Protein 1WTE (pdb70)

Sequence (544 aa):
MNKQEVILKVQECAAWWILERQSKLTKLMSETMSINPFMTPFIFDYHSLNDFDELVEAIIAKHLMTGHDTGFGKLIDEKILPRVFGAYKLDKSYRAANEPFIHPCFDEIDHVIQRDDGRIELLSLKAGKWTIQLTMAVQLNKAFHEIINNYPGVADNIVVGVFYGNSHGLTDKYRILRGINTGANHNVIDIRDKVHVYAGKEFWSWLNNGEAETQHWVLEGIERAVKEADIKEKNKDLIEKFKEHVAKKYNEQVLNADGTAQWHKLLEMINEMNKQEVILKVQECAAWWILERQSKLTKLMSETMSINPFMTPFIFDYHSLNDFDELVEAIIAKHLMTGHDTGFGKLIDEKILPRVFGAYKLDKSYRAANEPFIHPCFDEIDHVIQRDDGRIELLSLKAGKWTIQLTMAVQLNKAFHEIINNYPGVADNIVVGVFYGNSHGLTDKYRILRGINTGANHNVIDIRDKVHVYAGKEFWSWLNNGEAETQHWVLEGIERAVKEADIKEKNKDLIEKFKEHVAKKYNEQVLNADGTAQWHKLLEMINEMNKQEVILKVQECAAWWILERQSKLTKLMSETMSINPFMTPFIFDYHSLNDFDELVEAIIAKHLMTGHDTGFGKLIDEKILPRVFGAYKLDKSYRAANEPFIHPCFDEIDHVIQRDDGRIELLSLKAGKWTIQLTMAVQLNKAFHEIINNYPGVADNIVVGVFYGNSHGLTDKYRILRGINTGANHNVIDIRDKVHVYAGKEFWSWLNNGEAETQHWVLEGIERAVKEADIKEKNKDLIEKFKEHVAKKYNEQVLNADGTAQWHKLLEMINEMNKQEVILKVQECAAWWILERQSKLTKLMSETMSINPFMTPFIFDYHSLNDFDELVEAIIAKHLMTGHDTGFGKLIDEKILPRVFGAYKLDKSYRAANEPFIHPCFDEIDHVIQRDDGRIELLSLKAGKWTIQLTMAVQLNKAFHEIINNYPGVADNIVVGVFYGNSHGLTDKYRILRGINTGANHNVIDIRDKVHVYAGKEFWSWLNNGEAETQHWVLEGIERAVKEADIKEKNKDLIEKFKEHVAKKYNEQVLNADGTAQWHKLLEMINE

Structure (mmCIF, N/CA/C/O backbone):
data_1WTE
#
_entry.id   1WTE
#
_cell.length_a   49.103
_cell.length_b   71.879
_cell.length_c   203.240
_cell.angle_alpha   90.00
_cell.angle_beta   90.00
_cell.angle_gamma   90.00
#
_symmetry.space_group_name_H-M   'P 21 21 21'
#
loop_
_entity.id
_entity.type
_entity.pdbx_description
1 polymer "5'-D(*AP*CP*CP*GP*GP*GP*CP*CP*CP*TP*GP*CP*C)-3'"
2 polymer "5'-D(*GP*GP*CP*AP*GP*GP*GP*CP*CP*CP*GP*GP*T)-3'"
3 polymer EcoO109IR
4 non-polymer 'SODIUM ION'
5 water water
#
loop_
_atom_site.group_PDB
_atom_site.id
_atom_site.type_symbol
_atom_site.label_atom_id
_atom_site.label_alt_id
_atom_site.label_comp_id
_atom_site.label_asym_id
_atom_site.label_entity_id
_atom_site.label_seq_id
_atom_site.pdbx_PDB_ins_code
_atom_site.Cartn_x
_atom_site.Cartn_y
_atom_site.Cartn_z
_atom_site.occupancy
_atom_site.B_iso_or_equiv
_atom_site.auth_seq_id
_atom_site.auth_comp_id
_atom_site.auth_asym_id
_atom_site.auth_atom_id
_atom_site.pdbx_PDB_model_num
ATOM 528 N N . MET C 3 1 ? 32.842 -17.770 51.301 1.00 13.96 1 MET A N 1
ATOM 529 C CA . MET C 3 1 ? 32.026 -18.517 50.340 1.00 16.75 1 MET A CA 1
ATOM 530 C C . MET C 3 1 ? 32.893 -19.667 49.785 1.00 17.19 1 MET A C 1
ATOM 531 O O . MET C 3 1 ? 34.061 -19.444 49.441 1.00 18.85 1 MET A O 1
ATOM 536 N N . ASN C 3 2 ? 32.327 -20.867 49.676 1.00 17.17 2 ASN A N 1
ATOM 537 C CA . ASN C 3 2 ? 33.024 -22.001 49.090 1.00 17.20 2 ASN A CA 1
ATOM 538 C C . ASN C 3 2 ? 32.892 -22.113 47.582 1.00 16.05 2 ASN A C 1
ATOM 539 O O . ASN C 3 2 ? 32.195 -21.314 46.954 1.00 15.50 2 ASN A O 1
ATOM 544 N N . LYS C 3 3 ? 33.540 -23.144 47.009 1.00 15.42 3 LYS A N 1
ATOM 545 C CA . LYS C 3 3 ? 33.625 -23.292 45.544 1.00 15.61 3 LYS A CA 1
ATOM 546 C C . LYS C 3 3 ? 32.243 -23.359 44.842 1.00 15.46 3 LYS A C 1
ATOM 547 O O . LYS C 3 3 ? 32.025 -22.675 43.827 1.00 15.03 3 LYS A O 1
ATOM 553 N N . GLN C 3 4 ? 31.300 -24.127 45.395 1.00 14.52 4 GLN A N 1
ATOM 554 C CA . GLN C 3 4 ? 29.983 -24.280 44.743 1.00 13.93 4 GLN A CA 1
ATOM 555 C C . GLN C 3 4 ? 29.194 -22.971 44.840 1.00 14.47 4 GLN A C 1
ATOM 556 O O . GLN C 3 4 ? 28.573 -22.481 43.850 1.00 14.04 4 GLN A O 1
ATOM 562 N N . GLU C 3 5 ? 29.226 -22.377 46.033 1.00 15.37 5 GLU A N 1
ATOM 563 C CA . GLU C 3 5 ? 28.528 -21.072 46.269 1.00 15.85 5 GLU A CA 1
ATOM 564 C C . GLU C 3 5 ? 28.943 -20.018 45.235 1.00 15.77 5 GLU A C 1
ATOM 565 O O . GLU C 3 5 ? 28.117 -19.336 44.646 1.00 15.82 5 GLU A O 1
ATOM 571 N N . VAL C 3 6 ? 30.246 -19.929 45.015 1.00 15.28 6 VAL A N 1
ATOM 572 C CA . VAL C 3 6 ? 30.793 -18.922 44.126 1.00 15.95 6 VAL A CA 1
ATOM 573 C C . VAL C 3 6 ? 30.499 -19.189 42.655 1.00 16.25 6 VAL A C 1
ATOM 574 O O . VAL C 3 6 ? 30.019 -18.282 41.942 1.00 15.83 6 VAL A O 1
ATOM 578 N N . ILE C 3 7 ? 30.791 -20.417 42.199 1.00 16.67 7 ILE A N 1
ATOM 579 C CA . ILE C 3 7 ? 30.582 -20.782 40.793 1.00 16.88 7 ILE A CA 1
ATOM 580 C C . ILE C 3 7 ? 29.118 -20.614 40.396 1.00 16.56 7 ILE A C 1
ATOM 581 O O . ILE C 3 7 ? 28.819 -19.949 39.433 1.00 15.74 7 ILE A O 1
ATOM 586 N N . LEU C 3 8 ? 28.212 -21.228 41.152 1.00 17.36 8 LEU A N 1
ATOM 587 C CA . LEU C 3 8 ? 26.772 -21.194 40.807 1.00 17.18 8 LEU A CA 1
ATOM 588 C C . LEU C 3 8 ? 26.122 -19.816 40.767 1.00 15.74 8 LEU A C 1
ATOM 589 O O . LEU C 3 8 ? 25.366 -19.523 39.874 1.00 15.06 8 LEU A O 1
ATOM 594 N N . LYS C 3 9 ? 26.443 -18.988 41.739 1.00 14.03 9 LYS A N 1
ATOM 595 C CA . LYS C 3 9 ? 25.934 -17.647 41.839 1.00 15.11 9 LYS A CA 1
ATOM 596 C C . LYS C 3 9 ? 26.616 -16.701 40.848 1.00 14.22 9 LYS A C 1
ATOM 597 O O . LYS C 3 9 ? 25.979 -15.835 40.335 1.00 13.51 9 LYS A O 1
ATOM 603 N N . VAL C 3 10 ? 27.906 -16.863 40.557 1.00 13.80 10 VAL A N 1
ATOM 604 C CA . VAL C 3 10 ? 28.509 -16.060 39.466 1.00 13.96 10 VAL A CA 1
ATOM 605 C C . VAL C 3 10 ? 27.832 -16.416 38.146 1.00 14.25 10 VAL A C 1
ATOM 606 O O . VAL C 3 10 ? 27.495 -15.520 37.320 1.00 15.10 10 VAL A O 1
ATOM 610 N N . GLN C 3 11 ? 27.578 -17.699 37.942 1.00 15.79 11 GLN A N 1
ATOM 611 C CA . GLN C 3 11 ? 26.930 -18.140 36.705 1.00 17.13 11 GLN A CA 1
ATOM 612 C C . GLN C 3 11 ? 25.606 -17.436 36.479 1.00 16.47 11 GLN A C 1
ATOM 613 O O . GLN C 3 11 ? 25.294 -16.928 35.384 1.00 15.94 11 GLN A O 1
ATOM 619 N N . GLU C 3 12 ? 24.824 -17.392 37.549 1.00 16.64 12 GLU A N 1
ATOM 620 C CA . GLU C 3 12 ? 23.533 -16.730 37.535 1.00 17.38 12 GLU A CA 1
ATOM 621 C C . GLU C 3 12 ? 23.714 -15.253 37.108 1.00 15.92 12 GLU A C 1
ATOM 622 O O . GLU C 3 12 ? 23.083 -14.775 36.183 1.00 17.44 12 GLU A O 1
ATOM 628 N N . CYS C 3 13 ? 24.633 -14.543 37.743 1.00 14.83 13 CYS A N 1
ATOM 629 C CA . CYS C 3 13 ? 24.877 -13.119 37.435 1.00 14.19 13 CYS A CA 1
ATOM 630 C C . CYS C 3 13 ? 25.312 -12.898 35.989 1.00 14.23 13 CYS A C 1
ATOM 631 O O . CYS C 3 13 ? 24.788 -12.050 35.267 1.00 14.48 13 CYS A O 1
ATOM 634 N N . ALA C 3 14 ? 26.277 -13.694 35.567 1.00 14.03 14 ALA A N 1
ATOM 635 C CA . ALA C 3 14 ? 26.778 -13.658 34.196 1.00 15.63 14 ALA A CA 1
ATOM 636 C C . ALA C 3 14 ? 25.735 -14.019 33.118 1.00 16.46 14 ALA A C 1
ATOM 637 O O . ALA C 3 14 ? 25.733 -13.466 32.014 1.00 15.75 14 ALA A O 1
ATOM 639 N N . ALA C 3 15 ? 24.913 -15.027 33.398 1.00 17.74 15 ALA A N 1
ATOM 640 C CA . ALA C 3 15 ? 23.814 -15.381 32.503 1.00 17.43 15 ALA A CA 1
ATOM 641 C C . ALA C 3 15 ? 22.979 -14.145 32.194 1.00 17.36 15 ALA A C 1
ATOM 642 O O . ALA C 3 15 ? 22.691 -13.897 31.009 1.00 16.65 15 ALA A O 1
ATOM 644 N N . TRP C 3 16 ? 22.564 -13.435 33.268 1.00 16.75 16 TRP A N 1
ATOM 645 C CA . TRP C 3 16 ? 21.809 -12.183 33.179 1.00 16.77 16 TRP A CA 1
ATOM 646 C C . TRP C 3 16 ? 22.566 -11.205 32.299 1.00 16.42 16 TRP A C 1
ATOM 647 O O . TRP C 3 16 ? 21.980 -10.556 31.441 1.00 16.88 16 TRP A O 1
ATOM 658 N N . TRP C 3 17 ? 23.869 -11.084 32.521 1.00 15.96 17 TRP A N 1
ATOM 659 C CA . TRP C 3 17 ? 24.668 -10.030 31.851 1.00 17.05 17 TRP A CA 1
ATOM 660 C C . TRP C 3 17 ? 24.778 -10.297 30.365 1.00 17.37 17 TRP A C 1
ATOM 661 O O . TRP C 3 17 ? 24.737 -9.369 29.561 1.00 17.37 17 TRP A O 1
ATOM 672 N N . ILE C 3 18 ? 24.917 -11.577 29.998 1.00 18.87 18 ILE A N 1
ATOM 673 C CA . ILE C 3 18 ? 24.919 -11.984 28.571 1.00 19.13 18 ILE A CA 1
ATOM 674 C C . ILE C 3 18 ? 23.631 -11.522 27.872 1.00 19.23 18 ILE A C 1
ATOM 675 O O . ILE C 3 18 ? 23.703 -10.980 26.806 1.00 20.19 18 ILE A O 1
ATOM 680 N N . LEU C 3 19 ? 22.470 -11.719 28.471 1.00 19.69 19 LEU A N 1
ATOM 681 C CA . LEU C 3 19 ? 21.209 -11.231 27.887 1.00 19.58 19 LEU A CA 1
ATOM 682 C C . LEU C 3 19 ? 21.200 -9.701 27.687 1.00 19.18 19 LEU A C 1
ATOM 683 O O . LEU C 3 19 ? 20.784 -9.173 26.655 1.00 17.69 19 LEU A O 1
ATOM 688 N N . GLU C 3 20 ? 21.739 -9.012 28.675 1.00 17.66 20 GLU A N 1
ATOM 689 C CA . GLU C 3 20 ? 21.799 -7.589 28.650 1.00 19.06 20 GLU A CA 1
ATOM 690 C C . GLU C 3 20 ? 22.629 -7.098 27.459 1.00 17.90 20 GLU A C 1
ATOM 691 O O . GLU C 3 20 ? 22.161 -6.234 26.724 1.00 17.97 20 GLU A O 1
ATOM 697 N N . ARG C 3 21 ? 23.803 -7.700 27.250 1.00 17.61 21 ARG A N 1
ATOM 698 C CA . ARG C 3 21 ? 24.674 -7.377 26.120 1.00 17.39 21 ARG A CA 1
ATOM 699 C C . ARG C 3 21 ? 24.078 -7.811 24.762 1.00 18.86 21 ARG A C 1
ATOM 700 O O . ARG C 3 21 ? 24.321 -7.131 23.769 1.00 19.60 21 ARG A O 1
ATOM 708 N N . GLN C 3 22 ? 23.239 -8.849 24.743 1.00 19.63 22 GLN A N 1
ATOM 709 C CA . GLN C 3 22 ? 22.523 -9.254 23.524 1.00 20.77 22 GLN A CA 1
ATOM 710 C C . GLN C 3 22 ? 21.483 -8.237 23.144 1.00 21.87 22 GLN A C 1
ATOM 711 O O . GLN C 3 22 ? 21.295 -7.951 21.969 1.00 22.15 22 GLN A O 1
ATOM 717 N N . SER C 3 23 ? 20.798 -7.707 24.153 1.00 22.36 23 SER A N 1
ATOM 718 C CA . SER C 3 23 ? 19.750 -6.746 23.983 1.00 22.77 23 SER A CA 1
ATOM 719 C C . SER C 3 23 ? 20.222 -5.411 23.381 1.00 22.35 23 SER A C 1
ATOM 720 O O . SER C 3 23 ? 19.456 -4.731 22.696 1.00 21.06 23 SER A O 1
ATOM 723 N N . LYS C 3 24 ? 21.482 -5.075 23.604 1.00 22.29 24 LYS A N 1
ATOM 724 C CA . LYS C 3 24 ? 22.151 -3.966 22.925 1.00 22.14 24 LYS A CA 1
ATOM 725 C C . LYS C 3 24 ? 21.958 -4.085 21.401 1.00 21.73 24 LYS A C 1
ATOM 726 O O . LYS C 3 24 ? 21.729 -3.110 20.696 1.00 22.70 24 LYS A O 1
ATOM 732 N N . LEU C 3 25 ? 22.085 -5.314 20.912 1.00 21.58 25 LEU A N 1
ATOM 733 C CA . LEU C 3 25 ? 21.976 -5.629 19.491 1.00 22.76 25 LEU A CA 1
ATOM 734 C C . LEU C 3 25 ? 20.553 -5.789 19.047 1.00 23.54 25 LEU A C 1
ATOM 735 O O . LEU C 3 25 ? 20.149 -5.208 18.059 1.00 24.64 25 LEU A O 1
ATOM 740 N N . THR C 3 26 ? 19.770 -6.561 19.794 1.00 23.87 26 THR A N 1
ATOM 741 C CA . THR C 3 26 ? 18.425 -6.814 19.364 1.00 23.77 26 THR A CA 1
ATOM 742 C C . THR C 3 26 ? 17.590 -5.563 19.405 1.00 24.03 26 THR A C 1
ATOM 743 O O . THR C 3 26 ? 16.738 -5.401 18.549 1.00 24.30 26 THR A O 1
ATOM 747 N N . LYS C 3 27 ? 17.817 -4.681 20.374 1.00 24.26 27 LYS A N 1
ATOM 748 C CA . LYS C 3 27 ? 17.082 -3.442 20.444 1.00 25.14 27 LYS A CA 1
ATOM 749 C C . LYS C 3 27 ? 17.710 -2.311 19.629 1.00 25.25 27 LYS A C 1
ATOM 750 O O . LYS C 3 27 ? 17.187 -1.194 19.623 1.00 24.79 27 LYS A O 1
ATOM 756 N N . LEU C 3 28 ? 18.823 -2.585 18.965 1.00 25.43 28 LEU A N 1
ATOM 757 C CA . LEU C 3 28 ? 19.416 -1.627 18.038 1.00 25.70 28 LEU A CA 1
ATOM 758 C C . LEU C 3 28 ? 19.716 -0.312 18.765 1.00 25.53 28 LEU A C 1
ATOM 759 O O . LEU C 3 28 ? 19.394 0.790 18.293 1.00 25.63 28 LEU A O 1
ATOM 764 N N . MET C 3 29 ? 20.357 -0.428 19.918 1.00 26.14 29 MET A N 1
ATOM 765 C CA . MET C 3 29 ? 20.622 0.742 20.773 1.00 26.38 29 MET A CA 1
ATOM 766 C C . MET C 3 29 ? 21.982 1.369 20.405 1.00 24.64 29 MET A C 1
ATOM 767 O O . MET C 3 29 ? 23.014 0.954 20.912 1.00 25.34 29 MET A O 1
ATOM 772 N N . SER C 3 30 ? 21.954 2.360 19.523 1.00 23.25 30 SER A N 1
ATOM 773 C CA . SER C 3 30 ? 23.174 3.031 19.012 1.00 22.58 30 SER A CA 1
ATOM 774 C C . SER C 3 30 ? 23.307 4.494 19.476 1.00 21.98 30 SER A C 1
ATOM 775 O O . SER C 3 30 ? 24.319 5.174 19.129 1.00 20.59 30 SER A O 1
ATOM 778 N N . GLU C 3 31 ? 22.349 4.954 20.285 1.00 21.03 31 GLU A N 1
ATOM 779 C CA . GLU C 3 31 ? 22.267 6.375 20.690 1.00 22.55 31 GLU A CA 1
ATOM 780 C C . GLU C 3 31 ? 23.490 6.834 21.534 1.00 21.00 31 GLU A C 1
ATOM 781 O O . GLU C 3 31 ? 23.818 8.021 21.562 1.00 20.96 31 GLU A O 1
ATOM 787 N N . THR C 3 32 ? 24.119 5.875 22.220 1.00 18.76 32 THR A N 1
ATOM 788 C CA . THR C 3 32 ? 25.273 6.115 23.085 1.00 18.63 32 THR A CA 1
ATOM 789 C C . THR C 3 32 ? 26.647 6.068 22.419 1.00 18.24 32 THR A C 1
ATOM 790 O O . THR C 3 32 ? 27.671 6.299 23.086 1.00 18.27 32 THR A O 1
ATOM 794 N N . MET C 3 33 ? 26.677 5.834 21.110 1.00 17.83 33 MET A N 1
ATOM 795 C CA . MET C 3 33 ? 27.898 5.724 20.367 1.00 20.09 33 MET A CA 1
ATOM 796 C C . MET C 3 33 ? 28.414 7.036 19.812 1.00 20.54 33 MET A C 1
ATOM 797 O O . MET C 3 33 ? 27.788 7.629 18.926 1.00 23.84 33 MET A O 1
ATOM 802 N N . SER C 3 34 ? 29.578 7.476 20.257 1.00 19.03 34 SER A N 1
ATOM 803 C CA . SER C 3 34 ? 30.166 8.700 19.729 1.00 17.97 34 SER A CA 1
ATOM 804 C C . SER C 3 34 ? 31.088 8.428 18.537 1.00 17.36 34 SER A C 1
ATOM 805 O O . SER C 3 34 ? 31.705 7.339 18.422 1.00 17.41 34 SER A O 1
ATOM 808 N N . ILE C 3 35 ? 31.176 9.415 17.639 1.00 15.60 35 ILE A N 1
ATOM 809 C CA . ILE C 3 35 ? 32.150 9.390 16.545 1.00 15.64 35 ILE A CA 1
ATOM 810 C C . ILE C 3 35 ? 32.920 10.701 16.553 1.00 14.66 35 ILE A C 1
ATOM 811 O O . ILE C 3 35 ? 32.331 11.753 16.486 1.00 13.61 35 ILE A O 1
ATOM 816 N N . ASN C 3 36 ? 34.247 10.607 16.546 1.00 15.08 36 ASN A N 1
ATOM 817 C CA . ASN C 3 36 ? 35.130 11.787 16.447 1.00 16.02 36 ASN A CA 1
ATOM 818 C C . ASN C 3 36 ? 35.364 12.090 14.950 1.00 15.99 36 ASN A C 1
ATOM 819 O O . ASN C 3 36 ? 36.072 11.321 14.246 1.00 15.49 36 ASN A O 1
ATOM 824 N N . PRO C 3 37 ? 34.764 13.186 14.455 1.00 15.24 37 PRO A N 1
ATOM 825 C CA . PRO C 3 37 ? 34.769 13.415 12.993 1.00 15.04 37 PRO A CA 1
ATOM 826 C C . PRO C 3 37 ? 36.122 13.864 12.433 1.00 15.80 37 PRO A C 1
ATOM 827 O O . PRO C 3 37 ? 36.330 13.839 11.205 1.00 16.30 37 PRO A O 1
ATOM 831 N N . PHE C 3 38 ? 37.043 14.236 13.313 1.00 15.59 38 PHE A N 1
ATOM 832 C CA . PHE C 3 38 ? 38.351 14.602 12.876 1.00 16.12 38 PHE A CA 1
ATOM 833 C C . PHE C 3 38 ? 39.224 13.387 12.617 1.00 15.89 38 PHE A C 1
ATOM 834 O O . PHE C 3 38 ? 40.189 13.480 11.852 1.00 16.68 38 PHE A O 1
ATOM 842 N N . MET C 3 39 ? 38.901 12.258 13.248 1.00 15.56 39 MET A N 1
ATOM 843 C CA . MET C 3 39 ? 39.776 11.109 13.198 1.00 15.98 39 MET A CA 1
ATOM 844 C C . MET C 3 39 ? 39.387 10.140 12.104 1.00 16.05 39 MET A C 1
ATOM 845 O O . MET C 3 39 ? 40.166 9.308 11.734 1.00 14.94 39 MET A O 1
ATOM 850 N N . THR C 3 40 ? 38.205 10.257 11.570 1.00 16.65 40 THR A N 1
ATOM 851 C CA . THR C 3 40 ? 37.737 9.312 10.566 1.00 17.87 40 THR A CA 1
ATOM 852 C C . THR C 3 40 ? 38.649 9.054 9.323 1.00 18.74 40 THR A C 1
ATOM 853 O O . THR C 3 40 ? 38.866 7.894 8.987 1.00 20.00 40 THR A O 1
ATOM 857 N N . PRO C 3 41 ? 39.188 10.113 8.648 1.00 19.37 41 PRO A N 1
ATOM 858 C CA . PRO C 3 41 ? 40.111 9.870 7.542 1.00 19.69 41 PRO A CA 1
ATOM 859 C C . PRO C 3 41 ? 41.321 9.089 7.998 1.00 18.91 41 PRO A C 1
ATOM 860 O O . PRO C 3 41 ? 41.827 8.272 7.230 1.00 18.33 41 PRO A O 1
ATOM 864 N N . PHE C 3 42 ? 41.764 9.332 9.249 1.00 17.97 42 PHE A N 1
ATOM 865 C CA . PHE C 3 42 ? 42.963 8.687 9.781 1.00 18.02 42 PHE A CA 1
ATOM 866 C C . PHE C 3 42 ? 42.754 7.199 10.018 1.00 18.79 42 PHE A C 1
ATOM 867 O O . PHE C 3 42 ? 43.599 6.374 9.663 1.00 17.01 42 PHE A O 1
ATOM 875 N N . ILE C 3 43 ? 41.630 6.871 10.643 1.00 18.95 43 ILE A N 1
ATOM 876 C CA . ILE C 3 43 ? 41.286 5.501 10.952 1.00 18.97 43 ILE A CA 1
ATOM 877 C C . ILE C 3 43 ? 41.070 4.693 9.660 1.00 19.31 43 ILE A C 1
ATOM 878 O O . ILE C 3 43 ? 41.445 3.512 9.573 1.00 17.39 43 ILE A O 1
ATOM 883 N N . PHE C 3 44 ? 40.415 5.345 8.698 1.00 18.67 44 PHE A N 1
ATOM 884 C CA . PHE C 3 44 ? 40.086 4.715 7.409 1.00 19.31 44 PHE A CA 1
ATOM 885 C C . PHE C 3 44 ? 41.344 4.149 6.765 1.00 18.60 44 PHE A C 1
ATOM 886 O O . PHE C 3 44 ? 41.392 2.977 6.388 1.00 17.43 44 PHE A O 1
ATOM 894 N N . ASP C 3 45 ? 42.387 4.960 6.672 1.00 18.69 45 ASP A N 1
ATOM 895 C CA . ASP C 3 45 ? 43.629 4.482 6.090 1.00 20.27 45 ASP A CA 1
ATOM 896 C C . ASP C 3 45 ? 44.542 3.660 7.021 1.00 20.18 45 ASP A C 1
ATOM 897 O O . ASP C 3 45 ? 45.209 2.746 6.579 1.00 19.54 45 ASP A O 1
ATOM 902 N N . TYR C 3 46 ? 44.613 3.995 8.296 1.00 20.51 46 TYR A N 1
ATOM 903 C CA . TYR C 3 46 ? 45.519 3.270 9.220 1.00 19.52 46 TYR A CA 1
ATOM 904 C C . TYR C 3 46 ? 45.162 1.788 9.374 1.00 18.74 46 TYR A C 1
ATOM 905 O O . TYR C 3 46 ? 46.051 0.959 9.526 1.00 19.05 46 TYR A O 1
ATOM 914 N N . HIS C 3 47 ? 43.867 1.503 9.330 1.00 18.14 47 HIS A N 1
ATOM 915 C CA . HIS C 3 47 ? 43.337 0.168 9.476 1.00 18.63 47 HIS A CA 1
ATOM 916 C C . HIS C 3 47 ? 42.894 -0.422 8.112 1.00 19.16 47 HIS A C 1
ATOM 917 O O . HIS C 3 47 ? 42.213 -1.429 8.092 1.00 17.91 47 HIS A O 1
ATOM 924 N N . SER C 3 48 ? 43.297 0.218 7.005 1.00 19.54 48 SER A N 1
ATOM 925 C CA . SER C 3 48 ? 43.108 -0.328 5.655 1.00 19.83 48 SER A CA 1
ATOM 926 C C . SER C 3 48 ? 41.677 -0.708 5.322 1.00 21.55 48 SER A C 1
ATOM 927 O O . SER C 3 48 ? 41.399 -1.828 4.838 1.00 20.75 48 SER A O 1
ATOM 930 N N . LEU C 3 49 ? 40.753 0.211 5.590 1.00 21.92 49 LEU A N 1
ATOM 931 C CA . LEU C 3 49 ? 39.335 -0.032 5.394 1.00 23.52 49 LEU A CA 1
ATOM 932 C C . LEU C 3 49 ? 38.989 0.278 3.935 1.00 24.34 49 LEU A C 1
ATOM 933 O O . LEU C 3 49 ? 39.597 1.146 3.299 1.00 23.38 49 LEU A O 1
ATOM 938 N N . ASN C 3 50 ? 38.057 -0.481 3.379 1.00 26.25 50 ASN A N 1
ATOM 939 C CA . ASN C 3 50 ? 37.790 -0.414 1.924 1.00 28.06 50 ASN A CA 1
ATOM 940 C C . ASN C 3 50 ? 36.572 0.354 1.473 1.00 28.30 50 ASN A C 1
ATOM 941 O O . ASN C 3 50 ? 36.479 0.707 0.283 1.00 29.05 50 ASN A O 1
ATOM 946 N N . ASP C 3 51 ? 35.628 0.579 2.374 1.00 28.10 51 ASP A N 1
ATOM 947 C CA . ASP C 3 51 ? 34.370 1.245 2.042 1.00 28.97 51 ASP A CA 1
ATOM 948 C C . ASP C 3 51 ? 33.668 1.695 3.336 1.00 29.11 51 ASP A C 1
ATOM 949 O O . ASP C 3 51 ? 34.144 1.429 4.439 1.00 27.11 51 ASP A O 1
ATOM 954 N N . PHE C 3 52 ? 32.537 2.369 3.193 1.00 29.58 52 PHE A N 1
ATOM 955 C CA . PHE C 3 52 ? 31.950 3.065 4.340 1.00 29.54 52 PHE A CA 1
ATOM 956 C C . PHE C 3 52 ? 31.388 2.045 5.324 1.00 29.36 52 PHE A C 1
ATOM 957 O O . PHE C 3 52 ? 31.534 2.214 6.527 1.00 28.40 52 PHE A O 1
ATOM 965 N N . ASP C 3 53 ? 30.764 0.993 4.791 1.00 29.03 53 ASP A N 1
ATOM 966 C CA . ASP C 3 53 ? 30.349 -0.173 5.582 1.00 30.39 53 ASP A CA 1
ATOM 967 C C . ASP C 3 53 ? 31.495 -0.727 6.479 1.00 29.04 53 ASP A C 1
ATOM 968 O O . ASP C 3 53 ? 31.275 -0.993 7.683 1.00 30.04 53 ASP A O 1
ATOM 973 N N . GLU C 3 54 ? 32.696 -0.880 5.915 1.00 27.84 54 GLU A N 1
ATOM 974 C CA . GLU C 3 54 ? 33.861 -1.306 6.705 1.00 27.03 54 GLU A CA 1
ATOM 975 C C . GLU C 3 54 ? 34.230 -0.286 7.801 1.00 26.63 54 GLU A C 1
ATOM 976 O O . GLU C 3 54 ? 34.680 -0.675 8.893 1.00 26.38 54 GLU A O 1
ATOM 982 N N . LEU C 3 55 ? 34.064 1.005 7.518 1.00 25.07 55 LEU A N 1
ATOM 983 C CA . LEU C 3 55 ? 34.300 2.036 8.544 1.00 25.10 55 LEU A CA 1
ATOM 984 C C . LEU C 3 55 ? 33.319 1.923 9.710 1.00 24.35 55 LEU A C 1
ATOM 985 O O . LEU C 3 55 ? 33.729 1.929 10.856 1.00 22.88 55 LEU A O 1
ATOM 990 N N . VAL C 3 56 ? 32.031 1.829 9.384 1.00 23.72 56 VAL A N 1
ATOM 991 C CA . VAL C 3 56 ? 30.971 1.643 10.382 1.00 24.51 56 VAL A CA 1
ATOM 992 C C . VAL C 3 56 ? 31.188 0.370 11.188 1.00 23.52 56 VAL A C 1
ATOM 993 O O . VAL C 3 56 ? 31.046 0.386 12.384 1.00 22.10 56 VAL A O 1
ATOM 997 N N . GLU C 3 57 ? 31.617 -0.707 10.535 1.00 24.04 57 GLU A N 1
ATOM 998 C CA . GLU C 3 57 ? 31.948 -1.960 11.216 1.00 23.60 57 GLU A CA 1
ATOM 999 C C . GLU C 3 57 ? 33.084 -1.785 12.239 1.00 23.04 57 GLU A C 1
ATOM 1000 O O . GLU C 3 57 ? 32.989 -2.259 13.382 1.00 22.14 57 GLU A O 1
ATOM 1006 N N . ALA C 3 58 ? 34.157 -1.110 11.864 1.00 21.79 58 ALA A N 1
ATOM 1007 C CA . ALA C 3 58 ? 35.267 -0.879 12.802 1.00 22.33 58 ALA A CA 1
ATOM 1008 C C . ALA C 3 58 ? 34.828 -0.021 14.003 1.00 21.68 58 ALA A C 1
ATOM 1009 O O . ALA C 3 58 ? 35.273 -0.222 15.112 1.00 21.19 58 ALA A O 1
ATOM 1011 N N . ILE C 3 59 ? 33.973 0.939 13.738 1.00 21.98 59 ILE A N 1
ATOM 1012 C CA . ILE C 3 59 ? 33.495 1.870 14.773 1.00 21.83 59 ILE A CA 1
ATOM 1013 C C . ILE C 3 59 ? 32.562 1.157 15.747 1.00 19.27 59 ILE A C 1
ATOM 1014 O O . ILE C 3 59 ? 32.655 1.351 16.950 1.00 17.08 59 ILE A O 1
ATOM 1019 N N . ILE C 3 60 ? 31.638 0.383 15.201 1.00 19.23 60 ILE A N 1
ATOM 1020 C CA . ILE C 3 60 ? 30.750 -0.429 15.983 1.00 20.46 60 ILE A CA 1
ATOM 1021 C C . ILE C 3 60 ? 31.492 -1.440 16.863 1.00 19.57 60 ILE A C 1
ATOM 1022 O O . ILE C 3 60 ? 31.174 -1.595 18.055 1.00 17.31 60 ILE A O 1
ATOM 1027 N N . ALA C 3 61 ? 32.487 -2.125 16.288 1.00 20.40 61 ALA A N 1
ATOM 1028 C CA . ALA C 3 61 ? 33.274 -3.094 17.076 1.00 20.77 61 ALA A CA 1
ATOM 1029 C C . ALA C 3 61 ? 33.937 -2.429 18.272 1.00 20.44 61 ALA A C 1
ATOM 1030 O O . ALA C 3 61 ? 33.858 -2.941 19.399 1.00 20.74 61 ALA A O 1
ATOM 1032 N N . LYS C 3 62 ? 34.636 -1.321 18.028 1.00 19.51 62 LYS A N 1
ATOM 1033 C CA . LYS C 3 62 ? 35.184 -0.497 19.109 1.00 17.86 62 LYS A CA 1
ATOM 1034 C C . LYS C 3 62 ? 34.122 -0.084 20.169 1.00 18.37 62 LYS A C 1
ATOM 1035 O O . LYS C 3 62 ? 34.361 -0.260 21.361 1.00 18.30 62 LYS A O 1
ATOM 1041 N N . HIS C 3 63 ? 32.936 0.366 19.751 1.00 17.64 63 HIS A N 1
ATOM 1042 C CA . HIS C 3 63 ? 31.891 0.798 20.667 1.00 17.05 63 HIS A CA 1
ATOM 1043 C C . HIS C 3 63 ? 31.443 -0.398 21.522 1.00 16.73 63 HIS A C 1
ATOM 1044 O O . HIS C 3 63 ? 31.260 -0.264 22.712 1.00 15.88 63 HIS A O 1
ATOM 1051 N N . LEU C 3 64 ? 31.259 -1.544 20.892 1.00 16.92 64 LEU A N 1
ATOM 1052 C CA . LEU C 3 64 ? 30.857 -2.772 21.604 1.00 16.38 64 LEU A CA 1
ATOM 1053 C C . LEU C 3 64 ? 31.893 -3.196 22.662 1.00 16.07 64 LEU A C 1
ATOM 1054 O O . LEU C 3 64 ? 31.553 -3.518 23.802 1.00 13.72 64 LEU A O 1
ATOM 1059 N N . MET C 3 65 ? 33.151 -3.173 22.293 1.00 14.72 65 MET A N 1
ATOM 1060 C CA . MET C 3 65 ? 34.191 -3.478 23.247 1.00 15.75 65 MET A CA 1
ATOM 1061 C C . MET C 3 65 ? 34.215 -2.528 24.485 1.00 15.51 65 MET A C 1
ATOM 1062 O O . MET C 3 65 ? 34.363 -2.996 25.613 1.00 14.69 65 MET A O 1
ATOM 1067 N N . THR C 3 66 ? 34.061 -1.226 24.247 1.00 15.10 66 THR A N 1
ATOM 1068 C CA . THR C 3 66 ? 33.997 -0.213 25.291 1.00 16.48 66 THR A CA 1
ATOM 1069 C C . THR C 3 66 ? 32.832 -0.534 26.231 1.00 16.00 66 THR A C 1
ATOM 1070 O O . THR C 3 66 ? 32.994 -0.494 27.461 1.00 16.59 66 THR A O 1
ATOM 1074 N N . GLY C 3 67 ? 31.651 -0.822 25.632 1.00 14.88 67 GLY A N 1
ATOM 1075 C CA . GLY C 3 67 ? 30.453 -1.245 26.325 1.00 14.08 67 GLY A CA 1
ATOM 1076 C C . GLY C 3 67 ? 30.631 -2.482 27.141 1.00 14.32 67 GLY A C 1
ATOM 1077 O O . GLY C 3 67 ? 30.076 -2.549 28.216 1.00 12.87 67 GLY A O 1
ATOM 1078 N N . HIS C 3 68 ? 31.389 -3.466 26.634 1.00 13.87 68 HIS A N 1
ATOM 1079 C CA . HIS C 3 68 ? 31.651 -4.706 27.365 1.00 13.37 68 HIS A CA 1
ATOM 1080 C C . HIS C 3 68 ? 32.493 -4.426 28.636 1.00 13.93 68 HIS A C 1
ATOM 1081 O O . HIS C 3 68 ? 32.198 -4.971 29.711 1.00 13.27 68 HIS A O 1
ATOM 1088 N N . ASP C 3 69 ? 33.529 -3.584 28.525 1.00 13.02 69 ASP A N 1
ATOM 1089 C CA . ASP C 3 69 ? 34.368 -3.277 29.670 1.00 13.12 69 ASP A CA 1
ATOM 1090 C C . ASP C 3 69 ? 33.538 -2.552 30.743 1.00 13.39 69 ASP A C 1
ATOM 1091 O O . ASP C 3 69 ? 33.599 -2.874 31.908 1.00 13.66 69 ASP A O 1
ATOM 1096 N N . THR C 3 70 ? 32.725 -1.597 30.320 1.00 12.65 70 THR A N 1
ATOM 1097 C CA . THR C 3 70 ? 31.898 -0.825 31.199 1.00 11.70 70 THR A CA 1
ATOM 1098 C C . THR C 3 70 ? 30.866 -1.714 31.925 1.00 12.26 70 THR A C 1
ATOM 1099 O O . THR C 3 70 ? 30.711 -1.636 33.133 1.00 11.29 70 THR A O 1
ATOM 1103 N N . GLY C 3 71 ? 30.137 -2.522 31.170 1.00 12.14 71 GLY A N 1
ATOM 1104 C CA . GLY C 3 71 ? 29.103 -3.380 31.745 1.00 12.75 71 GLY A CA 1
ATOM 1105 C C . GLY C 3 71 ? 29.690 -4.423 32.675 1.00 11.84 71 GLY A C 1
ATOM 1106 O O . GLY C 3 71 ? 29.067 -4.809 33.671 1.00 9.52 71 GLY A O 1
ATOM 1107 N N . PHE C 3 72 ? 30.872 -4.910 32.340 1.00 11.17 72 PHE A N 1
ATOM 1108 C CA . PHE C 3 72 ? 31.511 -5.927 33.137 1.00 11.47 72 PHE A CA 1
ATOM 1109 C C . PHE C 3 72 ? 31.927 -5.347 34.517 1.00 12.12 72 PHE A C 1
ATOM 1110 O O . PHE C 3 72 ? 31.754 -5.996 35.587 1.00 9.97 72 PHE A O 1
ATOM 1118 N N . GLY C 3 73 ? 32.492 -4.137 34.519 1.00 12.62 73 GLY A N 1
ATOM 1119 C CA . GLY C 3 73 ? 32.867 -3.518 35.795 1.00 12.03 73 GLY A CA 1
ATOM 1120 C C . GLY C 3 73 ? 31.615 -3.298 36.638 1.00 11.63 73 GLY A C 1
ATOM 1121 O O . GLY C 3 73 ? 31.616 -3.511 37.841 1.00 10.58 73 GLY A O 1
ATOM 1122 N N . LYS C 3 74 ? 30.517 -2.868 36.003 1.00 13.06 74 LYS A N 1
ATOM 1123 C CA . LYS C 3 74 ? 29.228 -2.731 36.699 1.00 12.44 74 LYS A CA 1
ATOM 1124 C C . LYS C 3 74 ? 28.717 -4.054 37.241 1.00 13.62 74 LYS A C 1
ATOM 1125 O O . LYS C 3 74 ? 28.081 -4.098 38.313 1.00 11.58 74 LYS A O 1
ATOM 1131 N N . LEU C 3 75 ? 28.935 -5.144 36.460 1.00 14.82 75 LEU A N 1
ATOM 1132 C CA . LEU C 3 75 ? 28.443 -6.495 36.837 1.00 14.73 75 LEU A CA 1
ATOM 1133 C C . LEU C 3 75 ? 29.087 -6.962 38.148 1.00 14.89 75 LEU A C 1
ATOM 1134 O O . LEU C 3 75 ? 28.415 -7.470 39.048 1.00 11.70 75 LEU A O 1
ATOM 1139 N N . ILE C 3 76 ? 30.413 -6.820 38.196 1.00 14.12 76 ILE A N 1
ATOM 1140 C CA . ILE C 3 76 ? 31.196 -7.224 39.359 1.00 14.99 76 ILE A CA 1
ATOM 1141 C C . ILE C 3 76 ? 30.749 -6.449 40.597 1.00 14.26 76 ILE A C 1
ATOM 1142 O O . ILE C 3 76 ? 30.507 -7.031 41.667 1.00 14.82 76 ILE A O 1
ATOM 1147 N N . ASP C 3 77 ? 30.562 -5.158 40.411 1.00 13.54 77 ASP A N 1
ATOM 1148 C CA . ASP C 3 77 ? 30.300 -4.207 41.495 1.00 13.98 77 ASP A CA 1
ATOM 1149 C C . ASP C 3 77 ? 28.846 -4.402 42.014 1.00 13.21 77 ASP A C 1
ATOM 1150 O O . ASP C 3 77 ? 28.623 -4.570 43.210 1.00 11.73 77 ASP A O 1
ATOM 1155 N N . GLU C 3 78 ? 27.899 -4.385 41.092 1.00 12.62 78 GLU A N 1
ATOM 1156 C CA . GLU C 3 78 ? 26.507 -4.211 41.449 1.00 12.76 78 GLU A CA 1
ATOM 1157 C C . GLU C 3 78 ? 25.788 -5.563 41.669 1.00 13.31 78 GLU A C 1
ATOM 1158 O O . GLU C 3 78 ? 24.758 -5.597 42.370 1.00 15.15 78 GLU A O 1
ATOM 1164 N N . LYS C 3 79 ? 26.267 -6.647 41.044 1.00 12.84 79 LYS A N 1
ATOM 1165 C CA . LYS C 3 79 ? 25.568 -7.937 41.095 1.00 13.70 79 LYS A CA 1
ATOM 1166 C C . LYS C 3 79 ? 26.398 -8.987 41.835 1.00 13.25 79 LYS A C 1
ATOM 1167 O O . LYS C 3 79 ? 25.930 -9.562 42.807 1.00 12.00 79 LYS A O 1
ATOM 1173 N N . ILE C 3 80 ? 27.622 -9.240 41.352 1.00 13.15 80 ILE A N 1
ATOM 1174 C CA . ILE C 3 80 ? 28.441 -10.362 41.867 1.00 13.91 80 ILE A CA 1
ATOM 1175 C C . ILE C 3 80 ? 28.857 -10.115 43.307 1.00 13.25 80 ILE A C 1
ATOM 1176 O O . ILE C 3 80 ? 28.784 -11.030 44.135 1.00 14.88 80 ILE A O 1
ATOM 1181 N N . LEU C 3 81 ? 29.366 -8.922 43.621 1.00 14.23 81 LEU A N 1
ATOM 1182 C CA . LEU C 3 81 ? 29.847 -8.717 44.956 1.00 14.58 81 LEU A CA 1
ATOM 1183 C C . LEU C 3 81 ? 28.705 -8.927 45.978 1.00 13.36 81 LEU A C 1
ATOM 1184 O O . LEU C 3 81 ? 28.877 -9.635 46.978 1.00 13.70 81 LEU A O 1
ATOM 1189 N N . PRO C 3 82 ? 27.567 -8.250 45.785 1.00 13.32 82 PRO A N 1
ATOM 1190 C CA . PRO C 3 82 ? 26.491 -8.453 46.759 1.00 12.63 82 PRO A CA 1
ATOM 1191 C C . PRO C 3 82 ? 25.896 -9.840 46.714 1.00 13.23 82 PRO A C 1
ATOM 1192 O O . PRO C 3 82 ? 25.744 -10.461 47.753 1.00 11.99 82 PRO A O 1
ATOM 1196 N N . ARG C 3 83 ? 25.574 -10.334 45.527 1.00 13.30 83 ARG A N 1
ATOM 1197 C CA . ARG C 3 83 ? 24.801 -11.561 45.445 1.00 14.55 83 ARG A CA 1
ATOM 1198 C C . ARG C 3 83 ? 25.624 -12.785 45.723 1.00 15.29 83 ARG A C 1
ATOM 1199 O O . ARG C 3 83 ? 25.150 -13.748 46.322 1.00 17.02 83 ARG A O 1
ATOM 1207 N N . VAL C 3 84 ? 26.899 -12.753 45.351 1.00 14.37 84 VAL A N 1
ATOM 1208 C CA . VAL C 3 84 ? 27.726 -13.910 45.506 1.00 13.70 84 VAL A CA 1
ATOM 1209 C C . VAL C 3 84 ? 28.494 -13.796 46.827 1.00 14.15 84 VAL A C 1
ATOM 1210 O O . VAL C 3 84 ? 28.654 -14.771 47.504 1.00 13.26 84 VAL A O 1
ATOM 1214 N N . PHE C 3 85 ? 29.006 -12.600 47.183 1.00 13.54 85 PHE A N 1
ATOM 1215 C CA . PHE C 3 85 ? 29.858 -12.502 48.338 1.00 14.35 85 PHE A CA 1
ATOM 1216 C C . PHE C 3 85 ? 29.208 -11.838 49.598 1.00 15.67 85 PHE A C 1
ATOM 1217 O O . PHE C 3 85 ? 29.844 -11.751 50.644 1.00 16.26 85 PHE A O 1
ATOM 1225 N N . GLY C 3 86 ? 27.962 -11.378 49.485 1.00 16.75 86 GLY A N 1
ATOM 1226 C CA . GLY C 3 86 ? 27.294 -10.705 50.582 1.00 16.52 86 GLY A CA 1
ATOM 1227 C C . GLY C 3 86 ? 27.793 -9.324 50.939 1.00 17.42 86 GLY A C 1
ATOM 1228 O O . GLY C 3 86 ? 27.518 -8.828 52.050 1.00 17.44 86 GLY A O 1
ATOM 1229 N N . ALA C 3 87 ? 28.488 -8.652 50.011 1.00 18.39 87 ALA A N 1
ATOM 1230 C CA . ALA C 3 87 ? 28.905 -7.261 50.248 1.00 18.08 87 ALA A CA 1
ATOM 1231 C C . ALA C 3 87 ? 27.654 -6.392 50.226 1.00 18.00 87 ALA A C 1
ATOM 1232 O O . ALA C 3 87 ? 26.693 -6.676 49.492 1.00 20.58 87 ALA A O 1
ATOM 1234 N N . TYR C 3 88 ? 27.585 -5.370 51.073 1.00 17.84 88 TYR A N 1
ATOM 1235 C CA . TYR C 3 88 ? 26.446 -4.458 51.036 1.00 17.22 88 TYR A CA 1
ATOM 1236 C C . TYR C 3 88 ? 26.766 -3.308 50.123 1.00 17.16 88 TYR A C 1
ATOM 1237 O O . TYR C 3 88 ? 27.637 -2.489 50.436 1.00 17.89 88 TYR A O 1
ATOM 1246 N N . LYS C 3 89 ? 26.025 -3.188 49.041 1.00 16.51 89 LYS A N 1
ATOM 1247 C CA . LYS C 3 89 ? 26.274 -2.163 48.042 1.00 15.89 89 LYS A CA 1
ATOM 1248 C C . LYS C 3 89 ? 25.703 -0.830 48.536 1.00 16.31 89 LYS A C 1
ATOM 1249 O O . LYS C 3 89 ? 24.595 -0.766 49.072 1.00 14.77 89 LYS A O 1
ATOM 1255 N N . LEU C 3 90 ? 26.464 0.228 48.354 1.00 15.58 90 LEU A N 1
ATOM 1256 C CA . LEU C 3 90 ? 25.994 1.560 48.755 1.00 15.97 90 LEU A CA 1
ATOM 1257 C C . LEU C 3 90 ? 25.176 2.114 47.578 1.00 15.75 90 LEU A C 1
ATOM 1258 O O . LEU C 3 90 ? 25.637 2.991 46.852 1.00 15.52 90 LEU A O 1
ATOM 1263 N N . ASP C 3 91 ? 23.973 1.571 47.371 1.00 15.66 91 ASP A N 1
ATOM 1264 C CA . ASP C 3 91 ? 23.123 2.091 46.314 1.00 15.52 91 ASP A CA 1
ATOM 1265 C C . ASP C 3 91 ? 22.237 3.167 46.945 1.00 15.99 91 ASP A C 1
ATOM 1266 O O . ASP C 3 91 ? 22.408 3.506 48.139 1.00 14.27 91 ASP A O 1
ATOM 1271 N N . LYS C 3 92 ? 21.324 3.730 46.162 1.00 16.88 92 LYS A N 1
ATOM 1272 C CA . LYS C 3 92 ? 20.551 4.887 46.621 1.00 18.01 92 LYS A CA 1
ATOM 1273 C C . LYS C 3 92 ? 19.806 4.557 47.884 1.00 17.02 92 LYS A C 1
ATOM 1274 O O . LYS C 3 92 ? 19.849 5.284 48.898 1.00 17.86 92 LYS A O 1
ATOM 1280 N N . SER C 3 93 ? 19.128 3.432 47.839 1.00 17.43 93 SER A N 1
ATOM 1281 C CA . SER C 3 93 ? 18.295 2.980 48.957 1.00 17.91 93 SER A CA 1
ATOM 1282 C C . SER C 3 93 ? 19.122 2.705 50.271 1.00 16.02 93 SER A C 1
ATOM 1283 O O . SER C 3 93 ? 18.751 3.136 51.398 1.00 15.95 93 SER A O 1
ATOM 1286 N N . TYR C 3 94 ? 20.223 1.992 50.140 1.00 13.69 94 TYR A N 1
ATOM 1287 C CA . TYR C 3 94 ? 21.087 1.703 51.270 1.00 14.45 94 TYR A CA 1
ATOM 1288 C C . TYR C 3 94 ? 21.605 2.977 51.923 1.00 14.29 94 TYR A C 1
ATOM 1289 O O . TYR C 3 94 ? 21.613 3.134 53.172 1.00 14.01 94 TYR A O 1
ATOM 1298 N N . ARG C 3 95 ? 22.090 3.887 51.077 1.00 13.90 95 ARG A N 1
ATOM 1299 C CA . ARG C 3 95 ? 22.695 5.133 51.567 1.00 14.14 95 ARG A CA 1
ATOM 1300 C C . ARG C 3 95 ? 21.722 6.047 52.315 1.00 14.64 95 ARG A C 1
ATOM 1301 O O . ARG C 3 95 ? 22.102 6.684 53.263 1.00 15.18 95 ARG A O 1
ATOM 1309 N N . ALA C 3 96 ? 20.491 6.111 51.828 1.00 16.93 96 ALA A N 1
ATOM 1310 C CA . ALA C 3 96 ? 19.403 6.937 52.447 1.00 18.51 96 ALA A CA 1
ATOM 1311 C C . ALA C 3 96 ? 19.047 6.339 53.820 1.00 18.82 96 ALA A C 1
ATOM 1312 O O . ALA C 3 96 ? 18.784 7.061 54.773 1.00 19.14 96 ALA A O 1
ATOM 1314 N N . ALA C 3 97 ? 19.159 5.026 53.936 1.00 19.27 97 ALA A N 1
ATOM 1315 C CA . ALA C 3 97 ? 18.694 4.331 55.119 1.00 20.04 97 ALA A CA 1
ATOM 1316 C C . ALA C 3 97 ? 19.731 4.137 56.193 1.00 20.52 97 ALA A C 1
ATOM 1317 O O . ALA C 3 97 ? 19.365 3.813 57.318 1.00 21.68 97 ALA A O 1
ATOM 1319 N N . ASN C 3 98 ? 21.013 4.297 55.870 1.00 18.55 98 ASN A N 1
ATOM 1320 C CA . ASN C 3 98 ? 22.076 3.948 56.786 1.00 18.24 98 ASN A CA 1
ATOM 1321 C C . ASN C 3 98 ? 22.997 5.129 57.012 1.00 17.75 98 ASN A C 1
ATOM 1322 O O . ASN C 3 98 ? 23.772 5.473 56.135 1.00 13.98 98 ASN A O 1
ATOM 1327 N N . GLU C 3 99 ? 22.891 5.714 58.202 1.00 17.31 99 GLU A N 1
ATOM 1328 C CA . GLU C 3 99 ? 23.744 6.808 58.648 1.00 17.61 99 GLU A CA 1
ATOM 1329 C C . GLU C 3 99 ? 25.184 6.377 58.720 1.00 16.90 99 GLU A C 1
ATOM 1330 O O . GLU C 3 99 ? 25.429 5.246 59.092 1.00 17.82 99 GLU A O 1
ATOM 1336 N N . PRO C 3 100 ? 26.159 7.259 58.370 1.00 15.81 100 PRO A N 1
ATOM 1337 C CA . PRO C 3 100 ? 26.101 8.561 57.744 1.00 14.98 100 PRO A CA 1
ATOM 1338 C C . PRO C 3 100 ? 26.357 8.515 56.212 1.00 14.57 100 PRO A C 1
ATOM 1339 O O . PRO C 3 100 ? 26.905 9.444 55.652 1.00 13.56 100 PRO A O 1
ATOM 1343 N N . PHE C 3 101 ? 25.959 7.437 55.554 1.00 14.31 101 PHE A N 1
ATOM 1344 C CA . PHE C 3 101 ? 26.350 7.180 54.186 1.00 14.23 101 PHE A CA 1
ATOM 1345 C C . PHE C 3 101 ? 25.773 8.120 53.131 1.00 14.64 101 PHE A C 1
ATOM 1346 O O . PHE C 3 101 ? 26.209 8.087 51.958 1.00 14.35 101 PHE A O 1
ATOM 1354 N N . ILE C 3 102 ? 24.903 9.035 53.551 1.00 13.56 102 ILE A N 1
ATOM 1355 C CA . ILE C 3 102 ? 24.279 9.956 52.592 1.00 14.73 102 ILE A CA 1
ATOM 1356 C C . ILE C 3 102 ? 25.275 11.051 52.181 1.00 14.88 102 ILE A C 1
ATOM 1357 O O . ILE C 3 102 ? 25.108 11.662 51.142 1.00 15.66 102 ILE A O 1
ATOM 1362 N N . HIS C 3 103 ? 26.331 11.245 52.966 1.00 15.56 103 HIS A N 1
ATOM 1363 C CA . HIS C 3 103 ? 27.221 12.364 52.734 1.00 17.50 103 HIS A CA 1
ATOM 1364 C C . HIS C 3 103 ? 28.020 12.071 51.459 1.00 15.96 103 HIS A C 1
ATOM 1365 O O . HIS C 3 103 ? 28.338 10.921 51.143 1.00 15.04 103 HIS A O 1
ATOM 1372 N N . PRO C 3 104 ? 28.246 13.096 50.648 1.00 16.80 104 PRO A N 1
ATOM 1373 C CA . PRO C 3 104 ? 28.951 12.864 49.351 1.00 15.29 104 PRO A CA 1
ATOM 1374 C C . PRO C 3 104 ? 30.367 12.316 49.396 1.00 15.35 104 PRO A C 1
ATOM 1375 O O . PRO C 3 104 ? 30.866 11.845 48.366 1.00 17.26 104 PRO A O 1
ATOM 1379 N N . CYS C 3 105 ? 31.034 12.364 50.528 1.00 13.68 105 CYS A N 1
ATOM 1380 C CA . CYS C 3 105 ? 32.326 11.682 50.637 1.00 14.68 105 CYS A CA 1
ATOM 1381 C C . CYS C 3 105 ? 32.206 10.150 50.443 1.00 14.44 105 CYS A C 1
ATOM 1382 O O . CYS C 3 105 ? 33.170 9.479 50.001 1.00 14.67 105 CYS A O 1
ATOM 1385 N N . PHE C 3 106 ? 31.009 9.600 50.643 1.00 14.48 106 PHE A N 1
ATOM 1386 C CA . PHE C 3 106 ? 30.730 8.186 50.323 1.00 13.78 106 PHE A CA 1
ATOM 1387 C C . PHE C 3 106 ? 30.378 7.877 48.807 1.00 14.39 106 PHE A C 1
ATOM 1388 O O . PHE C 3 106 ? 30.207 6.709 48.442 1.00 13.78 106 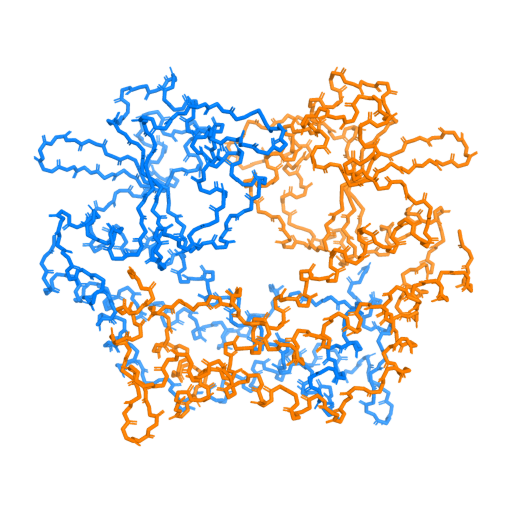PHE A O 1
ATOM 1396 N N . ASP C 3 107 ? 30.328 8.898 47.939 1.00 14.45 107 ASP A N 1
ATOM 1397 C CA . ASP C 3 107 ? 30.113 8.679 46.462 1.00 13.83 107 ASP A CA 1
ATOM 1398 C C . ASP C 3 107 ? 31.178 7.766 45.861 1.00 15.82 107 ASP A C 1
ATOM 1399 O O . ASP C 3 107 ? 30.898 7.023 44.906 1.00 15.42 107 ASP A O 1
ATOM 1404 N N . GLU C 3 108 ? 32.391 7.825 46.450 1.00 16.71 108 GLU A N 1
ATOM 1405 C CA . GLU C 3 108 ? 33.576 7.005 46.051 1.00 17.67 108 GLU A CA 1
ATOM 1406 C C . GLU C 3 108 ? 33.690 5.625 46.746 1.00 17.64 108 GLU A C 1
ATOM 1407 O O . GLU C 3 108 ? 34.657 4.895 46.487 1.00 19.82 108 GLU A O 1
ATOM 1413 N N . ILE C 3 109 ? 32.731 5.260 47.592 1.00 14.66 109 ILE A N 1
ATOM 1414 C CA . ILE C 3 109 ? 32.731 3.969 48.244 1.00 14.35 109 ILE A CA 1
ATOM 1415 C C . ILE C 3 109 ? 31.653 3.042 47.637 1.00 14.83 109 ILE A C 1
ATOM 1416 O O . ILE C 3 109 ? 30.461 3.377 47.643 1.00 16.45 109 ILE A O 1
ATOM 1421 N N . ASP C 3 110 ? 32.051 1.899 47.104 1.00 13.24 110 ASP A N 1
ATOM 1422 C CA . ASP C 3 110 ? 31.106 0.925 46.529 1.00 14.34 110 ASP A CA 1
ATOM 1423 C C . ASP C 3 110 ? 30.394 0.020 47.546 1.00 13.35 110 ASP A C 1
ATOM 1424 O O . ASP C 3 110 ? 29.252 -0.327 47.353 1.00 14.49 110 ASP A O 1
ATOM 1429 N N . HIS C 3 111 ? 31.096 -0.480 48.552 1.00 14.45 111 HIS A N 1
ATOM 1430 C CA . HIS C 3 111 ? 30.486 -1.488 49.440 1.00 15.09 111 HIS A CA 1
ATOM 1431 C C . HIS C 3 111 ? 30.948 -1.384 50.875 1.00 15.01 111 HIS A C 1
ATOM 1432 O O . HIS C 3 111 ? 32.086 -0.923 51.156 1.00 14.93 111 HIS A O 1
ATOM 1439 N N . VAL C 3 112 ? 30.098 -1.854 51.793 1.00 14.54 112 VAL A N 1
ATOM 1440 C CA . VAL C 3 112 ? 30.550 -2.216 53.166 1.00 15.54 112 VAL A CA 1
ATOM 1441 C C . VAL C 3 112 ? 30.689 -3.734 53.290 1.00 15.22 112 VAL A C 1
ATOM 1442 O O . VAL C 3 112 ? 29.775 -4.471 52.931 1.00 14.11 112 VAL A O 1
ATOM 1446 N N . ILE C 3 113 ? 31.842 -4.203 53.755 1.00 15.50 113 ILE A N 1
ATOM 1447 C CA . ILE C 3 113 ? 32.077 -5.617 53.996 1.00 17.03 113 ILE A CA 1
ATOM 1448 C C . ILE C 3 113 ? 32.016 -5.847 55.534 1.00 18.28 113 ILE A C 1
ATOM 1449 O O . ILE C 3 113 ? 32.717 -5.169 56.304 1.00 18.12 113 ILE A O 1
ATOM 1454 N N . GLN C 3 114 ? 31.146 -6.767 55.973 1.00 18.90 114 GLN A N 1
ATOM 1455 C CA . GLN C 3 114 ? 31.000 -7.077 57.368 1.00 19.44 114 GLN A CA 1
ATOM 1456 C C . GLN C 3 114 ? 31.619 -8.434 57.588 1.00 18.81 114 GLN A C 1
ATOM 1457 O O . GLN C 3 114 ? 31.128 -9.444 57.063 1.00 17.48 114 GLN A O 1
ATOM 1463 N N . ARG C 3 115 ? 32.720 -8.471 58.336 1.00 17.47 115 ARG A N 1
ATOM 1464 C CA . ARG C 3 115 ? 33.441 -9.689 58.568 1.00 17.29 115 ARG A CA 1
ATOM 1465 C C . ARG C 3 115 ? 32.847 -10.406 59.787 1.00 18.86 115 ARG A C 1
ATOM 1466 O O . ARG C 3 115 ? 32.386 -9.753 60.715 1.00 20.04 115 ARG A O 1
ATOM 1474 N N . ASP C 3 116 ? 32.973 -11.730 59.821 1.00 20.05 116 ASP A N 1
ATOM 1475 C CA . ASP C 3 116 ? 32.459 -12.565 60.935 1.00 21.42 116 ASP A CA 1
ATOM 1476 C C . ASP C 3 116 ? 33.096 -12.278 62.279 1.00 22.18 116 ASP A C 1
ATOM 1477 O O . ASP C 3 116 ? 32.493 -12.569 63.295 1.00 22.43 116 ASP A O 1
ATOM 1482 N N . ASP C 3 117 ? 34.289 -11.672 62.286 1.00 21.81 117 ASP A N 1
ATOM 1483 C CA . ASP C 3 117 ? 34.927 -11.302 63.537 1.00 21.38 117 ASP A CA 1
ATOM 1484 C C . ASP C 3 117 ? 34.606 -9.912 64.026 1.00 21.00 117 ASP A C 1
ATOM 1485 O O . ASP C 3 117 ? 35.203 -9.465 65.011 1.00 21.60 117 ASP A O 1
ATOM 1490 N N . GLY C 3 118 ? 33.686 -9.225 63.372 1.00 19.60 118 GLY A N 1
ATOM 1491 C CA . GLY C 3 118 ? 33.284 -7.885 63.790 1.00 20.27 118 GLY A CA 1
ATOM 1492 C C . GLY C 3 118 ? 33.939 -6.715 63.038 1.00 20.17 118 GLY A C 1
ATOM 1493 O O . GLY C 3 118 ? 33.510 -5.571 63.170 1.00 22.18 118 GLY A O 1
ATOM 1494 N N . ARG C 3 119 ? 34.992 -6.979 62.283 1.00 19.99 119 ARG A N 1
ATOM 1495 C CA . ARG C 3 119 ? 35.643 -5.919 61.486 1.00 19.78 119 ARG A CA 1
ATOM 1496 C C . ARG C 3 119 ? 34.712 -5.435 60.386 1.00 18.43 119 ARG A C 1
ATOM 1497 O O . ARG C 3 119 ? 33.994 -6.232 59.803 1.00 16.45 119 ARG A O 1
ATOM 1505 N N . ILE C 3 120 ? 34.753 -4.138 60.137 1.00 17.43 120 ILE A N 1
ATOM 1506 C CA . ILE C 3 120 ? 34.069 -3.492 59.013 1.00 16.82 120 ILE A CA 1
ATOM 1507 C C . ILE C 3 120 ? 35.087 -2.842 58.071 1.00 16.13 120 ILE A C 1
ATOM 1508 O O . ILE C 3 120 ? 35.923 -2.017 58.493 1.00 16.36 120 ILE A O 1
ATOM 1513 N N . GLU C 3 121 ? 35.018 -3.262 56.802 1.00 15.04 121 GLU A N 1
ATOM 1514 C CA . GLU C 3 121 ? 35.869 -2.702 55.760 1.00 15.70 121 GLU A CA 1
ATOM 1515 C C . GLU C 3 121 ? 35.036 -2.024 54.721 1.00 14.94 121 GLU A C 1
ATOM 1516 O O . GLU C 3 121 ? 34.029 -2.552 54.223 1.00 14.25 121 GLU A O 1
ATOM 1522 N N . LEU C 3 122 ? 35.429 -0.813 54.399 1.00 13.89 122 LEU A N 1
ATOM 1523 C CA . LEU C 3 122 ? 34.848 -0.142 53.215 1.00 13.86 122 LEU A CA 1
ATOM 1524 C C . LEU C 3 122 ? 35.616 -0.505 51.920 1.00 13.84 122 LEU A C 1
ATOM 1525 O O . LEU C 3 122 ? 36.834 -0.540 51.925 1.00 14.26 122 LEU A O 1
ATOM 1530 N N . LEU C 3 123 ? 34.882 -0.720 50.828 1.00 12.64 123 LEU A N 1
ATOM 1531 C CA . LEU C 3 123 ? 35.508 -1.081 49.545 1.00 13.69 123 LEU A CA 1
ATOM 1532 C C . LEU C 3 123 ? 35.205 -0.052 48.406 1.00 14.65 123 LEU A C 1
ATOM 1533 O O . LEU C 3 123 ? 34.031 0.384 48.216 1.00 14.06 123 LEU A O 1
ATOM 1538 N N . SER C 3 124 ? 36.284 0.381 47.728 1.00 13.97 124 SER A N 1
ATOM 1539 C CA . SER C 3 124 ? 36.228 1.170 46.480 1.00 14.72 124 SER A CA 1
ATOM 1540 C C . SER C 3 124 ? 36.926 0.370 45.393 1.00 14.78 124 SER A C 1
ATOM 1541 O O . SER C 3 124 ? 38.143 0.130 45.452 1.00 14.30 124 SER A O 1
ATOM 1544 N N . LEU C 3 125 ? 36.124 -0.140 44.470 1.00 13.47 125 LEU A N 1
ATOM 1545 C CA . LEU C 3 125 ? 36.588 -1.113 43.500 1.00 14.76 125 LEU A CA 1
ATOM 1546 C C . LEU C 3 125 ? 36.846 -0.529 42.115 1.00 13.97 125 LEU A C 1
ATOM 1547 O O . LEU C 3 125 ? 36.080 0.293 41.683 1.00 13.32 125 LEU A O 1
ATOM 1552 N N . LYS C 3 126 ? 37.955 -0.959 41.465 1.00 13.07 126 LYS A N 1
ATOM 1553 C CA . LYS C 3 126 ? 38.319 -0.626 40.084 1.00 13.25 126 LYS A CA 1
ATOM 1554 C C . LYS C 3 126 ? 38.685 -1.902 39.348 1.00 13.86 126 LYS A C 1
ATOM 1555 O O . LYS C 3 126 ? 39.195 -2.857 39.981 1.00 14.26 126 LYS A O 1
ATOM 1561 N N . ALA C 3 127 ? 38.492 -1.897 38.020 1.00 12.49 127 ALA A N 1
ATOM 1562 C CA . ALA C 3 127 ? 38.845 -3.061 37.184 1.00 12.74 127 ALA A CA 1
ATOM 1563 C C . ALA C 3 127 ? 40.335 -3.341 37.146 1.00 11.30 127 ALA A C 1
ATOM 1564 O O . ALA C 3 127 ? 40.751 -4.457 37.411 1.00 13.26 127 ALA A O 1
ATOM 1566 N N . GLY C 3 128 ? 41.128 -2.338 36.874 1.00 12.20 128 GLY A N 1
ATOM 1567 C CA . GLY C 3 128 ? 42.541 -2.560 36.499 1.00 12.09 128 GLY A CA 1
ATOM 1568 C C . GLY C 3 128 ? 43.443 -1.370 36.665 1.00 12.00 128 GLY A C 1
ATOM 1569 O O . GLY C 3 128 ? 43.067 -0.274 37.157 1.00 12.48 128 GLY A O 1
ATOM 1570 N N . LYS C 3 129 ? 44.680 -1.552 36.214 1.00 12.77 129 LYS A N 1
ATOM 1571 C CA . LYS C 3 129 ? 45.733 -0.611 36.456 1.00 12.76 129 LYS A CA 1
ATOM 1572 C C . LYS C 3 129 ? 45.510 0.728 35.772 1.00 11.22 129 LYS A C 1
ATOM 1573 O O . LYS C 3 129 ? 45.971 1.727 36.284 1.00 12.32 129 LYS A O 1
ATOM 1579 N N . TRP C 3 130 ? 44.785 0.742 34.659 1.00 11.50 130 TRP A N 1
ATOM 1580 C CA . TRP C 3 130 ? 44.521 1.970 33.859 1.00 11.25 130 TRP A CA 1
ATOM 1581 C C . TRP C 3 130 ? 43.250 2.763 34.221 1.00 10.98 130 TRP A C 1
ATOM 1582 O O . TRP C 3 130 ? 43.003 3.807 33.640 1.00 10.63 130 TRP A O 1
ATOM 1593 N N . THR C 3 131 ? 42.422 2.210 35.086 1.00 11.54 131 THR A N 1
ATOM 1594 C CA . THR C 3 131 ? 40.993 2.678 35.240 1.00 12.48 131 THR A CA 1
ATOM 1595 C C . THR C 3 131 ? 40.897 4.158 35.704 1.00 13.00 131 THR A C 1
ATOM 1596 O O . THR C 3 131 ? 39.981 4.900 35.321 1.00 12.11 131 THR A O 1
ATOM 1600 N N . ILE C 3 132 ? 41.839 4.544 36.575 1.00 14.00 132 ILE A N 1
ATOM 1601 C CA . ILE C 3 132 ? 41.935 5.871 37.121 1.00 14.80 132 ILE A CA 1
ATOM 1602 C C . ILE C 3 132 ? 43.094 6.611 36.522 1.00 16.07 132 ILE A C 1
ATOM 1603 O O . ILE C 3 132 ? 44.143 6.015 36.100 1.00 17.56 132 ILE A O 1
ATOM 1608 N N . GLN C 3 133 ? 42.896 7.917 36.445 1.00 15.81 133 GLN A N 1
ATOM 1609 C CA . GLN C 3 133 ? 43.988 8.827 36.097 1.00 14.35 133 GLN A CA 1
ATOM 1610 C C . GLN C 3 133 ? 44.165 9.799 37.241 1.00 14.13 133 GLN A C 1
ATOM 1611 O O . GLN C 3 133 ? 43.648 9.562 38.357 1.00 11.74 133 GLN A O 1
ATOM 1617 N N . LEU C 3 134 ? 45.000 10.830 37.035 1.00 13.77 134 LEU A N 1
ATOM 1618 C CA . LEU C 3 134 ? 45.379 11.726 38.142 1.00 13.69 134 LEU A CA 1
ATOM 1619 C C . LEU C 3 134 ? 44.199 12.438 38.783 1.00 13.68 134 LEU A C 1
ATOM 1620 O O . LEU C 3 134 ? 44.087 12.422 40.030 1.00 13.84 134 LEU A O 1
ATOM 1625 N N . THR C 3 135 ? 43.325 13.041 37.970 1.00 13.49 135 THR A N 1
ATOM 1626 C CA . THR C 3 135 ? 42.153 13.774 38.492 1.00 15.30 135 THR A CA 1
ATOM 1627 C C . THR C 3 135 ? 41.378 12.826 39.431 1.00 13.75 135 THR A C 1
ATOM 1628 O O . THR C 3 135 ? 40.999 13.189 40.578 1.00 13.68 135 THR A O 1
ATOM 1632 N N . MET C 3 136 ? 41.163 11.603 38.970 1.00 12.15 136 MET A N 1
ATOM 1633 C CA . MET C 3 136 ? 40.345 10.660 39.772 1.00 13.77 136 MET A CA 1
ATOM 1634 C C . MET C 3 136 ? 41.061 10.281 41.056 1.00 14.25 136 MET A C 1
ATOM 1635 O O . MET C 3 136 ? 40.461 10.289 42.125 1.00 15.44 136 MET A O 1
ATOM 1640 N N . ALA C 3 137 ? 42.356 10.035 40.965 1.00 14.15 137 ALA A N 1
ATOM 1641 C CA . ALA C 3 137 ? 43.151 9.670 42.167 1.00 14.75 137 ALA A CA 1
ATOM 1642 C C . ALA C 3 137 ? 43.146 10.727 43.295 1.00 14.59 137 ALA A C 1
ATOM 1643 O O . ALA C 3 137 ? 43.054 10.394 44.503 1.00 15.26 137 ALA A O 1
ATOM 1645 N N . VAL C 3 138 ? 43.255 11.984 42.911 1.00 15.17 138 VAL A N 1
ATOM 1646 C CA . VAL C 3 138 ? 43.257 13.133 43.870 1.00 15.92 138 VAL A CA 1
ATOM 1647 C C . VAL C 3 138 ? 41.881 13.221 44.559 1.00 15.99 138 VAL A C 1
ATOM 1648 O O . VAL C 3 138 ? 41.764 13.382 45.804 1.00 16.29 138 VAL A O 1
ATOM 1652 N N . GLN C 3 139 ? 40.858 13.096 43.748 1.00 15.18 139 GLN A N 1
ATOM 1653 C CA . GLN C 3 139 ? 39.447 13.104 44.250 1.00 16.79 139 GLN A CA 1
ATOM 1654 C C . GLN C 3 139 ? 39.195 11.925 45.172 1.00 15.48 139 GLN A C 1
ATOM 1655 O O . GLN C 3 139 ? 38.571 12.110 46.237 1.00 15.31 139 GLN A O 1
ATOM 1661 N N . LEU C 3 140 ? 39.698 10.713 44.835 1.00 14.65 140 LEU A N 1
ATOM 1662 C CA . LEU C 3 140 ? 39.639 9.601 45.786 1.00 14.49 140 LEU A CA 1
ATOM 1663 C C . LEU C 3 140 ? 40.331 9.886 47.139 1.00 15.54 140 LEU A C 1
ATOM 1664 O O . LEU C 3 140 ? 39.805 9.529 48.222 1.00 14.46 140 LEU A O 1
ATOM 1669 N N . ASN C 3 141 ? 41.541 10.443 47.089 1.00 15.56 141 ASN A N 1
ATOM 1670 C CA . ASN C 3 141 ? 42.240 10.897 48.314 1.00 16.20 141 ASN A CA 1
ATOM 1671 C C . ASN C 3 141 ? 41.395 11.869 49.193 1.00 15.62 141 ASN A C 1
ATOM 1672 O O . ASN C 3 141 ? 41.308 11.681 50.402 1.00 15.11 141 ASN A O 1
ATOM 1677 N N . LYS C 3 142 ? 40.753 12.843 48.562 1.00 16.04 142 LYS A N 1
ATOM 1678 C CA . LYS C 3 142 ? 39.923 13.843 49.240 1.00 17.50 142 LYS A CA 1
ATOM 1679 C C . LYS C 3 142 ? 38.768 13.162 49.955 1.00 16.26 142 LYS A C 1
ATOM 1680 O O . LYS C 3 142 ? 38.506 13.454 51.136 1.00 16.03 142 LYS A O 1
ATOM 1686 N N . ALA C 3 143 ? 38.120 12.243 49.239 1.00 14.58 143 ALA A N 1
ATOM 1687 C CA . ALA C 3 143 ? 36.971 11.534 49.796 1.00 15.82 143 ALA A CA 1
ATOM 1688 C C . ALA C 3 143 ? 37.332 10.660 50.959 1.00 16.02 143 ALA A C 1
ATOM 1689 O O . ALA C 3 143 ? 36.643 10.667 51.982 1.00 16.13 143 ALA A O 1
ATOM 1691 N N . PHE C 3 144 ? 38.378 9.854 50.784 1.00 14.91 144 PHE A N 1
ATOM 1692 C CA . PHE C 3 144 ? 38.863 8.934 51.819 1.00 16.42 144 PHE A CA 1
ATOM 1693 C C . PHE C 3 144 ? 39.334 9.707 53.093 1.00 16.78 144 PHE A C 1
ATOM 1694 O O . PHE C 3 144 ? 39.040 9.304 54.201 1.00 15.66 144 PHE A O 1
ATOM 1702 N N . HIS C 3 145 ? 40.076 10.793 52.914 1.00 16.88 145 HIS A N 1
ATOM 1703 C CA . HIS C 3 145 ? 40.577 11.596 54.028 1.00 18.04 145 HIS A CA 1
ATOM 1704 C C . HIS C 3 145 ? 39.410 12.175 54.870 1.00 17.74 145 HIS A C 1
ATOM 1705 O O . HIS C 3 145 ? 39.469 12.173 56.103 1.00 18.34 145 HIS A O 1
ATOM 1712 N N . GLU C 3 146 ? 38.348 12.597 54.204 1.00 18.68 146 GLU A N 1
ATOM 1713 C CA . GLU C 3 146 ? 37.118 13.108 54.881 1.00 19.94 146 GLU A CA 1
ATOM 1714 C C . GLU C 3 146 ? 36.412 12.045 55.736 1.00 18.64 146 GLU A C 1
ATOM 1715 O O . GLU C 3 146 ? 36.013 12.297 56.855 1.00 18.21 146 GLU A O 1
ATOM 1721 N N . ILE C 3 147 ? 36.301 10.846 55.193 1.00 17.73 147 ILE A N 1
ATOM 1722 C CA . ILE C 3 147 ? 35.758 9.694 55.890 1.00 17.83 147 ILE A CA 1
ATOM 1723 C C . ILE C 3 147 ? 36.587 9.412 57.123 1.00 18.45 147 ILE A C 1
ATOM 1724 O O . ILE C 3 147 ? 36.078 9.326 58.255 1.00 18.37 147 ILE A O 1
ATOM 1729 N N . ILE C 3 148 ? 37.889 9.297 56.901 1.00 19.18 148 ILE A N 1
ATOM 1730 C CA . ILE C 3 148 ? 38.803 8.956 57.965 1.00 19.99 148 ILE A CA 1
ATOM 1731 C C . ILE C 3 148 ? 38.747 9.976 59.118 1.00 20.22 148 ILE A C 1
ATOM 1732 O O . ILE C 3 148 ? 38.714 9.591 60.286 1.00 20.40 148 ILE A O 1
ATOM 1737 N N . ASN C 3 149 ? 38.698 11.255 58.789 1.00 21.84 149 ASN A N 1
ATOM 1738 C CA . ASN C 3 149 ? 38.793 12.285 59.814 1.00 24.15 149 ASN A CA 1
ATOM 1739 C C . ASN C 3 149 ? 37.447 12.674 60.377 1.00 24.13 149 ASN A C 1
ATOM 1740 O O . ASN C 3 149 ? 37.368 13.047 61.552 1.00 26.41 149 ASN A O 1
ATOM 1745 N N . ASN C 3 150 ? 36.409 12.635 59.551 1.00 22.90 150 ASN A N 1
ATOM 1746 C CA . ASN C 3 150 ? 35.071 13.025 59.994 1.00 23.12 150 ASN A CA 1
ATOM 1747 C C . ASN C 3 150 ? 34.101 11.903 60.388 1.00 22.56 150 ASN A C 1
ATOM 1748 O O . ASN C 3 150 ? 33.182 12.157 61.171 1.00 21.82 150 ASN A O 1
ATOM 1753 N N . TYR C 3 151 ? 34.317 10.693 59.890 1.00 21.87 151 TYR A N 1
ATOM 1754 C CA . TYR C 3 151 ? 33.476 9.514 60.231 1.00 22.72 151 TYR A CA 1
ATOM 1755 C C . TYR C 3 151 ? 34.345 8.303 60.625 1.00 22.22 151 TYR A C 1
ATOM 1756 O O . TYR C 3 151 ? 34.239 7.217 60.060 1.00 21.49 151 TYR A O 1
ATOM 1765 N N . PRO C 3 152 ? 35.208 8.488 61.627 1.00 22.35 152 PRO A N 1
ATOM 1766 C CA . PRO C 3 152 ? 36.123 7.423 62.032 1.00 23.09 152 PRO A CA 1
ATOM 1767 C C . PRO C 3 152 ? 35.415 6.167 62.507 1.00 23.46 152 PRO A C 1
ATOM 1768 O O . PRO C 3 152 ? 35.955 5.065 62.394 1.00 24.74 152 PRO A O 1
ATOM 1772 N N . GLY C 3 153 ? 34.218 6.335 63.032 1.00 21.82 153 GLY A N 1
ATOM 1773 C CA . GLY C 3 153 ? 33.444 5.199 63.527 1.00 21.80 153 GLY A CA 1
ATOM 1774 C C . GLY C 3 153 ? 32.786 4.290 62.505 1.00 21.38 153 GLY A C 1
ATOM 1775 O O . GLY C 3 153 ? 32.312 3.239 62.875 1.00 21.05 153 GLY A O 1
ATOM 1776 N N . VAL C 3 154 ? 32.748 4.667 61.228 1.00 21.26 154 VAL A N 1
ATOM 1777 C CA . VAL C 3 154 ? 31.963 3.896 60.256 1.00 21.83 154 VAL A CA 1
ATOM 1778 C C . VAL C 3 154 ? 32.584 2.566 59.887 1.00 20.33 154 VAL A C 1
ATOM 1779 O O . VAL C 3 154 ? 31.889 1.674 59.412 1.00 20.00 154 VAL A O 1
ATOM 1783 N N . ALA C 3 155 ? 33.884 2.421 60.087 1.00 18.88 155 ALA A N 1
ATOM 1784 C CA . ALA C 3 155 ? 34.570 1.241 59.609 1.00 18.39 155 ALA A CA 1
ATOM 1785 C C . ALA C 3 155 ? 35.922 1.218 60.232 1.00 18.70 155 ALA A C 1
ATOM 1786 O O . ALA C 3 155 ? 36.383 2.235 60.775 1.00 17.61 155 ALA A O 1
ATOM 1788 N N . ASP C 3 156 ? 36.575 0.080 60.133 1.00 18.54 156 ASP A N 1
ATOM 1789 C CA . ASP C 3 156 ? 37.974 -0.044 60.629 1.00 20.15 156 ASP A CA 1
ATOM 1790 C C . ASP C 3 156 ? 39.045 0.414 59.610 1.00 20.41 156 ASP A C 1
ATOM 1791 O O . ASP C 3 156 ? 40.120 0.906 59.999 1.00 21.79 156 ASP A O 1
ATOM 1796 N N . ASN C 3 157 ? 38.746 0.256 58.317 1.00 19.74 157 ASN A N 1
ATOM 1797 C CA . ASN C 3 157 ? 39.679 0.634 57.242 1.00 18.74 157 ASN A CA 1
ATOM 1798 C C . ASN C 3 157 ? 38.994 0.696 55.906 1.00 17.95 157 ASN A C 1
ATOM 1799 O O . ASN C 3 157 ? 37.807 0.321 55.793 1.00 17.06 157 ASN A O 1
ATOM 1804 N N . ILE C 3 158 ? 39.729 1.234 54.915 1.00 18.37 158 ILE A N 1
ATOM 1805 C CA . ILE C 3 158 ? 39.312 1.418 53.543 1.00 17.78 158 ILE A CA 1
ATOM 1806 C C . ILE C 3 158 ? 40.264 0.584 52.651 1.00 17.22 158 ILE A C 1
ATOM 1807 O O . ILE C 3 158 ? 41.490 0.660 52.776 1.00 17.23 158 ILE A O 1
ATOM 1812 N N . VAL C 3 159 ? 39.685 -0.226 51.767 1.00 15.58 159 VAL A N 1
ATOM 1813 C CA . VAL C 3 159 ? 40.421 -0.945 50.763 1.00 14.95 159 VAL A CA 1
ATOM 1814 C C . VAL C 3 159 ? 40.060 -0.436 49.387 1.00 14.65 159 VAL A C 1
ATOM 1815 O O . VAL C 3 159 ? 38.863 -0.220 49.042 1.00 12.06 159 VAL A O 1
ATOM 1819 N N . VAL C 3 160 ? 41.089 -0.241 48.559 1.00 14.11 160 VAL A N 1
ATOM 1820 C CA . VAL C 3 160 ? 40.839 -0.058 47.147 1.00 13.44 160 VAL A CA 1
ATOM 1821 C C . VAL C 3 160 ? 41.125 -1.422 46.489 1.00 14.01 160 VAL A C 1
ATOM 1822 O O . VAL C 3 160 ? 42.268 -1.920 46.535 1.00 14.72 160 VAL A O 1
ATOM 1826 N N . GLY C 3 161 ? 40.119 -1.992 45.822 1.00 12.70 161 GLY A N 1
ATOM 1827 C CA . GLY C 3 161 ? 40.288 -3.282 45.149 1.00 14.09 161 GLY A CA 1
ATOM 1828 C C . GLY C 3 161 ? 40.514 -3.070 43.668 1.00 14.48 161 GLY A C 1
ATOM 1829 O O . GLY C 3 161 ? 39.935 -2.127 43.067 1.00 14.88 161 GLY A O 1
ATOM 1830 N N . VAL C 3 162 ? 41.400 -3.879 43.089 1.00 15.15 162 VAL A N 1
ATOM 1831 C CA . VAL C 3 162 ? 41.651 -3.866 41.633 1.00 15.29 162 VAL A CA 1
ATOM 1832 C C . VAL C 3 162 ? 41.442 -5.319 41.165 1.00 15.42 162 VAL A C 1
ATOM 1833 O O . VAL C 3 162 ? 42.202 -6.207 41.560 1.00 16.75 162 VAL A O 1
ATOM 1837 N N . PHE C 3 163 ? 40.378 -5.580 40.394 1.00 14.38 163 PHE A N 1
ATOM 1838 C CA . PHE C 3 163 ? 39.929 -6.969 40.200 1.00 13.93 163 PHE A CA 1
ATOM 1839 C C . PHE C 3 163 ? 40.720 -7.831 39.207 1.00 14.56 163 PHE A C 1
ATOM 1840 O O . PHE C 3 163 ? 40.664 -9.069 39.312 1.00 14.75 163 PHE A O 1
ATOM 1848 N N . TYR C 3 164 ? 41.474 -7.209 38.294 1.00 13.52 164 TYR A N 1
ATOM 1849 C CA . TYR C 3 164 ? 42.489 -7.937 37.507 1.00 14.27 164 TYR A CA 1
ATOM 1850 C C . TYR C 3 164 ? 43.847 -7.200 37.460 1.00 15.17 164 TYR A C 1
ATOM 1851 O O . TYR C 3 164 ? 43.951 -5.951 37.672 1.00 13.24 164 TYR A O 1
ATOM 1860 N N . GLY C 3 165 ? 44.887 -7.995 37.167 1.00 16.31 165 GLY A N 1
ATOM 1861 C CA . GLY C 3 165 ? 46.268 -7.551 37.163 1.00 15.75 165 GLY A CA 1
ATOM 1862 C C . GLY C 3 165 ? 46.925 -7.815 38.496 1.00 16.13 165 GLY A C 1
ATOM 1863 O O . GLY C 3 165 ? 46.427 -8.594 39.311 1.00 17.70 165 GLY A O 1
ATOM 1864 N N . ASN C 3 166 ? 48.050 -7.169 38.737 1.00 16.80 166 ASN A N 1
ATOM 1865 C CA . ASN C 3 166 ? 48.774 -7.362 39.976 1.00 16.53 166 ASN A CA 1
ATOM 1866 C C . ASN C 3 166 ? 49.308 -6.081 40.556 1.00 16.36 166 ASN A C 1
ATOM 1867 O O . ASN C 3 166 ? 49.272 -5.017 39.948 1.00 17.32 166 ASN A O 1
ATOM 1872 N N . SER C 3 167 ? 49.772 -6.188 41.781 1.00 16.11 167 SER A N 1
ATOM 1873 C CA . SER C 3 167 ? 50.275 -5.062 42.516 1.00 18.49 167 SER A CA 1
ATOM 1874 C C . SER C 3 167 ? 51.396 -4.307 41.821 1.00 18.05 167 SER A C 1
ATOM 1875 O O . SER C 3 167 ? 51.345 -3.104 41.701 1.00 18.99 167 SER A O 1
ATOM 1878 N N . HIS C 3 168 ? 52.352 -5.065 41.289 1.00 19.25 168 HIS A N 1
ATOM 1879 C CA . HIS C 3 168 ? 53.542 -4.555 40.632 1.00 20.76 168 HIS A CA 1
ATOM 1880 C C . HIS C 3 168 ? 53.202 -3.854 39.325 1.00 20.38 168 HIS A C 1
ATOM 1881 O O . HIS C 3 168 ? 53.887 -2.933 38.965 1.00 21.63 168 HIS A O 1
ATOM 1888 N N . GLY C 3 169 ? 52.166 -4.302 38.605 1.00 18.88 169 GLY A N 1
ATOM 1889 C CA . GLY C 3 169 ? 51.715 -3.608 37.394 1.00 18.44 169 GLY A CA 1
ATOM 1890 C C . GLY C 3 169 ? 50.882 -2.341 37.582 1.00 17.39 169 GLY A C 1
ATOM 1891 O O . GLY C 3 169 ? 50.618 -1.597 36.600 1.00 17.81 169 GLY A O 1
ATOM 1892 N N . LEU C 3 170 ? 50.432 -2.054 38.798 1.00 16.43 170 LEU A N 1
ATOM 1893 C CA . LEU C 3 170 ? 49.675 -0.816 39.028 1.00 15.62 170 LEU A CA 1
ATOM 1894 C C . LEU C 3 170 ? 50.465 0.452 38.766 1.00 15.06 170 LEU A C 1
ATOM 1895 O O . LEU C 3 170 ? 51.676 0.522 38.919 1.00 16.69 170 LEU A O 1
ATOM 1900 N N . THR C 3 171 ? 49.769 1.479 38.326 1.00 13.72 171 THR A N 1
ATOM 1901 C CA . THR C 3 171 ? 50.396 2.776 38.065 1.00 14.52 171 THR A CA 1
ATOM 1902 C C . THR C 3 171 ? 50.566 3.580 39.350 1.00 14.48 171 THR A C 1
ATOM 1903 O O . THR C 3 171 ? 50.038 3.219 40.420 1.00 14.60 171 THR A O 1
ATOM 1907 N N . ASP C 3 172 ? 51.291 4.695 39.247 1.00 15.17 172 ASP A N 1
ATOM 1908 C CA . ASP C 3 172 ? 51.449 5.615 40.392 1.00 16.17 172 ASP A CA 1
ATOM 1909 C C . ASP C 3 172 ? 50.119 6.225 40.960 1.00 15.80 172 ASP A C 1
ATOM 1910 O O . ASP C 3 172 ? 50.108 6.716 42.082 1.00 16.55 172 ASP A O 1
ATOM 1915 N N . LYS C 3 173 ? 49.012 6.154 40.216 1.00 15.08 173 LYS A N 1
ATOM 1916 C CA . LYS C 3 173 ? 47.718 6.718 40.644 1.00 14.23 173 LYS A CA 1
ATOM 1917 C C . LYS C 3 173 ? 47.221 6.009 41.915 1.00 14.38 173 LYS A C 1
ATOM 1918 O O . LYS C 3 173 ? 46.561 6.635 42.794 1.00 14.95 173 LYS A O 1
ATOM 1924 N N . TYR C 3 174 ? 47.596 4.736 42.046 1.00 14.42 174 TYR A N 1
ATOM 1925 C CA . TYR C 3 174 ? 47.255 3.954 43.251 1.00 14.79 174 TYR A CA 1
ATOM 1926 C C . TYR C 3 174 ? 48.105 4.342 44.464 1.00 15.87 174 TYR A C 1
ATOM 1927 O O . TYR C 3 174 ? 47.819 3.943 45.604 1.00 15.92 174 TYR A O 1
ATOM 1936 N N . ARG C 3 175 ? 49.179 5.099 44.218 1.00 16.77 175 ARG A N 1
ATOM 1937 C CA . ARG C 3 175 ? 50.003 5.679 45.325 1.00 16.82 175 ARG A CA 1
ATOM 1938 C C . ARG C 3 175 ? 49.400 7.031 45.659 1.00 15.71 175 ARG A C 1
ATOM 1939 O O . ARG C 3 175 ? 49.200 7.378 46.831 1.00 17.49 175 ARG A O 1
ATOM 1947 N N . ILE C 3 176 ? 49.084 7.791 44.624 1.00 15.56 176 ILE A N 1
ATOM 1948 C CA . ILE C 3 176 ? 48.562 9.152 44.792 1.00 16.50 176 ILE A CA 1
ATOM 1949 C C . ILE C 3 176 ? 47.319 9.093 45.655 1.00 16.51 176 ILE A C 1
ATOM 1950 O O . ILE C 3 176 ? 47.097 9.970 46.490 1.00 15.33 176 ILE A O 1
ATOM 1955 N N . LEU C 3 177 ? 46.481 8.064 45.445 1.00 15.73 177 LEU A N 1
ATOM 1956 C CA . LEU C 3 177 ? 45.213 8.067 46.163 1.00 16.60 177 LEU A CA 1
ATOM 1957 C C . LEU C 3 177 ? 45.412 7.818 47.657 1.00 16.95 177 LEU A C 1
ATOM 1958 O O . LEU C 3 177 ? 44.625 8.269 48.485 1.00 15.68 177 LEU A O 1
ATOM 1963 N N . ARG C 3 178 ? 46.517 7.154 47.984 1.00 17.49 178 ARG A N 1
ATOM 1964 C CA . ARG C 3 178 ? 46.949 6.985 49.395 1.00 17.71 178 ARG A CA 1
ATOM 1965 C C . ARG C 3 178 ? 47.670 8.208 50.013 1.00 18.64 178 ARG A C 1
ATOM 1966 O O . ARG C 3 178 ? 48.014 8.171 51.181 1.00 18.39 178 ARG A O 1
ATOM 1974 N N . GLY C 3 179 ? 47.828 9.301 49.265 1.00 18.80 179 GLY A N 1
ATOM 1975 C CA . GLY C 3 179 ? 48.585 10.451 49.714 1.00 19.32 179 GLY A CA 1
ATOM 1976 C C . GLY C 3 179 ? 50.084 10.408 49.435 1.00 19.32 179 GLY A C 1
ATOM 1977 O O . GLY C 3 179 ? 50.807 11.305 49.847 1.00 20.78 179 GLY A O 1
ATOM 1978 N N . ILE C 3 180 ? 50.564 9.400 48.720 1.00 19.26 180 ILE A N 1
ATOM 1979 C CA . ILE C 3 180 ? 51.953 9.307 48.335 1.00 19.59 180 ILE A CA 1
ATOM 1980 C C . ILE C 3 180 ? 52.141 10.052 47.010 1.00 18.94 180 ILE A C 1
ATOM 1981 O O . ILE C 3 180 ? 51.568 9.661 45.996 1.00 18.04 180 ILE A O 1
ATOM 1986 N N . ASN C 3 181 ? 52.939 11.125 47.042 1.00 18.79 181 ASN A N 1
ATOM 1987 C CA . ASN C 3 181 ? 53.057 12.119 45.926 1.00 18.73 181 ASN A CA 1
ATOM 1988 C C . ASN C 3 181 ? 54.538 12.535 45.793 1.00 18.08 181 ASN A C 1
ATOM 1989 O O . ASN C 3 181 ? 54.947 13.475 46.406 1.00 18.33 181 ASN A O 1
ATOM 1994 N N . THR C 3 182 ? 55.307 11.726 45.060 1.00 17.91 182 THR A N 1
ATOM 1995 C CA . THR C 3 182 ? 56.736 11.883 44.844 1.00 18.69 182 THR A CA 1
ATOM 1996 C C . THR C 3 182 ? 57.145 12.811 43.697 1.00 18.47 182 THR A C 1
ATOM 1997 O O . THR C 3 182 ? 58.270 13.278 43.727 1.00 18.83 182 THR A O 1
ATOM 2001 N N . GLY C 3 183 ? 56.252 13.122 42.741 1.00 17.52 183 GLY A N 1
ATOM 2002 C CA . GLY C 3 183 ? 56.586 14.017 41.639 1.00 18.13 183 GLY A CA 1
ATOM 2003 C C . GLY C 3 183 ? 56.070 15.415 41.871 1.00 18.28 183 GLY A C 1
ATOM 2004 O O . GLY C 3 183 ? 56.304 16.010 42.932 1.00 17.96 183 GLY A O 1
ATOM 2005 N N . ALA C 3 184 ? 55.365 15.976 40.898 1.00 17.73 184 ALA A N 1
ATOM 2006 C CA . ALA C 3 184 ? 54.854 17.345 41.059 1.00 18.38 184 ALA A CA 1
ATOM 2007 C C . ALA C 3 184 ? 53.772 17.359 42.103 1.00 18.83 184 ALA A C 1
ATOM 2008 O O . ALA C 3 184 ? 53.029 16.382 42.266 1.00 18.28 184 ALA A O 1
ATOM 2010 N N . ASN C 3 185 ? 53.696 18.471 42.816 1.00 19.89 185 ASN A N 1
ATOM 2011 C CA . ASN C 3 185 ? 52.753 18.643 43.927 1.00 19.99 185 ASN A CA 1
ATOM 2012 C C . ASN C 3 185 ? 51.299 18.634 43.491 1.00 18.56 185 ASN A C 1
ATOM 2013 O O . ASN C 3 185 ? 50.903 19.317 42.580 1.00 18.35 185 ASN A O 1
ATOM 2018 N N . HIS C 3 186 ? 50.504 17.810 44.160 1.00 19.26 186 HIS A N 1
ATOM 2019 C CA . HIS C 3 186 ? 49.069 17.800 43.935 1.00 20.24 186 HIS A CA 1
ATOM 2020 C C . HIS C 3 186 ? 48.265 17.971 45.235 1.00 22.11 186 HIS A C 1
ATOM 2021 O O . HIS C 3 186 ? 47.031 18.020 45.196 1.00 23.50 186 HIS A O 1
ATOM 2028 N N . ASN C 3 187 ? 48.901 18.072 46.375 1.00 22.90 187 ASN A N 1
ATOM 2029 C CA . ASN C 3 187 ? 48.068 18.386 47.554 1.00 25.11 187 ASN A CA 1
ATOM 2030 C C . ASN C 3 187 ? 47.062 17.288 47.875 1.00 24.32 187 ASN A C 1
ATOM 2031 O O . ASN C 3 187 ? 45.872 17.532 47.959 1.00 27.20 187 ASN A O 1
ATOM 2036 N N . VAL C 3 188 ? 47.587 16.086 48.023 1.00 22.87 188 VAL A N 1
ATOM 2037 C CA . VAL C 3 188 ? 46.891 14.975 48.537 1.00 21.58 188 VAL A CA 1
ATOM 2038 C C . VAL C 3 188 ? 47.482 14.832 49.919 1.00 22.35 188 VAL A C 1
ATOM 2039 O O . VAL C 3 188 ? 48.511 15.420 50.190 1.00 21.74 188 VAL A O 1
ATOM 2043 N N . ILE C 3 189 ? 46.812 14.088 50.792 1.00 22.06 189 ILE A N 1
ATOM 2044 C CA . ILE C 3 189 ? 47.220 13.955 52.184 1.00 22.78 189 ILE A CA 1
ATOM 2045 C C . ILE C 3 189 ? 47.468 12.498 52.466 1.00 21.96 189 ILE A C 1
ATOM 2046 O O . ILE C 3 189 ? 46.670 11.605 52.057 1.00 21.23 189 ILE A O 1
ATOM 2051 N N . ASP C 3 190 ? 48.556 12.256 53.198 1.00 21.77 190 ASP A N 1
ATOM 2052 C CA . ASP C 3 190 ? 49.017 10.911 53.528 1.00 22.81 190 ASP A CA 1
ATOM 2053 C C . ASP C 3 190 ? 47.984 10.234 54.408 1.00 22.42 190 ASP A C 1
ATOM 2054 O O . ASP C 3 190 ? 47.655 10.748 55.466 1.00 22.69 190 ASP A O 1
ATOM 2059 N N . ILE C 3 191 ? 47.440 9.121 53.925 1.00 22.32 191 ILE A N 1
ATOM 2060 C CA . ILE C 3 191 ? 46.418 8.316 54.660 1.00 21.41 191 ILE A CA 1
ATOM 2061 C C . ILE C 3 191 ? 46.744 6.819 54.517 1.00 21.98 191 ILE A C 1
ATOM 2062 O O . ILE C 3 191 ? 45.869 5.947 54.619 1.00 21.53 191 ILE A O 1
ATOM 2067 N N . ARG C 3 192 ? 48.021 6.507 54.301 1.00 22.48 192 ARG A N 1
ATOM 2068 C CA . ARG C 3 192 ? 48.397 5.162 53.858 1.00 24.37 192 ARG A CA 1
ATOM 2069 C C . ARG C 3 192 ? 48.141 4.076 54.906 1.00 25.77 192 ARG A C 1
ATOM 2070 O O . ARG C 3 192 ? 47.937 2.924 54.567 1.00 26.77 192 ARG A O 1
ATOM 2078 N N . ASP C 3 193 ? 48.121 4.466 56.172 1.00 26.38 193 ASP A N 1
ATOM 2079 C CA . ASP C 3 193 ? 47.799 3.574 57.267 1.00 27.35 193 ASP A CA 1
ATOM 2080 C C . ASP C 3 193 ? 46.336 3.107 57.286 1.00 26.23 193 ASP A C 1
ATOM 2081 O O . ASP C 3 193 ? 46.006 2.116 57.948 1.00 27.47 193 ASP A O 1
ATOM 2086 N N . LYS C 3 194 ? 45.444 3.863 56.654 1.00 25.10 194 LYS A N 1
ATOM 2087 C CA . LYS C 3 194 ? 44.015 3.529 56.662 1.00 23.90 194 LYS A CA 1
ATOM 2088 C C . LYS C 3 194 ? 43.478 3.121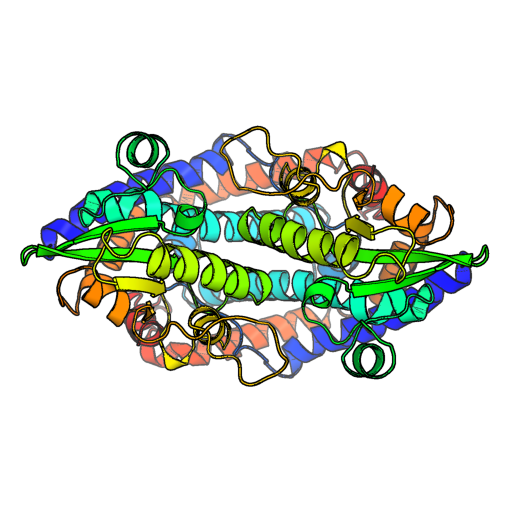 55.317 1.00 22.06 194 LYS A C 1
ATOM 2089 O O . LYS C 3 194 ? 42.293 2.744 55.218 1.00 20.01 194 LYS A O 1
ATOM 2095 N N . VAL C 3 195 ? 44.293 3.278 54.274 1.00 19.32 195 VAL A N 1
ATOM 2096 C CA . VAL C 3 195 ? 43.861 2.892 52.923 1.00 19.79 195 VAL A CA 1
ATOM 2097 C C . VAL C 3 195 ? 44.873 1.912 52.323 1.00 19.10 195 VAL A C 1
ATOM 2098 O O . VAL C 3 195 ? 46.053 2.268 52.158 1.00 19.51 195 VAL A O 1
ATOM 2102 N N . HIS C 3 196 ? 44.407 0.732 51.957 1.00 16.41 196 HIS A N 1
ATOM 2103 C CA . HIS C 3 196 ? 45.234 -0.311 51.333 1.00 17.91 196 HIS A CA 1
ATOM 2104 C C . HIS C 3 196 ? 44.713 -0.810 49.993 1.00 16.13 196 HIS A C 1
ATOM 2105 O O . HIS C 3 196 ? 43.516 -0.837 49.755 1.00 15.96 196 HIS A O 1
ATOM 2112 N N . VAL C 3 197 ? 45.624 -1.158 49.096 1.00 14.54 197 VAL A N 1
ATOM 2113 C CA . VAL C 3 197 ? 45.260 -1.568 47.734 1.00 14.87 197 VAL A CA 1
ATOM 2114 C C . VAL C 3 197 ? 45.605 -3.052 47.559 1.00 15.96 197 VAL A C 1
ATOM 2115 O O . VAL C 3 197 ? 46.730 -3.487 47.856 1.00 16.07 197 VAL A O 1
ATOM 2119 N N . TYR C 3 198 ? 44.630 -3.828 47.087 1.00 15.57 198 TYR A N 1
ATOM 2120 C CA . TYR C 3 198 ? 44.818 -5.216 46.749 1.00 16.68 198 TYR A CA 1
ATOM 2121 C C . TYR C 3 198 ? 44.376 -5.470 45.328 1.00 16.95 198 TYR A C 1
ATOM 2122 O O . TYR C 3 198 ? 43.281 -4.994 44.890 1.00 16.80 198 TYR A O 1
ATOM 2131 N N . ALA C 3 199 ? 45.201 -6.231 44.627 1.00 16.34 199 ALA A N 1
ATOM 2132 C CA . ALA C 3 199 ? 45.031 -6.448 43.191 1.00 16.85 199 ALA A CA 1
ATOM 2133 C C . ALA C 3 199 ? 44.992 -7.936 42.770 1.00 16.10 199 ALA A C 1
ATOM 2134 O O . ALA C 3 199 ? 45.670 -8.780 43.348 1.00 16.76 199 ALA A O 1
ATOM 2136 N N . GLY C 3 200 ? 44.186 -8.248 41.766 1.00 16.26 200 GLY A N 1
ATOM 2137 C CA . GLY C 3 200 ? 44.202 -9.553 41.116 1.00 15.28 200 GLY A CA 1
ATOM 2138 C C . GLY C 3 200 ? 43.813 -10.696 42.059 1.00 15.87 200 GLY A C 1
ATOM 2139 O O . GLY C 3 200 ? 42.835 -10.604 42.788 1.00 13.18 200 GLY A O 1
ATOM 2140 N N . LYS C 3 201 ? 44.604 -11.764 42.043 1.00 15.73 201 LYS A N 1
ATOM 2141 C CA . LYS C 3 201 ? 44.396 -12.906 42.945 1.00 17.12 201 LYS A CA 1
ATOM 2142 C C . LYS C 3 201 ? 44.232 -12.488 44.404 1.00 16.69 201 LYS A C 1
ATOM 2143 O O . LYS C 3 201 ? 43.419 -13.028 45.137 1.00 15.80 201 LYS A O 1
ATOM 2149 N N . GLU C 3 202 ? 45.056 -11.544 44.800 1.00 15.86 202 GLU A N 1
ATOM 2150 C CA . GLU C 3 202 ? 45.091 -11.023 46.147 1.00 17.32 202 GLU A CA 1
ATOM 2151 C C . GLU C 3 202 ? 43.818 -10.223 46.528 1.00 16.91 202 GLU A C 1
ATOM 2152 O O . GLU C 3 202 ? 43.336 -10.244 47.689 1.00 15.26 202 GLU A O 1
ATOM 2158 N N . PHE C 3 203 ? 43.257 -9.513 45.557 1.00 16.38 203 PHE A N 1
ATOM 2159 C CA . PHE C 3 203 ? 41.934 -8.898 45.790 1.00 15.13 203 PHE A CA 1
ATOM 2160 C C . PHE C 3 203 ? 40.840 -9.936 46.037 1.00 14.11 203 PHE A C 1
ATOM 2161 O O . PHE C 3 203 ? 40.027 -9.787 46.956 1.00 13.26 203 PHE A O 1
ATOM 2169 N N . TRP C 3 204 ? 40.765 -10.945 45.168 1.00 13.57 204 TRP A N 1
ATOM 2170 C CA . TRP C 3 204 ? 39.708 -11.975 45.271 1.00 13.41 204 TRP A CA 1
ATOM 2171 C C . TRP C 3 204 ? 39.850 -12.778 46.562 1.00 15.06 204 TRP A C 1
ATOM 2172 O O . TRP C 3 204 ? 38.848 -13.116 47.248 1.00 13.94 204 TRP A O 1
ATOM 2183 N N . SER C 3 205 ? 41.104 -13.020 46.929 1.00 14.92 205 SER A N 1
ATOM 2184 C CA . SER C 3 205 ? 41.403 -13.652 48.189 1.00 16.62 205 SER A CA 1
ATOM 2185 C C . SER C 3 205 ? 40.983 -12.839 49.397 1.00 15.44 205 SER A C 1
ATOM 2186 O O . SER C 3 205 ? 40.302 -13.328 50.320 1.00 18.40 205 SER A O 1
ATOM 2189 N N . TRP C 3 206 ? 41.413 -11.594 49.425 1.00 15.43 206 TRP A N 1
ATOM 2190 C CA . TRP C 3 206 ? 41.009 -10.654 50.492 1.00 14.88 206 TRP A CA 1
ATOM 2191 C C . TRP C 3 206 ? 39.488 -10.595 50.610 1.00 15.66 206 TRP A C 1
ATOM 2192 O O . TRP C 3 206 ? 38.953 -10.650 51.745 1.00 15.13 206 TRP A O 1
ATOM 2203 N N . LEU C 3 207 ? 38.796 -10.466 49.465 1.00 16.39 207 LEU A N 1
ATOM 2204 C CA . LEU C 3 207 ? 37.300 -10.417 49.467 1.00 15.50 207 LEU A CA 1
ATOM 2205 C C . LEU C 3 207 ? 36.693 -11.646 50.180 1.00 16.17 207 LEU A C 1
ATOM 2206 O O . LEU C 3 207 ? 35.817 -11.510 51.039 1.00 14.50 207 LEU A O 1
ATOM 2211 N N . ASN C 3 208 ? 37.197 -12.820 49.850 1.00 16.59 208 ASN A N 1
ATOM 2212 C CA . ASN C 3 208 ? 36.593 -14.111 50.232 1.00 18.21 208 ASN A CA 1
ATOM 2213 C C . ASN C 3 208 ? 37.441 -14.789 51.340 1.00 19.23 208 ASN A C 1
ATOM 2214 O O . ASN C 3 208 ? 37.739 -15.972 51.286 1.00 19.15 208 ASN A O 1
ATOM 2219 N N . ASN C 3 209 ? 37.814 -14.011 52.355 1.00 21.41 209 ASN A N 1
ATOM 2220 C CA . ASN C 3 209 ? 38.377 -14.548 53.628 1.00 22.37 209 ASN A CA 1
ATOM 2221 C C . ASN C 3 209 ? 39.574 -15.470 53.464 1.00 23.70 209 ASN A C 1
ATOM 2222 O O . ASN C 3 209 ? 39.708 -16.506 54.160 1.00 22.47 209 ASN A O 1
ATOM 2227 N N . GLY C 3 210 ? 40.426 -15.082 52.513 1.00 23.31 210 GLY A N 1
ATOM 2228 C CA . GLY C 3 210 ? 41.690 -15.741 52.279 1.00 23.93 210 GLY A CA 1
ATOM 2229 C C . GLY C 3 210 ? 41.646 -16.944 51.354 1.00 23.61 210 GLY A C 1
ATOM 2230 O O . GLY C 3 210 ? 42.634 -17.622 51.243 1.00 24.84 210 GLY A O 1
ATOM 2231 N N . GLU C 3 211 ? 40.532 -17.216 50.680 1.00 23.37 211 GLU A N 1
ATOM 2232 C CA . GLU C 3 211 ? 40.480 -18.348 49.736 1.00 23.53 211 GLU A CA 1
ATOM 2233 C C . GLU C 3 211 ? 41.221 -17.954 48.442 1.00 22.89 211 GLU A C 1
ATOM 2234 O O . GLU C 3 211 ? 40.653 -17.248 47.584 1.00 22.39 211 GLU A O 1
ATOM 2240 N N . ALA C 3 212 ? 42.450 -18.443 48.317 1.00 21.66 212 ALA A N 1
ATOM 2241 C CA . ALA C 3 212 ? 43.330 -18.219 47.151 1.00 20.77 212 ALA A CA 1
ATOM 2242 C C . ALA C 3 212 ? 42.762 -18.547 45.783 1.00 20.44 212 ALA A C 1
ATOM 2243 O O . ALA C 3 212 ? 43.110 -17.863 44.800 1.00 20.01 212 ALA A O 1
ATOM 2245 N N . GLU C 3 213 ? 41.901 -19.575 45.695 1.00 19.13 213 GLU A N 1
ATOM 2246 C CA . GLU C 3 213 ? 41.366 -20.031 44.409 1.00 18.57 213 GLU A CA 1
ATOM 2247 C C . GLU C 3 213 ? 40.135 -19.255 43.933 1.00 16.68 213 GLU A C 1
ATOM 2248 O O . GLU C 3 213 ? 39.572 -19.562 42.891 1.00 16.61 213 GLU A O 1
ATOM 2254 N N . THR C 3 214 ? 39.717 -18.249 44.688 1.00 15.57 214 THR A N 1
ATOM 2255 C CA . THR C 3 214 ? 38.428 -17.567 44.405 1.00 15.74 214 THR A CA 1
ATOM 2256 C C . THR C 3 214 ? 38.305 -17.054 42.942 1.00 15.71 214 THR A C 1
ATOM 2257 O O . THR C 3 214 ? 37.272 -17.177 42.257 1.00 14.50 214 THR A O 1
ATOM 2261 N N . GLN C 3 215 ? 39.368 -16.447 42.459 1.00 16.90 215 GLN A N 1
ATOM 2262 C CA . GLN C 3 215 ? 39.418 -15.933 41.071 1.00 16.32 215 GLN A CA 1
ATOM 2263 C C . GLN C 3 215 ? 39.122 -17.009 40.014 1.00 15.51 215 GLN A C 1
ATOM 2264 O O . GLN C 3 215 ? 38.438 -16.721 39.017 1.00 14.35 215 GLN A O 1
ATOM 2270 N N . HIS C 3 216 ? 39.601 -18.243 40.215 1.00 16.23 216 HIS A N 1
ATOM 2271 C CA . HIS C 3 216 ? 39.289 -19.348 39.287 1.00 15.12 216 HIS A CA 1
ATOM 2272 C C . HIS C 3 216 ? 37.830 -19.720 39.324 1.00 15.62 216 HIS A C 1
ATOM 2273 O O . HIS C 3 216 ? 37.184 -19.976 38.284 1.00 14.80 216 HIS A O 1
ATOM 2280 N N . TRP C 3 217 ? 37.277 -19.701 40.533 1.00 15.48 217 TRP A N 1
ATOM 2281 C CA . TRP C 3 217 ? 35.816 -19.984 40.729 1.00 15.46 217 TRP A CA 1
ATOM 2282 C C . TRP C 3 217 ? 34.938 -18.949 40.015 1.00 15.18 217 TRP A C 1
ATOM 2283 O O . TRP C 3 217 ? 33.968 -19.306 39.314 1.00 14.77 217 TRP A O 1
ATOM 2294 N N . VAL C 3 218 ? 35.333 -17.674 40.127 1.00 15.00 218 VAL A N 1
ATOM 2295 C CA . VAL C 3 218 ? 34.716 -16.589 39.324 1.00 15.10 218 VAL A CA 1
ATOM 2296 C C . VAL C 3 218 ? 34.795 -16.836 37.813 1.00 15.01 218 VAL A C 1
ATOM 2297 O O . VAL C 3 218 ? 33.757 -16.748 37.099 1.00 15.29 218 VAL A O 1
ATOM 2301 N N . LEU C 3 219 ? 35.997 -17.119 37.306 1.00 14.47 219 LEU A N 1
ATOM 2302 C CA . LEU C 3 219 ? 36.145 -17.383 35.870 1.00 14.86 219 LEU A CA 1
ATOM 2303 C C . LEU C 3 219 ? 35.303 -18.598 35.426 1.00 14.79 219 LEU A C 1
ATOM 2304 O O . LEU C 3 219 ? 34.655 -18.549 34.383 1.00 13.49 219 LEU A O 1
ATOM 2309 N N . GLU C 3 220 ? 35.270 -19.652 36.251 1.00 16.69 220 GLU A N 1
ATOM 2310 C CA . GLU C 3 220 ? 34.461 -20.829 35.947 1.00 16.86 220 GLU A CA 1
ATOM 2311 C C . GLU C 3 220 ? 32.968 -20.534 35.842 1.00 16.55 220 GLU A C 1
ATOM 2312 O O . GLU C 3 220 ? 32.290 -21.041 34.927 1.00 16.90 220 GLU A O 1
ATOM 2318 N N . GLY C 3 221 ? 32.434 -19.724 36.758 1.00 14.84 221 GLY A N 1
ATOM 2319 C CA . GLY C 3 221 ? 31.043 -19.299 36.674 1.00 14.84 221 GLY A CA 1
ATOM 2320 C C . GLY C 3 221 ? 30.733 -18.614 35.358 1.00 14.63 221 GLY A C 1
ATOM 2321 O O . GLY C 3 221 ? 29.764 -18.909 34.719 1.00 15.42 221 GLY A O 1
ATOM 2322 N N . ILE C 3 222 ? 31.616 -17.719 34.934 1.00 15.37 222 ILE A N 1
ATOM 2323 C CA . ILE C 3 222 ? 31.462 -16.996 33.671 1.00 14.58 222 ILE A CA 1
ATOM 2324 C C . ILE C 3 222 ? 31.503 -17.922 32.471 1.00 14.97 222 ILE A C 1
ATOM 2325 O O . ILE C 3 222 ? 30.622 -17.853 31.551 1.00 15.20 222 ILE A O 1
ATOM 2330 N N . GLU C 3 223 ? 32.488 -18.801 32.480 1.00 16.55 223 GLU A N 1
ATOM 2331 C CA . GLU C 3 223 ? 32.597 -19.882 31.452 1.00 17.09 223 GLU A CA 1
ATOM 2332 C C . GLU C 3 223 ? 31.313 -20.668 31.290 1.00 17.31 223 GLU A C 1
ATOM 2333 O O . GLU C 3 223 ? 30.787 -20.839 30.189 1.00 18.13 223 GLU A O 1
ATOM 2339 N N . ARG C 3 224 ? 30.766 -21.138 32.398 1.00 16.33 224 ARG A N 1
ATOM 2340 C CA . ARG C 3 224 ? 29.564 -21.958 32.293 1.00 16.65 224 ARG A CA 1
ATOM 2341 C C . ARG C 3 224 ? 28.409 -21.160 31.705 1.00 14.74 224 ARG A C 1
ATOM 2342 O O . ARG C 3 224 ? 27.620 -21.679 30.866 1.00 15.03 224 ARG A O 1
ATOM 2350 N N . ALA C 3 225 ? 28.266 -19.908 32.144 1.00 16.01 225 ALA A N 1
ATOM 2351 C CA . ALA C 3 225 ? 27.148 -19.041 31.640 1.00 16.14 225 ALA A CA 1
ATOM 2352 C C . ALA C 3 225 ? 27.279 -18.799 30.120 1.00 17.02 225 ALA A C 1
ATOM 2353 O O . ALA C 3 225 ? 26.298 -18.889 29.368 1.00 15.81 225 ALA A O 1
ATOM 2355 N N . VAL C 3 226 ? 28.510 -18.533 29.673 1.00 18.05 226 VAL A N 1
ATOM 2356 C CA . VAL C 3 226 ? 28.775 -18.336 28.222 1.00 20.02 226 VAL A CA 1
ATOM 2357 C C . VAL C 3 226 ? 28.358 -19.574 27.420 1.00 20.73 226 VAL A C 1
ATOM 2358 O O . VAL C 3 226 ? 27.607 -19.463 26.429 1.00 19.31 226 VAL A O 1
ATOM 2362 N N . LYS C 3 227 ? 28.825 -20.736 27.882 1.00 22.19 227 LYS A N 1
ATOM 2363 C CA . LYS C 3 227 ? 28.543 -22.038 27.221 1.00 23.61 227 LYS A CA 1
ATOM 2364 C C . LYS C 3 227 ? 27.061 -22.315 27.146 1.00 23.35 227 LYS A C 1
ATOM 2365 O O . LYS C 3 227 ? 26.549 -22.618 26.107 1.00 23.05 227 LYS A O 1
ATOM 2371 N N . GLU C 3 228 ? 26.354 -22.173 28.248 1.00 24.55 228 GLU A N 1
ATOM 2372 C CA . GLU C 3 228 ? 24.932 -22.361 28.199 1.00 25.42 228 GLU A CA 1
ATOM 2373 C C . GLU C 3 228 ? 24.235 -21.348 27.304 1.00 25.92 228 GLU A C 1
ATOM 2374 O O . GLU C 3 228 ? 23.271 -21.709 26.665 1.00 24.80 228 GLU A O 1
ATOM 2380 N N . ALA C 3 229 ? 24.716 -20.112 27.225 1.00 25.52 229 ALA A N 1
ATOM 2381 C CA . ALA C 3 229 ? 24.055 -19.079 26.412 1.00 26.76 229 ALA A CA 1
ATOM 2382 C C . ALA C 3 229 ? 24.043 -19.351 24.889 1.00 27.36 229 ALA A C 1
ATOM 2383 O O . ALA C 3 229 ? 23.098 -18.926 24.176 1.00 27.98 229 ALA A O 1
ATOM 2385 N N . ASP C 3 230 ? 25.107 -19.986 24.403 1.00 27.83 230 ASP A N 1
ATOM 2386 C CA . ASP C 3 230 ? 25.194 -20.466 23.034 1.00 28.92 230 ASP A CA 1
ATOM 2387 C C . ASP C 3 230 ? 24.910 -19.335 22.021 1.00 27.75 230 ASP A C 1
ATOM 2388 O O . ASP C 3 230 ? 23.935 -19.368 21.281 1.00 28.73 230 ASP A O 1
ATOM 2393 N N . ILE C 3 231 ? 25.771 -18.326 22.011 1.00 26.44 231 ILE A N 1
ATOM 2394 C CA . ILE C 3 231 ? 25.553 -17.093 21.192 1.00 24.87 231 ILE A CA 1
ATOM 2395 C C . ILE C 3 231 ? 26.488 -16.957 20.002 1.00 23.78 231 ILE A C 1
ATOM 2396 O O . ILE C 3 231 ? 26.416 -15.964 19.300 1.00 23.65 231 ILE A O 1
ATOM 2401 N N . LYS C 3 232 ? 27.356 -17.943 19.772 1.00 22.67 232 LYS A N 1
ATOM 2402 C CA . LYS C 3 232 ? 28.506 -17.773 18.841 1.00 24.25 232 LYS A CA 1
ATOM 2403 C C . LYS C 3 232 ? 28.064 -17.735 17.363 1.00 24.07 232 LYS A C 1
ATOM 2404 O O . LYS C 3 232 ? 28.685 -17.047 16.551 1.00 22.12 232 LYS A O 1
ATOM 2410 N N . GLU C 3 233 ? 26.981 -18.458 17.044 1.00 24.82 233 GLU A N 1
ATOM 2411 C CA . GLU C 3 233 ? 26.334 -18.370 15.705 1.00 26.20 233 GLU A CA 1
ATOM 2412 C C . GLU C 3 233 ? 25.345 -17.242 15.502 1.00 26.29 233 GLU A C 1
ATOM 2413 O O . GLU C 3 233 ? 25.360 -16.578 14.482 1.00 26.31 233 GLU A O 1
ATOM 2419 N N . LYS C 3 234 ? 24.420 -17.073 16.423 1.00 27.49 234 LYS A N 1
ATOM 2420 C CA . LYS C 3 234 ? 23.335 -16.128 16.216 1.00 28.50 234 LYS A CA 1
ATOM 2421 C C . LYS C 3 234 ? 23.790 -14.676 16.244 1.00 29.90 234 LYS A C 1
ATOM 2422 O O . LYS C 3 234 ? 23.223 -13.798 15.561 1.00 29.70 234 LYS A O 1
ATOM 2428 N N . ASN C 3 235 ? 24.801 -14.409 17.054 1.00 30.77 235 ASN A N 1
ATOM 2429 C CA . ASN C 3 235 ? 25.368 -13.063 17.107 1.00 31.59 235 ASN A CA 1
ATOM 2430 C C . ASN C 3 235 ? 25.946 -12.550 15.774 1.00 32.11 235 ASN A C 1
ATOM 2431 O O . ASN C 3 235 ? 25.975 -11.361 15.574 1.00 31.29 235 ASN A O 1
ATOM 2436 N N . LYS C 3 236 ? 26.407 -13.429 14.869 1.00 32.63 236 LYS A N 1
ATOM 2437 C CA . LYS C 3 236 ? 27.016 -12.919 13.611 1.00 33.34 236 LYS A CA 1
ATOM 2438 C C . LYS C 3 236 ? 26.015 -12.025 12.880 1.00 33.16 236 LYS A C 1
ATOM 2439 O O . LYS C 3 236 ? 26.338 -10.922 12.486 1.00 33.52 236 LYS A O 1
ATOM 2445 N N . ASP C 3 237 ? 24.781 -12.483 12.786 1.00 33.42 237 ASP A N 1
ATOM 2446 C CA . ASP C 3 237 ? 23.745 -11.768 12.059 1.00 33.62 237 ASP A CA 1
ATOM 2447 C C . ASP C 3 237 ? 23.244 -10.577 12.870 1.00 32.77 237 ASP A C 1
ATOM 2448 O O . ASP C 3 237 ? 23.017 -9.498 12.317 1.00 32.87 237 ASP A O 1
ATOM 2453 N N . LEU C 3 238 ? 23.071 -10.763 14.178 1.00 30.33 238 LEU A N 1
ATOM 2454 C CA . LEU C 3 238 ? 22.670 -9.654 15.035 1.00 29.00 238 LEU A CA 1
ATOM 2455 C C . LEU C 3 238 ? 23.696 -8.529 14.954 1.00 27.52 238 LEU A C 1
ATOM 2456 O O . LEU C 3 238 ? 23.314 -7.373 14.932 1.00 27.24 238 LEU A O 1
ATOM 2461 N N . ILE C 3 239 ? 24.984 -8.858 14.881 1.00 26.97 239 ILE A N 1
ATOM 2462 C CA . ILE C 3 239 ? 26.010 -7.792 14.789 1.00 26.99 239 ILE A CA 1
ATOM 2463 C C . ILE C 3 239 ? 25.914 -7.095 13.413 1.00 28.51 239 ILE A C 1
ATOM 2464 O O . ILE C 3 239 ? 26.097 -5.870 13.286 1.00 28.56 239 ILE A O 1
ATOM 2469 N N . GLU C 3 240 ? 25.613 -7.875 12.380 1.00 29.81 240 GLU A N 1
ATOM 2470 C CA . GLU C 3 240 ? 25.566 -7.323 11.035 1.00 30.79 240 GLU A CA 1
ATOM 2471 C C . GLU C 3 240 ? 24.411 -6.346 10.891 1.00 29.62 240 GLU A C 1
ATOM 2472 O O . GLU C 3 240 ? 24.547 -5.304 10.271 1.00 30.22 240 GLU A O 1
ATOM 2478 N N . LYS C 3 241 ? 23.304 -6.677 11.515 1.00 28.95 241 LYS A N 1
ATOM 2479 C CA . LYS C 3 241 ? 22.135 -5.835 11.518 1.00 29.69 241 LYS A CA 1
ATOM 2480 C C . LYS C 3 241 ? 22.312 -4.551 12.355 1.00 28.44 241 LYS A C 1
ATOM 2481 O O . LYS C 3 241 ? 21.807 -3.482 11.987 1.00 26.18 241 LYS A O 1
ATOM 2487 N N . PHE C 3 242 ? 23.048 -4.663 13.464 1.00 27.63 242 PHE A N 1
ATOM 2488 C CA . PHE C 3 242 ? 23.423 -3.494 14.230 1.00 26.47 242 PHE A CA 1
ATOM 2489 C C . PHE C 3 242 ? 24.214 -2.588 13.282 1.00 26.33 242 PHE A C 1
ATOM 2490 O O . PHE C 3 242 ? 23.891 -1.427 13.156 1.00 25.26 242 PHE A O 1
ATOM 2498 N N . LYS C 3 243 ? 25.209 -3.144 12.592 1.00 26.51 243 LYS A N 1
ATOM 2499 C CA . LYS C 3 243 ? 25.988 -2.383 11.617 1.00 27.46 243 LYS A CA 1
ATOM 2500 C C . LYS C 3 243 ? 25.158 -1.697 10.516 1.00 27.43 243 LYS A C 1
ATOM 2501 O O . LYS C 3 243 ? 25.435 -0.547 10.174 1.00 26.13 243 LYS A O 1
ATOM 2507 N N . GLU C 3 244 ? 24.169 -2.410 9.959 1.00 27.36 244 GLU A N 1
ATOM 2508 C CA . GLU C 3 244 ? 23.288 -1.851 8.923 1.00 27.72 244 GLU A CA 1
ATOM 2509 C C . GLU C 3 244 ? 22.410 -0.721 9.491 1.00 26.87 244 GLU A C 1
ATOM 2510 O O . GLU C 3 244 ? 22.194 0.283 8.861 1.00 26.96 244 GLU A O 1
ATOM 2516 N N . HIS C 3 245 ? 21.909 -0.899 10.701 1.00 26.18 245 HIS A N 1
ATOM 2517 C CA . HIS C 3 245 ? 21.127 0.127 11.356 1.00 25.36 245 HIS A CA 1
ATOM 2518 C C . HIS C 3 245 ? 21.932 1.444 11.490 1.00 23.76 245 HIS A C 1
ATOM 2519 O O . HIS C 3 245 ? 21.396 2.507 11.217 1.00 23.51 245 HIS A O 1
ATOM 2526 N N . VAL C 3 246 ? 23.212 1.358 11.874 1.00 22.91 246 VAL A N 1
ATOM 2527 C CA . VAL C 3 246 ? 24.067 2.543 12.070 1.00 22.35 246 VAL A CA 1
ATOM 2528 C C . VAL C 3 246 ? 24.408 3.229 10.757 1.00 21.66 246 VAL A C 1
ATOM 2529 O O . VAL C 3 246 ? 24.330 4.449 10.654 1.00 21.25 246 VAL A O 1
ATOM 2533 N N . ALA C 3 247 ? 24.775 2.453 9.742 1.00 22.53 247 ALA A N 1
ATOM 2534 C CA . ALA C 3 247 ? 25.203 3.050 8.488 1.00 22.25 247 ALA A CA 1
ATOM 2535 C C . ALA C 3 247 ? 24.080 3.812 7.839 1.00 23.24 247 ALA A C 1
ATOM 2536 O O . ALA C 3 247 ? 24.314 4.837 7.200 1.00 23.01 247 ALA A O 1
ATOM 2538 N N . LYS C 3 248 ? 22.871 3.287 7.949 1.00 25.07 248 LYS A N 1
ATOM 2539 C CA . LYS C 3 248 ? 21.684 3.959 7.418 1.00 26.48 248 LYS A CA 1
ATOM 2540 C C . LYS C 3 248 ? 21.500 5.367 7.991 1.00 27.21 248 LYS A C 1
ATOM 2541 O O . LYS C 3 248 ? 20.907 6.247 7.349 1.00 27.05 248 LYS A O 1
ATOM 2547 N N . LYS C 3 249 ? 22.008 5.607 9.198 1.00 27.64 249 LYS A N 1
ATOM 2548 C CA . LYS C 3 249 ? 22.010 6.972 9.745 1.00 28.31 249 LYS A CA 1
ATOM 2549 C C . LYS C 3 249 ? 22.822 7.990 8.931 1.00 27.73 249 LYS A C 1
ATOM 2550 O O . LYS C 3 249 ? 22.571 9.167 9.042 1.00 26.78 249 LYS A O 1
ATOM 2556 N N . TYR C 3 250 ? 23.825 7.524 8.192 1.00 27.79 250 TYR A N 1
ATOM 2557 C CA . TYR C 3 250 ? 24.791 8.377 7.502 1.00 28.70 250 TYR A CA 1
ATOM 2558 C C . TYR C 3 250 ? 24.882 8.179 5.968 1.00 29.42 250 TYR A C 1
ATOM 2559 O O . TYR C 3 250 ? 25.157 9.128 5.240 1.00 28.98 250 TYR A O 1
ATOM 2568 N N . ASN C 3 251 ? 24.645 6.950 5.493 1.00 30.72 251 ASN A N 1
ATOM 2569 C CA . ASN C 3 251 ? 25.029 6.533 4.128 1.00 31.97 251 ASN A CA 1
ATOM 2570 C C . ASN C 3 251 ? 24.127 7.078 2.987 1.00 33.59 251 ASN A C 1
ATOM 2571 O O . ASN C 3 251 ? 24.362 6.795 1.802 1.00 34.33 251 ASN A O 1
ATOM 2576 N N . GLU C 3 252 ? 23.102 7.859 3.336 1.00 34.56 252 GLU A N 1
ATOM 2577 C CA . GLU C 3 252 ? 22.359 8.631 2.321 1.00 34.95 252 GLU A CA 1
ATOM 2578 C C . GLU C 3 252 ? 22.532 10.073 2.592 1.00 35.30 252 GLU A C 1
ATOM 2579 O O . GLU C 3 252 ? 21.642 10.850 2.274 1.00 37.92 252 GLU A O 1
ATOM 2585 N N . GLN C 3 253 ? 23.686 10.440 3.152 1.00 35.12 253 GLN A N 1
ATOM 2586 C CA . GLN C 3 253 ? 24.080 11.846 3.235 1.00 34.44 253 GLN A CA 1
ATOM 2587 C C . GLN C 3 253 ? 25.562 12.196 3.318 1.00 31.72 253 GLN A C 1
ATOM 2588 O O . GLN C 3 253 ? 25.904 13.342 3.046 1.00 32.39 253 GLN A O 1
ATOM 2594 N N . VAL C 3 254 ? 26.435 11.267 3.684 1.00 27.29 254 VAL A N 1
ATOM 2595 C CA . VAL C 3 254 ? 27.852 11.555 3.637 1.00 25.41 254 VAL A CA 1
ATOM 2596 C C . VAL C 3 254 ? 28.553 10.948 2.411 1.00 23.98 254 VAL A C 1
ATOM 2597 O O . VAL C 3 254 ? 29.704 11.240 2.190 1.00 24.02 254 VAL A O 1
ATOM 2601 N N . LEU C 3 255 ? 27.858 10.169 1.579 1.00 22.76 255 LEU A N 1
ATOM 2602 C CA . LEU C 3 255 ? 28.538 9.453 0.480 1.00 22.47 255 LEU A CA 1
ATOM 2603 C C . LEU C 3 255 ? 28.446 10.190 -0.850 1.00 22.83 255 LEU A C 1
ATOM 2604 O O . LEU C 3 255 ? 27.393 10.753 -1.169 1.00 21.67 255 LEU A O 1
ATOM 2609 N N . ASN C 3 256 ? 29.546 10.154 -1.604 1.00 23.07 256 ASN A N 1
ATOM 2610 C CA . ASN C 3 256 ? 29.595 10.628 -2.980 1.00 23.86 256 ASN A CA 1
ATOM 2611 C C . ASN C 3 256 ? 29.119 9.507 -3.884 1.00 24.20 256 ASN A C 1
ATOM 2612 O O . ASN C 3 256 ? 29.063 8.345 -3.467 1.00 22.83 256 ASN A O 1
ATOM 2617 N N . ALA C 3 257 ? 28.869 9.860 -5.154 1.00 25.06 257 ALA A N 1
ATOM 2618 C CA . ALA C 3 257 ? 28.537 8.896 -6.190 1.00 25.31 257 ALA A CA 1
ATOM 2619 C C . ALA C 3 257 ? 29.552 7.736 -6.289 1.00 26.31 257 ALA A C 1
ATOM 2620 O O . ALA C 3 257 ? 29.140 6.602 -6.492 1.00 25.75 257 ALA A O 1
ATOM 2622 N N . ASP C 3 258 ? 30.856 8.004 -6.120 1.00 26.81 258 ASP A N 1
ATOM 2623 C CA . ASP C 3 258 ? 31.852 6.939 -6.250 1.00 27.72 258 ASP A CA 1
ATOM 2624 C C . ASP C 3 258 ? 32.002 6.077 -4.987 1.00 28.28 258 ASP A C 1
ATOM 2625 O O . ASP C 3 258 ? 32.910 5.244 -4.934 1.00 28.36 258 ASP A O 1
ATOM 2630 N N . GLY C 3 259 ? 31.130 6.272 -3.987 1.00 28.22 259 GLY A N 1
ATOM 2631 C CA . GLY C 3 259 ? 31.211 5.540 -2.719 1.00 28.26 259 GLY A CA 1
ATOM 2632 C C . GLY C 3 259 ? 32.158 6.111 -1.656 1.00 28.01 259 GLY A C 1
ATOM 2633 O O . GLY C 3 259 ? 32.183 5.613 -0.543 1.00 27.34 259 GLY A O 1
ATOM 2634 N N . THR C 3 260 ? 32.933 7.147 -1.983 1.00 28.05 260 THR A N 1
ATOM 2635 C CA . THR C 3 260 ? 33.811 7.777 -0.991 1.00 27.96 260 THR A CA 1
ATOM 2636 C C . THR C 3 260 ? 33.003 8.697 -0.053 1.00 26.68 260 THR A C 1
ATOM 2637 O O . THR C 3 260 ? 31.923 9.200 -0.422 1.00 25.57 260 THR A O 1
ATOM 2641 N N . ALA C 3 261 ? 33.504 8.892 1.171 1.00 25.39 261 ALA A N 1
ATOM 2642 C CA . ALA C 3 261 ? 32.840 9.724 2.173 1.00 24.88 261 ALA A CA 1
ATOM 2643 C C . ALA C 3 261 ? 33.226 11.159 2.058 1.00 24.81 261 ALA A C 1
ATOM 2644 O O . ALA C 3 261 ? 34.411 11.487 1.832 1.00 25.34 261 ALA A O 1
ATOM 2646 N N . GLN C 3 262 ? 32.221 12.010 2.273 1.00 24.56 262 GLN A N 1
ATOM 2647 C CA . GLN C 3 262 ? 32.373 13.450 2.405 1.00 24.22 262 GLN A CA 1
ATOM 2648 C C . GLN C 3 262 ? 32.544 13.695 3.921 1.00 22.12 262 GLN A C 1
ATOM 2649 O O . GLN C 3 262 ? 31.588 13.981 4.650 1.00 19.98 262 GLN A O 1
ATOM 2655 N N . TRP C 3 263 ? 33.775 13.583 4.364 1.00 21.59 263 TRP A N 1
ATOM 2656 C CA . TRP C 3 263 ? 34.150 13.785 5.771 1.00 20.92 263 TRP A CA 1
ATOM 2657 C C . TRP C 3 263 ? 33.688 15.146 6.334 1.00 20.92 263 TRP A C 1
ATOM 2658 O O . TRP C 3 263 ? 33.381 15.254 7.533 1.00 20.79 263 TRP A O 1
ATOM 2669 N N . HIS C 3 264 ? 33.566 16.165 5.470 1.00 20.17 264 HIS A N 1
ATOM 2670 C CA . HIS C 3 264 ? 33.105 17.465 5.918 1.00 18.98 264 HIS A CA 1
ATOM 2671 C C . HIS C 3 264 ? 31.597 17.436 6.196 1.00 18.95 264 HIS A C 1
ATOM 2672 O O . HIS C 3 264 ? 31.109 18.167 7.077 1.00 18.07 264 HIS A O 1
ATOM 2679 N N . LYS C 3 265 ? 30.857 16.575 5.487 1.00 19.33 265 LYS A N 1
ATOM 2680 C CA . LYS C 3 265 ? 29.458 16.433 5.775 1.00 20.63 265 LYS A CA 1
ATOM 2681 C C . LYS C 3 265 ? 29.241 15.669 7.097 1.00 20.07 265 LYS A C 1
ATOM 2682 O O . LYS C 3 265 ? 28.353 15.998 7.889 1.00 20.59 265 LYS A O 1
ATOM 2688 N N . LEU C 3 266 ? 30.020 14.633 7.323 1.00 18.70 266 LEU A N 1
ATOM 2689 C CA . LEU C 3 266 ? 29.962 13.947 8.614 1.00 18.71 266 LEU A CA 1
ATOM 2690 C C . LEU C 3 266 ? 30.296 14.914 9.775 1.00 18.19 266 LEU A C 1
ATOM 2691 O O . LEU C 3 266 ? 29.651 14.887 10.826 1.00 18.44 266 LEU A O 1
ATOM 2696 N N . LEU C 3 267 ? 31.314 15.756 9.566 1.00 19.28 267 LEU A N 1
ATOM 2697 C CA . LEU C 3 267 ? 31.704 16.801 10.532 1.00 19.44 267 LEU A CA 1
ATOM 2698 C C . LEU C 3 267 ? 30.534 17.721 10.868 1.00 21.22 267 LEU A C 1
ATOM 2699 O O . LEU C 3 267 ? 30.220 18.016 12.046 1.00 19.69 267 LEU A O 1
ATOM 2704 N N . GLU C 3 268 ? 29.863 18.163 9.804 1.00 22.57 268 GLU A N 1
ATOM 2705 C CA . GLU C 3 268 ? 28.768 19.075 9.939 1.00 23.59 268 GLU A CA 1
ATOM 2706 C C . GLU C 3 268 ? 27.691 18.486 10.816 1.00 23.26 268 GLU A C 1
ATOM 2707 O O . GLU C 3 268 ? 27.245 19.155 11.721 1.00 23.16 268 GLU A O 1
ATOM 2713 N N . MET C 3 269 ? 27.284 17.238 10.523 1.00 22.64 269 MET A N 1
ATOM 2714 C CA . MET C 3 269 ? 26.235 16.564 11.267 1.00 23.22 269 MET A CA 1
ATOM 2715 C C . MET C 3 269 ? 26.588 16.390 12.747 1.00 21.84 269 MET A C 1
ATOM 2716 O O . MET C 3 269 ? 25.726 16.567 13.591 1.00 21.99 269 MET A O 1
ATOM 2721 N N . ILE C 3 270 ? 27.820 15.996 13.053 1.00 20.17 270 ILE A N 1
ATOM 2722 C CA . ILE C 3 270 ? 28.220 15.768 14.450 1.00 18.58 270 ILE A CA 1
ATOM 2723 C C . ILE C 3 270 ? 28.417 17.054 15.254 1.00 18.12 270 ILE A C 1
ATOM 2724 O O . ILE C 3 270 ? 28.003 17.120 16.401 1.00 18.79 270 ILE A O 1
ATOM 2729 N N . ASN C 3 271 ? 29.051 18.061 14.671 1.00 18.22 271 ASN A N 1
ATOM 2730 C CA . ASN C 3 271 ? 29.531 19.250 15.426 1.00 18.33 271 ASN A CA 1
ATOM 2731 C C . ASN C 3 271 ? 28.578 20.451 15.602 1.00 19.82 271 ASN A C 1
ATOM 2732 O O . ASN C 3 271 ? 28.952 21.475 16.149 1.00 18.67 271 ASN A O 1
ATOM 2737 N N . GLU C 3 272 ? 27.324 20.277 15.205 1.00 21.78 272 GLU A N 1
ATOM 2738 C CA . GLU C 3 272 ? 26.272 21.265 15.494 1.00 24.61 272 GLU A CA 1
ATOM 2739 C C . GLU C 3 272 ? 24.897 20.618 15.616 1.00 25.02 272 GLU A C 1
ATOM 2740 O O . GLU C 3 272 ? 24.689 19.441 15.347 1.00 25.63 272 GLU A O 1
ATOM 2747 N N . MET D 3 1 ? 43.421 33.454 13.126 1.00 21.50 1 MET B N 1
ATOM 2748 C CA . MET D 3 1 ? 44.206 32.679 12.128 1.00 21.57 1 MET B CA 1
ATOM 2749 C C . MET D 3 1 ? 43.339 32.471 10.896 1.00 22.81 1 MET B C 1
ATOM 2750 O O . MET D 3 1 ? 42.120 32.253 11.024 1.00 21.62 1 MET B O 1
ATOM 2755 N N . ASN D 3 2 ? 43.958 32.601 9.712 1.00 22.50 2 ASN B N 1
ATOM 2756 C CA . ASN D 3 2 ? 43.245 32.460 8.450 1.00 23.79 2 ASN B CA 1
ATOM 2757 C C . ASN D 3 2 ? 43.252 31.039 7.913 1.00 23.04 2 ASN B C 1
ATOM 2758 O O . ASN D 3 2 ? 43.960 30.170 8.406 1.00 22.34 2 ASN B O 1
ATOM 2763 N N . LYS D 3 3 ? 42.449 30.839 6.882 1.00 23.04 3 LYS B N 1
ATOM 2764 C CA . LYS D 3 3 ? 42.226 29.527 6.315 1.00 22.55 3 LYS B CA 1
ATOM 2765 C C . LYS D 3 3 ? 43.522 28.776 6.033 1.00 22.13 3 LYS B C 1
ATOM 2766 O O . LYS D 3 3 ? 43.664 27.611 6.426 1.00 21.31 3 LYS B O 1
ATOM 2772 N N . GLN D 3 4 ? 44.481 29.429 5.375 1.00 21.78 4 GLN B N 1
ATOM 2773 C CA . GLN D 3 4 ? 45.667 28.682 4.874 1.00 21.22 4 GLN B CA 1
ATOM 2774 C C . GLN D 3 4 ? 46.633 28.352 6.018 1.00 20.78 4 GLN B C 1
ATOM 2775 O O . GLN D 3 4 ? 47.224 27.266 6.079 1.00 19.92 4 GLN B O 1
ATOM 2781 N N . GLU D 3 5 ? 46.757 29.292 6.948 1.00 20.46 5 GLU B N 1
ATOM 2782 C CA . GLU D 3 5 ? 47.574 29.112 8.155 1.00 20.79 5 GLU B CA 1
ATOM 2783 C C . GLU D 3 5 ? 47.120 27.897 8.974 1.00 19.05 5 GLU B C 1
ATOM 2784 O O . GLU D 3 5 ? 47.934 27.120 9.467 1.00 19.36 5 GLU B O 1
ATOM 2790 N N . VAL D 3 6 ? 45.811 27.781 9.148 1.00 20.19 6 VAL B N 1
ATOM 2791 C CA . VAL D 3 6 ? 45.236 26.744 9.983 1.00 19.55 6 VAL B CA 1
ATOM 2792 C C . VAL D 3 6 ? 45.416 25.394 9.255 1.00 18.97 6 VAL B C 1
ATOM 2793 O O . VAL D 3 6 ? 45.967 24.448 9.832 1.00 16.88 6 VAL B O 1
ATOM 2797 N N . ILE D 3 7 ? 45.043 25.347 7.975 1.00 18.54 7 ILE B N 1
ATOM 2798 C CA . ILE D 3 7 ? 45.127 24.117 7.187 1.00 20.06 7 ILE B CA 1
ATOM 2799 C C . ILE D 3 7 ? 46.541 23.591 7.182 1.00 18.42 7 ILE B C 1
ATOM 2800 O O . ILE D 3 7 ? 46.826 22.446 7.574 1.00 17.16 7 ILE B O 1
ATOM 2805 N N . LEU D 3 8 ? 47.455 24.448 6.774 1.00 18.43 8 LEU B N 1
ATOM 2806 C CA . LEU D 3 8 ? 48.849 24.028 6.631 1.00 17.39 8 LEU B CA 1
ATOM 2807 C C . LEU D 3 8 ? 49.506 23.677 7.978 1.00 17.69 8 LEU B C 1
ATOM 2808 O O . LEU D 3 8 ? 50.211 22.691 8.065 1.00 16.66 8 LEU B O 1
ATOM 2813 N N . LYS D 3 9 ? 49.313 24.489 9.012 1.00 17.05 9 LYS B N 1
ATOM 2814 C CA . LYS D 3 9 ? 49.932 24.172 10.295 1.00 18.01 9 LYS B CA 1
ATOM 2815 C C . LYS D 3 9 ? 49.288 22.954 11.012 1.00 17.61 9 LYS B C 1
ATOM 2816 O O . LYS D 3 9 ? 49.999 22.186 11.650 1.00 17.63 9 LYS B O 1
ATOM 2822 N N . VAL D 3 10 ? 47.989 22.743 10.839 1.00 17.30 10 VAL B N 1
ATOM 2823 C CA . VAL D 3 10 ? 47.367 21.515 11.336 1.00 16.87 10 VAL B CA 1
ATOM 2824 C C . VAL D 3 10 ? 48.004 20.336 10.566 1.00 17.13 10 VAL B C 1
ATOM 2825 O O . VAL D 3 10 ? 48.411 19.334 11.154 1.00 16.04 10 VAL B O 1
ATOM 2829 N N . GLN D 3 11 ? 48.130 20.482 9.245 1.00 18.23 11 GLN B N 1
ATOM 2830 C CA . GLN D 3 11 ? 48.739 19.416 8.453 1.00 17.77 11 GLN B CA 1
ATOM 2831 C C . GLN D 3 11 ? 50.128 19.015 9.018 1.00 18.15 11 GLN B C 1
ATOM 2832 O O . GLN D 3 11 ? 50.440 17.810 9.158 1.00 20.23 11 GLN B O 1
ATOM 2838 N N . GLU D 3 12 ? 50.954 19.986 9.383 1.00 17.54 12 GLU B N 1
ATOM 2839 C CA . GLU D 3 12 ? 52.268 19.651 9.927 1.00 18.52 12 GLU B CA 1
ATOM 2840 C C . GLU D 3 12 ? 52.162 18.854 11.251 1.00 17.92 12 GLU B C 1
ATOM 2841 O O . GLU D 3 12 ? 52.854 17.843 11.468 1.00 18.26 12 GLU B O 1
ATOM 2847 N N . CYS D 3 13 ? 51.230 19.254 12.119 1.00 17.82 13 CYS B N 1
ATOM 2848 C CA . CYS D 3 13 ? 51.043 18.545 13.394 1.00 17.25 13 CYS B CA 1
ATOM 2849 C C . CYS D 3 13 ? 50.576 17.090 13.188 1.00 16.30 13 CYS B C 1
ATOM 2850 O O . CYS D 3 13 ? 51.099 16.135 13.795 1.00 15.44 13 CYS B O 1
ATOM 2853 N N . ALA D 3 14 ? 49.610 16.926 12.305 1.00 15.67 14 ALA B N 1
ATOM 2854 C CA . ALA D 3 14 ? 49.004 15.671 12.066 1.00 16.35 14 ALA B CA 1
ATOM 2855 C C . ALA D 3 14 ? 50.013 14.727 11.380 1.00 17.99 14 ALA B C 1
ATOM 2856 O O . ALA D 3 14 ? 49.966 13.533 11.626 1.00 18.00 14 ALA B O 1
ATOM 2858 N N . ALA D 3 15 ? 50.915 15.272 10.546 1.00 17.68 15 ALA B N 1
ATOM 2859 C CA . ALA D 3 15 ? 51.913 14.457 9.875 1.00 16.80 15 ALA B CA 1
ATOM 2860 C C . ALA D 3 15 ? 52.852 13.889 10.916 1.00 17.20 15 ALA B C 1
ATOM 2861 O O . ALA D 3 15 ? 53.223 12.701 10.838 1.00 16.99 15 ALA B O 1
ATOM 2863 N N . TRP D 3 16 ? 53.277 14.737 11.872 1.00 16.34 16 TRP B N 1
ATOM 2864 C CA . TRP D 3 16 ? 54.085 14.294 13.005 1.00 16.24 16 TRP B CA 1
ATOM 2865 C C . TRP D 3 16 ? 53.380 13.130 13.761 1.00 16.78 16 TRP B C 1
ATOM 2866 O O . TRP D 3 16 ? 53.977 12.105 14.138 1.00 15.46 16 TRP B O 1
ATOM 2877 N N . TRP D 3 17 ? 52.106 13.350 14.025 1.00 15.88 17 TRP B N 1
ATOM 2878 C CA . TRP D 3 17 ? 51.325 12.422 14.816 1.00 17.49 17 TRP B CA 1
ATOM 2879 C C . TRP D 3 17 ? 51.202 11.065 14.124 1.00 17.29 17 TRP B C 1
ATOM 2880 O O . TRP D 3 17 ? 51.351 10.024 14.764 1.00 18.07 17 TRP B O 1
ATOM 2891 N N . ILE D 3 18 ? 50.925 11.088 12.827 1.00 18.91 18 ILE B N 1
ATOM 2892 C CA . ILE D 3 18 ? 50.894 9.864 12.000 1.00 19.86 18 ILE B CA 1
ATOM 2893 C C . ILE D 3 18 ? 52.146 9.019 12.177 1.00 19.73 18 ILE B C 1
ATOM 2894 O O . ILE D 3 18 ? 52.055 7.805 12.418 1.00 20.49 18 ILE B O 1
ATOM 2899 N N . LEU D 3 19 ? 53.299 9.664 12.123 1.00 20.72 19 LEU B N 1
ATOM 2900 C CA . LEU D 3 19 ? 54.573 8.962 12.345 1.00 19.96 19 LEU B CA 1
ATOM 2901 C C . LEU D 3 19 ? 54.661 8.355 13.766 1.00 21.10 19 LEU B C 1
ATOM 2902 O O . LEU D 3 19 ? 55.265 7.278 13.930 1.00 19.83 19 LEU B O 1
ATOM 2907 N N . GLU D 3 20 ? 54.128 9.058 14.790 1.00 20.78 20 GLU B N 1
ATOM 2908 C CA . GLU D 3 20 ? 54.047 8.493 16.134 1.00 21.89 20 GLU B CA 1
ATOM 2909 C C . GLU D 3 20 ? 53.216 7.210 16.194 1.00 20.79 20 GLU B C 1
ATOM 2910 O O . GLU D 3 20 ? 53.640 6.214 16.767 1.00 21.42 20 GLU B O 1
ATOM 2916 N N . ARG D 3 21 ? 52.011 7.243 15.649 1.00 20.95 21 ARG B N 1
ATOM 2917 C CA . ARG D 3 21 ? 51.150 6.049 15.624 1.00 20.09 21 ARG B CA 1
ATOM 2918 C C . ARG D 3 21 ? 51.724 4.911 14.745 1.00 19.88 21 ARG B C 1
ATOM 2919 O O . ARG D 3 21 ? 51.530 3.738 15.029 1.00 19.50 21 ARG B O 1
ATOM 2927 N N . GLN D 3 22 ? 52.487 5.262 13.718 1.00 19.04 22 GLN B N 1
ATOM 2928 C CA . GLN D 3 22 ? 53.242 4.246 12.928 1.00 19.61 22 GLN B CA 1
ATOM 2929 C C . GLN D 3 22 ? 54.321 3.585 13.782 1.00 19.00 22 GLN B C 1
ATOM 2930 O O . GLN D 3 22 ? 54.501 2.390 13.744 1.00 19.93 22 GLN B O 1
ATOM 2936 N N . SER D 3 23 ? 55.028 4.373 14.574 1.00 20.28 23 SER B N 1
ATOM 2937 C CA . SER D 3 23 ? 56.157 3.853 15.348 1.00 21.18 23 SER B CA 1
ATOM 2938 C C . SER D 3 23 ? 55.684 2.933 16.499 1.00 21.47 23 SER B C 1
ATOM 2939 O O . SER D 3 23 ? 56.445 2.086 16.979 1.00 21.01 23 SER B O 1
ATOM 2942 N N . LYS D 3 24 ? 54.407 3.066 16.893 1.00 20.58 24 LYS B N 1
ATOM 2943 C CA . LYS D 3 24 ? 53.722 2.096 17.804 1.00 20.32 24 LYS B CA 1
ATOM 2944 C C . LYS D 3 24 ? 53.808 0.705 17.208 1.00 20.23 24 LYS B C 1
ATOM 2945 O O . LYS D 3 24 ? 54.141 -0.265 17.905 1.00 21.06 24 LYS B O 1
ATOM 2951 N N . LEU D 3 25 ? 53.565 0.614 15.906 1.00 20.27 25 LEU B N 1
ATOM 2952 C CA . LEU D 3 25 ? 53.615 -0.681 15.210 1.00 21.17 25 LEU B CA 1
ATOM 2953 C C . LEU D 3 25 ? 54.993 -1.204 14.859 1.00 21.83 25 LEU B C 1
ATOM 2954 O O . LEU D 3 25 ? 55.233 -2.433 14.950 1.00 21.73 25 LEU B O 1
ATOM 2959 N N . THR D 3 26 ? 55.877 -0.299 14.437 1.00 22.88 26 THR B N 1
ATOM 2960 C CA . THR D 3 26 ? 57.195 -0.667 13.943 1.00 23.33 26 THR B CA 1
ATOM 2961 C C . THR D 3 26 ? 58.122 -0.967 15.080 1.00 24.21 26 THR B C 1
ATOM 2962 O O . THR D 3 26 ? 59.058 -1.782 14.929 1.00 25.05 26 THR B O 1
ATOM 2966 N N . LYS D 3 27 ? 57.889 -0.318 16.231 1.00 23.52 27 LYS B N 1
ATOM 2967 C CA . LYS D 3 27 ? 58.651 -0.625 17.433 1.00 24.40 27 LYS B CA 1
ATOM 2968 C C . LYS D 3 27 ? 58.039 -1.705 18.336 1.00 24.03 27 LYS B C 1
ATOM 2969 O O . LYS D 3 27 ? 58.608 -2.033 19.373 1.00 24.19 27 LYS B O 1
ATOM 2975 N N . LEU D 3 28 ? 56.915 -2.261 17.910 1.00 23.90 28 LEU B N 1
ATOM 2976 C CA . LEU D 3 28 ? 56.238 -3.334 18.628 1.00 24.03 28 LEU B CA 1
ATOM 2977 C C . LEU D 3 28 ? 56.026 -2.942 20.102 1.00 24.95 28 LEU B C 1
ATOM 2978 O O . LEU D 3 28 ? 56.430 -3.650 21.064 1.00 24.76 28 LEU B O 1
ATOM 2983 N N . MET D 3 29 ? 55.415 -1.783 20.277 1.00 25.71 29 MET B N 1
ATOM 2984 C CA . MET D 3 29 ? 55.208 -1.263 21.628 1.00 26.86 29 MET B CA 1
ATOM 2985 C C . MET D 3 29 ? 53.864 -1.773 22.169 1.00 25.86 29 MET B C 1
ATOM 2986 O O . MET D 3 29 ? 52.831 -1.217 21.899 1.00 26.49 29 MET B O 1
ATOM 2991 N N . SER D 3 30 ? 53.905 -2.863 22.918 1.00 25.23 30 SER B N 1
ATOM 2992 C CA . SER D 3 30 ? 52.683 -3.471 23.438 1.00 24.58 30 SER B CA 1
ATOM 2993 C C . SER D 3 30 ? 52.606 -3.594 24.946 1.00 23.14 30 SER B C 1
ATOM 2994 O O . SER D 3 30 ? 51.628 -4.162 25.449 1.00 21.95 30 SER B O 1
ATOM 2997 N N . GLU D 3 31 ? 53.606 -3.128 25.685 1.00 21.77 31 GLU B N 1
ATOM 2998 C CA . GLU D 3 31 ? 53.567 -3.284 27.151 1.00 22.40 31 GLU B CA 1
ATOM 2999 C C . GLU D 3 31 ? 52.433 -2.486 27.838 1.00 20.60 31 GLU B C 1
ATOM 3000 O O . GLU D 3 31 ? 52.143 -2.714 28.956 1.00 20.59 31 GLU B O 1
ATOM 3006 N N . THR D 3 32 ? 51.815 -1.536 27.173 1.00 19.51 32 THR B N 1
ATOM 3007 C CA . THR D 3 32 ? 50.717 -0.775 27.790 1.00 17.86 32 THR B CA 1
ATOM 3008 C C . THR D 3 32 ? 49.364 -1.432 27.578 1.00 17.79 32 THR B C 1
ATOM 3009 O O . THR D 3 32 ? 48.351 -0.888 28.033 1.00 18.02 32 THR B O 1
ATOM 3013 N N . MET D 3 33 ? 49.313 -2.569 26.879 1.00 17.39 33 MET B N 1
ATOM 3014 C CA . MET D 3 33 ? 48.033 -3.205 26.505 1.00 19.21 33 MET B CA 1
ATOM 3015 C C . MET D 3 33 ? 47.486 -4.156 27.560 1.00 19.30 33 MET B C 1
ATOM 3016 O O . MET D 3 33 ? 47.944 -5.293 27.710 1.00 21.02 33 MET B O 1
ATOM 3021 N N . SER D 3 34 ? 46.442 -3.749 28.251 1.00 17.85 34 SER B N 1
ATOM 3022 C CA . SER D 3 34 ? 45.901 -4.613 29.262 1.00 16.97 34 SER B CA 1
ATOM 3023 C C . SER D 3 34 ? 44.934 -5.669 28.675 1.00 15.60 34 SER B C 1
ATOM 3024 O O . SER D 3 34 ? 44.347 -5.515 27.568 1.00 15.66 34 SER B O 1
ATOM 3027 N N . ILE D 3 35 ? 44.795 -6.762 29.406 1.00 14.19 35 ILE B N 1
ATOM 3028 C CA . ILE D 3 35 ? 43.821 -7.809 29.126 1.00 15.10 35 ILE B CA 1
ATOM 3029 C C . ILE D 3 35 ? 43.104 -8.189 30.445 1.00 13.97 35 ILE B C 1
ATOM 3030 O O . ILE D 3 35 ? 43.761 -8.415 31.499 1.00 13.80 35 ILE B O 1
ATOM 3035 N N . ASN D 3 36 ? 41.769 -8.168 30.358 1.00 13.65 36 ASN B N 1
ATOM 3036 C CA . ASN D 3 36 ? 40.871 -8.572 31.426 1.00 14.57 36 ASN B CA 1
ATOM 3037 C C . ASN D 3 36 ? 40.588 -10.063 31.244 1.00 13.07 36 ASN B C 1
ATOM 3038 O O . ASN D 3 36 ? 39.836 -10.424 30.338 1.00 14.32 36 ASN B O 1
ATOM 3043 N N . PRO D 3 37 ? 41.201 -10.916 32.079 1.00 13.45 37 PRO B N 1
ATOM 3044 C CA . PRO D 3 37 ? 41.198 -12.343 31.900 1.00 14.10 37 PRO B CA 1
ATOM 3045 C C . PRO D 3 37 ? 39.851 -13.022 32.240 1.00 14.55 37 PRO B C 1
ATOM 3046 O O . PRO D 3 37 ? 39.642 -14.168 31.891 1.00 13.68 37 PRO B O 1
ATOM 3050 N N . PHE D 3 38 ? 38.922 -12.279 32.843 1.00 14.60 38 PHE B N 1
ATOM 3051 C CA . PHE D 3 38 ? 37.562 -12.776 33.131 1.00 15.19 38 PHE B CA 1
ATOM 3052 C C . PHE D 3 38 ? 36.639 -12.595 31.940 1.00 15.14 38 PHE B C 1
ATOM 3053 O O . PHE D 3 38 ? 35.646 -13.291 31.854 1.00 14.30 38 PHE B O 1
ATOM 3061 N N . MET D 3 39 ? 36.958 -11.652 31.041 1.00 15.08 39 MET B N 1
ATOM 3062 C CA . MET D 3 39 ? 36.097 -11.323 29.935 1.00 16.27 39 MET B CA 1
ATOM 3063 C C . MET D 3 39 ? 36.388 -12.159 28.704 1.00 15.46 39 MET B C 1
ATOM 3064 O O . MET D 3 39 ? 35.601 -12.202 27.786 1.00 16.06 39 MET B O 1
ATOM 3069 N N . THR D 3 40 ? 37.554 -12.790 28.689 1.00 17.68 40 THR B N 1
ATOM 3070 C CA . THR D 3 40 ? 38.008 -13.495 27.487 1.00 17.15 40 THR B CA 1
ATOM 3071 C C . THR D 3 40 ? 37.055 -14.531 26.932 1.00 16.90 40 THR B C 1
ATOM 3072 O O . THR D 3 40 ? 36.851 -14.535 25.741 1.00 17.58 40 THR B O 1
ATOM 3076 N N . PRO D 3 41 ? 36.449 -15.409 27.763 1.00 16.18 41 PRO B N 1
ATOM 3077 C CA . PRO D 3 41 ? 35.484 -16.352 27.190 1.00 16.41 41 PRO B CA 1
ATOM 3078 C C . PRO D 3 41 ? 34.230 -15.723 26.587 1.00 15.97 41 PRO B C 1
ATOM 3079 O O . PRO D 3 41 ? 33.681 -16.236 25.610 1.00 15.80 41 PRO B O 1
ATOM 3083 N N . PHE D 3 42 ? 33.772 -14.628 27.195 1.00 15.33 42 PHE B N 1
ATOM 3084 C CA . PHE D 3 42 ? 32.626 -13.850 26.679 1.00 14.82 42 PHE B CA 1
ATOM 3085 C C . PHE D 3 42 ? 32.926 -13.232 25.311 1.00 15.16 42 PHE B C 1
ATOM 3086 O O . PHE D 3 42 ? 32.194 -13.442 24.367 1.00 16.53 42 PHE B O 1
ATOM 3094 N N . ILE D 3 43 ? 34.037 -12.517 25.208 1.00 16.42 43 ILE B N 1
ATOM 3095 C CA . ILE D 3 43 ? 34.460 -11.870 23.967 1.00 18.26 43 ILE B CA 1
ATOM 3096 C C . ILE D 3 43 ? 34.570 -12.904 22.832 1.00 17.76 43 ILE B C 1
ATOM 3097 O O . ILE D 3 43 ? 34.125 -12.670 21.723 1.00 18.59 43 ILE B O 1
ATOM 3102 N N . PHE D 3 44 ? 35.228 -14.015 23.138 1.00 18.57 44 PHE B N 1
ATOM 3103 C CA . PHE D 3 44 ? 35.437 -15.162 22.219 1.00 17.79 44 PHE B CA 1
ATOM 3104 C C . PHE D 3 44 ? 34.149 -15.623 21.549 1.00 18.49 44 PHE B C 1
ATOM 3105 O O . PHE D 3 44 ? 34.118 -15.781 20.335 1.00 18.38 44 PHE B O 1
ATOM 3113 N N . ASP D 3 45 ? 33.055 -15.777 22.309 1.00 18.11 45 ASP B N 1
ATOM 3114 C CA . ASP D 3 45 ? 31.775 -16.233 21.753 1.00 18.77 45 ASP B CA 1
ATOM 3115 C C . ASP D 3 45 ? 30.894 -15.145 21.197 1.00 18.34 45 ASP B C 1
ATOM 3116 O O . ASP D 3 45 ? 30.365 -15.301 20.113 1.00 19.23 45 ASP B O 1
ATOM 3121 N N . TYR D 3 46 ? 30.718 -14.037 21.939 1.00 18.04 46 TYR B N 1
ATOM 3122 C CA . TYR D 3 46 ? 29.995 -12.886 21.443 1.00 17.49 46 TYR B CA 1
ATOM 3123 C C . TYR D 3 46 ? 30.445 -12.411 20.045 1.00 17.49 46 TYR B C 1
ATOM 3124 O O . TYR D 3 46 ? 29.610 -12.038 19.228 1.00 19.12 46 TYR B O 1
ATOM 3133 N N . HIS D 3 47 ? 31.758 -12.379 19.801 1.00 17.20 47 HIS B N 1
ATOM 3134 C CA . HIS D 3 47 ? 32.305 -11.889 18.553 1.00 17.51 47 HIS B CA 1
ATOM 3135 C C . HIS D 3 47 ? 32.773 -13.049 17.636 1.00 19.11 47 HIS B C 1
ATOM 3136 O O . HIS D 3 47 ? 33.526 -12.853 16.636 1.00 18.57 47 HIS B O 1
ATOM 3143 N N . SER D 3 48 ? 32.363 -14.260 18.007 1.00 20.00 48 SER B N 1
ATOM 3144 C CA . SER D 3 48 ? 32.517 -15.460 17.160 1.00 19.73 48 SER B CA 1
ATOM 3145 C C . SER D 3 48 ? 33.948 -15.669 16.661 1.00 21.31 48 SER B C 1
ATOM 3146 O O . SER D 3 48 ? 34.180 -15.854 15.439 1.00 20.28 48 SER B O 1
ATOM 3149 N N . LEU D 3 49 ? 34.898 -15.673 17.590 1.00 20.19 49 LEU B N 1
ATOM 3150 C CA . LEU D 3 49 ? 36.343 -15.836 17.282 1.00 21.56 49 LEU B CA 1
ATOM 3151 C C . LEU D 3 49 ? 36.698 -17.332 17.352 1.00 22.26 49 LEU B C 1
ATOM 3152 O O . LEU D 3 49 ? 36.045 -18.074 18.105 1.00 20.78 49 LEU B O 1
ATOM 3157 N N . ASN D 3 50 ? 37.703 -17.776 16.583 1.00 23.23 50 ASN B N 1
ATOM 3158 C CA . ASN D 3 50 ? 37.950 -19.234 16.426 1.00 24.69 50 ASN B CA 1
ATOM 3159 C C . ASN D 3 50 ? 39.147 -19.775 17.167 1.00 22.94 50 ASN B C 1
ATOM 3160 O O . ASN D 3 50 ? 39.194 -20.950 17.477 1.00 22.03 50 ASN B O 1
ATOM 3165 N N . ASP D 3 51 ? 40.108 -18.911 17.499 1.00 22.21 51 ASP B N 1
ATOM 3166 C CA . ASP D 3 51 ? 41.274 -19.337 18.236 1.00 21.00 51 ASP B CA 1
ATOM 3167 C C . ASP D 3 51 ? 41.927 -18.171 18.949 1.00 20.43 51 ASP B C 1
ATOM 3168 O O . ASP D 3 51 ? 41.384 -17.057 18.918 1.00 20.15 51 ASP B O 1
ATOM 3173 N N . PHE D 3 52 ? 43.066 -18.437 19.609 1.00 18.74 52 PHE B N 1
ATOM 3174 C CA . PHE D 3 52 ? 43.745 -17.425 20.422 1.00 18.94 52 PHE B CA 1
ATOM 3175 C C . PHE D 3 52 ? 44.223 -16.228 19.581 1.00 19.57 52 PHE B C 1
ATOM 3176 O O . PHE D 3 52 ? 44.144 -15.063 20.006 1.00 16.53 52 PHE B O 1
ATOM 3184 N N . ASP D 3 53 ? 44.736 -16.538 18.391 1.00 20.54 53 ASP B N 1
ATOM 3185 C CA . ASP D 3 53 ? 45.232 -15.487 17.500 1.00 22.74 53 ASP B CA 1
ATOM 3186 C C . ASP D 3 53 ? 44.108 -14.501 17.117 1.00 21.86 53 ASP B C 1
ATOM 3187 O O . ASP D 3 53 ? 44.340 -13.280 17.080 1.00 22.65 53 ASP B O 1
ATOM 3192 N N . GLU D 3 54 ? 42.879 -15.001 16.907 1.00 21.90 54 GLU B N 1
ATOM 3193 C CA . GLU D 3 54 ? 41.738 -14.120 16.611 1.00 21.64 54 GLU B CA 1
ATOM 3194 C C . GLU D 3 54 ? 41.326 -13.291 17.828 1.00 20.65 54 GLU B C 1
ATOM 3195 O O . GLU D 3 54 ? 40.923 -12.127 17.679 1.00 19.32 54 GLU B O 1
ATOM 3201 N N . LEU D 3 55 ? 41.513 -13.855 19.019 1.00 19.81 55 LEU B N 1
ATOM 3202 C CA . LEU D 3 55 ? 41.263 -13.097 20.248 1.00 19.91 55 LEU B CA 1
ATOM 3203 C C . LEU D 3 55 ? 42.305 -11.967 20.383 1.00 20.24 55 LEU B C 1
ATOM 3204 O O . LEU D 3 55 ? 41.954 -10.828 20.567 1.00 20.58 55 LEU B O 1
ATOM 3209 N N . VAL D 3 56 ? 43.577 -12.284 20.221 1.00 19.83 56 VAL B N 1
ATOM 3210 C CA . VAL D 3 56 ? 44.622 -11.281 20.256 1.00 20.89 56 VAL B CA 1
ATOM 3211 C C . VAL D 3 56 ? 44.415 -10.169 19.166 1.00 21.01 56 VAL B C 1
ATOM 3212 O O . VAL D 3 56 ? 44.503 -8.966 19.452 1.00 21.04 56 VAL B O 1
ATOM 3216 N N . GLU D 3 57 ? 44.062 -10.555 17.943 1.00 20.65 57 GLU B N 1
ATOM 3217 C CA . GLU D 3 57 ? 43.761 -9.574 16.901 1.00 20.90 57 GLU B CA 1
ATOM 3218 C C . GLU D 3 57 ? 42.648 -8.590 17.327 1.00 19.62 57 GLU B C 1
ATOM 3219 O O . GLU D 3 57 ? 42.704 -7.394 17.038 1.00 18.43 57 GLU B O 1
ATOM 3225 N N . ALA D 3 58 ? 41.644 -9.108 18.023 1.00 19.12 58 ALA B N 1
ATOM 3226 C CA . ALA D 3 58 ? 40.472 -8.301 18.447 1.00 19.60 58 ALA B CA 1
ATOM 3227 C C . ALA D 3 58 ? 40.853 -7.305 19.542 1.00 19.28 58 ALA B C 1
ATOM 3228 O O . ALA D 3 58 ? 40.416 -6.151 19.530 1.00 18.91 58 ALA B O 1
ATOM 3230 N N . ILE D 3 59 ? 41.616 -7.803 20.510 1.00 19.35 59 ILE B N 1
ATOM 3231 C CA . ILE D 3 59 ? 42.076 -6.996 21.632 1.00 19.49 59 ILE B CA 1
ATOM 3232 C C . ILE D 3 59 ? 43.057 -5.887 21.137 1.00 19.17 59 ILE B C 1
ATOM 3233 O O . ILE D 3 59 ? 42.960 -4.743 21.544 1.00 18.67 59 ILE B O 1
ATOM 3238 N N . ILE D 3 60 ? 44.001 -6.243 20.271 1.00 19.59 60 ILE B N 1
ATOM 3239 C CA . ILE D 3 60 ? 44.933 -5.271 19.662 1.00 19.62 60 ILE B CA 1
ATOM 3240 C C . ILE D 3 60 ? 44.162 -4.213 18.916 1.00 19.32 60 ILE B C 1
ATOM 3241 O O . ILE D 3 60 ? 44.502 -3.055 18.993 1.00 16.86 60 ILE B O 1
ATOM 3246 N N . ALA D 3 61 ? 43.133 -4.605 18.161 1.00 18.77 61 ALA B N 1
ATOM 3247 C CA . ALA D 3 61 ? 42.403 -3.603 17.376 1.00 19.01 61 ALA B CA 1
ATOM 3248 C C . ALA D 3 61 ? 41.740 -2.578 18.310 1.00 19.46 61 ALA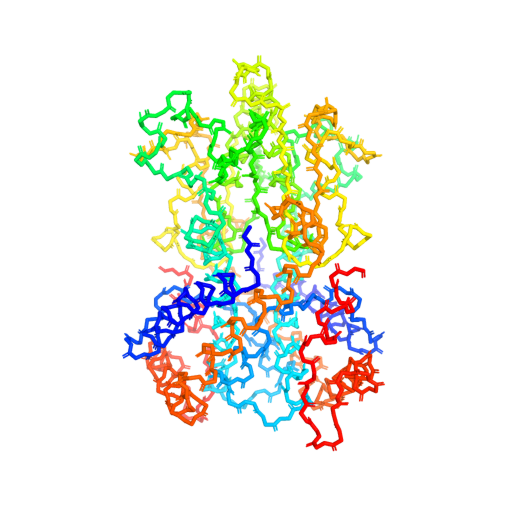 B C 1
ATOM 3249 O O . ALA D 3 61 ? 41.776 -1.369 18.074 1.00 20.76 61 ALA B O 1
ATOM 3251 N N . LYS D 3 62 ? 41.155 -3.061 19.397 1.00 18.93 62 LYS B N 1
ATOM 3252 C CA . LYS D 3 62 ? 40.624 -2.205 20.442 1.00 17.99 62 LYS B CA 1
ATOM 3253 C C . LYS D 3 62 ? 41.676 -1.317 21.149 1.00 16.60 62 LYS B C 1
ATOM 3254 O O . LYS D 3 62 ? 41.428 -0.145 21.392 1.00 17.93 62 LYS B O 1
ATOM 3260 N N . HIS D 3 63 ? 42.824 -1.882 21.504 1.00 14.86 63 HIS B N 1
ATOM 3261 C CA . HIS D 3 63 ? 43.887 -1.153 22.164 1.00 14.27 63 HIS B CA 1
ATOM 3262 C C . HIS D 3 63 ? 44.416 -0.039 21.215 1.00 13.77 63 HIS B C 1
ATOM 3263 O O . HIS D 3 63 ? 44.766 1.011 21.651 1.00 14.65 63 HIS B O 1
ATOM 3270 N N . LEU D 3 64 ? 44.499 -0.328 19.922 1.00 12.29 64 LEU B N 1
ATOM 3271 C CA . LEU D 3 64 ? 44.957 0.635 18.923 1.00 12.83 64 LEU B CA 1
ATOM 3272 C C . LEU D 3 64 ? 44.017 1.808 18.826 1.00 13.58 64 LEU B C 1
ATOM 3273 O O . LEU D 3 64 ? 44.448 2.949 18.762 1.00 14.41 64 LEU B O 1
ATOM 3278 N N . MET D 3 65 ? 42.729 1.510 18.801 1.00 12.86 65 MET B N 1
ATOM 3279 C CA . MET D 3 65 ? 41.669 2.521 18.789 1.00 15.20 65 MET B CA 1
ATOM 3280 C C . MET D 3 65 ? 41.677 3.390 20.056 1.00 14.41 65 MET B C 1
ATOM 3281 O O . MET D 3 65 ? 41.570 4.579 19.950 1.00 14.61 65 MET B O 1
ATOM 3286 N N . THR D 3 66 ? 41.765 2.783 21.254 1.00 13.99 66 THR B N 1
ATOM 3287 C CA . THR D 3 66 ? 42.044 3.535 22.489 1.00 13.08 66 THR B CA 1
ATOM 3288 C C . THR D 3 66 ? 43.268 4.436 22.444 1.00 14.06 66 THR B C 1
ATOM 3289 O O . THR D 3 66 ? 43.230 5.634 22.848 1.00 12.96 66 THR B O 1
ATOM 3293 N N . GLY D 3 67 ? 44.367 3.865 21.973 1.00 13.99 67 GLY B N 1
ATOM 3294 C CA . GLY D 3 67 ? 45.569 4.638 21.750 1.00 13.96 67 GLY B CA 1
ATOM 3295 C C . GLY D 3 67 ? 45.451 5.821 20.762 1.00 14.21 67 GLY B C 1
ATOM 3296 O O . GLY D 3 67 ? 46.066 6.865 20.971 1.00 13.65 67 GLY B O 1
ATOM 3297 N N . HIS D 3 68 ? 44.702 5.629 19.674 1.00 13.66 68 HIS B N 1
ATOM 3298 C CA . HIS D 3 68 ? 44.323 6.708 18.744 1.00 14.00 68 HIS B CA 1
ATOM 3299 C C . HIS D 3 68 ? 43.546 7.852 19.432 1.00 13.56 68 HIS B C 1
ATOM 3300 O O . HIS D 3 68 ? 43.914 9.004 19.256 1.00 12.94 68 HIS B O 1
ATOM 3307 N N . ASP D 3 69 ? 42.463 7.539 20.172 1.00 14.02 69 ASP B N 1
ATOM 3308 C CA . ASP D 3 69 ? 41.701 8.568 20.876 1.00 12.65 69 ASP B CA 1
ATOM 3309 C C . ASP D 3 69 ? 42.611 9.329 21.836 1.00 12.61 69 ASP B C 1
ATOM 3310 O O . ASP D 3 69 ? 42.557 10.564 21.955 1.00 11.36 69 ASP B O 1
ATOM 3315 N N . THR D 3 70 ? 43.417 8.576 22.570 1.00 12.50 70 THR B N 1
ATOM 3316 C CA . THR D 3 70 ? 44.269 9.150 23.607 1.00 12.10 70 THR B CA 1
ATOM 3317 C C . THR D 3 70 ? 45.257 10.103 22.953 1.00 12.44 70 THR B C 1
ATOM 3318 O O . THR D 3 70 ? 45.360 11.289 23.351 1.00 12.01 70 THR B O 1
ATOM 3322 N N . GLY D 3 71 ? 45.987 9.567 21.971 1.00 12.23 71 GLY B N 1
ATOM 3323 C CA . GLY D 3 71 ? 46.965 10.324 21.193 1.00 12.15 71 GLY B CA 1
ATOM 3324 C C . GLY D 3 71 ? 46.408 11.578 20.536 1.00 12.74 71 GLY B C 1
ATOM 3325 O O . GLY D 3 71 ? 47.069 12.615 20.529 1.00 11.12 71 GLY B O 1
ATOM 3326 N N . PHE D 3 72 ? 45.203 11.474 19.978 1.00 13.17 72 PHE B N 1
ATOM 3327 C CA . PHE D 3 72 ? 44.618 12.575 19.198 1.00 13.60 72 PHE B CA 1
ATOM 3328 C C . PHE D 3 72 ? 44.248 13.751 20.150 1.00 14.33 72 PHE B C 1
ATOM 3329 O O . PHE D 3 72 ? 44.397 14.954 19.858 1.00 11.41 72 PHE B O 1
ATOM 3337 N N . GLY D 3 73 ? 43.775 13.375 21.334 1.00 14.48 73 GLY B N 1
ATOM 3338 C CA . GLY D 3 73 ? 43.430 14.366 22.362 1.00 13.60 73 GLY B CA 1
ATOM 3339 C C . GLY D 3 73 ? 44.653 15.116 22.789 1.00 11.84 73 GLY B C 1
ATOM 3340 O O . GLY D 3 73 ? 44.642 16.352 22.889 1.00 12.43 73 GLY B O 1
ATOM 3341 N N . LYS D 3 74 ? 45.735 14.386 23.010 1.00 13.52 74 LYS B N 1
ATOM 3342 C CA . LYS D 3 74 ? 47.038 15.010 23.351 1.00 12.59 74 LYS B CA 1
ATOM 3343 C C . LYS D 3 74 ? 47.564 15.876 22.199 1.00 14.20 74 LYS B C 1
ATOM 3344 O O . LYS D 3 74 ? 48.199 16.869 22.459 1.00 14.10 74 LYS B O 1
ATOM 3350 N N . LEU D 3 75 ? 47.321 15.461 20.953 1.00 14.71 75 LEU B N 1
ATOM 3351 C CA . LEU D 3 75 ? 47.70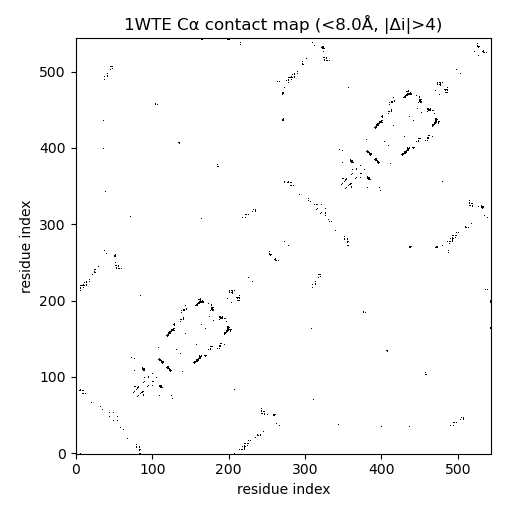7 16.228 19.733 1.00 14.71 75 LEU B CA 1
ATOM 3352 C C . LEU D 3 75 ? 46.990 17.596 19.655 1.00 14.45 75 LEU B C 1
ATOM 3353 O O . LEU D 3 75 ? 47.654 18.640 19.494 1.00 14.23 75 LEU B O 1
ATOM 3358 N N . ILE D 3 76 ? 45.679 17.591 19.835 1.00 13.69 76 ILE B N 1
ATOM 3359 C CA . ILE D 3 76 ? 44.926 18.821 19.849 1.00 15.53 76 ILE B CA 1
ATOM 3360 C C . ILE D 3 76 ? 45.465 19.779 20.918 1.00 15.29 76 ILE B C 1
ATOM 3361 O O . ILE D 3 76 ? 45.741 20.942 20.634 1.00 17.40 76 ILE B O 1
ATOM 3366 N N . ASP D 3 77 ? 45.660 19.259 22.123 1.00 14.57 77 ASP B N 1
ATOM 3367 C CA . ASP D 3 77 ? 46.034 20.027 23.302 1.00 15.53 77 ASP B CA 1
ATOM 3368 C C . ASP D 3 77 ? 47.501 20.552 23.229 1.00 15.72 77 ASP B C 1
ATOM 3369 O O . ASP D 3 77 ? 47.723 21.750 23.261 1.00 15.19 77 ASP B O 1
ATOM 3374 N N . GLU D 3 78 ? 48.448 19.642 23.035 1.00 15.10 78 GLU B N 1
ATOM 3375 C CA . GLU D 3 78 ? 49.869 19.890 23.193 1.00 15.10 78 GLU B CA 1
ATOM 3376 C C . GLU D 3 78 ? 50.547 20.491 21.918 1.00 15.96 78 GLU B C 1
ATOM 3377 O O . GLU D 3 78 ? 51.552 21.222 22.029 1.00 13.68 78 GLU B O 1
ATOM 3383 N N . LYS D 3 79 ? 49.999 20.226 20.720 1.00 16.61 79 LYS B N 1
ATOM 3384 C CA . LYS D 3 79 ? 50.660 20.648 19.476 1.00 15.95 79 LYS B CA 1
ATOM 3385 C C . LYS D 3 79 ? 49.812 21.627 18.699 1.00 16.05 79 LYS B C 1
ATOM 3386 O O . LYS D 3 79 ? 50.284 22.688 18.326 1.00 16.98 79 LYS B O 1
ATOM 3392 N N . ILE D 3 80 ? 48.563 21.256 18.414 1.00 14.74 80 ILE B N 1
ATOM 3393 C CA . ILE D 3 80 ? 47.703 22.070 17.518 1.00 14.13 80 ILE B CA 1
ATOM 3394 C C . ILE D 3 80 ? 47.323 23.411 18.139 1.00 14.09 80 ILE B C 1
ATOM 3395 O O . ILE D 3 80 ? 47.554 24.476 17.527 1.00 12.45 80 ILE B O 1
ATOM 3400 N N . LEU D 3 81 ? 46.788 23.387 19.360 1.00 13.41 81 LEU B N 1
ATOM 3401 C CA . LEU D 3 81 ? 46.421 24.652 19.958 1.00 13.78 81 LEU B CA 1
ATOM 3402 C C . LEU D 3 81 ? 47.591 25.637 20.041 1.00 13.79 81 LEU B C 1
ATOM 3403 O O . LEU D 3 81 ? 47.462 26.806 19.601 1.00 14.71 81 LEU B O 1
ATOM 3408 N N . PRO D 3 82 ? 48.727 25.224 20.605 1.00 15.24 82 PRO B N 1
ATOM 3409 C CA . PRO D 3 82 ? 49.827 26.177 20.641 1.00 15.36 82 PRO B CA 1
ATOM 3410 C C . PRO D 3 82 ? 50.468 26.503 19.268 1.00 16.94 82 PRO B C 1
ATOM 3411 O O . PRO D 3 82 ? 50.716 27.659 18.995 1.00 16.58 82 PRO B O 1
ATOM 3415 N N . ARG D 3 83 ? 50.707 25.512 18.433 1.00 17.81 83 ARG B N 1
ATOM 3416 C CA . ARG D 3 83 ? 51.424 25.739 17.122 1.00 19.23 83 ARG B CA 1
ATOM 3417 C C . ARG D 3 83 ? 50.559 26.412 16.090 1.00 19.10 83 ARG B C 1
ATOM 3418 O O . ARG D 3 83 ? 51.045 27.223 15.288 1.00 20.63 83 ARG B O 1
ATOM 3426 N N . VAL D 3 84 ? 49.270 26.120 16.111 1.00 18.20 84 VAL B N 1
ATOM 3427 C CA . VAL D 3 84 ? 48.362 26.646 15.093 1.00 18.22 84 VAL B CA 1
ATOM 3428 C C . VAL D 3 84 ? 47.642 27.935 15.563 1.00 18.37 84 VAL B C 1
ATOM 3429 O O . VAL D 3 84 ? 47.539 28.911 14.817 1.00 18.28 84 VAL B O 1
ATOM 3433 N N . PHE D 3 85 ? 47.155 27.938 16.782 1.00 17.89 85 PHE B N 1
ATOM 3434 C CA . PHE D 3 85 ? 46.316 29.049 17.265 1.00 17.27 85 PHE B CA 1
ATOM 3435 C C . PHE D 3 85 ? 47.010 29.993 18.267 1.00 18.17 85 PHE B C 1
ATOM 3436 O O . PHE D 3 85 ? 46.422 30.967 18.666 1.00 19.09 85 PHE B O 1
ATOM 3444 N N . GLY D 3 86 ? 48.272 29.753 18.612 1.00 17.60 86 GLY B N 1
ATOM 3445 C CA . GLY D 3 86 ? 48.971 30.637 19.535 1.00 18.76 86 GLY B CA 1
ATOM 3446 C C . GLY D 3 86 ? 48.578 30.509 21.020 1.00 18.79 86 GLY B C 1
ATOM 3447 O O . GLY D 3 86 ? 48.887 31.363 21.833 1.00 18.95 86 GLY B O 1
ATOM 3448 N N . ALA D 3 87 ? 47.880 29.455 21.381 1.00 19.50 87 ALA B N 1
ATOM 3449 C CA . ALA D 3 87 ? 47.485 29.251 22.784 1.00 19.36 87 ALA B CA 1
ATOM 3450 C C . ALA D 3 87 ? 48.723 28.952 23.593 1.00 20.35 87 ALA B C 1
ATOM 3451 O O . ALA D 3 87 ? 49.616 28.239 23.132 1.00 22.54 87 ALA B O 1
ATOM 3453 N N . TYR D 3 88 ? 48.795 29.482 24.794 1.00 19.74 88 TYR B N 1
ATOM 3454 C CA . TYR D 3 88 ? 49.877 29.123 25.711 1.00 19.45 88 TYR B CA 1
ATOM 3455 C C . TYR D 3 88 ? 49.644 27.874 26.557 1.00 18.27 88 TYR B C 1
ATOM 3456 O O . TYR D 3 88 ? 48.906 27.913 27.543 1.00 17.04 88 TYR B O 1
ATOM 3465 N N . LYS D 3 89 ? 50.388 26.814 26.244 1.00 18.37 89 LYS B N 1
ATOM 3466 C CA . LYS D 3 89 ? 50.291 25.544 26.957 1.00 18.59 89 LYS B CA 1
ATOM 3467 C C . LYS D 3 89 ? 50.880 25.673 28.367 1.00 18.79 89 LYS B C 1
ATOM 3468 O O . LYS D 3 89 ? 52.035 26.055 28.540 1.00 18.90 89 LYS B O 1
ATOM 3474 N N . LEU D 3 90 ? 50.084 25.337 29.375 1.00 18.13 90 LEU B N 1
ATOM 3475 C CA . LEU D 3 90 ? 50.605 25.208 30.747 1.00 17.35 90 LEU B CA 1
ATOM 3476 C C . LEU D 3 90 ? 51.390 23.888 30.934 1.00 16.72 90 LEU B C 1
ATOM 3477 O O . LEU D 3 90 ? 50.943 22.950 31.609 1.00 16.58 90 LEU B O 1
ATOM 3482 N N . ASP D 3 91 ? 52.579 23.810 30.342 1.00 16.55 91 ASP B N 1
ATOM 3483 C CA . ASP D 3 91 ? 53.438 22.691 30.577 1.00 16.55 91 ASP B CA 1
ATOM 3484 C C . ASP D 3 91 ? 54.319 23.031 31.798 1.00 16.55 91 ASP B C 1
ATOM 3485 O O . ASP D 3 91 ? 54.234 24.091 32.358 1.00 13.93 91 ASP B O 1
ATOM 3490 N N . LYS D 3 92 ? 55.213 22.142 32.165 1.00 17.18 92 LYS B N 1
ATOM 3491 C CA . LYS D 3 92 ? 55.992 22.397 33.374 1.00 18.60 92 LYS B CA 1
ATOM 3492 C C . LYS D 3 92 ? 56.736 23.723 33.279 1.00 18.24 92 LYS B C 1
ATOM 3493 O O . LYS D 3 92 ? 56.777 24.462 34.259 1.00 18.55 92 LYS B O 1
ATOM 3499 N N . SER D 3 93 ? 57.356 24.002 32.134 1.00 18.53 93 SER B N 1
ATOM 3500 C CA . SER D 3 93 ? 58.229 25.194 32.049 1.00 19.82 93 SER B CA 1
ATOM 3501 C C . SER D 3 93 ? 57.437 26.442 32.138 1.00 18.69 93 SER B C 1
ATOM 3502 O O . SER D 3 93 ? 57.828 27.372 32.822 1.00 17.28 93 SER B O 1
ATOM 3505 N N . TYR D 3 94 ? 56.334 26.481 31.409 1.00 17.69 94 TYR B N 1
ATOM 3506 C CA . TYR D 3 94 ? 55.478 27.648 31.419 1.00 16.88 94 TYR B CA 1
ATOM 3507 C C . TYR D 3 94 ? 54.942 27.921 32.847 1.00 17.71 94 TYR B C 1
ATOM 3508 O O . TYR D 3 94 ? 54.942 29.087 33.352 1.00 15.98 94 TYR B O 1
ATOM 3517 N N . ARG D 3 95 ? 54.512 26.843 33.518 1.00 16.58 95 ARG B N 1
ATOM 3518 C CA . ARG D 3 95 ? 53.899 26.988 34.830 1.00 16.86 95 ARG B CA 1
ATOM 3519 C C . ARG D 3 95 ? 54.946 27.525 35.838 1.00 17.55 95 ARG B C 1
ATOM 3520 O O . ARG D 3 95 ? 54.632 28.372 36.702 1.00 18.65 95 ARG B O 1
ATOM 3528 N N . ALA D 3 96 ? 56.168 27.022 35.734 1.00 18.39 96 ALA B N 1
ATOM 3529 C CA . ALA D 3 96 ? 57.264 27.540 36.599 1.00 20.20 96 ALA B CA 1
ATOM 3530 C C . ALA D 3 96 ? 57.585 29.031 36.357 1.00 21.23 96 ALA B C 1
ATOM 3531 O O . ALA D 3 96 ? 57.799 29.774 37.332 1.00 21.53 96 ALA B O 1
ATOM 3533 N N . ALA D 3 97 ? 57.565 29.460 35.088 1.00 22.40 97 ALA B N 1
ATOM 3534 C CA . ALA D 3 97 ? 57.901 30.825 34.685 1.00 22.93 97 ALA B CA 1
ATOM 3535 C C . ALA D 3 97 ? 56.803 31.885 34.898 1.00 23.92 97 ALA B C 1
ATOM 3536 O O . ALA D 3 97 ? 57.047 33.084 34.793 1.00 24.47 97 ALA B O 1
ATOM 3538 N N . ASN D 3 98 ? 55.604 31.465 35.210 1.00 23.39 98 ASN B N 1
ATOM 3539 C CA . ASN D 3 98 ? 54.482 32.374 35.249 1.00 23.24 98 ASN B CA 1
ATOM 3540 C C . ASN D 3 98 ? 53.608 32.164 36.478 1.00 23.89 98 ASN B C 1
ATOM 3541 O O . ASN D 3 98 ? 52.706 31.354 36.449 1.00 22.17 98 ASN B O 1
ATOM 3546 N N . GLU D 3 99 ? 53.869 32.900 37.560 1.00 24.26 99 GLU B N 1
ATOM 3547 C CA . GLU D 3 99 ? 52.991 32.861 38.707 1.00 25.95 99 GLU B CA 1
ATOM 3548 C C . GLU D 3 99 ? 51.545 33.256 38.324 1.00 25.58 99 GLU B C 1
ATOM 3549 O O . GLU D 3 99 ? 51.338 34.052 37.410 1.00 26.25 99 GLU B O 1
ATOM 3555 N N . PRO D 3 100 ? 50.544 32.662 38.987 1.00 23.72 100 PRO B N 1
ATOM 3556 C CA . PRO D 3 100 ? 50.607 31.677 40.036 1.00 22.91 100 PRO B CA 1
ATOM 3557 C C . PRO D 3 100 ? 50.435 30.199 39.543 1.00 21.69 100 PRO B C 1
ATOM 3558 O O . PRO D 3 100 ? 50.004 29.333 40.313 1.00 20.55 100 PRO B O 1
ATOM 3562 N N . PHE D 3 101 ? 50.823 29.923 38.294 1.00 21.08 101 PHE B N 1
ATOM 3563 C CA . PHE D 3 101 ? 50.419 28.691 37.625 1.00 20.22 101 PHE B CA 1
ATOM 3564 C C . PHE D 3 101 ? 51.053 27.409 38.164 1.00 18.36 101 PHE B C 1
ATOM 3565 O O . PHE D 3 101 ? 50.619 26.340 37.788 1.00 17.98 101 PHE B O 1
ATOM 3573 N N . ILE D 3 102 ? 52.070 27.494 39.028 1.00 18.11 102 ILE B N 1
ATOM 3574 C CA . ILE D 3 102 ? 52.656 26.292 39.615 1.00 17.32 102 ILE B CA 1
ATOM 3575 C C . ILE D 3 102 ? 51.761 25.626 40.669 1.00 17.16 102 ILE B C 1
ATOM 3576 O O . ILE D 3 102 ? 51.970 24.455 41.037 1.00 18.18 102 ILE B O 1
ATOM 3581 N N . HIS D 3 103 ? 50.777 26.360 41.157 1.00 17.18 103 HIS B N 1
ATOM 3582 C CA . HIS D 3 103 ? 49.891 25.811 42.183 1.00 18.64 103 HIS B CA 1
ATOM 3583 C C . HIS D 3 103 ? 48.945 24.733 41.609 1.00 18.05 103 HIS B C 1
ATOM 3584 O O . HIS D 3 103 ? 48.531 24.814 40.455 1.00 15.90 103 HIS B O 1
ATOM 3591 N N . PRO D 3 104 ? 48.639 23.694 42.419 1.00 18.83 104 PRO B N 1
ATOM 3592 C CA . PRO D 3 104 ? 47.909 22.536 41.858 1.00 18.59 104 PRO B CA 1
ATOM 3593 C C . PRO D 3 104 ? 46.521 22.760 41.370 1.00 19.04 104 PRO B C 1
ATOM 3594 O O . PRO D 3 104 ? 46.017 21.905 40.626 1.00 18.80 104 PRO B O 1
ATOM 3598 N N . CYS D 3 105 ? 45.869 23.835 41.780 1.00 18.74 105 CYS B N 1
ATOM 3599 C CA . CYS D 3 105 ? 44.567 24.117 41.190 1.00 20.15 105 CYS B CA 1
ATOM 3600 C C . CYS D 3 105 ? 44.629 24.300 39.663 1.00 19.58 105 CYS B C 1
ATOM 3601 O O . CYS D 3 105 ? 43.610 24.112 38.967 1.00 20.85 105 CYS B O 1
ATOM 3604 N N . PHE D 3 106 ? 45.803 24.672 39.144 1.00 18.70 106 PHE B N 1
ATOM 3605 C CA . PHE D 3 106 ? 45.993 24.837 37.698 1.00 16.70 106 PHE B CA 1
ATOM 3606 C C . PHE D 3 106 ? 46.355 23.528 36.947 1.00 16.74 106 PHE B C 1
ATOM 3607 O O . PHE D 3 106 ? 46.543 23.521 35.718 1.00 14.74 106 PHE B O 1
ATOM 3615 N N . ASP D 3 107 ? 46.461 22.432 37.706 1.00 16.76 107 ASP B N 1
ATOM 3616 C CA . ASP D 3 107 ? 46.678 21.112 37.126 1.00 16.52 107 ASP B CA 1
ATOM 3617 C C . ASP D 3 107 ? 45.622 20.807 36.036 1.00 16.08 107 ASP B C 1
ATOM 3618 O O . ASP D 3 107 ? 45.946 20.084 35.080 1.00 16.90 107 ASP B O 1
ATOM 3623 N N . GLU D 3 108 ? 44.385 21.285 36.242 1.00 15.90 108 GLU B N 1
ATOM 3624 C CA . GLU D 3 108 ? 43.224 21.122 35.315 1.00 17.58 108 GLU B CA 1
ATOM 3625 C C . GLU D 3 108 ? 43.084 22.160 34.205 1.00 17.92 108 GLU B C 1
ATOM 3626 O O . GLU D 3 108 ? 42.123 22.104 33.428 1.00 19.56 108 GLU B O 1
ATOM 3632 N N . ILE D 3 109 ? 43.983 23.125 34.153 1.00 16.85 109 ILE B N 1
ATOM 3633 C CA . ILE D 3 109 ? 43.988 24.146 33.079 1.00 16.11 109 ILE B CA 1
ATOM 3634 C C . ILE D 3 109 ? 45.049 23.775 32.041 1.00 14.95 109 ILE B C 1
ATOM 3635 O O . ILE D 3 109 ? 46.208 23.639 32.361 1.00 14.34 109 ILE B O 1
ATOM 3640 N N . ASP D 3 110 ? 44.631 23.628 30.805 1.00 15.77 110 ASP B N 1
ATOM 3641 C CA . ASP D 3 110 ? 45.556 23.282 29.720 1.00 17.29 110 ASP B CA 1
ATOM 3642 C C . ASP D 3 110 ? 46.237 24.470 29.099 1.00 16.45 110 ASP B C 1
ATOM 3643 O O . ASP D 3 110 ? 47.379 24.358 28.707 1.00 16.81 110 ASP B O 1
ATOM 3648 N N . HIS D 3 111 ? 45.507 25.557 28.910 1.00 16.91 111 HIS B N 1
ATOM 3649 C CA . HIS D 3 111 ? 46.061 26.748 28.226 1.00 17.59 111 HIS B CA 1
ATOM 3650 C C . HIS D 3 111 ? 45.563 28.079 28.763 1.00 18.21 111 HIS B C 1
ATOM 3651 O O . HIS D 3 111 ? 44.443 28.200 29.367 1.00 17.00 111 HIS B O 1
ATOM 3658 N N . VAL D 3 112 ? 46.408 29.072 28.517 1.00 17.50 112 VAL B N 1
ATOM 3659 C CA . VAL D 3 112 ? 46.016 30.494 28.562 1.00 19.19 112 VAL B CA 1
ATOM 3660 C C . VAL D 3 112 ? 45.838 31.042 27.160 1.00 18.30 112 VAL B C 1
ATOM 3661 O O . VAL D 3 112 ? 46.696 30.890 26.308 1.00 18.14 112 VAL B O 1
ATOM 3665 N N . ILE D 3 113 ? 44.689 31.675 26.909 1.00 19.24 113 ILE B N 1
ATOM 3666 C CA . ILE D 3 113 ? 44.430 32.288 25.614 1.00 20.06 113 ILE B CA 1
ATOM 3667 C C . ILE D 3 113 ? 44.499 33.804 25.847 1.00 20.84 113 ILE B C 1
ATOM 3668 O O . ILE D 3 113 ? 43.756 34.358 26.676 1.00 18.13 113 ILE B O 1
ATOM 3673 N N . GLN D 3 114 ? 45.441 34.450 25.171 1.00 21.00 114 GLN B N 1
ATOM 3674 C CA . GLN D 3 114 ? 45.537 35.901 25.224 1.00 21.78 114 GLN B CA 1
ATOM 3675 C C . GLN D 3 114 ? 44.872 36.524 24.018 1.00 20.73 114 GLN B C 1
ATOM 3676 O O . GLN D 3 114 ? 45.429 36.434 22.903 1.00 20.99 114 GLN B O 1
ATOM 3682 N N . ARG D 3 115 ? 43.721 37.161 24.225 1.00 18.84 115 ARG B N 1
ATOM 3683 C CA . ARG D 3 115 ? 43.008 37.822 23.151 1.00 19.03 115 ARG B CA 1
ATOM 3684 C C . ARG D 3 115 ? 43.670 39.172 22.757 1.00 19.28 115 ARG B C 1
ATOM 3685 O O . ARG D 3 115 ? 44.252 39.860 23.590 1.00 17.78 115 ARG B O 1
ATOM 3693 N N . ASP D 3 116 ? 43.572 39.527 21.480 1.00 19.46 116 ASP B N 1
ATOM 3694 C CA . ASP D 3 116 ? 44.150 40.781 20.988 1.00 21.57 116 ASP B CA 1
ATOM 3695 C C . ASP D 3 116 ? 43.516 42.079 21.547 1.00 21.67 116 ASP B C 1
ATOM 3696 O O . ASP D 3 116 ? 44.134 43.166 21.441 1.00 22.29 116 ASP B O 1
ATOM 3701 N N . ASP D 3 117 ? 42.283 41.976 22.056 1.00 21.17 117 ASP B N 1
ATOM 3702 C CA . ASP D 3 117 ? 41.609 43.059 22.794 1.00 21.93 117 ASP B CA 1
ATOM 3703 C C . ASP D 3 117 ? 41.968 43.131 24.304 1.00 22.00 117 ASP B C 1
ATOM 3704 O O . ASP D 3 117 ? 41.369 43.910 25.047 1.00 22.29 117 ASP B O 1
ATOM 3709 N N . GLY D 3 118 ? 42.949 42.337 24.739 1.00 21.39 118 GLY B N 1
ATOM 3710 C CA . GLY D 3 118 ? 43.388 42.305 26.135 1.00 21.14 118 GLY B CA 1
ATOM 3711 C C . GLY D 3 118 ? 42.737 41.259 27.022 1.00 21.04 118 GLY B C 1
ATOM 3712 O O . GLY D 3 118 ? 43.257 40.920 28.098 1.00 21.08 118 GLY B O 1
ATOM 3713 N N . ARG D 3 119 ? 41.610 40.715 26.584 1.00 21.44 119 ARG B N 1
ATOM 3714 C CA . ARG D 3 119 ? 40.949 39.654 27.362 1.00 20.82 119 ARG B CA 1
ATOM 3715 C C . ARG D 3 119 ? 41.887 38.451 27.534 1.00 20.00 119 ARG B C 1
ATOM 3716 O O . ARG D 3 119 ? 42.739 38.136 26.663 1.00 21.17 119 ARG B O 1
ATOM 3724 N N . ILE D 3 120 ? 41.757 37.798 28.674 1.00 18.58 120 ILE B N 1
ATOM 3725 C CA . ILE D 3 120 ? 42.550 36.616 28.974 1.00 18.28 120 ILE B CA 1
ATOM 3726 C C . ILE D 3 120 ? 41.597 35.508 29.420 1.00 17.61 120 ILE B C 1
ATOM 3727 O O . ILE D 3 120 ? 40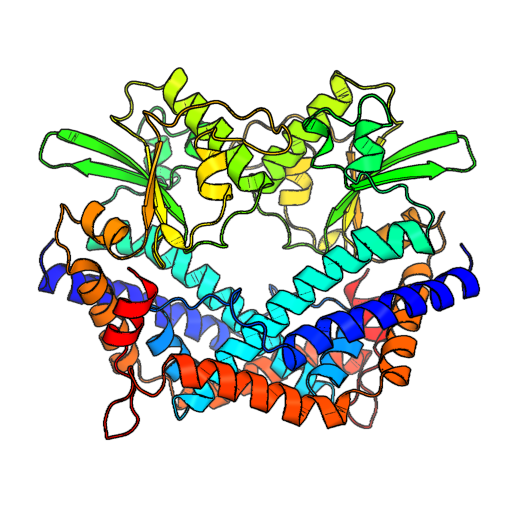.789 35.719 30.338 1.00 19.14 120 ILE B O 1
ATOM 3732 N N . GLU D 3 121 ? 41.648 34.364 28.738 1.00 16.72 121 GLU B N 1
ATOM 3733 C CA . GLU D 3 121 ? 40.745 33.243 29.025 1.00 17.08 121 GLU B CA 1
ATOM 3734 C C . GLU D 3 121 ? 41.548 32.006 29.334 1.00 16.80 121 GLU B C 1
ATOM 3735 O O . GLU D 3 121 ? 42.533 31.702 28.621 1.00 18.62 121 GLU B O 1
ATOM 3741 N N . LEU D 3 122 ? 41.180 31.293 30.407 1.00 15.76 122 LEU B N 1
ATOM 3742 C CA . LEU D 3 122 ? 41.755 29.962 30.685 1.00 14.77 122 LEU B CA 1
ATOM 3743 C C . LEU D 3 122 ? 40.883 28.880 30.033 1.00 15.61 122 LEU B C 1
ATOM 3744 O O . LEU D 3 122 ? 39.657 28.973 30.036 1.00 14.45 122 LEU B O 1
ATOM 3749 N N . LEU D 3 123 ? 41.540 27.858 29.489 1.00 15.23 123 LEU B N 1
ATOM 3750 C CA . LEU D 3 123 ? 40.873 26.731 28.829 1.00 15.08 123 LEU B CA 1
ATOM 3751 C C . LEU D 3 123 ? 41.239 25.386 29.439 1.00 14.99 123 LEU B C 1
ATOM 3752 O O . LEU D 3 123 ? 42.397 25.063 29.619 1.00 13.83 123 LEU B O 1
ATOM 3757 N N . SER D 3 124 ? 40.209 24.621 29.774 1.00 14.78 124 SER B N 1
ATOM 3758 C CA . SER D 3 124 ? 40.343 23.232 30.086 1.00 15.80 124 SER B CA 1
ATOM 3759 C C . SER D 3 124 ? 39.681 22.496 28.955 1.00 15.63 124 SER B C 1
ATOM 3760 O O . SER D 3 124 ? 38.507 22.652 28.746 1.00 16.28 124 SER B O 1
ATOM 3763 N N . LEU D 3 125 ? 40.422 21.691 28.231 1.00 14.20 125 LEU B N 1
ATOM 3764 C CA . LEU D 3 125 ? 39.880 21.111 27.001 1.00 14.62 125 LEU B CA 1
ATOM 3765 C C . LEU D 3 125 ? 39.548 19.620 27.136 1.00 13.87 125 LEU B C 1
ATOM 3766 O O . LEU D 3 125 ? 40.359 18.885 27.708 1.00 13.09 125 LEU B O 1
ATOM 3771 N N . LYS D 3 126 ? 38.448 19.184 26.537 1.00 13.35 126 LYS B N 1
ATOM 3772 C CA . LYS D 3 126 ? 38.069 17.759 26.469 1.00 14.53 126 LYS B CA 1
ATOM 3773 C C . LYS D 3 126 ? 37.640 17.374 25.052 1.00 13.82 126 LYS B C 1
ATOM 3774 O O . LYS D 3 126 ? 37.092 18.208 24.346 1.00 14.59 126 LYS B O 1
ATOM 3780 N N . ALA D 3 127 ? 37.746 16.081 24.697 1.00 13.29 127 ALA B N 1
ATOM 3781 C CA . ALA D 3 127 ? 37.347 15.614 23.334 1.00 11.81 127 ALA B CA 1
ATOM 3782 C C . ALA D 3 127 ? 35.850 15.722 23.063 1.00 11.80 127 ALA B C 1
ATOM 3783 O O . ALA D 3 127 ? 35.441 16.305 22.067 1.00 11.33 127 ALA B O 1
ATOM 3785 N N . GLY D 3 128 ? 35.040 15.185 23.974 1.00 11.47 128 GLY B N 1
ATOM 3786 C CA . GLY D 3 128 ? 33.654 14.859 23.668 1.00 10.96 128 GLY B CA 1
ATOM 3787 C C . GLY D 3 128 ? 32.776 14.679 24.887 1.00 11.28 128 GLY B C 1
ATOM 3788 O O . GLY D 3 128 ? 33.231 14.814 26.025 1.00 10.91 128 GLY B O 1
ATOM 3789 N N . LYS D 3 129 ? 31.503 14.379 24.615 1.00 11.06 129 LYS B N 1
ATOM 3790 C CA . LYS D 3 129 ? 30.475 14.321 25.649 1.00 12.12 129 LYS B CA 1
ATOM 3791 C C . LYS D 3 129 ? 30.777 13.312 26.763 1.00 12.25 129 LYS B C 1
ATOM 3792 O O . LYS D 3 129 ? 30.343 13.518 27.886 1.00 14.13 129 LYS B O 1
ATOM 3798 N N . TRP D 3 130 ? 31.444 12.200 26.407 1.00 12.28 130 TRP B N 1
ATOM 3799 C CA . TRP D 3 130 ? 31.804 11.101 27.315 1.00 12.84 130 TRP B CA 1
ATOM 3800 C C . TRP D 3 130 ? 33.110 11.189 28.097 1.00 12.46 130 TRP B C 1
ATOM 3801 O O . TRP D 3 130 ? 33.369 10.299 28.969 1.00 12.48 130 TRP B O 1
ATOM 3812 N N . THR D 3 131 ? 33.932 12.205 27.821 1.00 13.14 131 THR B N 1
ATOM 3813 C CA . THR D 3 131 ? 35.329 12.198 28.307 1.00 13.01 131 THR B CA 1
ATOM 3814 C C . THR D 3 131 ? 35.415 12.163 29.857 1.00 13.59 131 THR B C 1
ATOM 3815 O O . THR D 3 131 ? 36.312 11.541 30.443 1.00 13.90 131 THR B O 1
ATOM 3819 N N . ILE D 3 132 ? 34.478 12.854 30.509 1.00 14.08 132 ILE B N 1
ATOM 3820 C CA . ILE D 3 132 ? 34.468 12.980 31.968 1.00 14.15 132 ILE B CA 1
ATOM 3821 C C . ILE D 3 132 ? 33.275 12.246 32.537 1.00 13.71 132 ILE B C 1
ATOM 3822 O O . ILE D 3 132 ? 32.236 12.076 31.877 1.00 12.55 132 ILE B O 1
ATOM 3827 N N . GLN D 3 133 ? 33.479 11.770 33.755 1.00 12.53 133 GLN B N 1
ATOM 3828 C CA . GLN D 3 133 ? 32.434 11.127 34.534 1.00 12.15 133 GLN B CA 1
ATOM 3829 C C . GLN D 3 133 ? 32.287 11.923 35.830 1.00 10.89 133 GLN B C 1
ATOM 3830 O O . GLN D 3 133 ? 32.840 13.030 35.927 1.00 11.02 133 GLN B O 1
ATOM 3836 N N . LEU D 3 134 ? 31.445 11.479 36.766 1.00 11.47 134 LEU B N 1
ATOM 3837 C CA . LEU D 3 134 ? 31.153 12.308 37.921 1.00 12.42 134 LEU B CA 1
ATOM 3838 C C . LEU D 3 134 ? 32.374 12.762 38.745 1.00 12.48 134 LEU B C 1
ATOM 3839 O O . LEU D 3 134 ? 32.472 13.920 39.073 1.00 12.57 134 LEU B O 1
ATOM 3844 N N . THR D 3 135 ? 33.241 11.827 39.095 1.00 13.36 135 THR B N 1
ATOM 3845 C CA . THR D 3 135 ? 34.443 12.052 39.883 1.00 15.27 135 THR B CA 1
ATOM 3846 C C . THR D 3 135 ? 35.263 13.194 39.265 1.00 14.91 135 THR B C 1
ATOM 3847 O O . THR D 3 135 ? 35.679 14.105 39.962 1.00 15.10 135 THR B O 1
ATOM 3851 N N . MET D 3 136 ? 35.491 13.136 37.968 1.00 14.82 136 MET B N 1
ATOM 3852 C CA . MET D 3 136 ? 36.260 14.182 37.271 1.00 14.40 136 MET B CA 1
ATOM 3853 C C . MET D 3 136 ? 35.529 15.537 37.270 1.00 13.40 136 MET B C 1
ATOM 3854 O O . MET D 3 136 ? 36.112 16.540 37.570 1.00 13.10 136 MET B O 1
ATOM 3859 N N . ALA D 3 137 ? 34.234 15.536 36.995 1.00 13.25 137 ALA B N 1
ATOM 3860 C CA . ALA D 3 137 ? 33.398 16.769 37.026 1.00 13.11 137 ALA B CA 1
ATOM 3861 C C . ALA D 3 137 ? 33.444 17.466 38.376 1.00 13.20 137 ALA B C 1
ATOM 3862 O O . ALA D 3 137 ? 33.597 18.694 38.417 1.00 12.20 137 ALA B O 1
ATOM 3864 N N . VAL D 3 138 ? 33.398 16.692 39.484 1.00 13.90 138 VAL B N 1
ATOM 3865 C CA . VAL D 3 138 ? 33.436 17.278 40.800 1.00 14.63 138 VAL B CA 1
ATOM 3866 C C . VAL D 3 138 ? 34.847 17.863 41.113 1.00 15.11 138 VAL B C 1
ATOM 3867 O O . VAL D 3 138 ? 34.979 18.947 41.691 1.00 11.90 138 VAL B O 1
ATOM 3871 N N . GLN D 3 139 ? 35.895 17.099 40.805 1.00 15.06 139 GLN B N 1
ATOM 3872 C CA . GLN D 3 139 ? 37.238 17.632 40.918 1.00 16.22 139 GLN B CA 1
ATOM 3873 C C . GLN D 3 139 ? 37.477 18.904 40.088 1.00 15.96 139 GLN B C 1
ATOM 3874 O O . GLN D 3 139 ? 38.162 19.827 40.540 1.00 13.75 139 GLN B O 1
ATOM 3880 N N . LEU D 3 140 ? 36.948 18.945 38.856 1.00 14.96 140 LEU B N 1
ATOM 3881 C CA . LEU D 3 140 ? 37.095 20.118 38.011 1.00 15.79 140 LEU B CA 1
ATOM 3882 C C . LEU D 3 140 ? 36.425 21.298 38.709 1.00 15.59 140 LEU B C 1
ATOM 3883 O O . LEU D 3 140 ? 36.985 22.387 38.741 1.00 15.74 140 LEU B O 1
ATOM 3888 N N . ASN D 3 141 ? 35.214 21.071 39.247 1.00 15.05 141 ASN B N 1
ATOM 3889 C CA . ASN D 3 141 ? 34.527 22.104 40.047 1.00 14.77 141 ASN B CA 1
ATOM 3890 C C . ASN D 3 141 ? 35.370 22.695 41.171 1.00 14.96 141 ASN B C 1
ATOM 3891 O O . ASN D 3 141 ? 35.459 23.903 41.306 1.00 13.83 141 ASN B O 1
ATOM 3896 N N . LYS D 3 142 ? 35.961 21.811 41.974 1.00 15.75 142 LYS B N 1
ATOM 3897 C CA . LYS D 3 142 ? 36.868 22.215 43.054 1.00 17.73 142 LYS B CA 1
ATOM 3898 C C . LYS D 3 142 ? 38.070 23.027 42.549 1.00 17.75 142 LYS B C 1
ATOM 3899 O O . LYS D 3 142 ? 38.374 24.099 43.093 1.00 17.47 142 LYS B O 1
ATOM 3905 N N . ALA D 3 143 ? 38.781 22.526 41.534 1.00 16.69 143 ALA B N 1
ATOM 3906 C CA . ALA D 3 143 ? 39.899 23.296 41.008 1.00 16.63 143 ALA B CA 1
ATOM 3907 C C . ALA D 3 143 ? 39.444 24.671 40.493 1.00 15.99 143 ALA B C 1
ATOM 3908 O O . ALA D 3 143 ? 40.066 25.702 40.818 1.00 17.00 143 ALA B O 1
ATOM 3910 N N . PHE D 3 144 ? 38.373 24.707 39.693 1.00 15.66 144 PHE B N 1
ATOM 3911 C CA . PHE D 3 144 ? 37.936 25.994 39.118 1.00 15.30 144 PHE B CA 1
ATOM 3912 C C . PHE D 3 144 ? 37.476 26.976 40.222 1.00 15.05 144 PHE B C 1
ATOM 3913 O O . PHE D 3 144 ? 37.760 28.147 40.151 1.00 13.93 144 PHE B O 1
ATOM 3921 N N . HIS D 3 145 ? 36.809 26.470 41.254 1.00 15.51 145 HIS B N 1
ATOM 3922 C CA . HIS D 3 145 ? 36.363 27.327 42.340 1.00 16.61 145 HIS B CA 1
ATOM 3923 C C . HIS D 3 145 ? 37.564 27.976 43.042 1.00 16.83 145 HIS B C 1
ATOM 3924 O O . HIS D 3 145 ? 37.545 29.140 43.436 1.00 17.26 145 HIS B O 1
ATOM 3931 N N . GLU D 3 146 ? 38.590 27.177 43.264 1.00 17.00 146 GLU B N 1
ATOM 3932 C CA . GLU D 3 146 ? 39.776 27.671 43.966 1.00 17.64 146 GLU B CA 1
ATOM 3933 C C . GLU D 3 146 ? 40.514 28.740 43.139 1.00 17.10 146 GLU B C 1
ATOM 3934 O O . GLU D 3 146 ? 41.049 29.678 43.691 1.00 16.65 146 GLU B O 1
ATOM 3940 N N . ILE D 3 147 ? 40.551 28.569 41.826 1.00 16.89 147 ILE B N 1
ATOM 3941 C CA . ILE D 3 147 ? 41.149 29.546 40.945 1.00 16.97 147 ILE B CA 1
ATOM 3942 C C . ILE D 3 147 ? 40.368 30.854 41.039 1.00 17.26 147 ILE B C 1
ATOM 3943 O O . ILE D 3 147 ? 40.959 31.887 41.269 1.00 17.89 147 ILE B O 1
ATOM 3948 N N . ILE D 3 148 ? 39.048 30.776 40.860 1.00 17.52 148 ILE B N 1
ATOM 3949 C CA . ILE D 3 148 ? 38.120 31.930 40.906 1.00 18.37 148 ILE B CA 1
ATOM 3950 C C . ILE D 3 148 ? 38.305 32.683 42.262 1.00 19.81 148 ILE B C 1
ATOM 3951 O O . ILE D 3 148 ? 38.400 33.924 42.302 1.00 20.38 148 ILE B O 1
ATOM 3956 N N . ASN D 3 149 ? 38.398 31.933 43.365 1.00 19.75 149 ASN B N 1
ATOM 3957 C CA . ASN D 3 149 ? 38.420 32.557 44.657 1.00 21.54 149 ASN B CA 1
ATOM 3958 C C . ASN D 3 149 ? 39.780 33.099 45.073 1.00 21.72 149 ASN B C 1
ATOM 3959 O O . ASN D 3 149 ? 39.886 34.217 45.566 1.00 21.16 149 ASN B O 1
ATOM 3964 N N . ASN D 3 150 ? 40.799 32.301 44.844 1.00 21.59 150 ASN B N 1
ATOM 3965 C CA . ASN D 3 150 ? 42.126 32.618 45.313 1.00 22.63 150 ASN B CA 1
ATOM 3966 C C . ASN D 3 150 ? 42.981 33.373 44.293 1.00 22.69 150 ASN B C 1
ATOM 3967 O O . ASN D 3 150 ? 43.909 34.098 44.685 1.00 22.39 150 ASN B O 1
ATOM 3972 N N . TYR D 3 151 ? 42.670 33.212 43.001 1.00 21.73 151 TYR B N 1
ATOM 3973 C CA . TYR D 3 151 ? 43.387 33.888 41.927 1.00 21.52 151 TYR B CA 1
ATOM 3974 C C . TYR D 3 151 ? 42.464 34.635 40.947 1.00 21.44 151 TYR B C 1
ATOM 3975 O O . TYR D 3 151 ? 42.487 34.365 39.751 1.00 21.63 151 TYR B O 1
ATOM 3984 N N . PRO D 3 152 ? 41.670 35.596 41.440 1.00 22.05 152 PRO B N 1
ATOM 3985 C CA . PRO D 3 152 ? 40.750 36.263 40.546 1.00 22.95 152 PRO B CA 1
ATOM 3986 C C . PRO D 3 152 ? 41.412 37.091 39.471 1.00 23.77 152 PRO B C 1
ATOM 3987 O O . PRO D 3 152 ? 40.785 37.325 38.420 1.00 25.11 152 PRO B O 1
ATOM 3991 N N . GLY D 3 153 ? 42.672 37.460 39.677 1.00 23.74 153 GLY B N 1
ATOM 3992 C CA . GLY D 3 153 ? 43.386 38.337 38.741 1.00 23.73 153 GLY B CA 1
ATOM 3993 C C . GLY D 3 153 ? 44.089 37.637 37.586 1.00 22.70 153 GLY B C 1
ATOM 3994 O O . GLY D 3 153 ? 44.668 38.294 36.721 1.00 22.51 153 GLY B O 1
ATOM 3995 N N . VAL D 3 154 ? 44.061 36.313 37.546 1.00 21.56 154 VAL B N 1
ATOM 3996 C CA . VAL D 3 154 ? 44.854 35.574 36.539 1.00 20.58 154 VAL B CA 1
ATOM 3997 C C . VAL D 3 154 ? 44.145 35.540 35.155 1.00 20.34 154 VAL B C 1
ATOM 3998 O O . VAL D 3 154 ? 44.758 35.284 34.120 1.00 19.33 154 VAL B O 1
ATOM 4002 N N . ALA D 3 155 ? 42.837 35.801 35.132 1.00 19.00 155 ALA B N 1
ATOM 4003 C CA . ALA D 3 155 ? 42.069 35.760 33.907 1.00 17.40 155 ALA B CA 1
ATOM 4004 C C . ALA D 3 155 ? 40.721 36.384 34.075 1.00 16.79 155 ALA B C 1
ATOM 4005 O O . ALA D 3 155 ? 40.253 36.511 35.194 1.00 18.02 155 ALA B O 1
ATOM 4007 N N . ASP D 3 156 ? 40.049 36.628 32.955 1.00 15.59 156 ASP B N 1
ATOM 4008 C CA . ASP D 3 156 ? 38.671 37.124 32.930 1.00 16.84 156 ASP B CA 1
ATOM 4009 C C . ASP D 3 156 ? 37.632 36.049 33.196 1.00 17.77 156 ASP B C 1
ATOM 4010 O O . ASP D 3 156 ? 36.573 36.325 33.796 1.00 18.93 156 ASP B O 1
ATOM 4015 N N . ASN D 3 157 ? 37.947 34.803 32.789 1.00 17.79 157 ASN B N 1
ATOM 4016 C CA . ASN D 3 157 ? 36.994 33.702 32.759 1.00 17.12 157 ASN B CA 1
ATOM 4017 C C . ASN D 3 157 ? 37.662 32.357 32.416 1.00 17.87 157 ASN B C 1
ATOM 4018 O O . ASN D 3 157 ? 38.813 32.325 31.966 1.00 17.54 157 ASN B O 1
ATOM 4023 N N . ILE D 3 158 ? 36.942 31.255 32.697 1.00 17.72 158 ILE B N 1
ATOM 4024 C CA . ILE D 3 158 ? 37.428 29.931 32.410 1.00 17.38 158 ILE B CA 1
ATOM 4025 C C . ILE D 3 158 ? 36.472 29.302 31.395 1.00 18.39 158 ILE B C 1
ATOM 4026 O O . ILE D 3 158 ? 35.230 29.383 31.529 1.00 17.47 158 ILE B O 1
ATOM 4031 N N . VAL D 3 159 ? 37.049 28.614 30.407 1.00 17.01 159 VAL B N 1
ATOM 4032 C CA . VAL D 3 159 ? 36.246 27.948 29.400 1.00 16.93 159 VAL B CA 1
ATOM 4033 C C . VAL D 3 159 ? 36.608 26.463 29.411 1.00 16.20 159 VAL B C 1
ATOM 4034 O O . VAL D 3 159 ? 37.819 26.065 29.484 1.00 15.86 159 VAL B O 1
ATOM 4038 N N . VAL D 3 160 ? 35.554 25.663 29.380 1.00 15.33 160 VAL B N 1
ATOM 4039 C CA . VAL D 3 160 ? 35.679 24.270 29.082 1.00 15.97 160 VAL B CA 1
ATOM 4040 C C . VAL D 3 160 ? 35.308 24.108 27.620 1.00 15.74 160 VAL B C 1
ATOM 4041 O O . VAL D 3 160 ? 34.199 24.398 27.214 1.00 14.23 160 VAL B O 1
ATOM 4045 N N . GLY D 3 161 ? 36.284 23.652 26.842 1.00 15.97 161 GLY B N 1
ATOM 4046 C CA . GLY D 3 161 ? 36.130 23.369 25.432 1.00 16.62 161 GLY B CA 1
ATOM 4047 C C . GLY D 3 161 ? 35.855 21.868 25.253 1.00 16.32 161 GLY B C 1
ATOM 4048 O O . GLY D 3 161 ? 36.418 21.043 25.971 1.00 17.74 161 GLY B O 1
ATOM 4049 N N . VAL D 3 162 ? 34.917 21.533 24.375 1.00 15.08 162 VAL B N 1
ATOM 4050 C CA . VAL D 3 162 ? 34.668 20.165 23.965 1.00 15.25 162 VAL B CA 1
ATOM 4051 C C . VAL D 3 162 ? 34.871 20.156 22.442 1.00 15.15 162 VAL B C 1
ATOM 4052 O O . VAL D 3 162 ? 34.084 20.731 21.687 1.00 13.41 162 VAL B O 1
ATOM 4056 N N . PHE D 3 163 ? 35.904 19.463 21.962 1.00 14.65 163 PHE B N 1
ATOM 4057 C CA . PHE D 3 163 ? 36.273 19.692 20.559 1.00 14.10 163 PHE B CA 1
ATOM 4058 C C . PHE D 3 163 ? 35.443 19.002 19.468 1.00 14.02 163 PHE B C 1
ATOM 4059 O O . PHE D 3 163 ? 35.522 19.384 18.290 1.00 13.88 163 PHE B O 1
ATOM 4067 N N . TYR D 3 164 ? 34.659 17.986 19.841 1.00 13.25 164 TYR B N 1
ATOM 4068 C CA . TYR D 3 164 ? 33.649 17.432 18.919 1.00 12.94 164 TYR B CA 1
ATOM 4069 C C . TYR D 3 164 ? 32.323 17.209 19.617 1.00 13.97 164 TYR B C 1
ATOM 4070 O O . TYR D 3 164 ? 32.252 17.046 20.851 1.00 11.67 164 TYR B O 1
ATOM 4079 N N . GLY D 3 165 ? 31.277 17.237 18.792 1.00 14.41 165 GLY B N 1
ATOM 4080 C CA . GLY D 3 165 ? 29.914 17.150 19.237 1.00 16.37 165 GLY B CA 1
ATOM 4081 C C . GLY D 3 165 ? 29.248 18.504 19.291 1.00 17.35 165 GLY B C 1
ATOM 4082 O O . GLY D 3 165 ? 29.676 19.489 18.629 1.00 18.25 165 GLY B O 1
ATOM 4083 N N . ASN D 3 166 ? 28.179 18.556 20.056 1.00 17.28 166 ASN B N 1
ATOM 4084 C CA . ASN D 3 166 ? 27.436 19.782 20.235 1.00 18.48 166 ASN B CA 1
ATOM 4085 C C . ASN D 3 166 ? 26.883 19.918 21.662 1.00 18.82 166 ASN B C 1
ATOM 4086 O O . ASN D 3 166 ? 26.984 18.995 22.467 1.00 18.91 166 ASN B O 1
ATOM 4091 N N . SER D 3 167 ? 26.342 21.079 21.989 1.00 18.49 167 SER B N 1
ATOM 4092 C CA . SER D 3 167 ? 26.009 21.365 23.349 1.00 19.93 167 SER B CA 1
ATOM 4093 C C . SER D 3 167 ? 24.845 20.504 23.783 1.00 20.37 167 SER B C 1
ATOM 4094 O O . SER D 3 167 ? 24.838 20.011 24.891 1.00 20.33 167 SER B O 1
ATOM 4097 N N . HIS D 3 168 ? 23.904 20.273 22.873 1.00 20.20 168 HIS B N 1
ATOM 4098 C CA . HIS D 3 168 ? 22.723 19.446 23.180 1.00 22.06 168 HIS B CA 1
ATOM 4099 C C . HIS D 3 168 ? 23.112 18.028 23.592 1.00 20.81 168 HIS B C 1
ATOM 4100 O O . HIS D 3 168 ? 22.478 17.448 24.431 1.00 22.66 168 HIS B O 1
ATOM 4107 N N . GLY D 3 169 ? 24.134 17.471 22.950 1.00 19.21 169 GLY B N 1
ATOM 4108 C CA . GLY D 3 169 ? 24.596 16.151 23.239 1.00 18.97 169 GLY B CA 1
ATOM 4109 C C . GLY D 3 169 ? 25.439 15.989 24.507 1.00 17.22 169 GLY B C 1
ATOM 4110 O O . GLY D 3 169 ? 25.735 14.884 24.859 1.00 18.23 169 GLY B O 1
ATOM 4111 N N . LEU D 3 170 ? 25.857 17.071 25.163 1.00 16.30 170 LEU B N 1
ATOM 4112 C CA . LEU D 3 170 ? 26.705 16.939 26.356 1.00 16.36 170 LEU B CA 1
ATOM 4113 C C . LEU D 3 170 ? 25.926 16.258 27.488 1.00 15.73 170 LEU B C 1
ATOM 4114 O O . LEU D 3 170 ? 24.706 16.393 27.581 1.00 15.84 170 LEU B O 1
ATOM 4119 N N . THR D 3 171 ? 26.629 15.519 28.340 1.00 15.19 171 THR B N 1
ATOM 4120 C CA . THR D 3 171 ? 26.037 14.956 29.529 1.00 13.98 171 THR B CA 1
ATOM 4121 C C . THR D 3 171 ? 25.891 16.021 30.605 1.00 14.41 171 THR B C 1
ATOM 4122 O O . THR D 3 171 ? 26.399 17.141 30.493 1.00 14.03 171 THR B O 1
ATOM 4126 N N . ASP D 3 172 ? 25.212 15.614 31.678 1.00 14.84 172 ASP B N 1
ATOM 4127 C CA . ASP D 3 172 ? 25.057 16.410 32.892 1.00 15.07 172 ASP B CA 1
ATOM 4128 C C . ASP D 3 172 ? 26.398 16.738 33.587 1.00 15.23 172 ASP B C 1
ATOM 4129 O O . ASP D 3 172 ? 26.493 17.659 34.418 1.00 15.78 172 ASP B O 1
ATOM 4134 N N . LYS D 3 173 ? 27.467 16.035 33.216 1.00 14.29 173 LYS B N 1
ATOM 4135 C CA . LYS D 3 173 ? 28.747 16.256 33.900 1.00 13.46 173 LYS B CA 1
ATOM 4136 C C . LYS D 3 173 ? 29.301 17.660 33.590 1.00 14.34 173 LYS B C 1
ATOM 4137 O O . LYS D 3 173 ? 29.972 18.308 34.438 1.00 12.75 173 LYS B O 1
ATOM 4143 N N . TYR D 3 174 ? 28.948 18.146 32.394 1.00 13.51 174 TYR B N 1
ATOM 4144 C CA . TYR D 3 174 ? 29.309 19.471 31.984 1.00 14.30 174 TYR B CA 1
ATOM 4145 C C . TYR D 3 174 ? 28.486 20.532 32.699 1.00 15.86 174 TYR B C 1
ATOM 4146 O O . TYR D 3 174 ? 28.873 21.676 32.710 1.00 15.29 174 TYR B O 1
ATOM 4155 N N . ARG D 3 175 ? 27.375 20.148 33.322 1.00 16.69 175 ARG B N 1
ATOM 4156 C CA . ARG D 3 175 ? 26.640 21.065 34.217 1.00 17.33 175 ARG B CA 1
ATOM 4157 C C . ARG D 3 175 ? 27.204 21.024 35.665 1.00 17.25 175 ARG B C 1
ATOM 4158 O O . ARG D 3 175 ? 27.441 22.089 36.309 1.00 17.09 175 ARG B O 1
ATOM 4166 N N . ILE D 3 176 ? 27.506 19.792 36.124 1.00 17.55 176 ILE B N 1
ATOM 4167 C CA . ILE D 3 176 ? 28.082 19.554 37.455 1.00 16.93 176 ILE B CA 1
ATOM 4168 C C . ILE D 3 176 ? 29.387 20.314 37.676 1.00 16.47 176 ILE B C 1
ATOM 4169 O O . ILE D 3 176 ? 29.626 20.879 38.752 1.00 17.13 176 ILE B O 1
ATOM 4174 N N . LEU D 3 177 ? 30.237 20.364 36.672 1.00 15.88 177 LEU B N 1
ATOM 4175 C CA . LEU D 3 177 ? 31.500 21.084 36.861 1.00 16.04 177 LEU B CA 1
ATOM 4176 C C . LEU D 3 177 ? 31.312 22.614 37.112 1.00 14.82 177 LEU B C 1
ATOM 4177 O O . LEU D 3 177 ? 32.222 23.305 37.676 1.00 16.30 177 LEU B O 1
ATOM 4182 N N . ARG D 3 178 ? 30.176 23.143 36.642 1.00 14.67 178 ARG B N 1
ATOM 4183 C CA . ARG D 3 178 ? 29.757 24.554 36.867 1.00 14.98 178 ARG B CA 1
ATOM 4184 C C . ARG D 3 178 ? 29.074 24.784 38.210 1.00 15.53 178 ARG B C 1
ATOM 4185 O O . ARG D 3 178 ? 28.766 25.930 38.566 1.00 16.16 178 ARG B O 1
ATOM 4193 N N . GLY D 3 179 ? 28.907 23.702 38.966 1.00 15.41 179 GLY B N 1
ATOM 4194 C CA . GLY D 3 179 ? 28.175 23.709 40.229 1.00 16.28 179 GLY B CA 1
ATOM 4195 C C . GLY D 3 179 ? 26.673 23.523 40.107 1.00 17.26 179 GLY B C 1
ATOM 4196 O O . GLY D 3 179 ? 25.940 23.785 41.077 1.00 17.71 179 GLY B O 1
ATOM 4197 N N . ILE D 3 180 ? 26.189 23.087 38.943 1.00 17.00 180 ILE B N 1
ATOM 4198 C CA . ILE D 3 180 ? 24.739 22.873 38.735 1.00 17.47 180 ILE B CA 1
ATOM 4199 C C . ILE D 3 180 ? 24.465 21.393 39.102 1.00 17.64 180 ILE B C 1
ATOM 4200 O O . ILE D 3 180 ? 24.951 20.509 38.407 1.00 18.04 180 ILE B O 1
ATOM 4205 N N . ASN D 3 181 ? 23.746 21.139 40.204 1.00 17.15 181 ASN B N 1
ATOM 4206 C CA . ASN D 3 181 ? 23.659 19.790 40.800 1.00 17.14 181 ASN B CA 1
ATOM 4207 C C . ASN D 3 181 ? 22.217 19.501 41.193 1.00 17.83 181 ASN B C 1
ATOM 4208 O O . ASN D 3 181 ? 21.835 19.729 42.352 1.00 19.61 181 ASN B O 1
ATOM 4213 N N . THR D 3 182 ? 21.443 18.974 40.251 1.00 18.26 182 THR B N 1
ATOM 4214 C CA . THR D 3 182 ? 19.995 18.825 40.405 1.00 18.21 182 THR B CA 1
ATOM 4215 C C . THR D 3 182 ? 19.595 17.476 40.980 1.00 18.09 182 THR B C 1
ATOM 4216 O O . THR D 3 182 ? 18.418 17.233 41.311 1.00 16.48 182 THR B O 1
ATOM 4220 N N . GLY D 3 183 ? 20.554 16.560 41.117 1.00 18.06 183 GLY B N 1
ATOM 4221 C CA . GLY D 3 183 ? 20.203 15.191 41.534 1.00 17.12 183 GLY B CA 1
ATOM 4222 C C . GLY D 3 183 ? 20.686 14.964 42.949 1.00 16.95 183 GLY B C 1
ATOM 4223 O O . GLY D 3 183 ? 20.489 15.781 43.828 1.00 15.10 183 GLY B O 1
ATOM 4224 N N . ALA D 3 184 ? 21.349 13.850 43.171 1.00 16.00 184 ALA B N 1
ATOM 4225 C CA . ALA D 3 184 ? 21.915 13.602 44.476 1.00 15.43 184 ALA B CA 1
ATOM 4226 C C . ALA D 3 184 ? 22.974 14.618 44.760 1.00 14.49 184 ALA B C 1
ATOM 4227 O O . ALA D 3 184 ? 23.707 15.057 43.852 1.00 14.10 184 ALA B O 1
ATOM 4229 N N . ASN D 3 185 ? 23.141 14.922 46.049 1.00 14.90 185 ASN B N 1
ATOM 4230 C CA . ASN D 3 185 ? 24.067 15.959 46.466 1.00 15.04 185 ASN B CA 1
ATOM 4231 C C . ASN D 3 185 ? 25.548 15.526 46.261 1.00 15.33 185 ASN B C 1
ATOM 4232 O O . ASN D 3 185 ? 25.961 14.486 46.718 1.00 16.62 185 ASN B O 1
ATOM 4237 N N . HIS D 3 186 ? 26.339 16.366 45.590 1.00 16.32 186 HIS B N 1
ATOM 4238 C CA . HIS D 3 186 ? 27.799 16.178 45.519 1.00 16.41 186 HIS B CA 1
ATOM 4239 C C . HIS D 3 186 ? 28.611 17.373 46.016 1.00 17.95 186 HIS B C 1
ATOM 4240 O O . HIS D 3 186 ? 29.823 17.370 45.912 1.00 19.00 186 HIS B O 1
ATOM 4247 N N . ASN D 3 187 ? 27.981 18.345 46.657 1.00 19.45 187 ASN B N 1
ATOM 4248 C CA . ASN D 3 187 ? 28.737 19.439 47.311 1.00 20.68 187 ASN B CA 1
ATOM 4249 C C . ASN D 3 187 ? 29.678 20.181 46.333 1.00 20.11 187 ASN B C 1
ATOM 4250 O O . ASN D 3 187 ? 30.823 20.354 46.603 1.00 21.96 187 ASN B O 1
ATOM 4255 N N . VAL D 3 188 ? 29.163 20.549 45.187 1.00 19.45 188 VAL B N 1
ATOM 4256 C CA . VAL D 3 188 ? 29.862 21.356 44.214 1.00 17.88 188 VAL B CA 1
ATOM 4257 C C . VAL D 3 188 ? 29.392 22.775 44.470 1.00 17.74 188 VAL B C 1
ATOM 4258 O O . VAL D 3 188 ? 28.432 22.968 45.249 1.00 16.18 188 VAL B O 1
ATOM 4262 N N . ILE D 3 189 ? 30.109 23.758 43.926 1.00 16.37 189 ILE B N 1
ATOM 4263 C CA . ILE D 3 189 ? 29.831 25.140 44.205 1.00 17.22 189 ILE B CA 1
ATOM 4264 C C . ILE D 3 189 ? 29.444 25.858 42.920 1.00 17.89 189 ILE B C 1
ATOM 4265 O O . ILE D 3 189 ? 30.082 25.688 41.873 1.00 16.93 189 ILE B O 1
ATOM 4270 N N . ASP D 3 190 ? 28.372 26.638 42.976 1.00 17.07 190 ASP B N 1
ATOM 4271 C CA . ASP D 3 190 ? 27.913 27.325 41.814 1.00 17.65 190 ASP B CA 1
ATOM 4272 C C . ASP D 3 190 ? 28.949 28.347 41.358 1.00 17.48 190 ASP B C 1
ATOM 4273 O O . ASP D 3 190 ? 29.203 29.304 42.048 1.00 16.38 190 ASP B O 1
ATOM 4278 N N . ILE D 3 191 ? 29.514 28.121 40.185 1.00 16.70 191 ILE B N 1
ATOM 4279 C CA . ILE D 3 191 ? 30.527 29.017 39.586 1.00 18.20 191 ILE B CA 1
ATOM 4280 C C . ILE D 3 191 ? 30.182 29.358 38.119 1.00 19.23 191 ILE B C 1
ATOM 4281 O O . ILE D 3 191 ? 31.059 29.691 37.292 1.00 17.46 191 ILE B O 1
ATOM 4286 N N . ARG D 3 192 ? 28.893 29.326 37.797 1.00 20.34 192 ARG B N 1
ATOM 4287 C CA . ARG D 3 192 ? 28.512 29.393 36.386 1.00 21.78 192 ARG B CA 1
ATOM 4288 C C . ARG D 3 192 ? 28.656 30.773 35.722 1.00 21.54 192 ARG B C 1
ATOM 4289 O O . ARG D 3 192 ? 28.774 30.877 34.512 1.00 21.45 192 ARG B O 1
ATOM 4297 N N . ASP D 3 193 ? 28.744 31.824 36.522 1.00 22.59 193 ASP B N 1
ATOM 4298 C CA . ASP D 3 193 ? 29.096 33.148 35.964 1.00 23.12 193 ASP B CA 1
ATOM 4299 C C . ASP D 3 193 ? 30.495 33.174 35.373 1.00 21.86 193 ASP B C 1
ATOM 4300 O O . ASP D 3 193 ? 30.759 33.998 34.461 1.00 20.93 193 ASP B O 1
ATOM 4305 N N . LYS D 3 194 ? 31.397 32.326 35.889 1.00 19.69 194 LYS B N 1
ATOM 4306 C CA . LYS D 3 194 ? 32.830 32.394 35.484 1.00 19.53 194 LYS B CA 1
ATOM 4307 C C . LYS D 3 194 ? 33.317 31.180 34.698 1.00 18.86 194 LYS B C 1
ATOM 4308 O O . LYS D 3 194 ? 34.440 31.196 34.176 1.00 17.71 194 LYS B O 1
ATOM 4314 N N . VAL D 3 195 ? 32.463 30.156 34.567 1.00 17.22 195 VAL B N 1
ATOM 4315 C CA . VAL D 3 195 ? 32.813 28.948 33.824 1.00 16.89 195 VAL B CA 1
ATOM 4316 C C . VAL D 3 195 ? 31.726 28.661 32.777 1.00 17.57 195 VAL B C 1
ATOM 4317 O O . VAL D 3 195 ? 30.547 28.495 33.131 1.00 18.36 195 VAL B O 1
ATOM 4321 N N . HIS D 3 196 ? 32.124 28.611 31.506 1.00 18.09 196 HIS B N 1
ATOM 4322 C CA . HIS D 3 196 ? 31.225 28.402 30.374 1.00 17.73 196 HIS B CA 1
ATOM 4323 C C . HIS D 3 196 ? 31.806 27.281 29.506 1.00 17.61 196 HIS B C 1
ATOM 4324 O O . HIS D 3 196 ? 33.017 27.084 29.488 1.00 17.06 196 HIS B O 1
ATOM 4331 N N . VAL D 3 197 ? 30.916 26.498 28.889 1.00 16.19 197 VAL B N 1
ATOM 4332 C CA . VAL D 3 197 ? 31.261 25.344 28.091 1.00 16.45 197 VAL B CA 1
ATOM 4333 C C . VAL D 3 197 ? 30.915 25.574 26.615 1.00 16.54 197 VAL B C 1
ATOM 4334 O O . VAL D 3 197 ? 29.807 25.929 26.356 1.00 15.43 197 VAL B O 1
ATOM 4338 N N . TYR D 3 198 ? 31.862 25.374 25.672 1.00 16.27 198 TYR B N 1
ATOM 4339 C CA . TYR D 3 198 ? 31.567 25.494 24.231 1.00 16.82 198 TYR B CA 1
ATOM 4340 C C . TYR D 3 198 ? 31.973 24.206 23.541 1.00 16.71 198 TYR B C 1
ATOM 4341 O O . TYR D 3 198 ? 33.037 23.682 23.867 1.00 16.21 198 TYR B O 1
ATOM 4350 N N . ALA D 3 199 ? 31.110 23.697 22.636 1.00 15.94 199 ALA B N 1
ATOM 4351 C CA . ALA D 3 199 ? 31.270 22.401 21.951 1.00 15.38 199 ALA B CA 1
ATOM 4352 C C . ALA D 3 199 ? 31.234 22.493 20.430 1.00 15.84 199 ALA B C 1
ATOM 4353 O O . ALA D 3 199 ? 30.465 23.280 19.823 1.00 16.91 199 ALA B O 1
ATOM 4355 N N . GLY D 3 200 ? 32.041 21.666 19.805 1.00 16.05 200 GLY B N 1
ATOM 4356 C CA . GLY D 3 200 ? 32.004 21.450 18.373 1.00 15.29 200 GLY B CA 1
ATOM 4357 C C . GLY D 3 200 ? 32.319 22.686 17.572 1.00 14.36 200 GLY B C 1
ATOM 4358 O O . GLY D 3 200 ? 33.270 23.369 17.853 1.00 14.34 200 GLY B O 1
ATOM 4359 N N . LYS D 3 201 ? 31.454 23.006 16.622 1.00 15.36 201 LYS B N 1
ATOM 4360 C CA . LYS D 3 201 ? 31.614 24.217 15.773 1.00 15.82 201 LYS B CA 1
ATOM 4361 C C . LYS D 3 201 ? 31.835 25.465 16.641 1.00 15.87 201 LYS B C 1
ATOM 4362 O O . LYS D 3 201 ? 32.669 26.318 16.357 1.00 16.49 201 LYS B O 1
ATOM 4368 N N . GLU D 3 202 ? 31.059 25.570 17.702 1.00 17.21 202 GLU B N 1
ATOM 4369 C CA . GLU D 3 202 ? 31.188 26.673 18.640 1.00 19.94 202 GLU B CA 1
ATOM 4370 C C . GLU D 3 202 ? 32.523 26.770 19.388 1.00 18.50 202 GLU B C 1
ATOM 4371 O O . GLU D 3 202 ? 33.069 27.882 19.597 1.00 17.89 202 GLU B O 1
ATOM 4377 N N . PHE D 3 203 ? 33.042 25.632 19.848 1.00 18.08 203 PHE B N 1
ATOM 4378 C CA . PHE D 3 203 ? 34.390 25.637 20.443 1.00 15.39 203 PHE B CA 1
ATOM 4379 C C . PHE D 3 203 ? 35.427 26.183 19.466 1.00 14.48 203 PHE B C 1
ATOM 4380 O O . PHE D 3 203 ? 36.231 27.073 19.818 1.00 14.22 203 PHE B O 1
ATOM 4388 N N . TRP D 3 204 ? 35.471 25.620 18.261 1.00 15.61 204 TRP B N 1
ATOM 4389 C CA . TRP D 3 204 ? 36.485 26.044 17.251 1.00 14.74 204 TRP B CA 1
ATOM 4390 C C . TRP D 3 204 ? 36.324 27.519 16.881 1.00 15.39 204 TRP B C 1
ATOM 4391 O O . TRP D 3 204 ? 37.343 28.237 16.770 1.00 15.01 204 TRP B O 1
ATOM 4402 N N . SER D 3 205 ? 35.081 27.968 16.745 1.00 16.09 205 SER B N 1
ATOM 4403 C CA . SER D 3 205 ? 34.821 29.349 16.441 1.00 18.36 205 SER B CA 1
ATOM 4404 C C . SER D 3 205 ? 35.245 30.271 17.592 1.00 17.73 205 SER B C 1
ATOM 4405 O O . SER D 3 205 ? 35.965 31.243 17.374 1.00 19.36 205 SER B O 1
ATOM 4408 N N . TRP D 3 206 ? 34.843 29.922 18.821 1.00 17.73 206 TRP B N 1
ATOM 4409 C CA . TRP D 3 206 ? 35.358 30.602 20.038 1.00 16.21 206 TRP B CA 1
ATOM 4410 C C . TRP D 3 206 ? 36.862 30.671 20.125 1.00 16.80 206 TRP B C 1
ATOM 4411 O O . TRP D 3 206 ? 37.413 31.723 20.457 1.00 15.41 206 TRP B O 1
ATOM 4422 N N . LEU D 3 207 ? 37.524 29.533 19.920 1.00 17.29 207 LEU B N 1
ATOM 4423 C CA . LEU D 3 207 ? 38.973 29.493 19.881 1.00 18.57 207 LEU B CA 1
ATOM 4424 C C . LEU D 3 207 ? 39.565 30.531 18.890 1.00 19.03 207 LEU B C 1
ATOM 4425 O O . LEU D 3 207 ? 40.530 31.240 19.203 1.00 18.99 207 LEU B O 1
ATOM 4430 N N . ASN D 3 208 ? 39.018 30.555 17.679 1.00 20.01 208 ASN B N 1
ATOM 4431 C CA . ASN D 3 208 ? 39.589 31.333 16.556 1.00 20.60 208 ASN B CA 1
ATOM 4432 C C . ASN D 3 208 ? 38.779 32.603 16.298 1.00 21.06 208 ASN B C 1
ATOM 4433 O O . ASN D 3 208 ? 38.412 32.901 15.161 1.00 20.48 208 ASN B O 1
ATOM 4438 N N . ASN D 3 209 ? 38.466 33.311 17.378 1.00 21.58 209 ASN B N 1
ATOM 4439 C CA . ASN D 3 209 ? 37.926 34.643 17.281 1.00 23.34 209 ASN B CA 1
ATOM 4440 C C . ASN D 3 209 ? 36.687 34.804 16.415 1.00 23.91 209 ASN B C 1
ATOM 4441 O O . ASN D 3 209 ? 36.548 35.820 15.736 1.00 24.40 209 ASN B O 1
ATOM 4446 N N . GLY D 3 210 ? 35.810 33.817 16.414 1.00 23.81 210 GLY B N 1
ATOM 4447 C CA . GLY D 3 210 ? 34.570 33.920 15.694 1.00 24.85 210 GLY B CA 1
ATOM 4448 C C . GLY D 3 210 ? 34.524 33.434 14.248 1.00 24.89 210 GLY B C 1
ATOM 4449 O O . GLY D 3 210 ? 33.476 33.528 13.602 1.00 25.58 210 GLY B O 1
ATOM 4450 N N . GLU D 3 211 ? 35.631 32.917 13.735 1.00 24.57 211 GLU B N 1
ATOM 4451 C CA . GLU D 3 211 ? 35.648 32.292 12.420 1.00 24.21 211 GLU B CA 1
ATOM 4452 C C . GLU D 3 211 ? 34.926 30.942 12.442 1.00 23.50 211 GLU B C 1
ATOM 4453 O O . GLU D 3 211 ? 35.508 29.899 12.830 1.00 21.87 211 GLU B O 1
ATOM 4459 N N . ALA D 3 212 ? 33.677 30.976 11.999 1.00 21.84 212 ALA B N 1
ATOM 4460 C CA . ALA D 3 212 ? 32.792 29.822 11.949 1.00 22.30 212 ALA B CA 1
ATOM 4461 C C . ALA D 3 212 ? 33.296 28.603 11.185 1.00 21.91 212 ALA B C 1
ATOM 4462 O O . ALA D 3 212 ? 32.861 27.477 11.486 1.00 20.90 212 ALA B O 1
ATOM 4464 N N . GLU D 3 213 ? 34.196 28.805 10.218 1.00 20.94 213 GLU B N 1
ATOM 4465 C CA . GLU D 3 213 ? 34.632 27.668 9.347 1.00 20.86 213 GLU B CA 1
ATOM 4466 C C . GLU D 3 213 ? 35.876 26.944 9.880 1.00 19.64 213 GLU B C 1
ATOM 4467 O O . GLU D 3 213 ? 36.421 26.058 9.224 1.00 17.48 213 GLU B O 1
ATOM 4473 N N . THR D 3 214 ? 36.350 27.359 11.053 1.00 18.01 214 THR B N 1
ATOM 4474 C CA . THR D 3 214 ? 37.631 26.863 11.561 1.00 18.29 214 THR B CA 1
ATOM 4475 C C . THR D 3 214 ? 37.672 25.346 11.673 1.00 17.28 214 THR B C 1
ATOM 4476 O O . THR D 3 214 ? 38.677 24.750 11.324 1.00 17.16 214 THR B O 1
ATOM 4480 N N . GLN D 3 215 ? 36.591 24.716 12.170 1.00 17.32 215 GLN B N 1
ATOM 4481 C CA . GLN D 3 215 ? 36.506 23.250 12.278 1.00 16.33 215 GLN B CA 1
ATOM 4482 C C . GLN D 3 215 ? 36.797 22.560 10.948 1.00 16.02 215 GLN B C 1
ATOM 4483 O O . GLN D 3 215 ? 37.498 21.543 10.902 1.00 15.59 215 GLN B O 1
ATOM 4489 N N . HIS D 3 216 ? 36.312 23.150 9.849 1.00 17.27 216 HIS B N 1
ATOM 4490 C CA . HIS D 3 216 ? 36.566 22.582 8.520 1.00 16.71 216 HIS B CA 1
ATOM 4491 C C . HIS D 3 216 ? 38.014 22.701 8.090 1.00 17.25 216 HIS B C 1
ATOM 4492 O O . HIS D 3 216 ? 38.551 21.799 7.420 1.00 15.46 216 HIS B O 1
ATOM 4499 N N . TRP D 3 217 ? 38.676 23.792 8.495 1.00 17.34 217 TRP B N 1
ATOM 4500 C CA . TRP D 3 217 ? 40.093 23.988 8.158 1.00 17.72 217 TRP B CA 1
ATOM 4501 C C . TRP D 3 217 ? 40.969 22.980 8.890 1.00 17.51 217 TRP B C 1
ATOM 4502 O O . TRP D 3 217 ? 41.962 22.461 8.343 1.00 18.24 217 TRP B O 1
ATOM 4513 N N . VAL D 3 218 ? 40.604 22.702 10.147 1.00 17.07 218 VAL B N 1
ATOM 4514 C CA . VAL D 3 218 ? 41.286 21.686 10.955 1.00 15.61 218 VAL B CA 1
ATOM 4515 C C . VAL D 3 218 ? 41.200 20.296 10.324 1.00 15.71 218 VAL B C 1
ATOM 4516 O O . VAL D 3 218 ? 42.229 19.606 10.114 1.00 15.71 218 VAL B O 1
ATOM 4520 N N . LEU D 3 219 ? 39.998 19.903 9.965 1.00 15.51 219 LEU B N 1
ATOM 4521 C CA . LEU D 3 219 ? 39.772 18.633 9.250 1.00 17.86 219 LEU B CA 1
ATOM 4522 C C . LEU D 3 219 ? 40.549 18.517 7.925 1.00 17.65 219 LEU B C 1
ATOM 4523 O O . LEU D 3 219 ? 41.160 17.487 7.641 1.00 18.29 219 LEU B O 1
ATOM 4528 N N . GLU D 3 220 ? 40.583 19.600 7.155 1.00 18.91 220 GLU B N 1
ATOM 4529 C CA . GLU D 3 220 ? 41.283 19.604 5.862 1.00 18.93 220 GLU B CA 1
ATOM 4530 C C . GLU D 3 220 ? 42.773 19.406 6.065 1.00 18.49 220 GLU B C 1
ATOM 4531 O O . GLU D 3 220 ? 43.440 18.663 5.318 1.00 17.64 220 GLU B O 1
ATOM 4537 N N . GLY D 3 221 ? 43.344 20.038 7.086 1.00 17.75 221 GLY B N 1
ATOM 4538 C CA . GLY D 3 221 ? 44.754 19.757 7.393 1.00 17.54 221 GLY B CA 1
ATOM 4539 C C . GLY D 3 221 ? 45.043 18.279 7.682 1.00 17.24 221 GLY B C 1
ATOM 4540 O O . GLY D 3 221 ? 46.073 17.729 7.272 1.00 16.60 221 GLY B O 1
ATOM 4541 N N . ILE D 3 222 ? 44.164 17.668 8.465 1.00 17.86 222 ILE B N 1
ATOM 4542 C CA . ILE D 3 222 ? 44.277 16.278 8.818 1.00 17.31 222 ILE B CA 1
ATOM 4543 C C . ILE D 3 222 ? 44.204 15.373 7.551 1.00 18.49 222 ILE B C 1
ATOM 4544 O O . ILE D 3 222 ? 45.054 14.508 7.356 1.00 18.74 222 ILE B O 1
ATOM 4549 N N . GLU D 3 223 ? 43.218 15.624 6.710 1.00 21.26 223 GLU B N 1
ATOM 4550 C CA . GLU D 3 223 ? 43.012 14.864 5.439 1.00 22.44 223 GLU B CA 1
ATOM 4551 C C . GLU D 3 223 ? 44.253 14.925 4.575 1.00 22.36 223 GLU B C 1
ATOM 4552 O O . GLU D 3 223 ? 44.738 13.901 4.102 1.00 22.87 223 GLU B O 1
ATOM 4558 N N . ARG D 3 224 ? 44.759 16.133 4.351 1.00 23.18 224 ARG B N 1
ATOM 4559 C CA . ARG D 3 224 ? 46.020 16.300 3.600 1.00 23.18 224 ARG B CA 1
ATOM 4560 C C . ARG D 3 224 ? 47.154 15.466 4.180 1.00 22.83 224 ARG B C 1
ATOM 4561 O O . ARG D 3 224 ? 47.856 14.749 3.440 1.00 21.38 224 ARG B O 1
ATOM 4569 N N . ALA D 3 225 ? 47.316 15.529 5.510 1.00 21.87 225 ALA B N 1
ATOM 4570 C CA . ALA D 3 225 ? 48.379 14.777 6.190 1.00 21.57 225 ALA B CA 1
ATOM 4571 C C . ALA D 3 225 ? 48.251 13.269 5.994 1.00 21.44 225 ALA B C 1
ATOM 4572 O O . ALA D 3 225 ? 49.239 12.581 5.667 1.00 19.78 225 ALA B O 1
ATOM 4574 N N . VAL D 3 226 ? 47.027 12.777 6.117 1.00 22.20 226 VAL B N 1
ATOM 4575 C CA . VAL D 3 226 ? 46.728 11.360 5.872 1.00 23.62 226 VAL B CA 1
ATOM 4576 C C . VAL D 3 226 ? 47.023 11.003 4.400 1.00 24.90 226 VAL B C 1
ATOM 4577 O O . VAL D 3 226 ? 47.752 10.043 4.128 1.00 24.56 226 VAL B O 1
ATOM 4581 N N . LYS D 3 227 ? 46.520 11.804 3.468 1.00 27.04 227 LYS B N 1
ATOM 4582 C CA . LYS D 3 227 ? 46.692 11.518 2.056 1.00 28.35 227 LYS B CA 1
ATOM 4583 C C . LYS D 3 227 ? 48.169 11.382 1.780 1.00 29.24 227 LYS B C 1
ATOM 4584 O O . LYS D 3 227 ? 48.607 10.390 1.186 1.00 29.04 227 LYS B O 1
ATOM 4590 N N . GLU D 3 228 ? 48.943 12.338 2.282 1.00 29.26 228 GLU B N 1
ATOM 4591 C CA . GLU D 3 228 ? 50.356 12.407 1.995 1.00 29.74 228 GLU B CA 1
ATOM 4592 C C . GLU D 3 228 ? 51.154 11.279 2.625 1.00 29.05 228 GLU B C 1
ATOM 4593 O O . GLU D 3 228 ? 52.172 10.865 2.062 1.00 27.97 228 GLU B O 1
ATOM 4599 N N . ALA D 3 229 ? 50.735 10.789 3.802 1.00 28.16 229 ALA B N 1
ATOM 4600 C CA . ALA D 3 229 ? 51.485 9.707 4.479 1.00 26.93 229 ALA B CA 1
ATOM 4601 C C . ALA D 3 229 ? 51.430 8.329 3.803 1.00 26.94 229 ALA B C 1
ATOM 4602 O O . ALA D 3 229 ? 52.309 7.506 4.049 1.00 26.28 229 ALA B O 1
ATOM 4604 N N . ASP D 3 230 ? 50.406 8.048 3.007 1.00 26.96 230 ASP B N 1
ATOM 4605 C CA . ASP D 3 230 ? 50.372 6.803 2.250 1.00 29.13 230 ASP B CA 1
ATOM 4606 C C . ASP D 3 230 ? 50.636 5.534 3.134 1.00 29.30 230 ASP B C 1
ATOM 4607 O O . ASP D 3 230 ? 51.693 4.873 3.040 1.00 29.81 230 ASP B O 1
ATOM 4612 N N . ILE D 3 231 ? 49.683 5.210 4.019 1.00 28.42 231 ILE B N 1
ATOM 4613 C CA . ILE D 3 231 ? 49.886 4.149 5.002 1.00 27.31 231 ILE B CA 1
ATOM 4614 C C . ILE D 3 231 ? 48.948 2.950 4.816 1.00 27.18 231 ILE B C 1
ATOM 4615 O O . ILE D 3 231 ? 49.085 1.942 5.527 1.00 25.51 231 ILE B O 1
ATOM 4620 N N . LYS D 3 232 ? 47.997 3.050 3.890 1.00 26.99 232 LYS B N 1
ATOM 4621 C CA . LYS D 3 232 ? 46.947 2.013 3.776 1.00 28.51 232 LYS B CA 1
ATOM 4622 C C . LYS D 3 232 ? 47.396 0.636 3.331 1.00 28.85 232 LYS B C 1
ATOM 4623 O O . LYS D 3 232 ? 46.731 -0.363 3.597 1.00 27.99 232 LYS B O 1
ATOM 4629 N N . GLU D 3 233 ? 48.510 0.590 2.627 1.00 29.77 233 GLU B N 1
ATOM 4630 C CA . GLU D 3 233 ? 48.998 -0.670 2.146 1.00 30.58 233 GLU B CA 1
ATOM 4631 C C . GLU D 3 233 ? 49.930 -1.324 3.141 1.00 29.13 233 GLU B C 1
ATOM 4632 O O . GLU D 3 233 ? 49.698 -2.458 3.539 1.00 29.78 233 GLU B O 1
ATOM 4638 N N . LYS D 3 234 ? 50.939 -0.597 3.584 1.00 27.69 234 LYS B N 1
ATOM 4639 C CA . LYS D 3 234 ? 51.934 -1.122 4.463 1.00 27.12 234 LYS B CA 1
ATOM 4640 C C . LYS D 3 234 ? 51.481 -1.450 5.862 1.00 27.14 234 LYS B C 1
ATOM 4641 O O . LYS D 3 234 ? 52.182 -2.196 6.566 1.00 24.92 234 LYS B O 1
ATOM 4647 N N . ASN D 3 235 ? 50.377 -0.841 6.310 1.00 26.28 235 ASN B N 1
ATOM 4648 C CA . ASN D 3 235 ? 49.913 -1.101 7.684 1.00 26.18 235 ASN B CA 1
ATOM 4649 C C . ASN D 3 235 ? 49.340 -2.489 7.853 1.00 26.32 235 ASN B C 1
ATOM 4650 O O . ASN D 3 235 ? 49.288 -3.012 8.981 1.00 24.18 235 ASN B O 1
ATOM 4655 N N . LYS D 3 236 ? 48.900 -3.104 6.748 1.00 27.46 236 LYS B N 1
ATOM 4656 C CA . LYS D 3 236 ? 48.190 -4.376 6.859 1.00 28.05 236 LYS B CA 1
ATOM 4657 C C . LYS D 3 236 ? 49.147 -5.360 7.462 1.00 27.95 236 LYS B C 1
ATOM 4658 O O . LYS D 3 236 ? 48.867 -6.008 8.488 1.00 26.90 236 LYS B O 1
ATOM 4664 N N . ASP D 3 237 ? 50.331 -5.421 6.867 1.00 29.13 237 ASP B N 1
ATOM 4665 C CA . ASP D 3 237 ? 51.387 -6.253 7.429 1.00 29.84 237 ASP B CA 1
ATOM 4666 C C . ASP D 3 237 ? 51.918 -5.777 8.770 1.00 29.37 237 ASP B C 1
ATOM 4667 O O . ASP D 3 237 ? 52.260 -6.591 9.628 1.00 29.54 237 ASP B O 1
ATOM 4672 N N . LEU D 3 238 ? 52.050 -4.470 8.937 1.00 27.66 238 LEU B N 1
ATOM 4673 C CA . LEU D 3 238 ? 52.527 -3.951 10.213 1.00 27.17 238 LEU B CA 1
ATOM 4674 C C . LEU D 3 238 ? 51.592 -4.424 11.366 1.00 25.47 238 LEU B C 1
ATOM 4675 O O . LEU D 3 238 ? 52.047 -4.905 12.400 1.00 23.99 238 LEU B O 1
ATOM 4680 N N . ILE D 3 239 ? 50.285 -4.337 11.173 1.00 25.50 239 ILE B N 1
ATOM 4681 C CA . ILE D 3 239 ? 49.372 -4.766 12.226 1.00 25.19 239 ILE B CA 1
ATOM 4682 C C . ILE D 3 239 ? 49.409 -6.310 12.459 1.00 26.16 239 ILE B C 1
ATOM 4683 O O . ILE D 3 239 ? 49.343 -6.779 13.612 1.00 25.02 239 ILE B O 1
ATOM 4688 N N . GLU D 3 240 ? 49.509 -7.088 11.382 1.00 25.77 240 GLU B N 1
ATOM 4689 C CA . GLU D 3 240 ? 49.693 -8.539 11.530 1.00 27.10 240 GLU B CA 1
ATOM 4690 C C . GLU D 3 240 ? 50.901 -8.916 12.387 1.00 25.54 240 GLU B C 1
ATOM 4691 O O . GLU D 3 240 ? 50.816 -9.760 13.288 1.00 24.32 240 GLU B O 1
ATOM 4697 N N . LYS D 3 241 ? 52.031 -8.268 12.113 1.00 26.01 241 LYS B N 1
ATOM 4698 C CA . LYS D 3 241 ? 53.245 -8.497 12.867 1.00 25.51 241 LYS B CA 1
ATOM 4699 C C . LYS D 3 241 ? 53.177 -8.024 14.313 1.00 24.92 241 LYS B C 1
ATOM 4700 O O . LYS D 3 241 ? 53.826 -8.607 15.167 1.00 22.87 241 LYS B O 1
ATOM 4706 N N . PHE D 3 242 ? 52.388 -6.981 14.584 1.00 24.57 242 PHE B N 1
ATOM 4707 C CA . PHE D 3 242 ? 52.086 -6.553 15.980 1.00 24.57 242 PHE B CA 1
ATOM 4708 C C . PHE D 3 242 ? 51.316 -7.687 16.716 1.00 24.11 242 PHE B C 1
ATOM 4709 O O . PHE D 3 242 ? 51.645 -8.040 17.855 1.00 23.45 242 PHE B O 1
ATOM 4717 N N . LYS D 3 243 ? 50.329 -8.255 16.043 1.00 24.18 243 LYS B N 1
ATOM 4718 C CA . LYS D 3 243 ? 49.614 -9.408 16.593 1.00 26.08 243 LYS B CA 1
ATOM 4719 C C . LYS D 3 243 ? 50.554 -10.589 16.867 1.00 25.98 243 LYS B C 1
ATOM 4720 O O . LYS D 3 243 ? 50.551 -11.120 17.972 1.00 26.80 243 LYS B O 1
ATOM 4726 N N . GLU D 3 244 ? 51.392 -10.986 15.906 1.00 26.35 244 GLU B N 1
ATOM 4727 C CA . GLU D 3 244 ? 52.307 -12.111 16.161 1.00 26.61 244 GLU B CA 1
ATOM 4728 C C . GLU D 3 244 ? 53.156 -11.835 17.421 1.00 25.46 244 GLU B C 1
ATOM 4729 O O . GLU D 3 244 ? 53.304 -12.686 18.322 1.00 24.36 244 GLU B O 1
ATOM 4735 N N . HIS D 3 245 ? 53.659 -10.611 17.502 1.00 24.57 245 HIS B N 1
ATOM 4736 C CA . HIS D 3 245 ? 54.478 -10.197 18.627 1.00 24.32 245 HIS B CA 1
ATOM 4737 C C . HIS D 3 245 ? 53.753 -10.369 19.981 1.00 24.21 245 HIS B C 1
ATOM 4738 O O . HIS D 3 245 ? 54.329 -10.910 20.920 1.00 23.63 245 HIS B O 1
ATOM 4745 N N . VAL D 3 246 ? 52.494 -9.934 20.054 1.00 24.45 246 VAL B N 1
ATOM 4746 C CA . VAL D 3 246 ? 51.754 -9.956 21.303 1.00 25.04 246 VAL B CA 1
ATOM 4747 C C . VAL D 3 246 ? 51.475 -11.409 21.705 1.00 24.82 246 VAL B C 1
ATOM 4748 O O . VAL D 3 246 ? 51.684 -11.780 22.874 1.00 25.14 246 VAL B O 1
ATOM 4752 N N . ALA D 3 247 ? 51.052 -12.216 20.735 1.00 24.91 247 ALA B N 1
ATOM 4753 C CA . ALA D 3 247 ? 50.642 -13.600 20.977 1.00 25.66 247 ALA B CA 1
ATOM 4754 C C . ALA D 3 247 ? 51.795 -14.418 21.546 1.00 25.81 247 ALA B C 1
ATOM 4755 O O . ALA D 3 247 ? 51.609 -15.140 22.491 1.00 25.70 247 ALA B O 1
ATOM 4757 N N . LYS D 3 248 ? 53.009 -14.227 21.046 1.00 26.63 248 LYS B N 1
ATOM 4758 C CA . LYS D 3 248 ? 54.189 -14.853 21.659 1.00 27.42 248 LYS B CA 1
ATOM 4759 C C . LYS D 3 248 ? 54.434 -14.539 23.128 1.00 27.35 248 LYS B C 1
ATOM 4760 O O . LYS D 3 248 ? 55.196 -15.253 23.759 1.00 28.48 248 LYS B O 1
ATOM 4766 N N . LYS D 3 249 ? 53.837 -13.489 23.696 1.00 26.67 249 LYS B N 1
ATOM 4767 C CA . LYS D 3 249 ? 53.982 -13.243 25.150 1.00 26.92 249 LYS B CA 1
ATOM 4768 C C . LYS D 3 249 ? 53.242 -14.289 26.008 1.00 25.58 249 LYS B C 1
ATOM 4769 O O . LYS D 3 249 ? 53.642 -14.569 27.134 1.00 25.10 249 LYS B O 1
ATOM 4775 N N . TYR D 3 250 ? 52.187 -14.852 25.432 1.00 24.60 250 TYR B N 1
ATOM 4776 C CA . TYR D 3 250 ? 51.325 -15.828 26.077 1.00 24.40 250 TYR B CA 1
ATOM 4777 C C . TYR D 3 250 ? 51.305 -17.272 25.493 1.00 24.87 250 TYR B C 1
ATOM 4778 O O . TYR D 3 250 ? 50.829 -18.208 26.176 1.00 23.75 250 TYR B O 1
ATOM 4787 N N . ASN D 3 251 ? 51.773 -17.457 24.256 1.00 25.00 251 ASN B N 1
ATOM 4788 C CA . ASN D 3 251 ? 51.522 -18.723 23.505 1.00 25.86 251 ASN B CA 1
ATOM 4789 C C . ASN D 3 251 ? 51.985 -19.942 24.314 1.00 26.36 251 ASN B C 1
ATOM 4790 O O . ASN D 3 251 ? 51.237 -20.856 24.545 1.00 25.35 251 ASN B O 1
ATOM 4795 N N . GLU D 3 252 ? 53.222 -19.927 24.788 1.00 27.62 252 GLU B N 1
ATOM 4796 C CA . GLU D 3 252 ? 53.756 -21.126 25.420 1.00 28.67 252 GLU B CA 1
ATOM 4797 C C . GLU D 3 252 ? 52.974 -21.488 26.673 1.00 27.99 252 GLU B C 1
ATOM 4798 O O . GLU D 3 252 ? 52.708 -22.653 26.899 1.00 28.58 252 GLU B O 1
ATOM 4804 N N . GLN D 3 253 ? 52.555 -20.505 27.440 1.00 27.35 253 GLN B N 1
ATOM 4805 C CA . GLN D 3 253 ? 51.821 -20.777 28.670 1.00 27.78 253 GLN B CA 1
ATOM 4806 C C . GLN D 3 253 ? 50.349 -21.151 28.472 1.00 26.93 253 GLN B C 1
ATOM 4807 O O . GLN D 3 253 ? 49.793 -21.873 29.316 1.00 28.20 253 GLN B O 1
ATOM 4813 N N . VAL D 3 254 ? 49.692 -20.677 27.410 1.00 24.86 254 VAL B N 1
ATOM 4814 C CA . VAL D 3 254 ? 48.213 -20.821 27.323 1.00 24.25 254 VAL B CA 1
ATOM 4815 C C . VAL D 3 254 ? 47.669 -21.678 26.158 1.00 24.27 254 VAL B C 1
ATOM 4816 O O . VAL D 3 254 ? 46.508 -22.097 26.151 1.00 22.83 254 VAL B O 1
ATOM 4820 N N . LEU D 3 255 ? 48.505 -21.948 25.166 1.00 24.61 255 LEU B N 1
ATOM 4821 C CA . LEU D 3 255 ? 47.991 -22.548 23.939 1.00 24.88 255 LEU B CA 1
ATOM 4822 C C . LEU D 3 255 ? 47.736 -24.037 24.084 1.00 24.28 255 LEU B C 1
ATOM 4823 O O . LEU D 3 255 ? 48.535 -24.748 24.678 1.00 23.96 255 LEU B O 1
ATOM 4828 N N . ASN D 3 256 ? 46.596 -24.473 23.548 1.00 23.84 256 ASN B N 1
ATOM 4829 C CA . ASN D 3 256 ? 46.332 -25.883 23.258 1.00 25.27 256 ASN B CA 1
ATOM 4830 C C . ASN D 3 256 ? 46.812 -26.189 21.864 1.00 25.57 256 ASN B C 1
ATOM 4831 O O . ASN D 3 256 ? 46.897 -25.297 21.036 1.00 26.31 256 ASN B O 1
ATOM 4836 N N . ALA D 3 257 ? 47.042 -27.461 21.573 1.00 26.72 257 ALA B N 1
ATOM 4837 C CA . ALA D 3 257 ? 47.475 -27.862 20.221 1.00 26.99 257 ALA B CA 1
ATOM 4838 C C . ALA D 3 257 ? 46.591 -27.330 19.102 1.00 27.00 257 ALA B C 1
ATOM 4839 O O . ALA D 3 257 ? 47.109 -26.962 18.048 1.00 28.16 257 ALA B O 1
ATOM 4841 N N . ASP D 3 258 ? 45.271 -27.255 19.303 1.00 25.67 258 ASP B N 1
ATOM 4842 C CA . ASP D 3 258 ? 44.413 -26.713 18.263 1.00 24.72 258 ASP B CA 1
ATOM 4843 C C . ASP D 3 258 ? 44.443 -25.161 18.128 1.00 23.85 258 ASP B C 1
ATOM 4844 O O . ASP D 3 258 ? 43.679 -24.593 17.349 1.00 23.45 258 ASP B O 1
ATOM 4849 N N . GLY D 3 259 ? 45.304 -24.493 18.879 1.00 23.58 259 GLY B N 1
ATOM 4850 C CA . GLY D 3 259 ? 45.418 -23.042 18.784 1.00 24.20 259 GLY B CA 1
ATOM 4851 C C . GLY D 3 259 ? 44.387 -22.258 19.605 1.00 23.90 259 GLY B C 1
ATOM 4852 O O . GLY D 3 259 ? 44.390 -21.009 19.610 1.00 24.67 259 GLY B O 1
ATOM 4853 N N . THR D 3 260 ? 43.520 -22.971 20.332 1.00 23.26 260 THR B N 1
ATOM 4854 C CA . THR D 3 260 ? 42.674 -22.319 21.341 1.00 22.05 260 THR B CA 1
ATOM 4855 C C . THR D 3 260 ? 43.501 -22.055 22.602 1.00 21.27 260 THR B C 1
ATOM 4856 O O . THR D 3 260 ? 44.629 -22.572 22.779 1.00 21.53 260 THR B O 1
ATOM 4860 N N . ALA D 3 261 ? 42.944 -21.281 23.533 1.00 21.96 261 ALA B N 1
ATOM 4861 C CA . ALA D 3 261 ? 43.719 -20.926 24.745 1.00 21.66 261 ALA B CA 1
ATOM 4862 C C . ALA D 3 261 ? 43.106 -21.502 26.045 1.00 21.22 261 ALA B C 1
ATOM 4863 O O . ALA D 3 261 ? 41.909 -21.681 26.123 1.00 23.30 261 ALA B O 1
ATOM 4865 N N . GLN D 3 262 ? 43.947 -21.769 27.034 1.00 18.71 262 GLN B N 1
ATOM 4866 C CA . GLN D 3 262 ? 43.526 -22.172 28.363 1.00 19.68 262 GLN B CA 1
ATOM 4867 C C . GLN D 3 262 ? 43.248 -20.934 29.207 1.00 18.13 262 GLN B C 1
ATOM 4868 O O . GLN D 3 262 ? 44.144 -20.251 29.645 1.00 16.86 262 GLN B O 1
ATOM 4874 N N . TRP D 3 263 ? 41.976 -20.624 29.394 1.00 18.94 263 TRP B N 1
ATOM 4875 C CA . TRP D 3 263 ? 41.638 -19.337 30.020 1.00 18.04 263 TRP B CA 1
ATOM 4876 C C . TRP D 3 263 ? 42.178 -19.219 31.416 1.00 18.61 263 TRP B C 1
ATOM 4877 O O . TRP D 3 263 ? 42.579 -18.115 31.866 1.00 19.38 263 TRP B O 1
ATOM 4888 N N . HIS D 3 264 ? 42.225 -20.360 32.125 1.00 18.18 264 HIS B N 1
ATOM 4889 C CA . HIS D 3 264 ? 42.760 -20.380 33.493 1.00 18.19 264 HIS B CA 1
ATOM 4890 C C . HIS D 3 264 ? 44.246 -20.129 33.610 1.00 17.16 264 HIS B C 1
ATOM 4891 O O . HIS D 3 264 ? 44.670 -19.531 34.579 1.00 15.77 264 HIS B O 1
ATOM 4898 N N . LYS D 3 265 ? 45.026 -20.538 32.603 1.00 16.92 265 LYS B N 1
ATOM 4899 C CA . LYS D 3 265 ? 46.463 -20.178 32.503 1.00 16.95 265 LYS B CA 1
ATOM 4900 C C . LYS D 3 265 ? 46.671 -18.682 32.212 1.00 15.62 265 LYS B C 1
ATOM 4901 O O . LYS D 3 265 ? 47.555 -18.037 32.790 1.00 14.30 265 LYS B O 1
ATOM 4907 N N . LEU D 3 266 ? 45.814 -18.147 31.345 1.00 14.91 266 LEU B N 1
ATOM 4908 C CA . LEU D 3 266 ? 45.830 -16.741 31.014 1.00 16.26 266 LEU B CA 1
ATOM 4909 C C . LEU D 3 266 ? 45.549 -15.900 32.276 1.00 16.27 266 LEU B C 1
ATOM 4910 O O . LEU D 3 266 ? 46.305 -14.961 32.581 1.00 14.70 266 LEU B O 1
ATOM 4915 N N . LEU D 3 267 ? 44.498 -16.287 33.012 1.00 16.79 267 LEU B N 1
ATOM 4916 C CA . LEU D 3 267 ? 44.143 -15.658 34.289 1.00 17.57 267 LEU B CA 1
ATOM 4917 C C . LEU D 3 267 ? 45.311 -15.719 35.283 1.00 18.79 267 LEU B C 1
ATOM 4918 O O . LEU D 3 267 ? 45.699 -14.730 35.878 1.00 18.16 267 LEU B O 1
ATOM 4923 N N . GLU D 3 268 ? 45.887 -16.906 35.458 1.00 20.99 268 GLU B N 1
ATOM 4924 C CA . GLU D 3 268 ? 46.995 -17.078 36.427 1.00 21.56 268 GLU B CA 1
ATOM 4925 C C . GLU D 3 268 ? 48.130 -16.121 36.155 1.00 21.64 268 GLU B C 1
ATOM 4926 O O . GLU D 3 268 ? 48.611 -15.413 37.052 1.00 21.79 268 GLU B O 1
ATOM 4932 N N . MET D 3 269 ? 48.523 -16.066 34.886 1.00 21.87 269 MET B N 1
ATOM 4933 C CA . MET D 3 269 ? 49.600 -15.158 34.395 1.00 21.76 269 MET B CA 1
ATOM 4934 C C . MET D 3 269 ? 49.318 -13.709 34.665 1.00 20.24 269 MET B C 1
ATOM 4935 O O . MET D 3 269 ? 50.222 -12.948 34.993 1.00 20.06 269 MET B O 1
ATOM 4940 N N . ILE D 3 270 ? 48.085 -13.293 34.417 1.00 18.77 270 ILE B N 1
ATOM 4941 C CA . ILE D 3 270 ? 47.780 -11.900 34.490 1.00 17.15 270 ILE B CA 1
ATOM 4942 C C . ILE D 3 270 ? 47.620 -11.433 35.921 1.00 17.09 270 ILE B C 1
ATOM 4943 O O . ILE D 3 270 ? 47.998 -10.285 36.248 1.00 14.09 270 ILE B O 1
ATOM 4948 N N . ASN D 3 271 ? 47.015 -12.300 36.757 1.00 18.15 271 ASN B N 1
ATOM 4949 C CA . ASN D 3 271 ? 46.527 -11.904 38.092 1.00 18.56 271 ASN B CA 1
ATOM 4950 C C . ASN D 3 271 ? 47.478 -12.062 39.247 1.00 19.77 271 ASN B C 1
ATOM 4951 O O . ASN D 3 271 ? 47.105 -11.794 40.385 1.00 18.98 271 ASN B O 1
ATOM 4956 N N . GLU D 3 272 ? 48.714 -12.439 38.971 1.00 20.64 272 GLU B N 1
ATOM 4957 C CA . GLU D 3 272 ? 49.739 -12.378 40.005 1.00 22.87 272 GLU B CA 1
ATOM 4958 C C . GLU D 3 272 ? 51.090 -12.065 39.397 1.00 23.33 272 GLU B C 1
ATOM 4959 O O . GLU D 3 272 ? 52.014 -11.948 40.134 1.00 24.26 272 GLU B O 1
ATOM 6122 N N . MET C 3 1 ? 32.842 -17.770 51.301 1.00 13.96 1 MET A N 2
ATOM 6123 C CA . MET C 3 1 ? 32.026 -18.517 50.340 1.00 16.75 1 MET A CA 2
ATOM 6124 C C . MET C 3 1 ? 32.893 -19.667 49.785 1.00 17.19 1 MET A C 2
ATOM 6125 O O . MET C 3 1 ? 34.061 -19.444 49.441 1.00 18.85 1 MET A O 2
ATOM 6130 N N . ASN C 3 2 ? 32.327 -20.867 49.676 1.00 17.17 2 ASN A N 2
ATOM 6131 C CA . ASN C 3 2 ? 33.024 -22.001 49.090 1.00 17.20 2 ASN A CA 2
ATOM 6132 C C . ASN C 3 2 ? 32.892 -22.113 47.582 1.00 16.05 2 ASN A C 2
ATOM 6133 O O . ASN C 3 2 ? 32.195 -21.314 46.954 1.00 15.50 2 ASN A O 2
ATOM 6138 N N . LYS C 3 3 ? 33.540 -23.144 47.009 1.00 15.42 3 LYS A N 2
ATOM 6139 C CA . LYS C 3 3 ? 33.625 -23.292 45.544 1.00 15.61 3 LYS A CA 2
ATOM 6140 C C . LYS C 3 3 ? 32.243 -23.359 44.842 1.00 15.46 3 LYS A C 2
ATOM 6141 O O . LYS C 3 3 ? 32.025 -22.675 43.827 1.00 15.03 3 LYS A O 2
ATOM 6147 N N . GLN C 3 4 ? 31.300 -24.127 45.395 1.00 14.52 4 GLN A N 2
ATOM 6148 C CA . GLN C 3 4 ? 29.983 -24.280 44.743 1.00 13.93 4 GLN A CA 2
ATOM 6149 C C . GLN C 3 4 ? 29.194 -22.971 44.840 1.00 14.47 4 GLN A C 2
ATOM 6150 O O . GLN C 3 4 ? 28.573 -22.481 43.850 1.00 14.04 4 GLN A O 2
ATOM 6156 N N . GLU C 3 5 ? 29.226 -22.377 46.033 1.00 15.37 5 GLU A N 2
ATOM 6157 C CA . GLU C 3 5 ? 28.528 -21.072 46.269 1.00 15.85 5 GLU A CA 2
ATOM 6158 C C . GLU C 3 5 ? 28.943 -20.018 45.235 1.00 15.77 5 GLU A C 2
ATOM 6159 O O . GLU C 3 5 ? 28.117 -19.336 44.646 1.00 15.82 5 GLU A O 2
ATOM 6165 N N . VAL C 3 6 ? 30.246 -19.929 45.015 1.00 15.28 6 VAL A N 2
ATOM 6166 C CA . VAL C 3 6 ? 30.793 -18.922 44.126 1.00 15.95 6 VAL A CA 2
ATOM 6167 C C . VAL C 3 6 ? 30.499 -19.189 42.655 1.00 16.25 6 VAL A C 2
ATOM 6168 O O . VAL C 3 6 ? 30.019 -18.282 41.942 1.00 15.83 6 VAL A O 2
ATOM 6172 N N . ILE C 3 7 ? 30.791 -20.417 42.199 1.00 16.67 7 ILE A N 2
ATOM 6173 C CA . ILE C 3 7 ? 30.582 -20.782 40.793 1.00 16.88 7 ILE A CA 2
ATOM 6174 C C . ILE C 3 7 ? 29.118 -20.614 40.396 1.00 16.56 7 ILE A C 2
ATOM 6175 O O . ILE C 3 7 ? 28.819 -19.949 39.433 1.00 15.74 7 ILE A O 2
ATOM 6180 N N . LEU C 3 8 ? 28.212 -21.228 41.152 1.00 17.36 8 LEU A N 2
ATOM 6181 C CA . LEU C 3 8 ? 26.772 -21.194 40.807 1.00 17.18 8 LEU A CA 2
ATOM 6182 C C . LEU C 3 8 ? 26.122 -19.816 40.767 1.00 15.74 8 LEU A C 2
ATOM 6183 O O . LEU C 3 8 ? 25.366 -19.523 39.874 1.00 15.06 8 LEU A O 2
ATOM 6188 N N . LYS C 3 9 ? 26.443 -18.988 41.739 1.00 14.03 9 LYS A N 2
ATOM 6189 C CA . LYS C 3 9 ? 25.934 -17.647 41.839 1.00 15.11 9 LYS A CA 2
ATOM 6190 C C . LYS C 3 9 ? 26.616 -16.701 40.848 1.00 14.22 9 LYS A C 2
ATOM 6191 O O . LYS C 3 9 ? 25.979 -15.835 40.335 1.00 13.51 9 LYS A O 2
ATOM 6197 N N . VAL C 3 10 ? 27.906 -16.863 40.557 1.00 13.80 10 VAL A N 2
ATOM 6198 C CA . VAL C 3 10 ? 28.509 -16.060 39.466 1.00 13.96 10 VAL A CA 2
ATOM 6199 C C . VAL C 3 10 ? 27.832 -16.416 38.146 1.00 14.25 10 VAL A C 2
ATOM 6200 O O . VAL C 3 10 ? 27.495 -15.520 37.320 1.00 15.10 10 VAL A O 2
ATOM 6204 N N . GLN C 3 11 ? 27.578 -17.699 37.942 1.00 15.79 11 GLN A N 2
ATOM 6205 C CA . GLN C 3 11 ? 26.930 -18.140 36.705 1.00 17.13 11 GLN A CA 2
ATOM 6206 C C . GLN C 3 11 ? 25.606 -17.436 36.479 1.00 16.47 11 GLN A C 2
ATOM 6207 O O . GLN C 3 11 ? 25.294 -16.928 35.384 1.00 15.94 11 GLN A O 2
ATOM 6213 N N . GLU C 3 12 ? 24.824 -17.392 37.549 1.00 16.64 12 GLU A N 2
ATOM 6214 C CA . GLU C 3 12 ? 23.533 -16.730 37.535 1.00 17.38 12 GLU A CA 2
ATOM 6215 C C . GLU C 3 12 ? 23.714 -15.253 37.108 1.00 15.92 12 GLU A C 2
ATOM 6216 O O . GLU C 3 12 ? 23.083 -14.775 36.183 1.00 17.44 12 GLU A O 2
ATOM 6222 N N . CYS C 3 13 ? 24.633 -14.543 37.743 1.00 14.83 13 CYS A N 2
ATOM 6223 C CA . CYS C 3 13 ? 24.877 -13.119 37.435 1.00 14.19 13 CYS A CA 2
ATOM 6224 C C . CYS C 3 13 ? 25.312 -12.898 35.989 1.00 14.23 13 CYS A C 2
ATOM 6225 O O . CYS C 3 13 ? 24.788 -12.050 35.267 1.00 14.48 13 CYS A O 2
ATOM 6228 N N . ALA C 3 14 ? 26.277 -13.694 35.567 1.00 14.03 14 ALA A N 2
ATOM 6229 C CA . ALA C 3 14 ? 26.778 -13.658 34.196 1.00 15.63 14 ALA A CA 2
ATOM 6230 C C . ALA C 3 14 ? 25.735 -14.019 33.118 1.00 16.46 14 ALA A C 2
ATOM 6231 O O . ALA C 3 14 ? 25.733 -13.466 32.014 1.00 15.75 14 ALA A O 2
ATOM 6233 N N . ALA C 3 15 ? 24.913 -15.027 33.398 1.00 17.74 15 ALA A N 2
ATOM 6234 C CA . ALA C 3 15 ? 23.814 -15.381 32.503 1.00 17.43 15 ALA A CA 2
ATOM 6235 C C . ALA C 3 15 ? 22.979 -14.145 32.194 1.00 17.36 15 ALA A C 2
ATOM 6236 O O . ALA C 3 15 ? 22.691 -13.897 31.009 1.00 16.65 15 ALA A O 2
ATOM 6238 N N . TRP C 3 16 ? 22.564 -13.435 33.268 1.00 16.75 16 TRP A N 2
ATOM 6239 C CA . TRP C 3 16 ? 21.809 -12.183 33.179 1.00 16.77 16 TRP A CA 2
ATOM 6240 C C . TRP C 3 16 ? 22.566 -11.205 32.299 1.00 16.42 16 TRP A C 2
ATOM 6241 O O . TRP C 3 16 ? 21.980 -10.556 31.441 1.00 16.88 16 TRP A O 2
ATOM 6252 N N . TRP C 3 17 ? 23.869 -11.084 32.521 1.00 15.96 17 TRP A N 2
ATOM 6253 C CA . TRP C 3 17 ? 24.668 -10.030 31.851 1.00 17.05 17 TRP A CA 2
ATOM 6254 C C . TRP C 3 17 ? 24.778 -10.297 30.365 1.00 17.37 17 TRP A C 2
ATOM 6255 O O . TRP C 3 17 ? 24.737 -9.369 29.561 1.00 17.37 17 TRP A O 2
ATOM 6266 N N . ILE C 3 18 ? 24.917 -11.577 29.998 1.00 18.87 18 ILE A N 2
ATOM 6267 C CA . ILE C 3 18 ? 24.919 -11.984 28.571 1.00 19.13 18 ILE A CA 2
ATOM 6268 C C . ILE C 3 18 ? 23.631 -11.522 27.872 1.00 19.23 18 ILE A C 2
ATOM 6269 O O . ILE C 3 18 ? 23.703 -10.980 26.806 1.00 20.19 18 ILE A O 2
ATOM 6274 N N . LEU C 3 19 ? 22.470 -11.719 28.471 1.00 19.69 19 LEU A N 2
ATOM 6275 C CA . LEU C 3 19 ? 21.209 -11.231 27.887 1.00 19.58 19 LEU A CA 2
ATOM 6276 C C . LEU C 3 19 ? 21.200 -9.701 27.687 1.00 19.18 19 LEU A C 2
ATOM 6277 O O . LEU C 3 19 ? 20.784 -9.173 26.655 1.00 17.69 19 LEU A O 2
ATOM 6282 N N . GLU C 3 20 ? 21.739 -9.012 28.675 1.00 17.66 20 GLU A N 2
ATOM 6283 C CA . GLU C 3 20 ? 21.799 -7.589 28.650 1.00 19.06 20 GLU A CA 2
ATOM 6284 C C . GLU C 3 20 ? 22.629 -7.098 27.459 1.00 17.90 20 GLU A C 2
ATOM 6285 O O . GLU C 3 20 ? 22.161 -6.234 26.724 1.00 17.97 20 GLU A O 2
ATOM 6291 N N . ARG C 3 21 ? 23.803 -7.700 27.250 1.00 17.61 21 ARG A N 2
ATOM 6292 C CA . ARG C 3 21 ? 24.674 -7.377 26.120 1.00 17.39 21 ARG A CA 2
ATOM 6293 C C . A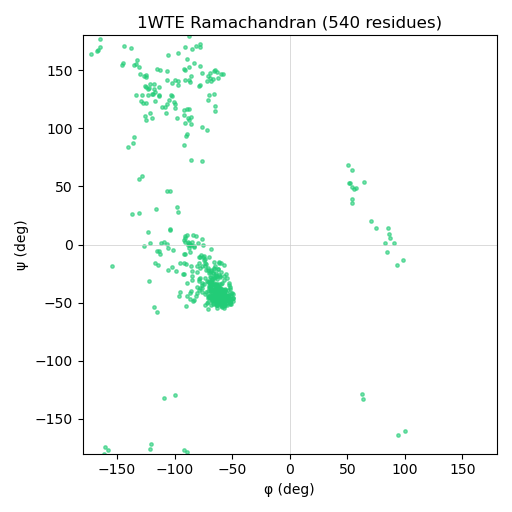RG C 3 21 ? 24.078 -7.811 24.762 1.00 18.86 21 ARG A C 2
ATOM 6294 O O . ARG C 3 21 ? 24.321 -7.131 23.769 1.00 19.60 21 ARG A O 2
ATOM 6302 N N . GLN C 3 22 ? 23.239 -8.849 24.743 1.00 19.63 22 GLN A N 2
ATOM 6303 C CA . GLN C 3 22 ? 22.523 -9.254 23.524 1.00 20.77 22 GLN A CA 2
ATOM 6304 C C . GLN C 3 22 ? 21.483 -8.237 23.144 1.00 21.87 22 GLN A C 2
ATOM 6305 O O . GLN C 3 22 ? 21.295 -7.951 21.969 1.00 22.15 22 GLN A O 2
ATOM 6311 N N . SER C 3 23 ? 20.798 -7.707 24.153 1.00 22.36 23 SER A N 2
ATOM 6312 C CA . SER C 3 23 ? 19.750 -6.746 23.983 1.00 22.77 23 SER A CA 2
ATOM 6313 C C . SER C 3 23 ? 20.222 -5.411 23.381 1.00 22.35 23 SER A C 2
ATOM 6314 O O . SER C 3 23 ? 19.456 -4.731 22.696 1.00 21.06 23 SER A O 2
ATOM 6317 N N . LYS C 3 24 ? 21.482 -5.075 23.604 1.00 22.29 24 LYS A N 2
ATOM 6318 C CA . LYS C 3 24 ? 22.151 -3.966 22.925 1.00 22.14 24 LYS A CA 2
ATOM 6319 C C . LYS C 3 24 ? 21.958 -4.085 21.401 1.00 21.73 24 LYS A C 2
ATOM 6320 O O . LYS C 3 24 ? 21.729 -3.110 20.696 1.00 22.70 24 LYS A O 2
ATOM 6326 N N . LEU C 3 25 ? 22.085 -5.314 20.912 1.00 21.58 25 LEU A N 2
ATOM 6327 C CA . LEU C 3 25 ? 21.976 -5.629 19.491 1.00 22.76 25 LEU A CA 2
ATOM 6328 C C . LEU C 3 25 ? 20.553 -5.789 19.047 1.00 23.54 25 LEU A C 2
ATOM 6329 O O . LEU C 3 25 ? 20.149 -5.208 18.059 1.00 24.64 25 LEU A O 2
ATOM 6334 N N . THR C 3 26 ? 19.770 -6.561 19.794 1.00 23.87 26 THR A N 2
ATOM 6335 C CA . THR C 3 26 ? 18.425 -6.814 19.364 1.00 23.77 26 THR A CA 2
ATOM 6336 C C . THR C 3 26 ? 17.590 -5.563 19.405 1.00 24.03 26 THR A C 2
ATOM 6337 O O . THR C 3 26 ? 16.738 -5.401 18.549 1.00 24.30 26 THR A O 2
ATOM 6341 N N . LYS C 3 27 ? 17.817 -4.681 20.374 1.00 24.26 27 LYS A N 2
ATOM 6342 C CA . LYS C 3 27 ? 17.082 -3.442 20.444 1.00 25.14 27 LYS A CA 2
ATOM 6343 C C . LYS C 3 27 ? 17.710 -2.311 19.629 1.00 25.25 27 LYS A C 2
ATOM 6344 O O . LYS C 3 27 ? 17.187 -1.194 19.623 1.00 24.79 27 LYS A O 2
ATOM 6350 N N . LEU C 3 28 ? 18.823 -2.585 18.965 1.00 25.43 28 LEU A N 2
ATOM 6351 C CA . LEU C 3 28 ? 19.416 -1.627 18.038 1.00 25.70 28 LEU A CA 2
ATOM 6352 C C . LEU C 3 28 ? 19.716 -0.312 18.765 1.00 25.53 28 LEU A C 2
ATOM 6353 O O . LEU C 3 28 ? 19.394 0.790 18.293 1.00 25.63 28 LEU A O 2
ATOM 6358 N N . MET C 3 29 ? 20.357 -0.428 19.918 1.00 26.14 29 MET A N 2
ATOM 6359 C CA . MET C 3 29 ? 20.622 0.742 20.773 1.00 26.38 29 MET A CA 2
ATOM 6360 C C . MET C 3 29 ? 21.982 1.369 20.405 1.00 24.64 29 MET A C 2
ATOM 6361 O O . MET C 3 29 ? 23.014 0.954 20.912 1.00 25.34 29 MET A O 2
ATOM 6366 N N . SER C 3 30 ? 21.954 2.360 19.523 1.00 23.25 30 SER A N 2
ATOM 6367 C CA . SER C 3 30 ? 23.174 3.031 19.012 1.00 22.58 30 SER A CA 2
ATOM 6368 C C . SER C 3 30 ? 23.307 4.494 19.476 1.00 21.98 30 SER A C 2
ATOM 6369 O O . SER C 3 30 ? 24.319 5.174 19.129 1.00 20.59 30 SER A O 2
ATOM 6372 N N . GLU C 3 31 ? 22.349 4.954 20.285 1.00 21.03 31 GLU A N 2
ATOM 6373 C CA . GLU C 3 31 ? 22.267 6.375 20.690 1.00 22.55 31 GLU A CA 2
ATOM 6374 C C . GLU C 3 31 ? 23.490 6.834 21.534 1.00 21.00 31 GLU A C 2
ATOM 6375 O O . GLU C 3 31 ? 23.818 8.021 21.562 1.00 20.96 31 GLU A O 2
ATOM 6381 N N . THR C 3 32 ? 24.119 5.875 22.220 1.00 18.76 32 THR A N 2
ATOM 6382 C CA . THR C 3 32 ? 25.273 6.115 23.085 1.00 18.63 32 THR A CA 2
ATOM 6383 C C . THR C 3 32 ? 26.647 6.068 22.419 1.00 18.24 32 THR A C 2
ATOM 6384 O O . THR C 3 32 ? 27.671 6.299 23.086 1.00 18.27 32 THR A O 2
ATOM 6388 N N . MET C 3 33 ? 26.677 5.834 21.110 1.00 17.83 33 MET A N 2
ATOM 6389 C CA . MET C 3 33 ? 27.898 5.724 20.367 1.00 20.09 33 MET A CA 2
ATOM 6390 C C . MET C 3 33 ? 28.414 7.036 19.812 1.00 20.54 33 MET A C 2
ATOM 6391 O O . MET C 3 33 ? 27.788 7.629 18.926 1.00 23.84 33 MET A O 2
ATOM 6396 N N . SER C 3 34 ? 29.578 7.476 20.257 1.00 19.03 34 SER A N 2
ATOM 6397 C CA . SER C 3 34 ? 30.166 8.700 19.729 1.00 17.97 34 SER A CA 2
ATOM 6398 C C . SER C 3 34 ? 31.088 8.428 18.537 1.00 17.36 34 SER A C 2
ATOM 6399 O O . SER C 3 34 ? 31.705 7.339 18.422 1.00 17.41 34 SER A O 2
ATOM 6402 N N . ILE C 3 35 ? 31.176 9.415 17.639 1.00 15.60 35 ILE A N 2
ATOM 6403 C CA . ILE C 3 35 ? 32.150 9.390 16.545 1.00 15.64 35 ILE A CA 2
ATOM 6404 C C . ILE C 3 35 ? 32.920 10.701 16.553 1.00 14.66 35 ILE A C 2
ATOM 6405 O O . ILE C 3 35 ? 32.331 11.753 16.486 1.00 13.61 35 ILE A O 2
ATOM 6410 N N . ASN C 3 36 ? 34.247 10.607 16.546 1.00 15.08 36 ASN A N 2
ATOM 6411 C CA . ASN C 3 36 ? 35.130 11.787 16.447 1.00 16.02 36 ASN A CA 2
ATOM 6412 C C . ASN C 3 36 ? 35.364 12.090 14.950 1.00 15.99 36 ASN A C 2
ATOM 6413 O O . ASN C 3 36 ? 36.072 11.321 14.246 1.00 15.49 36 ASN A O 2
ATOM 6418 N N . PRO C 3 37 ? 34.764 13.186 14.455 1.00 15.24 37 PRO A N 2
ATOM 6419 C CA . PRO C 3 37 ? 34.769 13.415 12.993 1.00 15.04 37 PRO A CA 2
ATOM 6420 C C . PRO C 3 37 ? 36.122 13.864 12.433 1.00 15.80 37 PRO A C 2
ATOM 6421 O O . PRO C 3 37 ? 36.330 13.839 11.205 1.00 16.30 37 PRO A O 2
ATOM 6425 N N . PHE C 3 38 ? 37.043 14.236 13.313 1.00 15.59 38 PHE A N 2
ATOM 6426 C CA . PHE C 3 38 ? 38.351 14.602 12.876 1.00 16.12 38 PHE A CA 2
ATOM 6427 C C . PHE C 3 38 ? 39.224 13.387 12.617 1.00 15.89 38 PHE A C 2
ATOM 6428 O O . PHE C 3 38 ? 40.189 13.480 11.852 1.00 16.68 38 PHE A O 2
ATOM 6436 N N . MET C 3 39 ? 38.901 12.258 13.248 1.00 15.56 39 MET A N 2
ATOM 6437 C CA . MET C 3 39 ? 39.776 11.109 13.198 1.00 15.98 39 MET A CA 2
ATOM 6438 C C . MET C 3 39 ? 39.387 10.140 12.104 1.00 16.05 39 MET A C 2
ATOM 6439 O O . MET C 3 39 ? 40.166 9.308 11.734 1.00 14.94 39 MET A O 2
ATOM 6444 N N . THR C 3 40 ? 38.205 10.257 11.570 1.00 16.65 40 THR A N 2
ATOM 6445 C CA . THR C 3 40 ? 37.737 9.312 10.566 1.00 17.87 40 THR A CA 2
ATOM 6446 C C . THR C 3 40 ? 38.649 9.054 9.323 1.00 18.74 40 THR A C 2
ATOM 6447 O O . THR C 3 40 ? 38.866 7.894 8.987 1.00 20.00 40 THR A O 2
ATOM 6451 N N . PRO C 3 41 ? 39.188 10.113 8.648 1.00 19.37 41 PRO A N 2
ATOM 6452 C CA . PRO C 3 41 ? 40.111 9.870 7.542 1.00 19.69 41 PRO A CA 2
ATOM 6453 C C . PRO C 3 41 ? 41.321 9.089 7.998 1.00 18.91 41 PRO A C 2
ATOM 6454 O O . PRO C 3 41 ? 41.827 8.272 7.230 1.00 18.33 41 PRO A O 2
ATOM 6458 N N . PHE C 3 42 ? 41.764 9.332 9.249 1.00 17.97 42 PHE A N 2
ATOM 6459 C CA . PHE C 3 42 ? 42.963 8.687 9.781 1.00 18.02 42 PHE A CA 2
ATOM 6460 C C . PHE C 3 42 ? 42.754 7.199 10.018 1.00 18.79 42 PHE A C 2
ATOM 6461 O O . PHE C 3 42 ? 43.599 6.374 9.663 1.00 17.01 42 PHE A O 2
ATOM 6469 N N . ILE C 3 43 ? 41.630 6.871 10.643 1.00 18.95 43 ILE A N 2
ATOM 6470 C CA . ILE C 3 43 ? 41.286 5.501 10.952 1.00 18.97 43 ILE A CA 2
ATOM 6471 C C . ILE C 3 43 ? 41.070 4.693 9.660 1.00 19.31 43 ILE A C 2
ATOM 6472 O O . ILE C 3 43 ? 41.445 3.512 9.573 1.00 17.39 43 ILE A O 2
ATOM 6477 N N . PHE C 3 44 ? 40.415 5.345 8.698 1.00 18.67 44 PHE A N 2
ATOM 6478 C CA . PHE C 3 44 ? 40.086 4.715 7.409 1.00 19.31 44 PHE A CA 2
ATOM 6479 C C . PHE C 3 44 ? 41.344 4.149 6.765 1.00 18.60 44 PHE A C 2
ATOM 6480 O O . PHE C 3 44 ? 41.392 2.977 6.388 1.00 17.43 44 PHE A O 2
ATOM 6488 N N . ASP C 3 45 ? 42.387 4.960 6.672 1.00 18.69 45 ASP A N 2
ATOM 6489 C CA . ASP C 3 45 ? 43.629 4.482 6.090 1.00 20.27 45 ASP A CA 2
ATOM 6490 C C . ASP C 3 45 ? 44.542 3.660 7.021 1.00 20.18 45 ASP A C 2
ATOM 6491 O O . ASP C 3 45 ? 45.209 2.746 6.579 1.00 19.54 45 ASP A O 2
ATOM 6496 N N . TYR C 3 46 ? 44.613 3.995 8.296 1.00 20.51 46 TYR A N 2
ATOM 6497 C CA . TYR C 3 46 ? 45.519 3.270 9.220 1.00 19.52 46 TYR A CA 2
ATOM 6498 C C . TYR C 3 46 ? 45.162 1.788 9.374 1.00 18.74 46 TYR A C 2
ATOM 6499 O O . TYR C 3 46 ? 46.051 0.959 9.526 1.00 19.05 46 TYR A O 2
ATOM 6508 N N . HIS C 3 47 ? 43.867 1.503 9.330 1.00 18.14 47 HIS A N 2
ATOM 6509 C CA . HIS C 3 47 ? 43.337 0.168 9.476 1.00 18.63 47 HIS A CA 2
ATOM 6510 C C . HIS C 3 47 ? 42.894 -0.422 8.112 1.00 19.16 47 HIS A C 2
ATOM 6511 O O . HIS C 3 47 ? 42.213 -1.429 8.092 1.00 17.91 47 HIS A O 2
ATOM 6518 N N . SER C 3 48 ? 43.297 0.218 7.005 1.00 19.54 48 SER A N 2
ATOM 6519 C CA . SER C 3 48 ? 43.108 -0.328 5.655 1.00 19.83 48 SER A CA 2
ATOM 6520 C C . SER C 3 48 ? 41.677 -0.708 5.322 1.00 21.55 48 SER A C 2
ATOM 6521 O O . SER C 3 48 ? 41.399 -1.828 4.838 1.00 20.75 48 SER A O 2
ATOM 6524 N N . LEU C 3 49 ? 40.753 0.211 5.590 1.00 21.92 49 LEU A N 2
ATOM 6525 C CA . LEU C 3 49 ? 39.335 -0.032 5.394 1.00 23.52 49 LEU A CA 2
ATOM 6526 C C . LEU C 3 49 ? 38.989 0.278 3.935 1.00 24.34 49 LEU A C 2
ATOM 6527 O O . LEU C 3 49 ? 39.597 1.146 3.299 1.00 23.38 49 LEU A O 2
ATOM 6532 N N . ASN C 3 50 ? 38.057 -0.481 3.379 1.00 26.25 50 ASN A N 2
ATOM 6533 C CA . ASN C 3 50 ? 37.790 -0.414 1.924 1.00 28.06 50 ASN A CA 2
ATOM 6534 C C . ASN C 3 50 ? 36.572 0.354 1.473 1.00 28.30 50 ASN A C 2
ATOM 6535 O O . ASN C 3 50 ? 36.479 0.707 0.283 1.00 29.05 50 ASN A O 2
ATOM 6540 N N . ASP C 3 51 ? 35.628 0.579 2.374 1.00 28.10 51 ASP A N 2
ATOM 6541 C CA . ASP C 3 51 ? 34.370 1.245 2.042 1.00 28.97 51 ASP A CA 2
ATOM 6542 C C . ASP C 3 51 ? 33.668 1.695 3.336 1.00 29.11 51 ASP A C 2
ATOM 6543 O O . ASP C 3 51 ? 34.144 1.429 4.439 1.00 27.11 51 ASP A O 2
ATOM 6548 N N . PHE C 3 52 ? 32.537 2.369 3.193 1.00 29.58 52 PHE A N 2
ATOM 6549 C CA . PHE C 3 52 ? 31.950 3.065 4.340 1.00 29.54 52 PHE A CA 2
ATOM 6550 C C . PHE C 3 52 ? 31.388 2.045 5.324 1.00 29.36 52 PHE A C 2
ATOM 6551 O O . PHE C 3 52 ? 31.534 2.214 6.527 1.00 28.40 52 PHE A O 2
ATOM 6559 N N . ASP C 3 53 ? 30.764 0.993 4.791 1.00 29.03 53 ASP A N 2
ATOM 6560 C CA . ASP C 3 53 ? 30.349 -0.173 5.582 1.00 30.39 53 ASP A CA 2
ATOM 6561 C C . ASP C 3 53 ? 31.495 -0.727 6.479 1.00 29.04 53 ASP A C 2
ATOM 6562 O O . ASP C 3 53 ? 31.275 -0.993 7.683 1.00 30.04 53 ASP A O 2
ATOM 6567 N N . GLU C 3 54 ? 32.696 -0.880 5.915 1.00 27.84 54 GLU A N 2
ATOM 6568 C CA . GLU C 3 54 ? 33.861 -1.306 6.705 1.00 27.03 54 GLU A CA 2
ATOM 6569 C C . GLU C 3 54 ? 34.230 -0.286 7.801 1.00 26.63 54 GLU A C 2
ATOM 6570 O O . GLU C 3 54 ? 34.680 -0.675 8.893 1.00 26.38 54 GLU A O 2
ATOM 6576 N N . LEU C 3 55 ? 34.064 1.005 7.518 1.00 25.07 55 LEU A N 2
ATOM 6577 C CA . LEU C 3 55 ? 34.300 2.036 8.544 1.00 25.10 55 LEU A CA 2
ATOM 6578 C C . LEU C 3 55 ? 33.319 1.923 9.710 1.00 24.35 55 LEU A C 2
ATOM 6579 O O . LEU C 3 55 ? 33.729 1.929 10.856 1.00 22.88 55 LEU A O 2
ATOM 6584 N N . VAL C 3 56 ? 32.031 1.829 9.384 1.00 23.72 56 VAL A N 2
ATOM 6585 C CA . VAL C 3 56 ? 30.971 1.643 10.382 1.00 24.51 56 VAL A CA 2
ATOM 6586 C C . VAL C 3 56 ? 31.188 0.370 11.188 1.00 23.52 56 VAL A C 2
ATOM 6587 O O . VAL C 3 56 ? 31.046 0.386 12.384 1.00 22.10 56 VAL A O 2
ATOM 6591 N N . GLU C 3 57 ? 31.617 -0.707 10.535 1.00 24.04 57 GLU A N 2
ATOM 6592 C CA . GLU C 3 57 ? 31.948 -1.960 11.216 1.00 23.60 57 GLU A CA 2
ATOM 6593 C C . GLU C 3 57 ? 33.084 -1.785 12.239 1.00 23.04 57 GLU A C 2
ATOM 6594 O O . GLU C 3 57 ? 32.989 -2.259 13.382 1.00 22.14 57 GLU A O 2
ATOM 6600 N N . ALA C 3 58 ? 34.157 -1.110 11.864 1.00 21.79 58 ALA A N 2
ATOM 6601 C CA . ALA C 3 58 ? 35.267 -0.879 12.802 1.00 22.33 58 ALA A CA 2
ATOM 6602 C C . ALA C 3 58 ? 34.828 -0.021 14.003 1.00 21.68 58 ALA A C 2
ATOM 6603 O O . ALA C 3 58 ? 35.273 -0.222 15.112 1.00 21.19 58 ALA A O 2
ATOM 6605 N N . ILE C 3 59 ? 33.973 0.939 13.738 1.00 21.98 59 ILE A N 2
ATOM 6606 C CA . ILE C 3 59 ? 33.495 1.870 14.773 1.00 21.83 59 ILE A CA 2
ATOM 6607 C C . ILE C 3 59 ? 32.562 1.157 15.747 1.00 19.27 59 ILE A C 2
ATOM 6608 O O . ILE C 3 59 ? 32.655 1.351 16.950 1.00 17.08 59 ILE A O 2
ATOM 6613 N N . ILE C 3 60 ? 31.638 0.383 15.201 1.00 19.23 60 ILE A N 2
ATOM 6614 C CA . ILE C 3 60 ? 30.750 -0.429 15.983 1.00 20.46 60 ILE A CA 2
ATOM 6615 C C . ILE C 3 60 ? 31.492 -1.440 16.863 1.00 19.57 60 ILE A C 2
ATOM 6616 O O . ILE C 3 60 ? 31.174 -1.595 18.055 1.00 17.31 60 ILE A O 2
ATOM 6621 N N . ALA C 3 61 ? 32.487 -2.125 16.288 1.00 20.40 61 ALA A N 2
ATOM 6622 C CA . ALA C 3 61 ? 33.274 -3.094 17.076 1.00 20.77 61 ALA A CA 2
ATOM 6623 C C . ALA C 3 61 ? 33.937 -2.429 18.272 1.00 20.44 61 ALA A C 2
ATOM 6624 O O . ALA C 3 61 ? 33.858 -2.941 19.399 1.00 20.74 61 ALA A O 2
ATOM 6626 N N . LYS C 3 62 ? 34.636 -1.321 18.028 1.00 19.51 62 LYS A N 2
ATOM 6627 C CA . LYS C 3 62 ? 35.184 -0.497 19.109 1.00 17.86 62 LYS A CA 2
ATOM 6628 C C . LYS C 3 62 ? 34.122 -0.084 20.169 1.00 18.37 62 LYS A C 2
ATOM 6629 O O . LYS C 3 62 ? 34.361 -0.260 21.361 1.00 18.30 62 LYS A O 2
ATOM 6635 N N . HIS C 3 63 ? 32.936 0.366 19.751 1.00 17.64 63 HIS A N 2
ATOM 6636 C CA . HIS C 3 63 ? 31.891 0.798 20.667 1.00 17.05 63 HIS A CA 2
ATOM 6637 C C . HIS C 3 63 ? 31.443 -0.398 21.522 1.00 16.73 63 HIS A C 2
ATOM 6638 O O . HIS C 3 63 ? 31.260 -0.264 22.712 1.00 15.88 63 HIS A O 2
ATOM 6645 N N . LEU C 3 64 ? 31.259 -1.544 20.892 1.00 16.92 64 LEU A N 2
ATOM 6646 C CA . LEU C 3 64 ? 30.857 -2.772 21.604 1.00 16.38 64 LEU A CA 2
ATOM 6647 C C . LEU C 3 64 ? 31.893 -3.196 22.662 1.00 16.07 64 LEU A C 2
ATOM 6648 O O . LEU C 3 64 ? 31.553 -3.518 23.802 1.00 13.72 64 LEU A O 2
ATOM 6653 N N . MET C 3 65 ? 33.151 -3.173 22.293 1.00 14.72 65 MET A N 2
ATOM 6654 C CA . MET C 3 65 ? 34.191 -3.478 23.247 1.00 15.75 65 MET A CA 2
ATOM 6655 C C . MET C 3 65 ? 34.215 -2.528 24.485 1.00 15.51 65 MET A C 2
ATOM 6656 O O . MET C 3 65 ? 34.363 -2.996 25.613 1.00 14.69 65 MET A O 2
ATOM 6661 N N . THR C 3 66 ? 34.061 -1.226 24.247 1.00 15.10 66 THR A N 2
ATOM 6662 C CA . THR C 3 66 ? 33.997 -0.213 25.291 1.00 16.48 66 THR A CA 2
ATOM 6663 C C . THR C 3 66 ? 32.832 -0.534 26.231 1.00 16.00 66 THR A C 2
ATOM 6664 O O . THR C 3 66 ? 32.994 -0.494 27.461 1.00 16.59 66 THR A O 2
ATOM 6668 N N . GLY C 3 67 ? 31.651 -0.822 25.632 1.00 14.88 67 GLY A N 2
ATOM 6669 C CA . GLY C 3 67 ? 30.453 -1.245 26.325 1.00 14.08 67 GLY A CA 2
ATOM 6670 C C . GLY C 3 67 ? 30.631 -2.482 27.141 1.00 14.32 67 GLY A C 2
ATOM 6671 O O . GLY C 3 67 ? 30.076 -2.549 28.216 1.00 12.87 67 GLY A O 2
ATOM 6672 N N . HIS C 3 68 ? 31.389 -3.466 26.634 1.00 13.87 68 HIS A N 2
ATOM 6673 C CA . HIS C 3 68 ? 31.651 -4.706 27.365 1.00 13.37 68 HIS A CA 2
ATOM 6674 C C . HIS C 3 68 ? 32.493 -4.426 28.636 1.00 13.93 68 HIS A C 2
ATOM 6675 O O . HIS C 3 68 ? 32.198 -4.971 29.711 1.00 13.27 68 HIS A O 2
ATOM 6682 N N . ASP C 3 69 ? 33.529 -3.584 28.525 1.00 13.02 69 ASP A N 2
ATOM 6683 C CA . ASP C 3 69 ? 34.368 -3.277 29.670 1.00 13.12 69 ASP A CA 2
ATOM 6684 C C . ASP C 3 69 ? 33.538 -2.552 30.743 1.00 13.39 69 ASP A C 2
ATOM 6685 O O . ASP C 3 69 ? 33.599 -2.874 31.908 1.00 13.66 69 ASP A O 2
ATOM 6690 N N . THR C 3 70 ? 32.725 -1.597 30.320 1.00 12.65 70 THR A N 2
ATOM 6691 C CA . THR C 3 70 ? 31.898 -0.825 31.199 1.00 11.70 70 THR A CA 2
ATOM 6692 C C . THR C 3 70 ? 30.866 -1.714 31.925 1.00 12.26 70 THR A C 2
ATOM 6693 O O . THR C 3 70 ? 30.711 -1.636 33.133 1.00 11.29 70 THR A O 2
ATOM 6697 N N . GLY C 3 71 ? 30.137 -2.522 31.170 1.00 12.14 71 GLY A N 2
ATOM 6698 C CA . GLY C 3 71 ? 29.103 -3.380 31.745 1.00 12.75 71 GLY A CA 2
ATOM 6699 C C . GLY C 3 71 ? 29.690 -4.423 32.675 1.00 11.84 71 GLY A C 2
ATOM 6700 O O . GLY C 3 71 ? 29.067 -4.809 33.671 1.00 9.52 71 GLY A O 2
ATOM 6701 N N . PHE C 3 72 ? 30.872 -4.910 32.340 1.00 11.17 72 PHE A N 2
ATOM 6702 C CA . PHE C 3 72 ? 31.511 -5.927 33.137 1.00 11.47 72 PHE A CA 2
ATOM 6703 C C . PHE C 3 72 ? 31.927 -5.347 34.517 1.00 12.12 72 PHE A C 2
ATOM 6704 O O . PHE C 3 72 ? 31.754 -5.996 35.587 1.00 9.97 72 PHE A O 2
ATOM 6712 N N . GLY C 3 73 ? 32.492 -4.137 34.519 1.00 12.62 73 GLY A N 2
ATOM 6713 C CA . GLY C 3 73 ? 32.867 -3.518 35.795 1.00 12.03 73 GLY A CA 2
ATOM 6714 C C . GLY C 3 73 ? 31.615 -3.298 36.638 1.00 11.63 73 GLY A C 2
ATOM 6715 O O . GLY C 3 73 ? 31.616 -3.511 37.841 1.00 10.58 73 GLY A O 2
ATOM 6716 N N . LYS C 3 74 ? 30.517 -2.868 36.003 1.00 13.06 74 LYS A N 2
ATOM 6717 C CA . LYS C 3 74 ? 29.228 -2.731 36.699 1.00 12.44 74 LYS A CA 2
ATOM 6718 C C . LYS C 3 74 ? 28.717 -4.054 37.241 1.00 13.62 74 LYS A C 2
ATOM 6719 O O . LYS C 3 74 ? 28.081 -4.098 38.313 1.00 11.58 74 LYS A O 2
ATOM 6725 N N . LEU C 3 75 ? 28.935 -5.144 36.460 1.00 14.82 75 LEU A N 2
ATOM 6726 C CA . LEU C 3 75 ? 28.443 -6.495 36.837 1.00 14.73 75 LEU A CA 2
ATOM 6727 C C . LEU C 3 75 ? 29.087 -6.962 38.148 1.00 14.89 75 LEU A C 2
ATOM 6728 O O . LEU C 3 75 ? 28.415 -7.470 39.048 1.00 11.70 75 LEU A O 2
ATOM 6733 N N . ILE C 3 76 ? 30.413 -6.820 38.196 1.00 14.12 76 ILE A N 2
ATOM 6734 C CA . ILE C 3 76 ? 31.196 -7.224 39.359 1.00 14.99 76 ILE A CA 2
ATOM 6735 C C . ILE C 3 76 ? 30.749 -6.449 40.597 1.00 14.26 76 ILE A C 2
ATOM 6736 O O . ILE C 3 76 ? 30.507 -7.031 41.667 1.00 14.82 76 ILE A O 2
ATOM 6741 N N . ASP C 3 77 ? 30.562 -5.158 40.411 1.00 13.54 77 ASP A N 2
ATOM 6742 C CA . ASP C 3 77 ? 30.300 -4.207 41.495 1.00 13.98 77 ASP A CA 2
ATOM 6743 C C . ASP C 3 77 ? 28.846 -4.402 42.014 1.00 13.21 77 ASP A C 2
ATOM 6744 O O . ASP C 3 77 ? 28.623 -4.570 43.210 1.00 11.73 77 ASP A O 2
ATOM 6749 N N . GLU C 3 78 ? 27.899 -4.385 41.092 1.00 12.62 78 GLU A N 2
ATOM 6750 C CA . GLU C 3 78 ? 26.507 -4.211 41.449 1.00 12.76 78 GLU A CA 2
ATOM 6751 C C . GLU C 3 78 ? 25.788 -5.563 41.669 1.00 13.31 78 GLU A C 2
ATOM 6752 O O . GLU C 3 78 ? 24.758 -5.597 42.370 1.00 15.15 78 GLU A O 2
ATOM 6758 N N . LYS C 3 79 ? 26.267 -6.647 41.044 1.00 12.84 79 LYS A N 2
ATOM 6759 C CA . LYS C 3 79 ? 25.568 -7.937 41.095 1.00 13.70 79 LYS A CA 2
ATOM 6760 C C . LYS C 3 79 ? 26.398 -8.987 41.835 1.00 13.25 79 LYS A C 2
ATOM 6761 O O . LYS C 3 79 ? 25.930 -9.562 42.807 1.00 12.00 79 LYS A O 2
ATOM 6767 N N . ILE C 3 80 ? 27.622 -9.240 41.352 1.00 13.15 80 ILE A N 2
ATOM 6768 C CA . ILE C 3 80 ? 28.441 -10.362 41.867 1.00 13.91 80 ILE A CA 2
ATOM 6769 C C . ILE C 3 80 ? 28.857 -10.115 43.307 1.00 13.25 80 ILE A C 2
ATOM 6770 O O . ILE C 3 80 ? 28.784 -11.030 44.135 1.00 14.88 80 ILE A O 2
ATOM 6775 N N . LEU C 3 81 ? 29.366 -8.922 43.621 1.00 14.23 81 LEU A N 2
ATOM 6776 C CA . LEU C 3 81 ? 29.847 -8.717 44.956 1.00 14.58 81 LEU A CA 2
ATOM 6777 C C . LEU C 3 81 ? 28.705 -8.927 45.978 1.00 13.36 81 LEU A C 2
ATOM 6778 O O . LEU C 3 81 ? 28.877 -9.635 46.978 1.00 13.70 81 LEU A O 2
ATOM 6783 N N . PRO C 3 82 ? 27.567 -8.250 45.785 1.00 13.32 82 PRO A N 2
ATOM 6784 C CA . PRO C 3 82 ? 26.491 -8.453 46.759 1.00 12.63 82 PRO A CA 2
ATOM 6785 C C . PRO C 3 82 ? 25.896 -9.840 46.714 1.00 13.23 82 PRO A C 2
ATOM 6786 O O . PRO C 3 82 ? 25.744 -10.461 47.753 1.00 11.99 82 PRO A O 2
ATOM 6790 N N . ARG C 3 83 ? 25.574 -10.334 45.527 1.00 13.30 83 ARG A N 2
ATOM 6791 C CA . ARG C 3 83 ? 24.801 -11.561 45.445 1.00 14.55 83 ARG A CA 2
ATOM 6792 C C . ARG C 3 83 ? 25.624 -12.785 45.723 1.00 15.29 83 ARG A C 2
ATOM 6793 O O . ARG C 3 83 ? 25.150 -13.748 46.322 1.00 17.02 83 ARG A O 2
ATOM 6801 N N . VAL C 3 84 ? 26.899 -12.753 45.351 1.00 14.37 84 VAL A N 2
ATOM 6802 C CA . VAL C 3 84 ? 27.726 -13.910 45.506 1.00 13.70 84 VAL A CA 2
ATOM 6803 C C . VAL C 3 84 ? 28.494 -13.796 46.827 1.00 14.15 84 VAL A C 2
ATOM 6804 O O . VAL C 3 84 ? 28.654 -14.771 47.504 1.00 13.26 84 VAL A O 2
ATOM 6808 N N . PHE C 3 85 ? 29.006 -12.600 47.183 1.00 13.54 85 PHE A N 2
ATOM 6809 C CA . PHE C 3 85 ? 29.858 -12.502 48.338 1.00 14.35 85 PHE A CA 2
ATOM 6810 C C . PHE C 3 85 ? 29.208 -11.838 49.598 1.00 15.67 85 PHE A C 2
ATOM 6811 O O . PHE C 3 85 ? 29.844 -11.751 50.644 1.00 16.26 85 PHE A O 2
ATOM 6819 N N . GLY C 3 86 ? 27.962 -11.378 49.485 1.00 16.75 86 GLY A N 2
ATOM 6820 C CA . GLY C 3 86 ? 27.294 -10.705 50.582 1.00 16.52 86 GLY A CA 2
ATOM 6821 C C . GLY C 3 86 ? 27.793 -9.324 50.939 1.00 17.42 86 GLY A C 2
ATOM 6822 O O . GLY C 3 86 ? 27.518 -8.828 52.050 1.00 17.44 86 GLY A O 2
ATOM 6823 N N . ALA C 3 87 ? 28.488 -8.652 50.011 1.00 18.39 87 ALA A N 2
ATOM 6824 C CA . ALA C 3 87 ? 28.905 -7.261 50.248 1.00 18.08 87 ALA A CA 2
ATOM 6825 C C . ALA C 3 87 ? 27.654 -6.392 50.226 1.00 18.00 87 ALA A C 2
ATOM 6826 O O . ALA C 3 87 ? 26.693 -6.676 49.492 1.00 20.58 87 ALA A O 2
ATOM 6828 N N . TYR C 3 88 ? 27.585 -5.370 51.073 1.00 17.84 88 TYR A N 2
ATOM 6829 C CA . TYR C 3 88 ? 26.446 -4.458 51.036 1.00 17.22 88 TYR A CA 2
ATOM 6830 C C . TYR C 3 88 ? 26.766 -3.308 50.123 1.00 17.16 88 TYR A C 2
ATOM 6831 O O . TYR C 3 88 ? 27.637 -2.489 50.436 1.00 17.89 88 TYR A O 2
ATOM 6840 N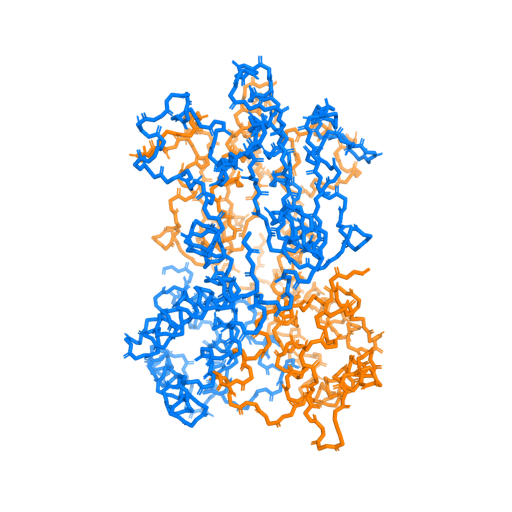 N . LYS C 3 89 ? 26.025 -3.188 49.041 1.00 16.51 89 LYS A N 2
ATOM 6841 C CA . LYS C 3 89 ? 26.274 -2.163 48.042 1.00 15.89 89 LYS A CA 2
ATOM 6842 C C . LYS C 3 89 ? 25.703 -0.830 48.536 1.00 16.31 89 LYS A C 2
ATOM 6843 O O . LYS C 3 89 ? 24.595 -0.766 49.072 1.00 14.77 89 LYS A O 2
ATOM 6849 N N . LEU C 3 90 ? 26.464 0.228 48.354 1.00 15.58 90 LEU A N 2
ATOM 6850 C CA . LEU C 3 90 ? 25.994 1.560 48.755 1.00 15.97 90 LEU A CA 2
ATOM 6851 C C . LEU C 3 90 ? 25.176 2.114 47.578 1.00 15.75 90 LEU A C 2
ATOM 6852 O O . LEU C 3 90 ? 25.637 2.991 46.852 1.00 15.52 90 LEU A O 2
ATOM 6857 N N . ASP C 3 91 ? 23.973 1.571 47.371 1.00 15.66 91 ASP A N 2
ATOM 6858 C CA . ASP C 3 91 ? 23.123 2.091 46.314 1.00 15.52 91 ASP A CA 2
ATOM 6859 C C . ASP C 3 91 ? 22.237 3.167 46.945 1.00 15.99 91 ASP A C 2
ATOM 6860 O O . ASP C 3 91 ? 22.408 3.506 48.139 1.00 14.27 91 ASP A O 2
ATOM 6865 N N . LYS C 3 92 ? 21.324 3.730 46.162 1.00 16.88 92 LYS A N 2
ATOM 6866 C CA . LYS C 3 92 ? 20.551 4.887 46.621 1.00 18.01 92 LYS A CA 2
ATOM 6867 C C . LYS C 3 92 ? 19.806 4.557 47.884 1.00 17.02 92 LYS A C 2
ATOM 6868 O O . LYS C 3 92 ? 19.849 5.284 48.898 1.00 17.86 92 LYS A O 2
ATOM 6874 N N . SER C 3 93 ? 19.128 3.432 47.839 1.00 17.43 93 SER A N 2
ATOM 6875 C CA . SER C 3 93 ? 18.295 2.980 48.957 1.00 17.91 93 SER A CA 2
ATOM 6876 C C . SER C 3 93 ? 19.122 2.705 50.271 1.00 16.02 93 SER A C 2
ATOM 6877 O O . SER C 3 93 ? 18.751 3.136 51.398 1.00 15.95 93 SER A O 2
ATOM 6880 N N . TYR C 3 94 ? 20.223 1.992 50.140 1.00 13.69 94 TYR A N 2
ATOM 6881 C CA . TYR C 3 94 ? 21.087 1.703 51.270 1.00 14.45 94 TYR A CA 2
ATOM 6882 C C . TYR C 3 94 ? 21.605 2.977 51.923 1.00 14.29 94 TYR A C 2
ATOM 6883 O O . TYR C 3 94 ? 21.613 3.134 53.172 1.00 14.01 94 TYR A O 2
ATOM 6892 N N . ARG C 3 95 ? 22.090 3.887 51.077 1.00 13.90 95 ARG A N 2
ATOM 6893 C CA . ARG C 3 95 ? 22.695 5.133 51.567 1.00 14.14 95 ARG A CA 2
ATOM 6894 C C . ARG C 3 95 ? 21.722 6.047 52.315 1.00 14.64 95 ARG A C 2
ATOM 6895 O O . ARG C 3 95 ? 22.102 6.684 53.263 1.00 15.18 95 ARG A O 2
ATOM 6903 N N . ALA C 3 96 ? 20.491 6.111 51.828 1.00 16.93 96 ALA A N 2
ATOM 6904 C CA . ALA C 3 96 ? 19.403 6.937 52.447 1.00 18.51 96 ALA A CA 2
ATOM 6905 C C . ALA C 3 96 ? 19.047 6.339 53.820 1.00 18.82 96 ALA A C 2
ATOM 6906 O O . ALA C 3 96 ? 18.784 7.061 54.773 1.00 19.14 96 ALA A O 2
ATOM 6908 N N . ALA C 3 97 ? 19.159 5.026 53.936 1.00 19.27 97 ALA A N 2
ATOM 6909 C CA . ALA C 3 97 ? 18.694 4.331 55.119 1.00 20.04 97 ALA A CA 2
ATOM 6910 C C . ALA C 3 97 ? 19.731 4.137 56.193 1.00 20.52 97 ALA A C 2
ATOM 6911 O O . ALA C 3 97 ? 19.365 3.813 57.318 1.00 21.68 97 ALA A O 2
ATOM 6913 N N . ASN C 3 98 ? 21.013 4.297 55.870 1.00 18.55 98 ASN A N 2
ATOM 6914 C CA . ASN C 3 98 ? 22.076 3.948 56.786 1.00 18.24 98 ASN A CA 2
ATOM 6915 C C . ASN C 3 98 ? 22.997 5.129 57.012 1.00 17.75 98 ASN A C 2
ATOM 6916 O O . ASN C 3 98 ? 23.772 5.473 56.135 1.00 13.98 98 ASN A O 2
ATOM 6921 N N . GLU C 3 99 ? 22.891 5.714 58.202 1.00 17.31 99 GLU A N 2
ATOM 6922 C CA . GLU C 3 99 ? 23.744 6.808 58.648 1.00 17.61 99 GLU A CA 2
ATOM 6923 C C . GLU C 3 99 ? 25.184 6.377 58.720 1.00 16.90 99 GLU A C 2
ATOM 6924 O O . GLU C 3 99 ? 25.429 5.246 59.092 1.00 17.82 99 GLU A O 2
ATOM 6930 N N . PRO C 3 100 ? 26.159 7.259 58.370 1.00 15.81 100 PRO A N 2
ATOM 6931 C CA . PRO C 3 100 ? 26.101 8.561 57.744 1.00 14.98 100 PRO A CA 2
ATOM 6932 C C . PRO C 3 100 ? 26.357 8.515 56.212 1.00 14.57 100 PRO A C 2
ATOM 6933 O O . PRO C 3 100 ? 26.905 9.444 55.652 1.00 13.56 100 PRO A O 2
ATOM 6937 N N . PHE C 3 101 ? 25.959 7.437 55.554 1.00 14.31 101 PHE A N 2
ATOM 6938 C CA . PHE C 3 101 ? 26.350 7.180 54.186 1.00 14.23 101 PHE A CA 2
ATOM 6939 C C . PHE C 3 101 ? 25.773 8.120 53.131 1.00 14.64 101 PHE A C 2
ATOM 6940 O O . PHE C 3 101 ? 26.209 8.087 51.958 1.00 14.35 101 PHE A O 2
ATOM 6948 N N . ILE C 3 102 ? 24.903 9.035 53.551 1.00 13.56 102 ILE A N 2
ATOM 6949 C CA . ILE C 3 102 ? 24.279 9.956 52.592 1.00 14.73 102 ILE A CA 2
ATOM 6950 C C . ILE C 3 102 ? 25.275 11.051 52.181 1.00 14.88 102 ILE A C 2
ATOM 6951 O O . ILE C 3 102 ? 25.108 11.662 51.142 1.00 15.66 102 ILE A O 2
ATOM 6956 N N . HIS C 3 103 ? 26.331 11.245 52.966 1.00 15.56 103 HIS A N 2
ATOM 6957 C CA . HIS C 3 103 ? 27.221 12.364 52.734 1.00 17.50 103 HIS A CA 2
ATOM 6958 C C . HIS C 3 103 ? 28.020 12.071 51.459 1.00 15.96 103 HIS A C 2
ATOM 6959 O O . HIS C 3 103 ? 28.338 10.921 51.143 1.00 15.04 103 HIS A O 2
ATOM 6966 N N . PRO C 3 104 ? 28.246 13.096 50.648 1.00 16.80 104 PRO A N 2
ATOM 6967 C CA . PRO C 3 104 ? 28.951 12.864 49.351 1.00 15.29 104 PRO A CA 2
ATOM 6968 C C . PRO C 3 104 ? 30.367 12.316 49.396 1.00 15.35 104 PRO A C 2
ATOM 6969 O O . PRO C 3 104 ? 30.866 11.845 48.366 1.00 17.26 104 PRO A O 2
ATOM 6973 N N . CYS C 3 105 ? 31.034 12.364 50.528 1.00 13.68 105 CYS A N 2
ATOM 6974 C CA . CYS C 3 105 ? 32.326 11.682 50.637 1.00 14.68 105 CYS A CA 2
ATOM 6975 C C . CYS C 3 105 ? 32.206 10.150 50.443 1.00 14.44 105 CYS A C 2
ATOM 6976 O O . CYS C 3 105 ? 33.170 9.479 50.001 1.00 14.67 105 CYS A O 2
ATOM 6979 N N . PHE C 3 106 ? 31.009 9.600 50.643 1.00 14.48 106 PHE A N 2
ATOM 6980 C CA . PHE C 3 106 ? 30.730 8.186 50.323 1.00 13.78 106 PHE A CA 2
ATOM 6981 C C . PHE C 3 106 ? 30.378 7.877 48.807 1.00 14.39 106 PHE A C 2
ATOM 6982 O O . PHE C 3 106 ? 30.207 6.709 48.442 1.00 13.78 106 PHE A O 2
ATOM 6990 N N . ASP C 3 107 ? 30.328 8.898 47.939 1.00 14.45 107 ASP A N 2
ATOM 6991 C CA . ASP C 3 107 ? 30.113 8.679 46.462 1.00 13.83 107 ASP A CA 2
ATOM 6992 C C . ASP C 3 107 ? 31.178 7.766 45.861 1.00 15.82 107 ASP A C 2
ATOM 6993 O O . ASP C 3 107 ? 30.898 7.023 44.906 1.00 15.42 107 ASP A O 2
ATOM 6998 N N . GLU C 3 108 ? 32.391 7.825 46.450 1.00 16.71 108 GLU A N 2
ATOM 6999 C CA . GLU C 3 108 ? 33.576 7.005 46.051 1.00 17.67 108 GLU A CA 2
ATOM 7000 C C . GLU C 3 108 ? 33.690 5.625 46.746 1.00 17.64 108 GLU A C 2
ATOM 7001 O O . GLU C 3 108 ? 34.657 4.895 46.487 1.00 19.82 108 GLU A O 2
ATOM 7007 N N . ILE C 3 109 ? 32.731 5.260 47.592 1.00 14.66 109 ILE A N 2
ATOM 7008 C CA . ILE C 3 109 ? 32.731 3.969 48.244 1.00 14.35 109 ILE A CA 2
ATOM 7009 C C . ILE C 3 109 ? 31.653 3.042 47.637 1.00 14.83 109 ILE A C 2
ATOM 7010 O O . ILE C 3 109 ? 30.461 3.377 47.643 1.00 16.45 109 ILE A O 2
ATOM 7015 N N . ASP C 3 110 ? 32.051 1.899 47.104 1.00 13.24 110 ASP A N 2
ATOM 7016 C CA . ASP C 3 110 ? 31.106 0.925 46.529 1.00 14.34 110 ASP A CA 2
ATOM 7017 C C . ASP C 3 110 ? 30.394 0.020 47.546 1.00 13.35 110 ASP A C 2
ATOM 7018 O O . ASP C 3 110 ? 29.252 -0.327 47.353 1.00 14.49 110 ASP A O 2
ATOM 7023 N N . HIS C 3 111 ? 31.096 -0.480 48.552 1.00 14.45 111 HIS A N 2
ATOM 7024 C CA . HIS C 3 111 ? 30.486 -1.488 49.440 1.00 15.09 111 HIS A CA 2
ATOM 7025 C C . HIS C 3 111 ? 30.948 -1.384 50.875 1.00 15.01 111 HIS A C 2
ATOM 7026 O O . HIS C 3 111 ? 32.086 -0.923 51.156 1.00 14.93 111 HIS A O 2
ATOM 7033 N N . VAL C 3 112 ? 30.098 -1.854 51.793 1.00 14.54 112 VAL A N 2
ATOM 7034 C CA . VAL C 3 112 ? 30.550 -2.216 53.166 1.00 15.54 112 VAL A CA 2
ATOM 7035 C C . VAL C 3 112 ? 30.689 -3.734 53.290 1.00 15.22 112 VAL A C 2
ATOM 7036 O O . VAL C 3 112 ? 29.775 -4.471 52.931 1.00 14.11 112 VAL A O 2
ATOM 7040 N N . ILE C 3 113 ? 31.842 -4.203 53.755 1.00 15.50 113 ILE A N 2
ATOM 7041 C CA . ILE C 3 113 ? 32.077 -5.617 53.996 1.00 17.03 113 ILE A CA 2
ATOM 7042 C C . ILE C 3 113 ? 32.016 -5.847 55.534 1.00 18.28 113 ILE A C 2
ATOM 7043 O O . ILE C 3 113 ? 32.717 -5.169 56.304 1.00 18.12 113 ILE A O 2
ATOM 7048 N N . GLN C 3 114 ? 31.146 -6.767 55.973 1.00 18.90 114 GLN A N 2
ATOM 7049 C CA . GLN C 3 114 ? 31.000 -7.077 57.368 1.00 19.44 114 GLN A CA 2
ATOM 7050 C C . GLN C 3 114 ? 31.619 -8.434 57.588 1.00 18.81 114 GLN A C 2
ATOM 7051 O O . GLN C 3 114 ? 31.128 -9.444 57.063 1.00 17.48 114 GLN A O 2
ATOM 7057 N N . ARG C 3 115 ? 32.720 -8.471 58.336 1.00 17.47 115 ARG A N 2
ATOM 7058 C CA . ARG C 3 115 ? 33.441 -9.689 58.568 1.00 17.29 115 ARG A CA 2
ATOM 7059 C C . ARG C 3 115 ? 32.847 -10.406 59.787 1.00 18.86 115 ARG A C 2
ATOM 7060 O O . ARG C 3 115 ? 32.386 -9.753 60.715 1.00 20.04 115 ARG A O 2
ATOM 7068 N N . ASP C 3 116 ? 32.973 -11.730 59.821 1.00 20.05 116 ASP A N 2
ATOM 7069 C CA . ASP C 3 116 ? 32.459 -12.565 60.935 1.00 21.42 116 ASP A CA 2
ATOM 7070 C C . ASP C 3 116 ? 33.096 -12.278 62.279 1.00 22.18 116 ASP A C 2
ATOM 7071 O O . ASP C 3 116 ? 32.493 -12.569 63.295 1.00 22.43 116 ASP A O 2
ATOM 7076 N N . ASP C 3 117 ? 34.289 -11.672 62.286 1.00 21.81 117 ASP A N 2
ATOM 7077 C CA . ASP C 3 117 ? 34.927 -11.302 63.537 1.00 21.38 117 ASP A CA 2
ATOM 7078 C C . ASP C 3 117 ? 34.606 -9.912 64.026 1.00 21.00 117 ASP A C 2
ATOM 7079 O O . ASP C 3 117 ? 35.203 -9.465 65.011 1.00 21.60 117 ASP A O 2
ATOM 7084 N N . GLY C 3 118 ? 33.686 -9.225 63.372 1.00 19.60 118 GLY A N 2
ATOM 7085 C CA . GLY C 3 118 ? 33.284 -7.885 63.790 1.00 20.27 118 GLY A CA 2
ATOM 7086 C C . GLY C 3 118 ? 33.939 -6.715 63.038 1.00 20.17 118 GLY A C 2
ATOM 7087 O O . GLY C 3 118 ? 33.510 -5.571 63.170 1.00 22.18 118 GLY A O 2
ATOM 7088 N N . ARG C 3 119 ? 34.992 -6.979 62.283 1.00 19.99 119 ARG A N 2
ATOM 7089 C CA . ARG C 3 119 ? 35.643 -5.919 61.486 1.00 19.78 119 ARG A CA 2
ATOM 7090 C C . ARG C 3 119 ? 34.712 -5.435 60.386 1.00 18.43 119 ARG A C 2
ATOM 7091 O O . ARG C 3 119 ? 33.994 -6.232 59.803 1.00 16.45 119 ARG A O 2
ATOM 7099 N N . ILE C 3 120 ? 34.753 -4.138 60.137 1.00 17.43 120 ILE A N 2
ATOM 7100 C CA . ILE C 3 120 ? 34.069 -3.492 59.013 1.00 16.82 120 ILE A CA 2
ATOM 7101 C C . ILE C 3 120 ? 35.087 -2.842 58.071 1.00 16.13 120 ILE A C 2
ATOM 7102 O O . ILE C 3 120 ? 35.923 -2.017 58.493 1.00 16.36 120 ILE A O 2
ATOM 7107 N N . GLU C 3 121 ? 35.018 -3.262 56.802 1.00 15.04 121 GLU A N 2
ATOM 7108 C CA . GLU C 3 121 ? 35.869 -2.702 55.760 1.00 15.70 121 GLU A CA 2
ATOM 7109 C C . GLU C 3 121 ? 35.036 -2.024 54.721 1.00 14.94 121 GLU A C 2
ATOM 7110 O O . GLU C 3 121 ? 34.029 -2.552 54.223 1.00 14.25 121 GLU A O 2
ATOM 7116 N N . LEU C 3 122 ? 35.429 -0.813 54.399 1.00 13.89 122 LEU A N 2
ATOM 7117 C CA . LEU C 3 122 ? 34.848 -0.142 53.215 1.00 13.86 122 LEU A CA 2
ATOM 7118 C C . LEU C 3 122 ? 35.616 -0.505 51.920 1.00 13.84 122 LEU A C 2
ATOM 7119 O O . LEU C 3 122 ? 36.834 -0.540 51.925 1.00 14.26 122 LEU A O 2
ATOM 7124 N N . LEU C 3 123 ? 34.882 -0.720 50.828 1.00 12.64 123 LEU A N 2
ATOM 7125 C CA . LEU C 3 123 ? 35.508 -1.081 49.545 1.00 13.69 123 LEU A CA 2
ATOM 7126 C C . LEU C 3 123 ? 35.205 -0.052 48.406 1.00 14.65 123 LEU A C 2
ATOM 7127 O O . LEU C 3 123 ? 34.031 0.384 48.216 1.00 14.06 123 LEU A O 2
ATOM 7132 N N . SER C 3 124 ? 36.284 0.381 47.728 1.00 13.97 124 SER A N 2
ATOM 7133 C CA . SER C 3 124 ? 36.228 1.170 46.480 1.00 14.72 124 SER A CA 2
ATOM 7134 C C . SER C 3 124 ? 36.926 0.370 45.393 1.00 14.78 124 SER A C 2
ATOM 7135 O O . SER C 3 124 ? 38.143 0.130 45.452 1.00 14.30 124 SER A O 2
ATOM 7138 N N . LEU C 3 125 ? 36.124 -0.140 44.470 1.00 13.47 125 LEU A N 2
ATOM 7139 C CA . LEU C 3 125 ? 36.588 -1.113 43.500 1.00 14.76 125 LEU A CA 2
ATOM 7140 C C . LEU C 3 125 ? 36.846 -0.529 42.115 1.00 13.97 125 LEU A C 2
ATOM 7141 O O . LEU C 3 125 ? 36.080 0.293 41.683 1.00 13.32 125 LEU A O 2
ATOM 7146 N N . LYS C 3 126 ? 37.955 -0.959 41.465 1.00 13.07 126 LYS A N 2
ATOM 7147 C CA . LYS C 3 126 ? 38.319 -0.626 40.084 1.00 13.25 126 LYS A CA 2
ATOM 7148 C C . LYS C 3 126 ? 38.685 -1.902 39.348 1.00 13.86 126 LYS A C 2
ATOM 7149 O O . LYS C 3 126 ? 39.195 -2.857 39.981 1.00 14.26 126 LYS A O 2
ATOM 7155 N N . ALA C 3 127 ? 38.492 -1.897 38.020 1.00 12.49 127 ALA A N 2
ATOM 7156 C CA . ALA C 3 127 ? 38.845 -3.061 37.184 1.00 12.74 127 ALA A CA 2
ATOM 7157 C C . ALA C 3 127 ? 40.335 -3.341 37.146 1.00 11.30 127 ALA A C 2
ATOM 7158 O O . ALA C 3 127 ? 40.751 -4.457 37.411 1.00 13.26 127 ALA A O 2
ATOM 7160 N N . GLY C 3 128 ? 41.128 -2.338 36.874 1.00 12.20 128 GLY A N 2
ATOM 7161 C CA . GLY C 3 128 ? 42.541 -2.560 36.499 1.00 12.09 128 GLY A CA 2
ATOM 7162 C C . GLY C 3 128 ? 43.443 -1.370 36.665 1.00 12.00 128 GLY A C 2
ATOM 7163 O O . GLY C 3 128 ? 43.067 -0.274 37.157 1.00 12.48 128 GLY A O 2
ATOM 7164 N N . LYS C 3 129 ? 44.680 -1.552 36.214 1.00 12.77 129 LYS A N 2
ATOM 7165 C CA . LYS C 3 129 ? 45.733 -0.611 36.456 1.00 12.76 129 LYS A CA 2
ATOM 7166 C C . LYS C 3 129 ? 45.510 0.728 35.772 1.00 11.22 129 LYS A C 2
ATOM 7167 O O . LYS C 3 129 ? 45.971 1.727 36.284 1.00 12.32 129 LYS A O 2
ATOM 7173 N N . TRP C 3 130 ? 44.785 0.742 34.659 1.00 11.50 130 TRP A N 2
ATOM 7174 C CA . TRP C 3 130 ? 44.521 1.970 33.859 1.00 11.25 130 TRP A CA 2
ATOM 7175 C C . TRP C 3 130 ? 43.250 2.763 34.221 1.00 10.98 130 TRP A C 2
ATOM 7176 O O . TRP C 3 130 ? 43.003 3.807 33.640 1.00 10.63 130 TRP A O 2
ATOM 7187 N N . THR C 3 131 ? 42.422 2.210 35.086 1.00 11.54 131 THR A N 2
ATOM 7188 C CA . THR C 3 131 ? 40.993 2.678 35.240 1.00 12.48 131 THR A CA 2
ATOM 7189 C C . THR C 3 131 ? 40.897 4.158 35.704 1.00 13.00 131 THR A C 2
ATOM 7190 O O . THR C 3 131 ? 39.981 4.900 35.321 1.00 12.11 131 THR A O 2
ATOM 7194 N N . ILE C 3 132 ? 41.839 4.544 36.575 1.00 14.00 132 ILE A N 2
ATOM 7195 C CA . ILE C 3 132 ? 41.935 5.871 37.121 1.00 14.80 132 ILE A CA 2
ATOM 7196 C C . ILE C 3 132 ? 43.094 6.611 36.522 1.00 16.07 132 ILE A C 2
ATOM 7197 O O . ILE C 3 132 ? 44.143 6.015 36.100 1.00 17.56 132 ILE A O 2
ATOM 7202 N N . GLN C 3 133 ? 42.896 7.917 36.445 1.00 15.81 133 GLN A N 2
ATOM 7203 C CA . GLN C 3 133 ? 43.988 8.827 36.097 1.00 14.35 133 GLN A CA 2
ATOM 7204 C C . GLN C 3 133 ? 44.165 9.799 37.241 1.00 14.13 133 GLN A C 2
ATOM 7205 O O . GLN C 3 133 ? 43.648 9.562 38.357 1.00 11.74 133 GLN A O 2
ATOM 7211 N N . LEU C 3 134 ? 45.000 10.830 37.035 1.00 13.77 134 LEU A N 2
ATOM 7212 C CA . LEU C 3 134 ? 45.379 11.726 38.142 1.00 13.69 134 LEU A CA 2
ATOM 7213 C C . LEU C 3 134 ? 44.199 12.438 38.783 1.00 13.68 134 LEU A C 2
ATOM 7214 O O . LEU C 3 134 ? 44.087 12.422 40.030 1.00 13.84 134 LEU A O 2
ATOM 7219 N N . THR C 3 135 ? 43.325 13.041 37.970 1.00 13.49 135 THR A N 2
ATOM 7220 C CA . THR C 3 135 ? 42.153 13.774 38.492 1.00 15.30 135 THR A CA 2
ATOM 7221 C C . THR C 3 135 ? 41.378 12.826 39.431 1.00 13.75 135 THR A C 2
ATOM 7222 O O . THR C 3 135 ? 40.999 13.189 40.578 1.00 13.68 135 THR A O 2
ATOM 7226 N N . MET C 3 136 ? 41.163 11.603 38.970 1.00 12.15 136 MET A N 2
ATOM 7227 C CA . MET C 3 136 ? 40.345 10.660 39.772 1.00 13.77 136 MET A CA 2
ATOM 7228 C C . MET C 3 136 ? 41.061 10.281 41.056 1.00 14.25 136 MET A C 2
ATOM 7229 O O . MET C 3 136 ? 40.461 10.289 42.125 1.00 15.44 136 MET A O 2
ATOM 7234 N N . ALA C 3 137 ? 42.356 10.035 40.965 1.00 14.15 137 ALA A N 2
ATOM 7235 C CA . ALA C 3 137 ? 43.151 9.670 42.167 1.00 14.75 137 ALA A CA 2
ATOM 7236 C C . ALA C 3 137 ? 43.146 10.727 43.295 1.00 14.59 137 ALA A C 2
ATOM 7237 O O . ALA C 3 137 ? 43.054 10.394 44.503 1.00 15.26 137 ALA A O 2
ATOM 7239 N N . VAL C 3 138 ? 43.255 11.984 42.911 1.00 15.17 138 VAL A N 2
ATOM 7240 C CA . VAL C 3 138 ? 43.257 13.133 43.870 1.00 15.92 138 VAL A CA 2
ATOM 7241 C C . VAL C 3 138 ? 41.881 13.221 44.559 1.00 15.99 138 VAL A C 2
ATOM 7242 O O . VAL C 3 138 ? 41.764 13.382 45.804 1.00 16.29 138 VAL A O 2
ATOM 7246 N N . GLN C 3 139 ? 40.858 13.096 43.748 1.00 15.18 139 GLN A N 2
ATOM 7247 C CA . GLN C 3 139 ? 39.447 13.104 44.250 1.00 16.79 139 GLN A CA 2
ATOM 7248 C C . GLN C 3 139 ? 39.195 11.925 45.172 1.00 15.48 139 GLN A C 2
ATOM 7249 O O . GLN C 3 139 ? 38.571 12.110 46.237 1.00 15.31 139 GLN A O 2
ATOM 7255 N N . LEU C 3 140 ? 39.698 10.713 44.835 1.00 14.65 140 LEU A N 2
ATOM 7256 C CA . LEU C 3 140 ? 39.639 9.601 45.786 1.00 14.49 140 LEU A CA 2
ATOM 7257 C C . LEU C 3 140 ? 40.331 9.886 47.139 1.00 15.54 140 LEU A C 2
ATOM 7258 O O . LEU C 3 140 ? 39.805 9.529 48.222 1.00 14.46 140 LEU A O 2
ATOM 7263 N N . ASN C 3 141 ? 41.541 10.443 47.089 1.00 15.56 141 ASN A N 2
ATOM 7264 C CA . ASN C 3 141 ? 42.240 10.897 48.314 1.00 16.20 141 ASN A CA 2
ATOM 7265 C C . ASN C 3 141 ? 41.395 11.869 49.193 1.00 15.62 141 ASN A C 2
ATOM 7266 O O . ASN C 3 141 ? 41.308 11.681 50.402 1.00 15.11 141 ASN A O 2
ATOM 7271 N N . LYS C 3 142 ? 40.753 12.843 48.562 1.00 16.04 142 LYS A N 2
ATOM 7272 C CA . LYS C 3 142 ? 39.923 13.843 49.240 1.00 17.50 142 LYS A CA 2
ATOM 7273 C C . LYS C 3 142 ? 38.768 13.162 49.955 1.00 16.26 142 LYS A C 2
ATOM 7274 O O . LYS C 3 142 ? 38.506 13.454 51.136 1.00 16.03 142 LYS A O 2
ATOM 7280 N N . ALA C 3 143 ? 38.120 12.243 49.239 1.00 14.58 143 ALA A N 2
ATOM 7281 C CA . ALA C 3 143 ? 36.971 11.534 49.796 1.00 15.82 143 ALA A CA 2
ATOM 7282 C C . ALA C 3 143 ? 37.332 10.660 50.959 1.00 16.02 143 ALA A C 2
ATOM 7283 O O . ALA C 3 143 ? 36.643 10.667 51.982 1.00 16.13 143 ALA A O 2
ATOM 7285 N N . PHE C 3 144 ? 38.378 9.854 50.784 1.00 14.91 144 PHE A N 2
ATOM 7286 C CA . PHE C 3 144 ? 38.863 8.934 51.819 1.00 16.42 144 PHE A CA 2
ATOM 7287 C C . PHE C 3 144 ? 39.334 9.707 53.093 1.00 16.78 144 PHE A C 2
ATOM 7288 O O . PHE C 3 144 ? 39.040 9.304 54.201 1.00 15.66 144 PHE A O 2
ATOM 7296 N N . HIS C 3 145 ? 40.076 10.793 52.914 1.00 16.88 145 HIS A N 2
ATOM 7297 C CA . HIS C 3 145 ? 40.577 11.596 54.028 1.00 18.04 145 HIS A CA 2
ATOM 7298 C C . HIS C 3 145 ? 39.410 12.175 54.870 1.00 17.74 145 HIS A C 2
ATOM 7299 O O . HIS C 3 145 ? 39.469 12.173 56.103 1.00 18.34 145 HIS A O 2
ATOM 7306 N N . GLU C 3 146 ? 38.348 12.597 54.204 1.00 18.68 146 GLU A N 2
ATOM 7307 C CA . GLU C 3 146 ? 37.118 13.108 54.881 1.00 19.94 146 GLU A CA 2
ATOM 7308 C C . GLU C 3 146 ? 36.412 12.045 55.736 1.00 18.64 146 GLU A C 2
ATOM 7309 O O . GLU C 3 146 ? 36.013 12.297 56.855 1.00 18.21 146 GLU A O 2
ATOM 7315 N N . ILE C 3 147 ? 36.301 10.846 55.193 1.00 17.73 147 ILE A N 2
ATOM 7316 C CA . ILE C 3 147 ? 35.758 9.694 55.890 1.00 17.83 147 ILE A CA 2
ATOM 7317 C C . ILE C 3 147 ? 36.587 9.412 57.123 1.00 18.45 147 ILE A C 2
ATOM 7318 O O . ILE C 3 147 ? 36.078 9.326 58.255 1.00 18.37 147 ILE A O 2
ATOM 7323 N N . ILE C 3 148 ? 37.889 9.297 56.901 1.00 19.18 148 ILE A N 2
ATOM 7324 C CA . ILE C 3 148 ? 38.803 8.956 57.965 1.00 19.99 148 ILE A CA 2
ATOM 7325 C C . ILE C 3 148 ? 38.747 9.976 59.118 1.00 20.22 148 ILE A C 2
ATOM 7326 O O . ILE C 3 148 ? 38.714 9.591 60.286 1.00 20.40 148 ILE A O 2
ATOM 7331 N N . ASN C 3 149 ? 38.698 11.255 58.789 1.00 21.84 149 ASN A N 2
ATOM 7332 C CA . ASN C 3 149 ? 38.793 12.285 59.814 1.00 24.15 149 ASN A CA 2
ATOM 7333 C C . ASN C 3 149 ? 37.447 12.674 60.377 1.00 24.13 149 ASN A C 2
ATOM 7334 O O . ASN C 3 149 ? 37.368 13.047 61.552 1.00 26.41 149 ASN A O 2
ATOM 7339 N N . ASN C 3 150 ? 36.409 12.635 59.551 1.00 22.90 150 ASN A N 2
ATOM 7340 C CA . ASN C 3 150 ? 35.071 13.025 59.994 1.00 23.12 150 ASN A CA 2
ATOM 7341 C C . ASN C 3 150 ? 34.101 11.903 60.388 1.00 22.56 150 ASN A C 2
ATOM 7342 O O . ASN C 3 150 ? 33.182 12.157 61.171 1.00 21.82 150 ASN A O 2
ATOM 7347 N N . TYR C 3 151 ? 34.317 10.693 59.890 1.00 21.87 151 TYR A N 2
ATOM 7348 C CA . TYR C 3 151 ? 33.476 9.514 60.231 1.00 22.72 151 TYR A CA 2
ATOM 7349 C C . TYR C 3 151 ? 34.345 8.303 60.625 1.00 22.22 151 TYR A C 2
ATOM 7350 O O . TYR C 3 151 ? 34.239 7.217 60.060 1.00 21.49 151 TYR A O 2
ATOM 7359 N N . PRO C 3 152 ? 35.208 8.488 61.627 1.00 22.35 152 PRO A N 2
ATOM 7360 C CA . PRO C 3 152 ? 36.123 7.423 62.032 1.00 23.09 152 PRO A CA 2
ATOM 7361 C C . PRO C 3 152 ? 35.415 6.167 62.507 1.00 23.46 152 PRO A C 2
ATOM 7362 O O . PRO C 3 152 ? 35.955 5.065 62.394 1.00 24.74 152 PRO A O 2
ATOM 7366 N N . GLY C 3 153 ? 34.218 6.335 63.032 1.00 21.82 153 GLY A N 2
ATOM 7367 C CA . GLY C 3 153 ? 33.444 5.199 63.527 1.00 21.80 153 GLY A CA 2
ATOM 7368 C C . GLY C 3 153 ? 32.786 4.290 62.505 1.00 21.38 153 GLY A C 2
ATOM 7369 O O . GLY C 3 153 ? 32.312 3.239 62.875 1.00 21.05 153 GLY A O 2
ATOM 7370 N N . VAL C 3 154 ? 32.748 4.667 61.228 1.00 21.26 154 VAL A N 2
ATOM 7371 C CA . VAL C 3 154 ? 31.963 3.896 60.256 1.00 21.83 154 VAL A CA 2
ATOM 7372 C C . VAL C 3 154 ? 32.584 2.566 59.887 1.00 20.33 154 VAL A C 2
ATOM 7373 O O . VAL C 3 154 ? 31.889 1.674 59.412 1.00 20.00 154 VAL A O 2
ATOM 7377 N N . ALA C 3 155 ? 33.884 2.421 60.087 1.00 18.88 155 ALA A N 2
ATOM 7378 C CA . ALA C 3 155 ? 34.570 1.241 59.609 1.00 18.39 155 ALA A CA 2
ATOM 7379 C C . ALA C 3 155 ? 35.922 1.218 60.232 1.00 18.70 155 ALA A C 2
ATOM 7380 O O . ALA C 3 155 ? 36.383 2.235 60.775 1.00 17.61 155 ALA A O 2
ATOM 7382 N N . ASP C 3 156 ? 36.575 0.080 60.133 1.00 18.54 156 ASP A N 2
ATOM 7383 C CA . ASP C 3 156 ? 37.974 -0.044 60.629 1.00 20.15 156 ASP A CA 2
ATOM 7384 C C . ASP C 3 156 ? 39.045 0.414 59.610 1.00 20.41 156 ASP A C 2
ATOM 7385 O O . ASP C 3 156 ? 40.120 0.906 59.999 1.00 21.79 156 ASP A O 2
ATOM 7390 N N . ASN C 3 157 ? 38.746 0.256 58.317 1.00 19.74 157 ASN A N 2
ATOM 7391 C CA . ASN C 3 157 ? 39.679 0.634 57.242 1.00 18.74 157 ASN A CA 2
ATOM 7392 C C . ASN C 3 157 ? 38.994 0.696 55.906 1.00 17.95 157 ASN A C 2
ATOM 7393 O O . ASN C 3 157 ? 37.807 0.321 55.793 1.00 17.06 157 ASN A O 2
ATOM 7398 N N . ILE C 3 158 ? 39.729 1.234 54.915 1.00 18.37 158 ILE A N 2
ATOM 7399 C CA . ILE C 3 158 ? 39.312 1.418 53.543 1.00 17.78 158 ILE A CA 2
ATOM 7400 C C . ILE C 3 158 ? 40.264 0.584 52.651 1.00 17.22 158 ILE A C 2
ATOM 7401 O O . ILE C 3 158 ? 41.490 0.660 52.776 1.00 17.23 158 ILE A O 2
ATOM 7406 N N . VAL C 3 159 ? 39.685 -0.226 51.767 1.00 15.58 159 VAL A N 2
ATOM 7407 C CA . VAL C 3 159 ? 40.421 -0.945 50.763 1.00 14.95 159 VAL A CA 2
ATOM 7408 C C . VAL C 3 159 ? 40.060 -0.436 49.387 1.00 14.65 159 VAL A C 2
ATOM 7409 O O . VAL C 3 159 ? 38.863 -0.220 49.042 1.00 12.06 159 VAL A O 2
ATOM 7413 N N . VAL C 3 160 ? 41.089 -0.241 48.559 1.00 14.11 160 VAL A N 2
ATOM 7414 C CA . VAL C 3 160 ? 40.839 -0.058 47.147 1.00 13.44 160 VAL A CA 2
ATOM 7415 C C . VAL C 3 160 ? 41.125 -1.422 46.489 1.00 14.01 160 VAL A C 2
ATOM 7416 O O . VAL C 3 160 ? 42.268 -1.920 46.535 1.00 14.72 160 VAL A O 2
ATOM 7420 N N . GLY C 3 161 ? 40.119 -1.992 45.822 1.00 12.70 161 GLY A N 2
ATOM 7421 C CA . GLY C 3 161 ? 40.288 -3.282 45.149 1.00 14.09 161 GLY A CA 2
ATOM 7422 C C . GLY C 3 161 ? 40.514 -3.070 43.668 1.00 14.48 161 GLY A C 2
ATOM 7423 O O . GLY C 3 161 ? 39.935 -2.127 43.067 1.00 14.88 161 GLY A O 2
ATOM 7424 N N . VAL C 3 162 ? 41.400 -3.879 43.089 1.00 15.15 162 VAL A N 2
ATOM 7425 C CA . VAL C 3 162 ? 41.651 -3.866 41.633 1.00 15.29 162 VAL A CA 2
ATOM 7426 C C . VAL C 3 162 ? 41.442 -5.319 41.165 1.00 15.42 162 VAL A C 2
ATOM 7427 O O . VAL C 3 162 ? 42.202 -6.207 41.560 1.00 16.75 162 VAL A O 2
ATOM 7431 N N . PHE C 3 163 ? 40.378 -5.580 40.394 1.00 14.38 163 PHE A N 2
ATOM 7432 C CA . PHE C 3 163 ? 39.929 -6.969 40.200 1.00 13.93 163 PHE A CA 2
ATOM 7433 C C . PHE C 3 163 ? 40.720 -7.831 39.207 1.00 14.56 163 PHE A C 2
ATOM 7434 O O . PHE C 3 163 ? 40.664 -9.069 39.312 1.00 14.75 163 PHE A O 2
ATOM 7442 N N . TYR C 3 164 ? 41.474 -7.209 38.294 1.00 13.52 164 TYR A N 2
ATOM 7443 C CA . TYR C 3 164 ? 42.489 -7.937 37.507 1.00 14.27 164 TYR A CA 2
ATOM 7444 C C . TYR C 3 164 ? 43.847 -7.200 37.460 1.00 15.17 164 TYR A C 2
ATOM 7445 O O . TYR C 3 164 ? 43.951 -5.951 37.672 1.00 13.24 164 TYR A O 2
ATOM 7454 N N . GLY C 3 165 ? 44.887 -7.995 37.167 1.00 16.31 165 GLY A N 2
ATOM 7455 C CA . GLY C 3 165 ? 46.268 -7.551 37.163 1.00 15.75 165 GLY A CA 2
ATOM 7456 C C . GLY C 3 165 ? 46.925 -7.815 38.496 1.00 16.13 165 GLY A C 2
ATOM 7457 O O . GLY C 3 165 ? 46.427 -8.594 39.311 1.00 17.70 165 GLY A O 2
ATOM 7458 N N . ASN C 3 166 ? 48.050 -7.169 38.737 1.00 16.80 166 ASN A N 2
ATOM 7459 C CA . ASN C 3 166 ? 48.774 -7.362 39.976 1.00 16.53 166 ASN A CA 2
ATOM 7460 C C . ASN C 3 166 ? 49.308 -6.081 40.556 1.00 16.36 166 ASN A C 2
ATOM 7461 O O . ASN C 3 166 ? 49.272 -5.017 39.948 1.00 17.32 166 ASN A O 2
ATOM 7466 N N . SER C 3 167 ? 49.772 -6.188 41.781 1.00 16.11 167 SER A N 2
ATOM 7467 C CA . SER C 3 167 ? 50.275 -5.062 42.516 1.00 18.49 167 SER A CA 2
ATOM 7468 C C . SER C 3 167 ? 51.396 -4.307 41.821 1.00 18.05 167 SER A C 2
ATOM 7469 O O . SER C 3 167 ? 51.345 -3.104 41.701 1.00 18.99 167 SER A O 2
ATOM 7472 N N . HIS C 3 168 ? 52.352 -5.065 41.289 1.00 19.25 168 HIS A N 2
ATOM 7473 C CA . HIS C 3 168 ? 53.542 -4.555 40.632 1.00 20.76 168 HIS A CA 2
ATOM 7474 C C . HIS C 3 168 ? 53.202 -3.854 39.325 1.00 20.38 168 HIS A C 2
ATOM 7475 O O . HIS C 3 168 ? 53.887 -2.933 38.965 1.00 21.63 168 HIS A O 2
ATOM 7482 N N . GLY C 3 169 ? 52.166 -4.302 38.605 1.00 18.88 169 GLY A N 2
ATOM 7483 C CA . GLY C 3 169 ? 51.715 -3.608 37.394 1.00 18.44 169 GLY A CA 2
ATOM 7484 C C . GLY C 3 169 ? 50.882 -2.341 37.582 1.00 17.39 169 GLY A C 2
ATOM 7485 O O . GLY C 3 169 ? 50.618 -1.597 36.600 1.00 17.81 169 GLY A O 2
ATOM 7486 N N . LEU C 3 170 ? 50.432 -2.054 38.798 1.00 16.43 170 LEU A N 2
ATOM 7487 C CA . LEU C 3 170 ? 49.675 -0.816 39.028 1.00 15.62 170 LEU A CA 2
ATOM 7488 C C . LEU C 3 170 ? 50.465 0.452 38.766 1.00 15.06 170 LEU A C 2
ATOM 7489 O O . LEU C 3 170 ? 51.676 0.522 38.919 1.00 16.69 170 LEU A O 2
ATOM 7494 N N . THR C 3 171 ? 49.769 1.479 38.326 1.00 13.72 171 THR A N 2
ATOM 7495 C CA . THR C 3 171 ? 50.396 2.776 38.065 1.00 14.52 171 THR A CA 2
ATOM 7496 C C . THR C 3 171 ? 50.566 3.580 39.350 1.00 14.48 171 THR A C 2
ATOM 7497 O O . THR C 3 171 ? 50.038 3.219 40.420 1.00 14.60 171 THR A O 2
ATOM 7501 N N . ASP C 3 172 ? 51.291 4.695 39.247 1.00 15.17 172 ASP A N 2
ATOM 7502 C CA . ASP C 3 172 ? 51.449 5.615 40.392 1.00 16.17 172 ASP A CA 2
ATOM 7503 C C . ASP C 3 172 ? 50.119 6.225 40.960 1.00 15.80 172 ASP A C 2
ATOM 7504 O O . ASP C 3 172 ? 50.108 6.716 42.082 1.00 16.55 172 ASP A O 2
ATOM 7509 N N . LYS C 3 173 ? 49.012 6.154 40.216 1.00 15.08 173 LYS A N 2
ATOM 7510 C CA . LYS C 3 173 ? 47.718 6.718 40.644 1.00 14.23 173 LYS A CA 2
ATOM 7511 C C . LYS C 3 173 ? 47.221 6.009 41.915 1.00 14.38 173 LYS A C 2
ATOM 7512 O O . LYS C 3 173 ? 46.561 6.635 42.794 1.00 14.95 173 LYS A O 2
ATOM 7518 N N . TYR C 3 174 ? 47.596 4.736 42.046 1.00 14.42 174 TYR A N 2
ATOM 7519 C CA . TYR C 3 174 ? 47.255 3.954 43.251 1.00 14.79 174 TYR A CA 2
ATOM 7520 C C . TYR C 3 174 ? 48.105 4.342 44.464 1.00 15.87 174 TYR A C 2
ATOM 7521 O O . TYR C 3 174 ? 47.819 3.943 45.604 1.00 15.92 174 TYR A O 2
ATOM 7530 N N . ARG C 3 175 ? 49.179 5.099 44.218 1.00 16.77 175 ARG A N 2
ATOM 7531 C CA . ARG C 3 175 ? 50.003 5.679 45.325 1.00 16.82 175 ARG A CA 2
ATOM 7532 C C . ARG C 3 175 ? 49.400 7.031 45.659 1.00 15.71 175 ARG A C 2
ATOM 7533 O O . ARG C 3 175 ? 49.200 7.378 46.831 1.00 17.49 175 ARG A O 2
ATOM 7541 N N . ILE C 3 176 ? 49.084 7.791 44.624 1.00 15.56 176 ILE A N 2
ATOM 7542 C CA . ILE C 3 176 ? 48.562 9.152 44.792 1.00 16.50 176 ILE A CA 2
ATOM 7543 C C . ILE C 3 176 ? 47.319 9.093 45.655 1.00 16.51 176 ILE A C 2
ATOM 7544 O O . ILE C 3 176 ? 47.097 9.970 46.490 1.00 15.33 176 ILE A O 2
ATOM 7549 N N . LEU C 3 177 ? 46.481 8.064 45.445 1.00 15.73 177 LEU A N 2
ATOM 7550 C CA . LEU C 3 177 ? 45.213 8.067 46.163 1.00 16.60 177 LEU A CA 2
ATOM 7551 C C . LEU C 3 177 ? 45.412 7.818 47.657 1.00 16.95 177 LEU A C 2
ATOM 7552 O O . LEU C 3 177 ? 44.625 8.269 48.485 1.00 15.68 177 LEU A O 2
ATOM 7557 N N . ARG C 3 178 ? 46.517 7.154 47.984 1.00 17.49 178 ARG A N 2
ATOM 7558 C CA . ARG C 3 178 ? 46.949 6.985 49.395 1.00 17.71 178 ARG A CA 2
ATOM 7559 C C . ARG C 3 178 ? 47.670 8.208 50.013 1.00 18.64 178 ARG A C 2
ATOM 7560 O O . ARG C 3 178 ? 48.014 8.171 51.181 1.00 18.39 178 ARG A O 2
ATOM 7568 N N . GLY C 3 179 ? 47.828 9.301 49.265 1.00 18.80 179 GLY A N 2
ATOM 7569 C CA . GLY C 3 179 ? 48.585 10.451 49.714 1.00 19.32 179 GLY A CA 2
ATOM 7570 C C . GLY C 3 179 ? 50.084 10.408 49.435 1.00 19.32 179 GLY A C 2
ATOM 7571 O O . GLY C 3 179 ? 50.807 11.305 49.847 1.00 20.78 179 GLY A O 2
ATOM 7572 N N . ILE C 3 180 ? 50.564 9.400 48.720 1.00 19.26 180 ILE A N 2
ATOM 7573 C CA . ILE C 3 180 ? 51.953 9.307 48.335 1.00 19.59 180 ILE A CA 2
ATOM 7574 C C . ILE C 3 180 ? 52.141 10.052 47.010 1.00 18.94 180 ILE A C 2
ATOM 7575 O O . ILE C 3 180 ? 51.568 9.661 45.996 1.00 18.04 180 ILE A O 2
ATOM 7580 N N . ASN C 3 181 ? 52.939 11.125 47.042 1.00 18.79 181 ASN A N 2
ATOM 7581 C CA . ASN C 3 181 ? 53.057 12.119 45.926 1.00 18.73 181 ASN A CA 2
ATOM 7582 C C . ASN C 3 181 ? 54.538 12.535 45.793 1.00 18.08 181 ASN A C 2
ATOM 7583 O O . ASN C 3 181 ? 54.947 13.475 46.406 1.00 18.33 181 ASN A O 2
ATOM 7588 N N . THR C 3 182 ? 55.307 11.726 45.060 1.00 17.91 182 THR A N 2
ATOM 7589 C CA . THR C 3 182 ? 56.736 11.883 44.844 1.00 18.69 182 THR A CA 2
ATOM 7590 C C . THR C 3 182 ? 57.145 12.811 43.697 1.00 18.47 182 THR A C 2
ATOM 7591 O O . THR C 3 182 ? 58.270 13.278 43.727 1.00 18.83 182 THR A O 2
ATOM 7595 N N . GLY C 3 183 ? 56.252 13.122 42.741 1.00 17.52 183 GLY A N 2
ATOM 7596 C CA . GLY C 3 183 ? 56.586 14.017 41.639 1.00 18.13 183 GLY A CA 2
ATOM 7597 C C . GLY C 3 183 ? 56.070 15.415 41.871 1.00 18.28 183 GLY A C 2
ATOM 7598 O O . GLY C 3 183 ? 56.304 16.010 42.932 1.00 17.96 183 GLY A O 2
ATOM 7599 N N . ALA C 3 184 ? 55.365 15.976 40.898 1.00 17.73 184 ALA A N 2
ATOM 7600 C CA . ALA C 3 184 ? 54.854 17.345 41.059 1.00 18.38 184 ALA A CA 2
ATOM 7601 C C . ALA C 3 184 ? 53.772 17.359 42.103 1.00 18.83 184 ALA A C 2
ATOM 7602 O O . ALA C 3 184 ? 53.029 16.382 42.266 1.00 18.28 184 ALA A O 2
ATOM 7604 N N . ASN C 3 185 ? 53.696 18.471 42.816 1.00 19.89 185 ASN A N 2
ATOM 7605 C CA . ASN C 3 185 ? 52.753 18.643 43.927 1.00 19.99 185 ASN A CA 2
ATOM 7606 C C . ASN C 3 185 ? 51.299 18.634 43.491 1.00 18.56 185 ASN A C 2
ATOM 7607 O O . ASN C 3 185 ? 50.903 19.317 42.580 1.00 18.35 185 ASN A O 2
ATOM 7612 N N . HIS C 3 186 ? 50.504 17.810 44.160 1.00 19.26 186 HIS A N 2
ATOM 7613 C CA . HIS C 3 186 ? 49.069 17.800 43.935 1.00 20.24 186 HIS A CA 2
ATOM 7614 C C . HIS C 3 186 ? 48.265 17.971 45.235 1.00 22.11 186 HIS A C 2
ATOM 7615 O O . HIS C 3 186 ? 47.031 18.020 45.196 1.00 23.50 186 HIS A O 2
ATOM 7622 N N . ASN C 3 187 ? 48.901 18.072 46.375 1.00 22.90 187 ASN A N 2
ATOM 7623 C CA . ASN C 3 187 ? 48.068 18.386 47.554 1.00 25.11 187 ASN A CA 2
ATOM 7624 C C . ASN C 3 187 ? 47.062 17.288 47.875 1.00 24.32 187 ASN A C 2
ATOM 7625 O O . ASN C 3 187 ? 45.872 17.532 47.959 1.00 27.20 187 ASN A O 2
ATOM 7630 N N . VAL C 3 188 ? 47.587 16.086 48.023 1.00 22.87 188 VAL A N 2
ATOM 7631 C CA . VAL C 3 188 ? 46.891 14.975 48.537 1.00 21.58 188 VAL A CA 2
ATOM 7632 C C . VAL C 3 188 ? 47.482 14.832 49.919 1.00 22.35 188 VAL A C 2
ATOM 7633 O O . VAL C 3 188 ? 48.511 15.420 50.190 1.00 21.74 188 VAL A O 2
ATOM 7637 N N . ILE C 3 189 ? 46.812 14.088 50.792 1.00 22.06 189 ILE A N 2
ATOM 7638 C CA . ILE C 3 189 ? 47.220 13.955 52.184 1.00 22.78 189 ILE A CA 2
ATOM 7639 C C . ILE C 3 189 ? 47.468 12.498 52.466 1.00 21.96 189 ILE A C 2
ATOM 7640 O O . ILE C 3 189 ? 46.670 11.605 52.057 1.00 21.23 189 ILE A O 2
ATOM 7645 N N . ASP C 3 190 ? 48.556 12.256 53.198 1.00 21.77 190 ASP A N 2
ATOM 7646 C CA . ASP C 3 190 ? 49.017 10.911 53.528 1.00 22.81 190 ASP A CA 2
ATOM 7647 C C . ASP C 3 190 ? 47.984 10.234 54.408 1.00 22.42 190 ASP A C 2
ATOM 7648 O O . ASP C 3 190 ? 47.655 10.748 55.466 1.00 22.69 190 ASP A O 2
ATOM 7653 N N . ILE C 3 191 ? 47.440 9.121 53.925 1.00 22.32 191 ILE A N 2
ATOM 7654 C CA . ILE C 3 191 ? 46.418 8.316 54.660 1.00 21.41 191 ILE A CA 2
ATOM 7655 C C . ILE C 3 191 ? 46.744 6.819 54.517 1.00 21.98 191 ILE A C 2
ATOM 7656 O O . ILE C 3 191 ? 45.869 5.947 54.619 1.00 21.53 191 ILE A O 2
ATOM 7661 N N . ARG C 3 192 ? 48.021 6.507 54.301 1.00 22.48 192 ARG A N 2
ATOM 7662 C CA . ARG C 3 192 ? 48.397 5.162 53.858 1.00 24.37 192 ARG A CA 2
ATOM 7663 C C . ARG C 3 192 ? 48.141 4.076 54.906 1.00 25.77 192 ARG A C 2
ATOM 7664 O O . ARG C 3 192 ? 47.937 2.924 54.567 1.00 26.77 192 ARG A O 2
ATOM 7672 N N . ASP C 3 193 ? 48.121 4.466 56.172 1.00 26.38 193 ASP A N 2
ATOM 7673 C CA . ASP C 3 193 ? 47.799 3.574 57.267 1.00 27.35 193 ASP A CA 2
ATOM 7674 C C . ASP C 3 193 ? 46.336 3.107 57.286 1.00 26.23 193 ASP A C 2
ATOM 7675 O O . ASP C 3 193 ? 46.006 2.116 57.948 1.00 27.47 193 ASP A O 2
ATOM 7680 N N . LYS C 3 194 ? 45.444 3.863 56.654 1.00 25.10 194 LYS A N 2
ATOM 7681 C CA . LYS C 3 194 ? 44.015 3.529 56.662 1.00 23.90 194 LYS A CA 2
ATOM 7682 C C . LYS C 3 194 ? 43.478 3.121 55.317 1.00 22.06 194 LYS A C 2
ATOM 7683 O O . LYS C 3 194 ? 42.293 2.744 55.218 1.00 20.01 194 LYS A O 2
ATOM 7689 N N . VAL C 3 195 ? 44.293 3.278 54.274 1.00 19.32 195 VAL A N 2
ATOM 7690 C CA . VAL C 3 195 ? 43.861 2.892 52.923 1.00 19.79 195 VAL A CA 2
ATOM 7691 C C . VAL C 3 195 ? 44.873 1.912 52.323 1.00 19.10 195 VAL A C 2
ATOM 7692 O O . VAL C 3 195 ? 46.053 2.268 52.158 1.00 19.51 195 VAL A O 2
ATOM 7696 N N . HIS C 3 196 ? 44.407 0.732 51.957 1.00 16.41 196 HIS A N 2
ATOM 7697 C CA . HIS C 3 196 ? 45.234 -0.311 51.333 1.00 17.91 196 HIS A CA 2
ATOM 7698 C C . HIS C 3 196 ? 44.713 -0.810 49.993 1.00 16.13 196 HIS A C 2
ATOM 7699 O O . HIS C 3 196 ? 43.516 -0.837 49.755 1.00 15.96 196 HIS A O 2
ATOM 7706 N N . VAL C 3 197 ? 45.624 -1.158 49.096 1.00 14.54 197 VAL A N 2
ATOM 7707 C CA . VAL C 3 197 ? 45.260 -1.568 47.734 1.00 14.87 197 VAL A CA 2
ATOM 7708 C C . VAL C 3 197 ? 45.605 -3.052 47.559 1.00 15.96 197 VAL A C 2
ATOM 7709 O O . VAL C 3 197 ? 46.730 -3.487 47.856 1.00 16.07 197 VAL A O 2
ATOM 7713 N N . TYR C 3 198 ? 44.630 -3.828 47.087 1.00 15.57 198 TYR A N 2
ATOM 7714 C CA . TYR C 3 198 ? 44.818 -5.216 46.749 1.00 16.68 198 TYR A CA 2
ATOM 7715 C C . TYR C 3 198 ? 44.376 -5.470 45.328 1.00 16.95 198 TYR A C 2
ATOM 7716 O O . TYR C 3 198 ? 43.281 -4.994 44.890 1.00 16.80 198 TYR A O 2
ATOM 7725 N N . ALA C 3 199 ? 45.201 -6.231 44.627 1.00 16.34 199 ALA A N 2
ATOM 7726 C CA . ALA C 3 199 ? 45.031 -6.448 43.191 1.00 16.85 199 ALA A CA 2
ATOM 7727 C C . ALA C 3 199 ? 44.992 -7.936 42.770 1.00 16.10 199 ALA A C 2
ATOM 7728 O O . ALA C 3 199 ? 45.670 -8.780 43.348 1.00 16.76 199 ALA A O 2
ATOM 7730 N N . GLY C 3 200 ? 44.186 -8.248 41.766 1.00 16.26 200 GLY A N 2
ATOM 7731 C CA . GLY C 3 200 ? 44.202 -9.553 41.116 1.00 15.28 200 GLY A CA 2
ATOM 7732 C C . GLY C 3 200 ? 43.813 -10.696 42.059 1.00 15.87 200 GLY A C 2
ATOM 7733 O O . GLY C 3 200 ? 42.835 -10.604 42.788 1.00 13.18 200 GLY A O 2
ATOM 7734 N N . LYS C 3 201 ? 44.604 -11.764 42.043 1.00 15.73 201 LYS A N 2
ATOM 7735 C CA . LYS C 3 201 ? 44.396 -12.906 42.945 1.00 17.12 201 LYS A CA 2
ATOM 7736 C C . LYS C 3 201 ? 44.232 -12.488 44.404 1.00 16.69 201 LYS A C 2
ATOM 7737 O O . LYS C 3 201 ? 43.419 -13.028 45.137 1.00 15.80 201 LYS A O 2
ATOM 7743 N N . GLU C 3 202 ? 45.056 -11.544 44.800 1.00 15.86 202 GLU A N 2
ATOM 7744 C CA . GLU C 3 202 ? 45.091 -11.023 46.147 1.00 17.32 202 GLU A CA 2
ATOM 7745 C C . GLU C 3 202 ? 43.818 -10.223 46.528 1.00 16.91 202 GLU A C 2
ATOM 7746 O O . GLU C 3 202 ? 43.336 -10.244 47.689 1.00 15.26 202 GLU A O 2
ATOM 7752 N N . PHE C 3 203 ? 43.257 -9.513 45.557 1.00 16.38 203 PHE A N 2
ATOM 7753 C CA . PHE C 3 203 ? 41.934 -8.898 45.790 1.00 15.13 203 PHE A CA 2
ATOM 7754 C C . PHE C 3 203 ? 40.840 -9.936 46.037 1.00 14.11 203 PHE A C 2
ATOM 7755 O O . PHE C 3 203 ? 40.027 -9.787 46.956 1.00 13.26 203 PHE A O 2
ATOM 7763 N N . TRP C 3 204 ? 40.765 -10.945 45.168 1.00 13.57 204 TRP A N 2
ATOM 7764 C CA . TRP C 3 204 ? 39.708 -11.975 45.271 1.00 13.41 204 TRP A CA 2
ATOM 7765 C C . TRP C 3 204 ? 39.850 -12.778 46.562 1.00 15.06 204 TRP A C 2
ATOM 7766 O O . TRP C 3 204 ? 38.848 -13.116 47.248 1.00 13.94 204 TRP A O 2
ATOM 7777 N N . SER C 3 205 ? 41.104 -13.020 46.929 1.00 14.92 205 SER A N 2
ATOM 7778 C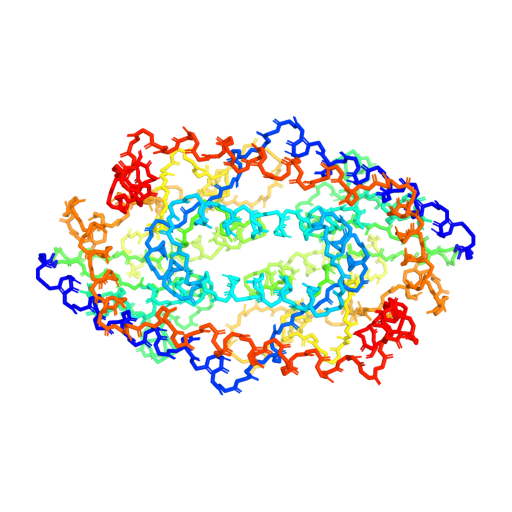 CA . SER C 3 205 ? 41.403 -13.652 48.189 1.00 16.62 205 SER A CA 2
ATOM 7779 C C . SER C 3 205 ? 40.983 -12.839 49.397 1.00 15.44 205 SER A C 2
ATOM 7780 O O . SER C 3 205 ? 40.302 -13.328 50.320 1.00 18.40 205 SER A O 2
ATOM 7783 N N . TRP C 3 206 ? 41.413 -11.594 49.425 1.00 15.43 206 TRP A N 2
ATOM 7784 C CA . TRP C 3 206 ? 41.009 -10.654 50.492 1.00 14.88 206 TRP A CA 2
ATOM 7785 C C . TRP C 3 206 ? 39.488 -10.595 50.610 1.00 15.66 206 TRP A C 2
ATOM 7786 O O . TRP C 3 206 ? 38.953 -10.650 51.745 1.00 15.13 206 TRP A O 2
ATOM 7797 N N . LEU C 3 207 ? 38.796 -10.466 49.465 1.00 16.39 207 LEU A N 2
ATOM 7798 C CA . LEU C 3 207 ? 37.300 -10.417 49.467 1.00 15.50 207 LEU A CA 2
ATOM 7799 C C . LEU C 3 207 ? 36.693 -11.646 50.180 1.00 16.17 207 LEU A C 2
ATOM 7800 O O . LEU C 3 207 ? 35.817 -11.510 51.039 1.00 14.50 207 LEU A O 2
ATOM 7805 N N . ASN C 3 208 ? 37.197 -12.820 49.850 1.00 16.59 208 ASN A N 2
ATOM 7806 C CA . ASN C 3 208 ? 36.593 -14.111 50.232 1.00 18.21 208 ASN A CA 2
ATOM 7807 C C . ASN C 3 208 ? 37.441 -14.789 51.340 1.00 19.23 208 ASN A C 2
ATOM 7808 O O . ASN C 3 208 ? 37.739 -15.972 51.286 1.00 19.15 208 ASN A O 2
ATOM 7813 N N . ASN C 3 209 ? 37.814 -14.011 52.355 1.00 21.41 209 ASN A N 2
ATOM 7814 C CA . ASN C 3 209 ? 38.377 -14.548 53.628 1.00 22.37 209 ASN A CA 2
ATOM 7815 C C . ASN C 3 209 ? 39.574 -15.470 53.464 1.00 23.70 209 ASN A C 2
ATOM 7816 O O . ASN C 3 209 ? 39.708 -16.506 54.160 1.00 22.47 209 ASN A O 2
ATOM 7821 N N . GLY C 3 210 ? 40.426 -15.082 52.513 1.00 23.31 210 GLY A N 2
ATOM 7822 C CA . GLY C 3 210 ? 41.690 -15.741 52.279 1.00 23.93 210 GLY A CA 2
ATOM 7823 C C . GLY C 3 210 ? 41.646 -16.944 51.354 1.00 23.61 210 GLY A C 2
ATOM 7824 O O . GLY C 3 210 ? 42.634 -17.622 51.243 1.00 24.84 210 GLY A O 2
ATOM 7825 N N . GLU C 3 211 ? 40.532 -17.216 50.680 1.00 23.37 211 GLU A N 2
ATOM 7826 C CA . GLU C 3 211 ? 40.480 -18.348 49.736 1.00 23.53 211 GLU A CA 2
ATOM 7827 C C . GLU C 3 211 ? 41.221 -17.954 48.442 1.00 22.89 211 GLU A C 2
ATOM 7828 O O . GLU C 3 211 ? 40.653 -17.248 47.584 1.00 22.39 211 GLU A O 2
ATOM 7834 N N . ALA C 3 212 ? 42.450 -18.443 48.317 1.00 21.66 212 ALA A N 2
ATOM 7835 C CA . ALA C 3 212 ? 43.330 -18.219 47.151 1.00 20.77 212 ALA A CA 2
ATOM 7836 C C . ALA C 3 212 ? 42.762 -18.547 45.783 1.00 20.44 212 ALA A C 2
ATOM 7837 O O . ALA C 3 212 ? 43.110 -17.863 44.800 1.00 20.01 212 ALA A O 2
ATOM 7839 N N . GLU C 3 213 ? 41.901 -19.575 45.695 1.00 19.13 213 GLU A N 2
ATOM 7840 C CA . GLU C 3 213 ? 41.366 -20.031 44.409 1.00 18.57 213 GLU A CA 2
ATOM 7841 C C . GLU C 3 213 ? 40.135 -19.255 43.933 1.00 16.68 213 GLU A C 2
ATOM 7842 O O . GLU C 3 213 ? 39.572 -19.562 42.891 1.00 16.61 213 GLU A O 2
ATOM 7848 N N . THR C 3 214 ? 39.717 -18.249 44.688 1.00 15.57 214 THR A N 2
ATOM 7849 C CA . THR C 3 214 ? 38.428 -17.567 44.405 1.00 15.74 214 THR A CA 2
ATOM 7850 C C . THR C 3 214 ? 38.305 -17.054 42.942 1.00 15.71 214 THR A C 2
ATOM 7851 O O . THR C 3 214 ? 37.272 -17.177 42.257 1.00 14.50 214 THR A O 2
ATOM 7855 N N . GLN C 3 215 ? 39.368 -16.447 42.459 1.00 16.90 215 GLN A N 2
ATOM 7856 C CA . GLN C 3 215 ? 39.418 -15.933 41.071 1.00 16.32 215 GLN A CA 2
ATOM 7857 C C . GLN C 3 215 ? 39.122 -17.009 40.014 1.00 15.51 215 GLN A C 2
ATOM 7858 O O . GLN C 3 215 ? 38.438 -16.721 39.017 1.00 14.35 215 GLN A O 2
ATOM 7864 N N . HIS C 3 216 ? 39.601 -18.243 40.215 1.00 16.23 216 HIS A N 2
ATOM 7865 C CA . HIS C 3 216 ? 39.289 -19.348 39.287 1.00 15.12 216 HIS A CA 2
ATOM 7866 C C . HIS C 3 216 ? 37.830 -19.720 39.324 1.00 15.62 216 HIS A C 2
ATOM 7867 O O . HIS C 3 216 ? 37.184 -19.976 38.284 1.00 14.80 216 HIS A O 2
ATOM 7874 N N . TRP C 3 217 ? 37.277 -19.701 40.533 1.00 15.48 217 TRP A N 2
ATOM 7875 C CA . TRP C 3 217 ? 35.816 -19.984 40.729 1.00 15.46 217 TRP A CA 2
ATOM 7876 C C . TRP C 3 217 ? 34.938 -18.949 40.015 1.00 15.18 217 TRP A C 2
ATOM 7877 O O . TRP C 3 217 ? 33.968 -19.306 39.314 1.00 14.77 217 TRP A O 2
ATOM 7888 N N . VAL C 3 218 ? 35.333 -17.674 40.127 1.00 15.00 218 VAL A N 2
ATOM 7889 C CA . VAL C 3 218 ? 34.716 -16.589 39.324 1.00 15.10 218 VAL A CA 2
ATOM 7890 C C . VAL C 3 218 ? 34.795 -16.836 37.813 1.00 15.01 218 VAL A C 2
ATOM 7891 O O . VAL C 3 218 ? 33.757 -16.748 37.099 1.00 15.29 218 VAL A O 2
ATOM 7895 N N . LEU C 3 219 ? 35.997 -17.119 37.306 1.00 14.47 219 LEU A N 2
ATOM 7896 C CA . LEU C 3 219 ? 36.145 -17.383 35.870 1.00 14.86 219 LEU A CA 2
ATOM 7897 C C . LEU C 3 219 ? 35.303 -18.598 35.426 1.00 14.79 219 LEU A C 2
ATOM 7898 O O . LEU C 3 219 ? 34.655 -18.549 34.383 1.00 13.49 219 LEU A O 2
ATOM 7903 N N . GLU C 3 220 ? 35.270 -19.652 36.251 1.00 16.69 220 GLU A N 2
ATOM 7904 C CA . GLU C 3 220 ? 34.461 -20.829 35.947 1.00 16.86 220 GLU A CA 2
ATOM 7905 C C . GLU C 3 220 ? 32.968 -20.534 35.842 1.00 16.55 220 GLU A C 2
ATOM 7906 O O . GLU C 3 220 ? 32.290 -21.041 34.927 1.00 16.90 220 GLU A O 2
ATOM 7912 N N . GLY C 3 221 ? 32.434 -19.724 36.758 1.00 14.84 221 GLY A N 2
ATOM 7913 C CA . GLY C 3 221 ? 31.043 -19.299 36.674 1.00 14.84 221 GLY A CA 2
ATOM 7914 C C . GLY C 3 221 ? 30.733 -18.614 35.358 1.00 14.63 221 GLY A C 2
ATOM 7915 O O . GLY C 3 221 ? 29.764 -18.909 34.719 1.00 15.42 221 GLY A O 2
ATOM 7916 N N . ILE C 3 222 ? 31.616 -17.719 34.934 1.00 15.37 222 ILE A N 2
ATOM 7917 C CA . ILE C 3 222 ? 31.462 -16.996 33.671 1.00 14.58 222 ILE A CA 2
ATOM 7918 C C . ILE C 3 222 ? 31.503 -17.922 32.471 1.00 14.97 222 ILE A C 2
ATOM 7919 O O . ILE C 3 222 ? 30.622 -17.853 31.551 1.00 15.20 222 ILE A O 2
ATOM 7924 N N . GLU C 3 223 ? 32.488 -18.801 32.480 1.00 16.55 223 GLU A N 2
ATOM 7925 C CA . GLU C 3 223 ? 32.597 -19.882 31.452 1.00 17.09 223 GLU A CA 2
ATOM 7926 C C . GLU C 3 223 ? 31.313 -20.668 31.290 1.00 17.31 223 GLU A C 2
ATOM 7927 O O . GLU C 3 223 ? 30.787 -20.839 30.189 1.00 18.13 223 GLU A O 2
ATOM 7933 N N . ARG C 3 224 ? 30.766 -21.138 32.398 1.00 16.33 224 ARG A N 2
ATOM 7934 C CA . ARG C 3 224 ? 29.564 -21.958 32.293 1.00 16.65 224 ARG A CA 2
ATOM 7935 C C . ARG C 3 224 ? 28.409 -21.160 31.705 1.00 14.74 224 ARG A C 2
ATOM 7936 O O . ARG C 3 224 ? 27.620 -21.679 30.866 1.00 15.03 224 ARG A O 2
ATOM 7944 N N . ALA C 3 225 ? 28.266 -19.908 32.144 1.00 16.01 225 ALA A N 2
ATOM 7945 C CA . ALA C 3 225 ? 27.148 -19.041 31.640 1.00 16.14 225 ALA A CA 2
ATOM 7946 C C . ALA C 3 225 ? 27.279 -18.799 30.120 1.00 17.02 225 ALA A C 2
ATOM 7947 O O . ALA C 3 225 ? 26.298 -18.889 29.368 1.00 15.81 225 ALA A O 2
ATOM 7949 N N . VAL C 3 226 ? 28.510 -18.533 29.673 1.00 18.05 226 VAL A N 2
ATOM 7950 C CA . VAL C 3 226 ? 28.775 -18.336 28.222 1.00 20.02 226 VAL A CA 2
ATOM 7951 C C . VAL C 3 226 ? 28.358 -19.574 27.420 1.00 20.73 226 VAL A C 2
ATOM 7952 O O . VAL C 3 226 ? 27.607 -19.463 26.429 1.00 19.31 226 VAL A O 2
ATOM 7956 N N . LYS C 3 227 ? 28.825 -20.736 27.882 1.00 22.19 227 LYS A N 2
ATOM 7957 C CA . LYS C 3 227 ? 28.543 -22.038 27.221 1.00 23.61 227 LYS A CA 2
ATOM 7958 C C . LYS C 3 227 ? 27.061 -22.315 27.146 1.00 23.35 227 LYS A C 2
ATOM 7959 O O . LYS C 3 227 ? 26.549 -22.618 26.107 1.00 23.05 227 LYS A O 2
ATOM 7965 N N . GLU C 3 228 ? 26.354 -22.173 28.248 1.00 24.55 228 GLU A N 2
ATOM 7966 C CA . GLU C 3 228 ? 24.932 -22.361 28.199 1.00 25.42 228 GLU A CA 2
ATOM 7967 C C . GLU C 3 228 ? 24.235 -21.348 27.304 1.00 25.92 228 GLU A C 2
ATOM 7968 O O . GLU C 3 228 ? 23.271 -21.709 26.665 1.00 24.80 228 GLU A O 2
ATOM 7974 N N . ALA C 3 229 ? 24.716 -20.112 27.225 1.00 25.52 229 ALA A N 2
ATOM 7975 C CA . ALA C 3 229 ? 24.055 -19.079 26.412 1.00 26.76 229 ALA A CA 2
ATOM 7976 C C . ALA C 3 229 ? 24.043 -19.351 24.889 1.00 27.36 229 ALA A C 2
ATOM 7977 O O . ALA C 3 229 ? 23.098 -18.926 24.176 1.00 27.98 229 ALA A O 2
ATOM 7979 N N . ASP C 3 230 ? 25.107 -19.986 24.403 1.00 27.83 230 ASP A N 2
ATOM 7980 C CA . ASP C 3 230 ? 25.194 -20.466 23.034 1.00 28.92 230 ASP A CA 2
ATOM 7981 C C . ASP C 3 230 ? 24.910 -19.335 22.021 1.00 27.75 230 ASP A C 2
ATOM 7982 O O . ASP C 3 230 ? 23.935 -19.368 21.281 1.00 28.73 230 ASP A O 2
ATOM 7987 N N . ILE C 3 231 ? 25.771 -18.326 22.011 1.00 26.44 231 ILE A N 2
ATOM 7988 C CA . ILE C 3 231 ? 25.553 -17.093 21.192 1.00 24.87 231 ILE A CA 2
ATOM 7989 C C . ILE C 3 231 ? 26.488 -16.957 20.002 1.00 23.78 231 ILE A C 2
ATOM 7990 O O . ILE C 3 231 ? 26.416 -15.964 19.300 1.00 23.65 231 ILE A O 2
ATOM 7995 N N . LYS C 3 232 ? 27.356 -17.943 19.772 1.00 22.67 232 LYS A N 2
ATOM 7996 C CA . LYS C 3 232 ? 28.506 -17.773 18.841 1.00 24.25 232 LYS A CA 2
ATOM 7997 C C . LYS C 3 232 ? 28.064 -17.735 17.363 1.00 24.07 232 LYS A C 2
ATOM 7998 O O . LYS C 3 232 ? 28.685 -17.047 16.551 1.00 22.12 232 LYS A O 2
ATOM 8004 N N . GLU C 3 233 ? 26.981 -18.458 17.044 1.00 24.82 233 GLU A N 2
ATOM 8005 C CA . GLU C 3 233 ? 26.334 -18.370 15.705 1.00 26.20 233 GLU A CA 2
ATOM 8006 C C . GLU C 3 233 ? 25.345 -17.242 15.502 1.00 26.29 233 GLU A C 2
ATOM 8007 O O . GLU C 3 233 ? 25.360 -16.578 14.482 1.00 26.31 233 GLU A O 2
ATOM 8013 N N . LYS C 3 234 ? 24.420 -17.073 16.423 1.00 27.49 234 LYS A N 2
ATOM 8014 C CA . LYS C 3 234 ? 23.335 -16.128 16.216 1.00 28.50 234 LYS A CA 2
ATOM 8015 C C . LYS C 3 234 ? 23.790 -14.676 16.244 1.00 29.90 234 LYS A C 2
ATOM 8016 O O . LYS C 3 234 ? 23.223 -13.798 15.561 1.00 29.70 234 LYS A O 2
ATOM 8022 N N . ASN C 3 235 ? 24.801 -14.409 17.054 1.00 30.77 235 ASN A N 2
ATOM 8023 C CA . ASN C 3 235 ? 25.368 -13.063 17.107 1.00 31.59 235 ASN A CA 2
ATOM 8024 C C . ASN C 3 235 ? 25.946 -12.550 15.774 1.00 32.11 235 ASN A C 2
ATOM 8025 O O . ASN C 3 235 ? 25.975 -11.361 15.574 1.00 31.29 235 ASN A O 2
ATOM 8030 N N . LYS C 3 236 ? 26.407 -13.429 14.869 1.00 32.63 236 LYS A N 2
ATOM 8031 C CA . LYS C 3 236 ? 27.016 -12.919 13.611 1.00 33.34 236 LYS A CA 2
ATOM 8032 C C . LYS C 3 236 ? 26.015 -12.025 12.880 1.00 33.16 236 LYS A C 2
ATOM 8033 O O . LYS C 3 236 ? 26.338 -10.922 12.486 1.00 33.52 236 LYS A O 2
ATOM 8039 N N . ASP C 3 237 ? 24.781 -12.483 12.786 1.00 33.42 237 ASP A N 2
ATOM 8040 C CA . ASP C 3 237 ? 23.745 -11.768 12.059 1.00 33.62 237 ASP A CA 2
ATOM 8041 C C . ASP C 3 237 ? 23.244 -10.577 12.870 1.00 32.77 237 ASP A C 2
ATOM 8042 O O . ASP C 3 237 ? 23.017 -9.498 12.317 1.00 32.87 237 ASP A O 2
ATOM 8047 N N . LEU C 3 238 ? 23.071 -10.763 14.178 1.00 30.33 238 LEU A N 2
ATOM 8048 C CA . LEU C 3 238 ? 22.670 -9.654 15.035 1.00 29.00 238 LEU A CA 2
ATOM 8049 C C . LEU C 3 238 ? 23.696 -8.529 14.954 1.00 27.52 238 LEU A C 2
ATOM 8050 O O . LEU C 3 238 ? 23.314 -7.373 14.932 1.00 27.24 238 LEU A O 2
ATOM 8055 N N . ILE C 3 239 ? 24.984 -8.858 14.881 1.00 26.97 239 ILE A N 2
ATOM 8056 C CA . ILE C 3 239 ? 26.010 -7.792 14.789 1.00 26.99 239 ILE A CA 2
ATOM 8057 C C . ILE C 3 239 ? 25.914 -7.095 13.413 1.00 28.51 239 ILE A C 2
ATOM 8058 O O . ILE C 3 239 ? 26.097 -5.870 13.286 1.00 28.56 239 ILE A O 2
ATOM 8063 N N . GLU C 3 240 ? 25.613 -7.875 12.380 1.00 29.81 240 GLU A N 2
ATOM 8064 C CA . GLU C 3 240 ? 25.566 -7.323 11.035 1.00 30.79 240 GLU A CA 2
ATOM 8065 C C . GLU C 3 240 ? 24.411 -6.346 10.891 1.00 29.62 240 GLU A C 2
ATOM 8066 O O . GLU C 3 240 ? 24.547 -5.304 10.271 1.00 30.22 240 GLU A O 2
ATOM 8072 N N . LYS C 3 241 ? 23.304 -6.677 11.515 1.00 28.95 241 LYS A N 2
ATOM 8073 C CA . LYS C 3 241 ? 22.135 -5.835 11.518 1.00 29.69 241 LYS A CA 2
ATOM 8074 C C . LYS C 3 241 ? 22.312 -4.551 12.355 1.00 28.44 241 LYS A C 2
ATOM 8075 O O . LYS C 3 241 ? 21.807 -3.482 11.987 1.00 26.18 241 LYS A O 2
ATOM 8081 N N . PHE C 3 242 ? 23.048 -4.663 13.464 1.00 27.63 242 PHE A N 2
ATOM 8082 C CA . PHE C 3 242 ? 23.423 -3.494 14.230 1.00 26.47 242 PHE A CA 2
ATOM 8083 C C . PHE C 3 242 ? 24.214 -2.588 13.282 1.00 26.33 242 PHE A C 2
ATOM 8084 O O . PHE C 3 242 ? 23.891 -1.427 13.156 1.00 25.26 242 PHE A O 2
ATOM 8092 N N . LYS C 3 243 ? 25.209 -3.144 12.592 1.00 26.51 243 LYS A N 2
ATOM 8093 C CA . LYS C 3 243 ? 25.988 -2.383 11.617 1.00 27.46 243 LYS A CA 2
ATOM 8094 C C . LYS C 3 243 ? 25.158 -1.697 10.516 1.00 27.43 243 LYS A C 2
ATOM 8095 O O . LYS C 3 243 ? 25.435 -0.547 10.174 1.00 26.13 243 LYS A O 2
ATOM 8101 N N . GLU C 3 244 ? 24.169 -2.410 9.959 1.00 27.36 244 GLU A N 2
ATOM 8102 C CA . GLU C 3 244 ? 23.288 -1.851 8.923 1.00 27.72 244 GLU A CA 2
ATOM 8103 C C . GLU C 3 244 ? 22.410 -0.721 9.491 1.00 26.87 244 GLU A C 2
ATOM 8104 O O . GLU C 3 244 ? 22.194 0.283 8.861 1.00 26.96 244 GLU A O 2
ATOM 8110 N N . HIS C 3 245 ? 21.909 -0.899 10.701 1.00 26.18 245 HIS A N 2
ATOM 8111 C CA . HIS C 3 245 ? 21.127 0.127 11.356 1.00 25.36 245 HIS A CA 2
ATOM 8112 C C . HIS C 3 245 ? 21.932 1.444 11.490 1.00 23.76 245 HIS A C 2
ATOM 8113 O O . HIS C 3 245 ? 21.396 2.507 11.217 1.00 23.51 245 HIS A O 2
ATOM 8120 N N . VAL C 3 246 ? 23.212 1.358 11.874 1.00 22.91 246 VAL A N 2
ATOM 8121 C CA . VAL C 3 246 ? 24.067 2.543 12.070 1.00 22.35 246 VAL A CA 2
ATOM 8122 C C . VAL C 3 246 ? 24.408 3.229 10.757 1.00 21.66 246 VAL A C 2
ATOM 8123 O O . VAL C 3 246 ? 24.330 4.449 10.654 1.00 21.25 246 VAL A O 2
ATOM 8127 N N . ALA C 3 247 ? 24.775 2.453 9.742 1.00 22.53 247 ALA A N 2
ATOM 8128 C CA . ALA C 3 247 ? 25.203 3.050 8.488 1.00 22.25 247 ALA A CA 2
ATOM 8129 C C . ALA C 3 247 ? 24.080 3.812 7.839 1.00 23.24 247 ALA A C 2
ATOM 8130 O O . ALA C 3 247 ? 24.314 4.837 7.200 1.00 23.01 247 ALA A O 2
ATOM 8132 N N . LYS C 3 248 ? 22.871 3.287 7.949 1.00 25.07 248 LYS A N 2
ATOM 8133 C CA . LYS C 3 248 ? 21.684 3.959 7.418 1.00 26.48 248 LYS A CA 2
ATOM 8134 C C . LYS C 3 248 ? 21.500 5.367 7.991 1.00 27.21 248 LYS A C 2
ATOM 8135 O O . LYS C 3 248 ? 20.907 6.247 7.349 1.00 27.05 248 LYS A O 2
ATOM 8141 N N . LYS C 3 249 ? 22.008 5.607 9.198 1.00 27.64 249 LYS A N 2
ATOM 8142 C CA . LYS C 3 249 ? 22.010 6.972 9.745 1.00 28.31 249 LYS A CA 2
ATOM 8143 C C . LYS C 3 249 ? 22.822 7.990 8.931 1.00 27.73 249 LYS A C 2
ATOM 8144 O O . LYS C 3 249 ? 22.571 9.167 9.042 1.00 26.78 249 LYS A O 2
ATOM 8150 N N . TYR C 3 250 ? 23.825 7.524 8.192 1.00 27.79 250 TYR A N 2
ATOM 8151 C CA . TYR C 3 250 ? 24.791 8.377 7.502 1.00 28.70 250 TYR A CA 2
ATOM 8152 C C . TYR C 3 250 ? 24.882 8.179 5.968 1.00 29.42 250 TYR A C 2
ATOM 8153 O O . TYR C 3 250 ? 25.157 9.128 5.240 1.00 28.98 250 TYR A O 2
ATOM 8162 N N . ASN C 3 251 ? 24.645 6.950 5.493 1.00 30.72 251 ASN A N 2
ATOM 8163 C CA . ASN C 3 251 ? 25.029 6.533 4.128 1.00 31.97 251 ASN A CA 2
ATOM 8164 C C . ASN C 3 251 ? 24.127 7.078 2.987 1.00 33.59 251 ASN A C 2
ATOM 8165 O O . ASN C 3 251 ? 24.362 6.795 1.802 1.00 34.33 251 ASN A O 2
ATOM 8170 N N . GLU C 3 252 ? 23.102 7.859 3.336 1.00 34.56 252 GLU A N 2
ATOM 8171 C CA . GLU C 3 252 ? 22.359 8.631 2.321 1.00 34.95 252 GLU A CA 2
ATOM 8172 C C . GLU C 3 252 ? 22.532 10.073 2.592 1.00 35.30 252 GLU A C 2
ATOM 8173 O O . GLU C 3 252 ? 21.642 10.850 2.274 1.00 37.92 252 GLU A O 2
ATOM 8179 N N . GLN C 3 253 ? 23.686 10.440 3.152 1.00 35.12 253 GLN A N 2
ATOM 8180 C CA . GLN C 3 253 ? 24.080 11.846 3.235 1.00 34.44 253 GLN A CA 2
ATOM 8181 C C . GLN C 3 253 ? 25.562 12.196 3.318 1.00 31.72 253 GLN A C 2
ATOM 8182 O O . GLN C 3 253 ? 25.904 13.342 3.046 1.00 32.39 253 GLN A O 2
ATOM 8188 N N . VAL C 3 254 ? 26.435 11.267 3.684 1.00 27.29 254 VAL A N 2
ATOM 8189 C CA . VAL C 3 254 ? 27.852 11.555 3.637 1.00 25.41 254 VAL A CA 2
ATOM 8190 C C . VAL C 3 254 ? 28.553 10.948 2.411 1.00 23.98 254 VAL A C 2
ATOM 8191 O O . VAL C 3 254 ? 29.704 11.240 2.190 1.00 24.02 254 VAL A O 2
ATOM 8195 N N . LEU C 3 255 ? 27.858 10.169 1.579 1.00 22.76 255 LEU A N 2
ATOM 8196 C CA . LEU C 3 255 ? 28.538 9.453 0.480 1.00 22.47 255 LEU A CA 2
ATOM 8197 C C . LEU C 3 255 ? 28.446 10.190 -0.850 1.00 22.83 255 LEU A C 2
ATOM 8198 O O . LEU C 3 255 ? 27.393 10.753 -1.169 1.00 21.67 255 LEU A O 2
ATOM 8203 N N . ASN C 3 256 ? 29.546 10.154 -1.604 1.00 23.07 256 ASN A N 2
ATOM 8204 C CA . ASN C 3 256 ? 29.595 10.628 -2.980 1.00 23.86 256 ASN A CA 2
ATOM 8205 C C . ASN C 3 256 ? 29.119 9.507 -3.884 1.00 24.20 256 ASN A C 2
ATOM 8206 O O . ASN C 3 256 ? 29.063 8.345 -3.467 1.00 22.83 256 ASN A O 2
ATOM 8211 N N . ALA C 3 257 ? 28.869 9.860 -5.154 1.00 25.06 257 ALA A N 2
ATOM 8212 C CA . ALA C 3 257 ? 28.537 8.896 -6.190 1.00 25.31 257 ALA A CA 2
ATOM 8213 C C . ALA C 3 257 ? 29.552 7.736 -6.289 1.00 26.31 257 ALA A C 2
ATOM 8214 O O . ALA C 3 257 ? 29.140 6.602 -6.492 1.00 25.75 257 ALA A O 2
ATOM 8216 N N . ASP C 3 258 ? 30.856 8.004 -6.120 1.00 26.81 258 ASP A N 2
ATOM 8217 C CA . ASP C 3 258 ? 31.852 6.939 -6.250 1.00 27.72 258 ASP A CA 2
ATOM 8218 C C . ASP C 3 258 ? 32.002 6.077 -4.987 1.00 28.28 258 ASP A C 2
ATOM 8219 O O . ASP C 3 258 ? 32.910 5.244 -4.934 1.00 28.36 258 ASP A O 2
ATOM 8224 N N . GLY C 3 259 ? 31.130 6.272 -3.987 1.00 28.22 259 GLY A N 2
ATOM 8225 C CA . GLY C 3 259 ? 31.211 5.540 -2.719 1.00 28.26 259 GLY A CA 2
ATOM 8226 C C . GLY C 3 259 ? 32.158 6.111 -1.656 1.00 28.01 259 GLY A C 2
ATOM 8227 O O . GLY C 3 259 ? 32.183 5.613 -0.543 1.00 27.34 259 GLY A O 2
ATOM 8228 N N . THR C 3 260 ? 32.933 7.147 -1.983 1.00 28.05 260 THR A N 2
ATOM 8229 C CA . THR C 3 260 ? 33.811 7.777 -0.991 1.00 27.96 260 THR A CA 2
ATOM 8230 C C . THR C 3 260 ? 33.003 8.697 -0.053 1.00 26.68 260 THR A C 2
ATOM 8231 O O . THR C 3 260 ? 31.923 9.200 -0.422 1.00 25.57 260 THR A O 2
ATOM 8235 N N . ALA C 3 261 ? 33.504 8.892 1.171 1.00 25.39 261 ALA A N 2
ATOM 8236 C CA . ALA C 3 261 ? 32.840 9.724 2.173 1.00 24.88 261 ALA A CA 2
ATOM 8237 C C . ALA C 3 261 ? 33.226 11.159 2.058 1.00 24.81 261 ALA A C 2
ATOM 8238 O O . ALA C 3 261 ? 34.411 11.487 1.832 1.00 25.34 261 ALA A O 2
ATOM 8240 N N . GLN C 3 262 ? 32.221 12.010 2.273 1.00 24.56 262 GLN A N 2
ATOM 8241 C CA . GLN C 3 262 ? 32.373 13.450 2.405 1.00 24.22 262 GLN A CA 2
ATOM 8242 C C . GLN C 3 262 ? 32.544 13.695 3.921 1.00 22.12 262 GLN A C 2
ATOM 8243 O O . GLN C 3 262 ? 31.588 13.981 4.650 1.00 19.98 262 GLN A O 2
ATOM 8249 N N . TRP C 3 263 ? 33.775 13.583 4.364 1.00 21.59 263 TRP A N 2
ATOM 8250 C CA . TRP C 3 263 ? 34.150 13.785 5.771 1.00 20.92 263 TRP A CA 2
ATOM 8251 C C . TRP C 3 263 ? 33.688 15.146 6.334 1.00 20.92 263 TRP A C 2
ATOM 8252 O O . TRP C 3 263 ? 33.381 15.254 7.533 1.00 20.79 263 TRP A O 2
ATOM 8263 N N . HIS C 3 264 ? 33.566 16.165 5.470 1.00 20.17 264 HIS A N 2
ATOM 8264 C CA . HIS C 3 264 ? 33.105 17.465 5.918 1.00 18.98 264 HIS A CA 2
ATOM 8265 C C . HIS C 3 264 ? 31.597 17.436 6.196 1.00 18.95 264 HIS A C 2
ATOM 8266 O O . HIS C 3 264 ? 31.109 18.167 7.077 1.00 18.07 264 HIS A O 2
ATOM 8273 N N . LYS C 3 265 ? 30.857 16.575 5.487 1.00 19.33 265 LYS A N 2
ATOM 8274 C CA . LYS C 3 265 ? 29.458 16.433 5.775 1.00 20.63 265 LYS A CA 2
ATOM 8275 C C . LYS C 3 265 ? 29.241 15.669 7.097 1.00 20.07 265 LYS A C 2
ATOM 8276 O O . LYS C 3 265 ? 28.353 15.998 7.889 1.00 20.59 265 LYS A O 2
ATOM 8282 N N . LEU C 3 266 ? 30.020 14.633 7.323 1.00 18.70 266 LEU A N 2
ATOM 8283 C CA . LEU C 3 266 ? 29.962 13.947 8.614 1.00 18.71 266 LEU A CA 2
ATOM 8284 C C . LEU C 3 266 ? 30.296 14.914 9.775 1.00 18.19 266 LEU A C 2
ATOM 8285 O O . LEU C 3 266 ? 29.651 14.887 10.826 1.00 18.44 266 LEU A O 2
ATOM 8290 N N . LEU C 3 267 ? 31.314 15.756 9.566 1.00 19.28 267 LEU A N 2
ATOM 8291 C CA . LEU C 3 267 ? 31.704 16.801 10.532 1.00 19.44 267 LEU A CA 2
ATOM 8292 C C . LEU C 3 267 ? 30.534 17.721 10.868 1.00 21.22 267 LEU A C 2
ATOM 8293 O O . LEU C 3 267 ? 30.220 18.016 12.046 1.00 19.69 267 LEU A O 2
ATOM 8298 N N . GLU C 3 268 ? 29.863 18.163 9.804 1.00 22.57 268 GLU A N 2
ATOM 8299 C CA . GLU C 3 268 ? 28.768 19.075 9.939 1.00 23.59 268 GLU A CA 2
ATOM 8300 C C . GLU C 3 268 ? 27.691 18.486 10.816 1.00 23.26 268 GLU A C 2
ATOM 8301 O O . GLU C 3 268 ? 27.245 19.155 11.721 1.00 23.16 268 GLU A O 2
ATOM 8307 N N . MET C 3 269 ? 27.284 17.238 10.523 1.00 22.64 269 MET A N 2
ATOM 8308 C CA . MET C 3 269 ? 26.235 16.564 11.267 1.00 23.22 269 MET A CA 2
ATOM 8309 C C . MET C 3 269 ? 26.588 16.390 12.747 1.00 21.84 269 MET A C 2
ATOM 8310 O O . MET C 3 269 ? 25.726 16.567 13.591 1.00 21.99 269 MET A O 2
ATOM 8315 N N . ILE C 3 270 ? 27.820 15.996 13.053 1.00 20.17 270 ILE A N 2
ATOM 8316 C CA . ILE C 3 270 ? 28.220 15.768 14.450 1.00 18.58 270 ILE A CA 2
ATOM 8317 C C . ILE C 3 270 ? 28.417 17.054 15.254 1.00 18.12 270 ILE A C 2
ATOM 8318 O O . ILE C 3 270 ? 28.003 17.120 16.401 1.00 18.79 270 ILE A O 2
ATOM 8323 N N . ASN C 3 271 ? 29.051 18.061 14.671 1.00 18.22 271 ASN A N 2
ATOM 8324 C CA . ASN C 3 271 ? 29.531 19.250 15.426 1.00 18.33 271 ASN A CA 2
ATOM 8325 C C . ASN C 3 271 ? 28.578 20.451 15.602 1.00 19.82 271 ASN A C 2
ATOM 8326 O O . ASN C 3 271 ? 28.952 21.475 16.149 1.00 18.67 271 ASN A O 2
ATOM 8331 N N . GLU C 3 272 ? 27.324 20.277 15.205 1.00 21.78 272 GLU A N 2
ATOM 8332 C CA . GLU C 3 272 ? 26.272 21.265 15.494 1.00 24.61 272 GLU A CA 2
ATOM 8333 C C . GLU C 3 272 ? 24.897 20.618 15.616 1.00 25.02 272 GLU A C 2
ATOM 8334 O O . GLU C 3 272 ? 24.689 19.441 15.347 1.00 25.63 272 GLU A O 2
ATOM 8341 N N . MET D 3 1 ? 43.421 33.454 13.126 1.00 21.50 1 MET B N 2
ATOM 8342 C CA . MET D 3 1 ? 44.206 32.679 12.128 1.00 21.57 1 MET B CA 2
ATOM 8343 C C . MET D 3 1 ? 43.339 32.471 10.896 1.00 22.81 1 MET B C 2
ATOM 8344 O O . MET D 3 1 ? 42.120 32.253 11.024 1.00 21.62 1 MET B O 2
ATOM 8349 N N . ASN D 3 2 ? 43.958 32.601 9.712 1.00 22.50 2 ASN B N 2
ATOM 8350 C CA . ASN D 3 2 ? 43.245 32.460 8.450 1.00 23.79 2 ASN B CA 2
ATOM 8351 C C . ASN D 3 2 ? 43.252 31.039 7.913 1.00 23.04 2 ASN B C 2
ATOM 8352 O O . ASN D 3 2 ? 43.960 30.170 8.406 1.00 22.34 2 ASN B O 2
ATOM 8357 N N . LYS D 3 3 ? 42.449 30.839 6.882 1.00 23.04 3 LYS B N 2
ATOM 8358 C CA . LYS D 3 3 ? 42.226 29.527 6.315 1.00 22.55 3 LYS B CA 2
ATOM 8359 C C . LYS D 3 3 ? 43.522 28.776 6.033 1.00 22.13 3 LYS B C 2
ATOM 8360 O O . LYS D 3 3 ? 43.664 27.611 6.426 1.00 21.31 3 LYS B O 2
ATOM 8366 N N . GLN D 3 4 ? 44.481 29.429 5.375 1.00 21.78 4 GLN B N 2
ATOM 8367 C CA . GLN D 3 4 ? 45.667 28.682 4.874 1.00 21.22 4 GLN B CA 2
ATOM 8368 C C . GLN D 3 4 ? 46.633 28.352 6.018 1.00 20.78 4 GLN B C 2
ATOM 8369 O O . GLN D 3 4 ? 47.224 27.266 6.079 1.00 19.92 4 GLN B O 2
ATOM 8375 N N . GLU D 3 5 ? 46.757 29.292 6.948 1.00 20.46 5 GLU B N 2
ATOM 8376 C CA . GLU D 3 5 ? 47.574 29.112 8.155 1.00 20.79 5 GLU B CA 2
ATOM 8377 C C . GLU D 3 5 ? 47.120 27.897 8.974 1.00 19.05 5 GLU B C 2
ATOM 8378 O O . GLU D 3 5 ? 47.934 27.120 9.467 1.00 19.36 5 GLU B O 2
ATOM 8384 N N . VAL D 3 6 ? 45.811 27.781 9.148 1.00 20.19 6 VAL B N 2
ATOM 8385 C CA . VAL D 3 6 ? 45.236 26.744 9.983 1.00 19.55 6 VAL B CA 2
ATOM 8386 C C . VAL D 3 6 ? 45.416 25.394 9.255 1.00 18.97 6 VAL B C 2
ATOM 8387 O O . VAL D 3 6 ? 45.967 24.448 9.832 1.00 16.88 6 VAL B O 2
ATOM 8391 N N . ILE D 3 7 ? 45.043 25.347 7.975 1.00 18.54 7 ILE B N 2
ATOM 8392 C CA . ILE D 3 7 ? 45.127 24.117 7.187 1.00 20.06 7 ILE B CA 2
ATOM 8393 C C . ILE D 3 7 ? 46.541 23.591 7.182 1.00 18.42 7 ILE B C 2
ATOM 8394 O O . ILE D 3 7 ? 46.826 22.446 7.574 1.00 17.16 7 ILE B O 2
ATOM 8399 N N . LEU D 3 8 ? 47.455 24.448 6.774 1.00 18.43 8 LEU B N 2
ATOM 8400 C CA . LEU D 3 8 ? 48.849 24.028 6.631 1.00 17.39 8 LEU B CA 2
ATOM 8401 C C . LEU D 3 8 ? 49.506 23.677 7.978 1.00 17.69 8 LEU B C 2
ATOM 8402 O O . LEU D 3 8 ? 50.211 22.691 8.065 1.00 16.66 8 LEU B O 2
ATOM 8407 N N . LYS D 3 9 ? 49.313 24.489 9.012 1.00 17.05 9 LYS B N 2
ATOM 8408 C CA . LYS D 3 9 ? 49.932 24.172 10.295 1.00 18.01 9 LYS B CA 2
ATOM 8409 C C . LYS D 3 9 ? 49.288 22.954 11.012 1.00 17.61 9 LYS B C 2
ATOM 8410 O O . LYS D 3 9 ? 49.999 22.186 11.650 1.00 17.63 9 LYS B O 2
ATOM 8416 N N . VAL D 3 10 ? 47.989 22.743 10.839 1.00 17.30 10 VAL B N 2
ATOM 8417 C CA . VAL D 3 10 ? 47.367 21.515 11.336 1.00 16.87 10 VAL B CA 2
ATOM 8418 C C . VAL D 3 10 ? 48.004 20.336 10.566 1.00 17.13 10 VAL B C 2
ATOM 8419 O O . VAL D 3 10 ? 48.411 19.334 11.154 1.00 16.04 10 VAL B O 2
ATOM 8423 N N . GLN D 3 11 ? 48.130 20.482 9.245 1.00 18.23 11 GLN B N 2
ATOM 8424 C CA . GLN D 3 11 ? 48.739 19.416 8.453 1.00 17.77 11 GLN B CA 2
ATOM 8425 C C . GLN D 3 11 ? 50.128 19.015 9.018 1.00 18.15 11 GLN B C 2
ATOM 8426 O O . GLN D 3 11 ? 50.440 17.810 9.158 1.00 20.23 11 GLN B O 2
ATOM 8432 N N . GLU D 3 12 ? 50.954 19.986 9.383 1.00 17.54 12 GLU B N 2
ATOM 8433 C CA . GLU D 3 12 ? 52.268 19.651 9.927 1.00 18.52 12 GLU B CA 2
ATOM 8434 C C . GLU D 3 12 ? 52.162 18.854 11.251 1.00 17.92 12 GLU B C 2
ATOM 8435 O O . GLU D 3 12 ? 52.854 17.843 11.468 1.00 18.26 12 GLU B O 2
ATOM 8441 N N . CYS D 3 13 ? 51.230 19.254 12.119 1.00 17.82 13 CYS B N 2
ATOM 8442 C CA . CYS D 3 13 ? 51.043 18.545 13.394 1.00 17.25 13 CYS B CA 2
ATOM 8443 C C . CYS D 3 13 ? 50.576 17.090 13.188 1.00 16.30 13 CYS B C 2
ATOM 8444 O O . CYS D 3 13 ? 51.099 16.135 13.795 1.00 15.44 13 CYS B O 2
ATOM 8447 N N . ALA D 3 14 ? 49.610 16.926 12.305 1.00 15.67 14 ALA B N 2
ATOM 8448 C CA . ALA D 3 14 ? 49.004 15.671 12.066 1.00 16.35 14 ALA B CA 2
ATOM 8449 C C . ALA D 3 14 ? 50.013 14.727 11.380 1.00 17.99 14 ALA B C 2
ATOM 8450 O O . ALA D 3 14 ? 49.966 13.533 11.626 1.00 18.00 14 ALA B O 2
ATOM 8452 N N . ALA D 3 15 ? 50.915 15.272 10.546 1.00 17.68 15 ALA B N 2
ATOM 8453 C CA . ALA D 3 15 ? 51.913 14.457 9.875 1.00 16.80 15 ALA B CA 2
ATOM 8454 C C . ALA D 3 15 ? 52.852 13.889 10.916 1.00 17.20 15 ALA B C 2
ATOM 8455 O O . ALA D 3 15 ? 53.223 12.701 10.838 1.00 16.99 15 ALA B O 2
ATOM 8457 N N . TRP D 3 16 ? 53.277 14.737 11.872 1.00 16.34 16 TRP B N 2
ATOM 8458 C CA . TRP D 3 16 ? 54.085 14.294 13.005 1.00 16.24 16 TRP B CA 2
ATOM 8459 C C . TRP D 3 16 ? 53.380 13.130 13.761 1.00 16.78 16 TRP B C 2
ATOM 8460 O O . TRP D 3 16 ? 53.977 12.105 14.138 1.00 15.46 16 TRP B O 2
ATOM 8471 N N . TRP D 3 17 ? 52.106 13.350 14.025 1.00 15.88 17 TRP B N 2
ATOM 8472 C CA . TRP D 3 17 ? 51.325 12.422 14.816 1.00 17.49 17 TRP B CA 2
ATOM 8473 C C . TRP D 3 17 ? 51.202 11.065 14.124 1.00 17.29 17 TRP B C 2
ATOM 8474 O O . TRP D 3 17 ? 51.351 10.024 14.764 1.00 18.07 17 TRP B O 2
ATOM 8485 N N . ILE D 3 18 ? 50.925 11.088 12.827 1.00 18.91 18 ILE B N 2
ATOM 8486 C CA . ILE D 3 18 ? 50.894 9.864 12.000 1.00 19.86 18 ILE B CA 2
ATOM 8487 C C . ILE D 3 18 ? 52.146 9.019 12.177 1.00 19.73 18 ILE B C 2
ATOM 8488 O O . ILE D 3 18 ? 52.055 7.805 12.418 1.00 20.49 18 ILE B O 2
ATOM 8493 N N . LEU D 3 19 ? 53.299 9.664 12.123 1.00 20.72 19 LEU B N 2
ATOM 8494 C CA . LEU D 3 19 ? 54.573 8.962 12.345 1.00 19.96 19 LEU B CA 2
ATOM 8495 C C . LEU D 3 19 ? 54.661 8.355 13.766 1.00 21.10 19 LEU B C 2
ATOM 8496 O O . LEU D 3 19 ? 55.265 7.278 13.930 1.00 19.83 19 LEU B O 2
ATOM 8501 N N . GLU D 3 20 ? 54.128 9.058 14.790 1.00 20.78 20 GLU B N 2
ATOM 8502 C CA . GLU D 3 20 ? 54.047 8.493 16.134 1.00 21.89 20 GLU B CA 2
ATOM 8503 C C . GLU D 3 20 ? 53.216 7.210 16.194 1.00 20.79 20 GLU B C 2
ATOM 8504 O O . GLU D 3 20 ? 53.640 6.214 16.767 1.00 21.42 20 GLU B O 2
ATOM 8510 N N . ARG D 3 21 ? 52.011 7.243 15.649 1.00 20.95 21 ARG B N 2
ATOM 8511 C CA . ARG D 3 21 ? 51.150 6.049 15.624 1.00 20.09 21 ARG B CA 2
ATOM 8512 C C . ARG D 3 21 ? 51.724 4.911 14.745 1.00 19.88 21 ARG B C 2
ATOM 8513 O O . ARG D 3 21 ? 51.530 3.738 15.029 1.00 19.50 21 ARG B O 2
ATOM 8521 N N . GLN D 3 22 ? 52.487 5.262 13.718 1.00 19.04 22 GLN B N 2
ATOM 8522 C CA . GLN D 3 22 ? 53.242 4.246 12.928 1.00 19.61 22 GLN B CA 2
ATOM 8523 C C . GLN D 3 22 ? 54.321 3.585 13.782 1.00 19.00 22 GLN B C 2
ATOM 8524 O O . GLN D 3 22 ? 54.501 2.390 13.744 1.00 19.93 22 GLN B O 2
ATOM 8530 N N . SER D 3 23 ? 55.028 4.373 14.574 1.00 20.28 23 SER B N 2
ATOM 8531 C CA . SER D 3 23 ? 56.157 3.853 15.348 1.00 21.18 23 SER B CA 2
ATOM 8532 C C . SER D 3 23 ? 55.684 2.933 16.499 1.00 21.47 23 SER B C 2
ATOM 8533 O O . SER D 3 23 ? 56.445 2.086 16.979 1.00 21.01 23 SER B O 2
ATOM 8536 N N . LYS D 3 24 ? 54.407 3.066 16.893 1.00 20.58 24 LYS B N 2
ATOM 8537 C CA . LYS D 3 24 ? 53.722 2.096 17.804 1.00 20.32 24 LYS B CA 2
ATOM 8538 C C . LYS D 3 24 ? 53.808 0.705 17.208 1.00 20.23 24 LYS B C 2
ATOM 8539 O O . LYS D 3 24 ? 54.141 -0.265 17.905 1.00 21.06 24 LYS B O 2
ATOM 8545 N N . LEU D 3 25 ? 53.565 0.614 15.906 1.00 20.27 25 LEU B N 2
ATOM 8546 C CA . LEU D 3 25 ? 53.615 -0.681 15.210 1.00 21.17 25 LEU B CA 2
ATOM 8547 C C . LEU D 3 25 ? 54.993 -1.204 14.859 1.00 21.83 25 LEU B C 2
ATOM 8548 O O . LEU D 3 25 ? 55.233 -2.433 14.950 1.00 21.73 25 LEU B O 2
ATOM 8553 N N . THR D 3 26 ? 55.877 -0.299 14.437 1.00 22.88 26 THR B N 2
ATOM 8554 C CA . THR D 3 26 ? 57.195 -0.667 13.943 1.00 23.33 26 THR B CA 2
ATOM 8555 C C . THR D 3 26 ? 58.122 -0.967 15.080 1.00 24.21 26 THR B C 2
ATOM 8556 O O . THR D 3 26 ? 59.058 -1.782 14.929 1.00 25.05 26 THR B O 2
ATOM 8560 N N . LYS D 3 27 ? 57.889 -0.318 16.231 1.00 23.52 27 LYS B N 2
ATOM 8561 C CA . LYS D 3 27 ? 58.651 -0.625 17.433 1.00 24.40 27 LYS B CA 2
ATOM 8562 C C . LYS D 3 27 ? 58.039 -1.705 18.336 1.00 24.03 27 LYS B C 2
ATOM 8563 O O . LYS D 3 27 ? 58.608 -2.033 19.373 1.00 24.19 27 LYS B O 2
ATOM 8569 N N . LEU D 3 28 ? 56.915 -2.261 17.910 1.00 23.90 28 LEU B N 2
ATOM 8570 C CA . LEU D 3 28 ? 56.238 -3.334 18.628 1.00 24.03 28 LEU B CA 2
ATOM 8571 C C . LEU D 3 28 ? 56.026 -2.942 20.102 1.00 24.95 28 LEU B C 2
ATOM 8572 O O . LEU D 3 28 ? 56.430 -3.650 21.064 1.00 24.76 28 LEU B O 2
ATOM 8577 N N . MET D 3 29 ? 55.415 -1.783 20.277 1.00 25.71 29 MET B N 2
ATOM 8578 C CA . MET D 3 29 ? 55.208 -1.263 21.628 1.00 26.86 29 MET B CA 2
ATOM 8579 C C . MET D 3 29 ? 53.864 -1.773 22.169 1.00 25.86 29 MET B C 2
ATOM 8580 O O . MET D 3 29 ? 52.831 -1.217 21.899 1.00 26.49 29 MET B O 2
ATOM 8585 N N . SER D 3 30 ? 53.905 -2.863 22.918 1.00 25.23 30 SER B N 2
ATOM 8586 C CA . SER D 3 30 ? 52.683 -3.471 23.438 1.00 24.58 30 SER B CA 2
ATOM 8587 C C . SER D 3 30 ? 52.606 -3.594 24.946 1.00 23.14 30 SER B C 2
ATOM 8588 O O . SER D 3 30 ? 51.628 -4.162 25.449 1.00 21.95 30 SER B O 2
ATOM 8591 N N . GLU D 3 31 ? 53.606 -3.128 25.685 1.00 21.77 31 GLU B N 2
ATOM 8592 C CA . GLU D 3 31 ? 53.567 -3.284 27.151 1.00 22.40 31 GLU B CA 2
ATOM 8593 C C . GLU D 3 31 ? 52.433 -2.486 27.838 1.00 20.60 31 GLU B C 2
ATOM 8594 O O . GLU D 3 31 ? 52.143 -2.714 28.956 1.00 20.59 31 GLU B O 2
ATOM 8600 N N . THR D 3 32 ? 51.815 -1.536 27.173 1.00 19.51 32 THR B N 2
ATOM 8601 C CA . THR D 3 32 ? 50.717 -0.775 27.790 1.00 17.86 32 THR B CA 2
ATOM 8602 C C . THR D 3 32 ? 49.364 -1.432 27.578 1.00 17.79 32 THR B C 2
ATOM 8603 O O . THR D 3 32 ? 48.351 -0.888 28.033 1.00 18.02 32 THR B O 2
ATOM 8607 N N . MET D 3 33 ? 49.313 -2.569 26.879 1.00 17.39 33 MET B N 2
ATOM 8608 C CA . MET D 3 33 ? 48.033 -3.205 26.505 1.00 19.21 33 MET B CA 2
ATOM 8609 C C . MET D 3 33 ? 47.486 -4.156 27.560 1.00 19.30 33 MET B C 2
ATOM 8610 O O . MET D 3 33 ? 47.944 -5.293 27.710 1.00 21.02 33 MET B O 2
ATOM 8615 N N . SER D 3 34 ? 46.442 -3.749 28.251 1.00 17.85 34 SER B N 2
ATOM 8616 C CA . SER D 3 34 ? 45.901 -4.613 29.262 1.00 16.97 34 SER B CA 2
ATOM 8617 C C . SER D 3 34 ? 44.934 -5.669 28.675 1.00 15.60 34 SER B C 2
ATOM 8618 O O . SER D 3 34 ? 44.347 -5.515 27.568 1.00 15.66 34 SER B O 2
ATOM 8621 N N . ILE D 3 35 ? 44.795 -6.762 29.406 1.00 14.19 35 ILE B N 2
ATOM 8622 C CA . ILE D 3 35 ? 43.821 -7.809 29.126 1.00 15.10 35 ILE B CA 2
ATOM 8623 C C . ILE D 3 35 ? 43.104 -8.189 30.445 1.00 13.97 35 ILE B C 2
ATOM 8624 O O . ILE D 3 35 ? 43.761 -8.415 31.499 1.00 13.80 35 ILE B O 2
ATOM 8629 N N . ASN D 3 36 ? 41.769 -8.168 30.358 1.00 13.65 36 ASN B N 2
ATOM 8630 C CA . ASN D 3 36 ? 40.871 -8.572 31.426 1.00 14.57 36 ASN B CA 2
ATOM 8631 C C . ASN D 3 36 ? 40.588 -10.063 31.244 1.00 13.07 36 ASN B C 2
ATOM 8632 O O . ASN D 3 36 ? 39.836 -10.424 30.338 1.00 14.32 36 ASN B O 2
ATOM 8637 N N . PRO D 3 37 ? 41.201 -10.916 32.079 1.00 13.45 37 PRO B N 2
ATOM 8638 C CA . PRO D 3 37 ? 41.198 -12.343 31.900 1.00 14.10 37 PRO B CA 2
ATOM 8639 C C . PRO D 3 37 ? 39.851 -13.022 32.240 1.00 14.55 37 PRO B C 2
ATOM 8640 O O . PRO D 3 37 ? 39.642 -14.168 31.891 1.00 13.68 37 PRO B O 2
ATOM 8644 N N . PHE D 3 38 ? 38.922 -12.279 32.843 1.00 14.60 38 PHE B N 2
ATOM 8645 C CA . PHE D 3 38 ? 37.562 -12.776 33.131 1.00 15.19 38 PHE B CA 2
ATOM 8646 C C . PHE D 3 38 ? 36.639 -12.595 31.940 1.00 15.14 38 PHE B C 2
ATOM 8647 O O . PHE D 3 38 ? 35.646 -13.291 31.854 1.00 14.30 38 PHE B O 2
ATOM 8655 N N . MET D 3 39 ? 36.958 -11.652 31.041 1.00 15.08 39 MET B N 2
ATOM 8656 C CA . MET D 3 39 ? 36.097 -11.323 29.935 1.00 16.27 39 MET B CA 2
ATOM 8657 C C . MET D 3 39 ? 36.388 -12.159 28.704 1.00 15.46 39 MET B C 2
ATOM 8658 O O . MET D 3 39 ? 35.601 -12.202 27.786 1.00 16.06 39 MET B O 2
ATOM 8663 N N . THR D 3 40 ? 37.554 -12.790 28.689 1.00 17.68 40 THR B N 2
ATOM 8664 C CA . THR D 3 40 ? 38.008 -13.495 27.487 1.00 17.15 40 THR B CA 2
ATOM 8665 C C . THR D 3 40 ? 37.055 -14.531 26.932 1.00 16.90 40 THR B C 2
ATOM 8666 O O . THR D 3 40 ? 36.851 -14.535 25.741 1.00 17.58 40 THR B O 2
ATOM 8670 N N . PRO D 3 41 ? 36.449 -15.409 27.763 1.00 16.18 41 PRO B N 2
ATOM 8671 C CA . PRO D 3 41 ? 35.484 -16.352 27.190 1.00 16.41 41 PRO B CA 2
ATOM 8672 C C . PRO D 3 41 ? 34.230 -15.723 26.587 1.00 15.97 41 PRO B C 2
ATOM 8673 O O . PRO D 3 41 ? 33.681 -16.236 25.610 1.00 15.80 41 PRO B O 2
ATOM 8677 N N . PHE D 3 42 ? 33.772 -14.628 27.195 1.00 15.33 42 PHE B N 2
ATOM 8678 C CA . PHE D 3 42 ? 32.626 -13.850 26.679 1.00 14.82 42 PHE B CA 2
ATOM 8679 C C . PHE D 3 42 ? 32.926 -13.232 25.311 1.00 15.16 42 PHE B C 2
ATOM 8680 O O . PHE D 3 42 ? 32.194 -13.442 24.367 1.00 16.53 42 PHE B O 2
ATOM 8688 N N . ILE D 3 43 ? 34.037 -12.517 25.208 1.00 16.42 43 ILE B N 2
ATOM 8689 C CA . ILE D 3 43 ? 34.460 -11.870 23.967 1.00 18.26 43 ILE B CA 2
ATOM 8690 C C . ILE D 3 43 ? 34.570 -12.904 22.832 1.00 17.76 43 ILE B C 2
ATOM 8691 O O . ILE D 3 43 ? 34.125 -12.670 21.723 1.00 18.59 43 ILE B O 2
ATOM 8696 N N . PHE D 3 44 ? 35.228 -14.015 23.138 1.00 18.57 44 PHE B N 2
ATOM 8697 C CA . PHE D 3 44 ? 35.437 -15.162 22.219 1.00 17.79 44 PHE B CA 2
ATOM 8698 C C . PHE D 3 44 ? 34.149 -15.623 21.549 1.00 18.49 44 PHE B C 2
ATOM 8699 O O . PHE D 3 44 ? 34.118 -15.781 20.335 1.00 18.38 44 PHE B O 2
ATOM 8707 N N . ASP D 3 45 ? 33.055 -15.777 22.309 1.00 18.11 45 ASP B N 2
ATOM 8708 C CA . ASP D 3 45 ? 31.775 -16.233 21.753 1.00 18.77 45 ASP B CA 2
ATOM 8709 C C . ASP D 3 45 ? 30.894 -15.145 21.197 1.00 18.34 45 ASP B C 2
ATOM 8710 O O . ASP D 3 45 ? 30.365 -15.301 20.113 1.00 19.23 45 ASP B O 2
ATOM 8715 N N . TYR D 3 46 ? 30.718 -14.037 21.939 1.00 18.04 46 TYR B N 2
ATOM 8716 C CA . TYR D 3 46 ? 29.995 -12.886 21.443 1.00 17.49 46 TYR B CA 2
ATOM 8717 C C . TYR D 3 46 ? 30.445 -12.411 20.045 1.00 17.49 46 TYR B C 2
ATOM 8718 O O . TYR D 3 46 ? 29.610 -12.038 19.228 1.00 19.12 46 TYR B O 2
ATOM 8727 N N . HIS D 3 47 ? 31.758 -12.379 19.801 1.00 17.20 47 HIS B N 2
ATOM 8728 C CA . HIS D 3 47 ? 32.305 -11.889 18.553 1.00 17.51 47 HIS B CA 2
ATOM 8729 C C . HIS D 3 47 ? 32.773 -13.049 17.636 1.00 19.11 47 HIS B C 2
ATOM 8730 O O . HIS D 3 47 ? 33.526 -12.853 16.636 1.00 18.57 47 HIS B O 2
ATOM 8737 N N . SER D 3 48 ? 32.363 -14.260 18.007 1.00 20.00 48 SER B N 2
ATOM 8738 C CA . SER D 3 48 ? 32.517 -15.460 17.160 1.00 19.73 48 SER B CA 2
ATOM 8739 C C . SER D 3 48 ? 33.948 -15.669 16.661 1.00 21.31 48 SER B C 2
ATOM 8740 O O . SER D 3 48 ? 34.180 -15.854 15.439 1.00 20.28 48 SER B O 2
ATOM 8743 N N . LEU D 3 49 ? 34.898 -15.673 17.590 1.00 20.19 49 LEU B N 2
ATOM 8744 C CA . LEU D 3 49 ? 36.343 -15.836 17.282 1.00 21.56 49 LEU B CA 2
ATOM 8745 C C . LEU D 3 49 ? 36.698 -17.332 17.352 1.00 22.26 49 LEU B C 2
ATOM 8746 O O . LEU D 3 49 ? 36.045 -18.074 18.105 1.00 20.78 49 LEU B O 2
ATOM 8751 N N . ASN D 3 50 ? 37.703 -17.776 16.583 1.00 23.23 50 ASN B N 2
ATOM 8752 C CA . ASN D 3 50 ? 37.950 -19.234 16.426 1.00 24.69 50 ASN B CA 2
ATOM 8753 C C . ASN D 3 50 ? 39.147 -19.775 17.167 1.00 22.94 50 ASN B C 2
ATOM 8754 O O . ASN D 3 50 ? 39.194 -20.950 17.477 1.00 22.03 50 ASN B O 2
ATOM 8759 N N . ASP D 3 51 ? 40.108 -18.911 17.499 1.00 22.21 51 ASP B N 2
ATOM 8760 C CA . ASP D 3 51 ? 41.274 -19.337 18.236 1.00 21.00 51 ASP B CA 2
ATOM 8761 C C . ASP D 3 51 ? 41.927 -18.171 18.949 1.00 20.43 51 ASP B C 2
ATOM 8762 O O . ASP D 3 51 ? 41.384 -17.057 18.918 1.00 20.15 51 ASP B O 2
ATOM 8767 N N . PHE D 3 52 ? 43.066 -18.437 19.609 1.00 18.74 52 PHE B N 2
ATOM 8768 C CA . PHE D 3 52 ? 43.745 -17.425 20.422 1.00 18.94 52 PHE B CA 2
ATOM 8769 C C . PHE D 3 52 ? 44.223 -16.228 19.581 1.00 19.57 52 PHE B C 2
ATOM 8770 O O . PHE D 3 52 ? 44.144 -15.063 20.006 1.00 16.53 52 PHE B O 2
ATOM 8778 N N . ASP D 3 53 ? 44.736 -16.538 18.391 1.00 20.54 53 ASP B N 2
ATOM 8779 C CA . ASP D 3 53 ? 45.232 -15.487 17.500 1.00 22.74 53 ASP B CA 2
ATOM 8780 C C . ASP D 3 53 ? 44.108 -14.501 17.117 1.00 21.86 53 ASP B C 2
ATOM 8781 O O . ASP D 3 53 ? 44.340 -13.280 17.080 1.00 22.65 53 ASP B O 2
ATOM 8786 N N . GLU D 3 54 ? 42.879 -15.001 16.907 1.00 21.90 54 GLU B N 2
ATOM 8787 C CA . GLU D 3 54 ? 41.738 -14.120 16.611 1.00 21.64 54 GLU B CA 2
ATOM 8788 C C . GLU D 3 54 ? 41.326 -13.291 17.828 1.00 20.65 54 GLU B C 2
ATOM 8789 O O . GLU D 3 54 ? 40.923 -12.127 17.679 1.00 19.32 54 GLU B O 2
ATOM 8795 N N . LEU D 3 55 ? 41.513 -13.855 19.019 1.00 19.81 55 LEU B N 2
ATOM 8796 C CA . LEU D 3 55 ? 41.263 -13.097 20.248 1.00 19.91 55 LEU B CA 2
ATOM 8797 C C . LEU D 3 55 ? 42.305 -11.967 20.383 1.00 20.24 55 LEU B C 2
ATOM 8798 O O . LEU D 3 55 ? 41.954 -10.828 20.567 1.00 20.58 55 LEU B O 2
ATOM 8803 N N . VAL D 3 56 ? 43.577 -12.284 20.221 1.00 19.83 56 VAL B N 2
ATOM 8804 C CA . VAL D 3 56 ? 44.622 -11.281 20.256 1.00 20.89 56 VAL B CA 2
ATOM 8805 C C . VAL D 3 56 ? 44.415 -10.169 19.166 1.00 21.01 56 VAL B C 2
ATOM 8806 O O . VAL D 3 56 ? 44.503 -8.966 19.452 1.00 21.04 56 VAL B O 2
ATOM 8810 N N . GLU D 3 57 ? 44.062 -10.555 17.943 1.00 20.65 57 GLU B N 2
ATOM 8811 C CA . GLU D 3 57 ? 43.761 -9.574 16.901 1.00 20.90 57 GLU B CA 2
ATOM 8812 C C . GLU D 3 57 ? 42.648 -8.590 17.327 1.00 19.62 57 GLU B C 2
ATOM 8813 O O . GLU D 3 57 ? 42.704 -7.394 17.038 1.00 18.43 57 GLU B O 2
ATOM 8819 N N . ALA D 3 58 ? 41.644 -9.108 18.023 1.00 19.12 58 ALA B N 2
ATOM 8820 C CA . ALA D 3 58 ? 40.472 -8.301 18.447 1.00 19.60 58 ALA B CA 2
ATOM 8821 C C . ALA D 3 58 ? 40.853 -7.305 19.542 1.00 19.28 58 ALA B C 2
ATOM 8822 O O . ALA D 3 58 ? 40.416 -6.151 19.530 1.00 18.91 58 ALA B O 2
ATOM 8824 N N . ILE D 3 59 ? 41.616 -7.803 20.510 1.00 19.35 59 ILE B N 2
ATOM 8825 C CA . ILE D 3 59 ? 42.076 -6.996 21.632 1.00 19.49 59 ILE B CA 2
ATOM 8826 C C . ILE D 3 59 ? 43.057 -5.887 21.137 1.00 19.17 59 ILE B C 2
ATOM 8827 O O . ILE D 3 59 ? 42.960 -4.743 21.544 1.00 18.67 59 ILE B O 2
ATOM 8832 N N . ILE D 3 60 ? 44.001 -6.243 20.271 1.00 19.59 60 ILE B N 2
ATOM 8833 C CA . ILE D 3 60 ? 44.933 -5.271 19.662 1.00 19.62 60 ILE B CA 2
ATOM 8834 C C . ILE D 3 60 ? 44.162 -4.213 18.916 1.00 19.32 60 ILE B C 2
ATOM 8835 O O . ILE D 3 60 ? 44.502 -3.055 18.993 1.00 16.86 60 ILE B O 2
ATOM 8840 N N . ALA D 3 61 ? 43.133 -4.605 18.161 1.00 18.77 61 ALA B N 2
ATOM 8841 C CA . ALA D 3 61 ? 42.403 -3.603 17.376 1.00 19.01 61 ALA B CA 2
ATOM 8842 C C . ALA D 3 61 ? 41.740 -2.578 18.310 1.00 19.46 61 ALA B C 2
ATOM 8843 O O . ALA D 3 61 ? 41.776 -1.369 18.074 1.00 20.76 61 ALA B O 2
ATOM 8845 N N . LYS D 3 62 ? 41.155 -3.061 19.397 1.00 18.93 62 LYS B N 2
ATOM 8846 C CA . LYS D 3 62 ? 40.624 -2.205 20.442 1.00 17.99 62 LYS B CA 2
ATOM 8847 C C . LYS D 3 62 ? 41.676 -1.317 21.149 1.00 16.60 62 LYS B C 2
ATOM 8848 O O . LYS D 3 62 ? 41.428 -0.145 21.392 1.00 17.93 62 LYS B O 2
ATOM 8854 N N . HIS D 3 63 ? 42.824 -1.882 21.504 1.00 14.86 63 HIS B N 2
ATOM 8855 C CA . HIS D 3 63 ? 43.887 -1.153 22.164 1.00 14.27 63 HIS B CA 2
ATOM 8856 C C . HIS D 3 63 ? 44.416 -0.039 21.215 1.00 13.77 63 HIS B C 2
ATOM 8857 O O . HIS D 3 63 ? 44.766 1.011 21.651 1.00 14.65 63 HIS B O 2
ATOM 8864 N N . LEU D 3 64 ? 44.499 -0.328 19.922 1.00 12.29 64 LEU B N 2
ATOM 8865 C CA . LEU D 3 64 ? 44.957 0.635 18.923 1.00 12.83 64 LEU B CA 2
ATOM 8866 C C . LEU D 3 64 ? 44.017 1.808 18.826 1.00 13.58 64 LEU B C 2
ATOM 8867 O O . LEU D 3 64 ? 44.448 2.949 18.762 1.00 14.41 64 LEU B O 2
ATOM 8872 N N . MET D 3 65 ? 42.729 1.510 18.801 1.00 12.86 65 MET B N 2
ATOM 8873 C CA . MET D 3 65 ? 41.669 2.521 18.789 1.00 15.20 65 MET B CA 2
ATOM 8874 C C . MET D 3 65 ? 41.677 3.390 20.056 1.00 14.41 65 MET B C 2
ATOM 8875 O O . MET D 3 65 ? 41.570 4.579 19.950 1.00 14.61 65 MET B O 2
ATOM 8880 N N . THR D 3 66 ? 41.765 2.783 21.254 1.00 13.99 66 THR B N 2
ATOM 8881 C CA . THR D 3 66 ? 42.044 3.535 22.489 1.00 13.08 66 THR B CA 2
ATOM 8882 C C . THR D 3 66 ? 43.268 4.436 22.444 1.00 14.06 66 THR B C 2
ATOM 8883 O O . THR D 3 66 ? 43.230 5.634 22.848 1.00 12.96 66 THR B O 2
ATOM 8887 N N . GLY D 3 67 ? 44.367 3.865 21.973 1.00 13.99 67 GLY B N 2
ATOM 8888 C CA . GLY D 3 67 ? 45.569 4.638 21.750 1.00 13.96 67 GLY B CA 2
ATOM 8889 C C . GLY D 3 67 ? 45.451 5.821 20.762 1.00 14.21 67 GLY B C 2
ATOM 8890 O O . GLY D 3 67 ? 46.066 6.865 20.971 1.00 13.65 67 GLY B O 2
ATOM 8891 N N . HIS D 3 68 ? 44.702 5.629 19.674 1.00 13.66 68 HIS B N 2
ATOM 8892 C CA . HIS D 3 68 ? 44.323 6.708 18.744 1.00 14.00 68 HIS B CA 2
ATOM 8893 C C . HIS D 3 68 ? 43.546 7.852 19.432 1.00 13.56 68 HIS B C 2
ATOM 8894 O O . HIS D 3 68 ? 43.914 9.004 19.256 1.00 12.94 68 HIS B O 2
ATOM 8901 N N . ASP D 3 69 ? 42.463 7.539 20.172 1.00 14.02 69 ASP B N 2
ATOM 8902 C CA . ASP D 3 69 ? 41.701 8.568 20.876 1.00 12.65 69 ASP B CA 2
ATOM 8903 C C . ASP D 3 69 ? 42.611 9.329 21.836 1.00 12.61 69 ASP B C 2
ATOM 8904 O O . ASP D 3 69 ? 42.557 10.564 21.955 1.00 11.36 69 ASP B O 2
ATOM 8909 N N . THR D 3 70 ? 43.417 8.576 22.570 1.00 12.50 70 THR B N 2
ATOM 8910 C CA . THR D 3 70 ? 44.269 9.150 23.607 1.00 12.10 70 THR B CA 2
ATOM 8911 C C . THR D 3 70 ? 45.257 10.103 22.953 1.00 12.44 70 THR B C 2
ATOM 8912 O O . THR D 3 70 ? 45.360 11.289 23.351 1.00 12.01 70 THR B O 2
ATOM 8916 N N . GLY D 3 71 ? 45.987 9.567 21.971 1.00 12.23 71 GLY B N 2
ATOM 8917 C CA . GLY D 3 71 ? 46.965 10.324 21.193 1.00 12.15 71 GLY B CA 2
ATOM 8918 C C . GLY D 3 71 ? 46.408 11.578 20.536 1.00 12.74 71 GLY B C 2
ATOM 8919 O O . GLY D 3 71 ? 47.069 12.615 20.529 1.00 11.12 71 GLY B O 2
ATOM 8920 N N . PHE D 3 72 ? 45.203 11.474 19.978 1.00 13.17 72 PHE B N 2
ATOM 8921 C CA . PHE D 3 72 ? 44.618 12.575 19.198 1.00 13.60 72 PHE B CA 2
ATOM 8922 C C . PHE D 3 72 ? 44.248 13.751 20.150 1.00 14.33 72 PHE B C 2
ATOM 8923 O O . PHE D 3 72 ? 44.397 14.954 19.858 1.00 11.41 72 PHE B O 2
ATOM 8931 N N . GLY D 3 73 ? 43.775 13.375 21.334 1.00 14.48 73 GLY B N 2
ATOM 8932 C CA . GLY D 3 73 ? 43.430 14.366 22.362 1.00 13.60 73 GLY B CA 2
ATOM 8933 C C . GLY D 3 73 ? 44.653 15.116 22.789 1.00 11.84 73 GLY B C 2
ATOM 8934 O O . GLY D 3 73 ? 44.642 16.352 22.889 1.00 12.43 73 GLY B O 2
ATOM 8935 N N . LYS D 3 74 ? 45.735 14.386 23.010 1.00 13.52 74 LYS B N 2
ATOM 8936 C CA . LYS D 3 74 ? 47.038 15.010 23.351 1.00 12.59 74 LYS B CA 2
ATOM 8937 C C . LYS D 3 74 ? 47.564 15.876 22.199 1.00 14.20 74 LYS B C 2
ATOM 8938 O O . LYS D 3 74 ? 48.199 16.869 22.459 1.00 14.10 74 LYS B O 2
ATOM 8944 N N . LEU D 3 75 ? 47.321 15.461 20.953 1.00 14.71 75 LEU B N 2
ATOM 8945 C CA . LEU D 3 75 ? 47.707 16.228 19.733 1.00 14.71 75 LEU B CA 2
ATOM 8946 C C . LEU D 3 75 ? 46.990 17.596 19.655 1.00 14.45 75 LEU B C 2
ATOM 8947 O O . LEU D 3 75 ? 47.654 18.640 19.494 1.00 14.23 75 LEU B O 2
ATOM 8952 N N . ILE D 3 76 ? 45.679 17.591 19.835 1.00 13.69 76 ILE B N 2
ATOM 8953 C CA . ILE D 3 76 ? 44.926 18.821 19.849 1.00 15.53 76 ILE B CA 2
ATOM 8954 C C . ILE D 3 76 ? 45.465 19.779 20.918 1.00 15.29 76 ILE B C 2
ATOM 8955 O O . ILE D 3 76 ? 45.741 20.942 20.634 1.00 17.40 76 ILE B O 2
ATOM 8960 N N . ASP D 3 77 ? 45.660 19.259 22.123 1.00 14.57 77 ASP B N 2
ATOM 8961 C CA . ASP D 3 77 ? 46.034 20.027 23.302 1.00 15.53 77 ASP B CA 2
ATOM 8962 C C . ASP D 3 77 ? 47.501 20.552 23.229 1.00 15.72 77 ASP B C 2
ATOM 8963 O O . ASP D 3 77 ? 47.723 21.750 23.261 1.00 15.19 77 ASP B O 2
ATOM 8968 N N . GLU D 3 78 ? 48.448 19.642 23.035 1.00 15.10 78 GLU B N 2
ATOM 8969 C CA . GLU D 3 78 ? 49.869 19.890 23.193 1.00 15.10 78 GLU B CA 2
ATOM 8970 C C . GLU D 3 78 ? 50.547 20.491 21.918 1.00 15.96 78 GLU B C 2
ATOM 8971 O O . GLU D 3 78 ? 51.552 21.222 22.029 1.00 13.68 78 GLU B O 2
ATOM 8977 N N . LYS D 3 79 ? 49.999 20.226 20.720 1.00 16.61 79 LYS B N 2
ATOM 8978 C CA . LYS D 3 79 ? 50.660 20.648 19.476 1.00 15.95 79 LYS B CA 2
ATOM 8979 C C . LYS D 3 79 ? 49.812 21.627 18.699 1.00 16.05 79 LYS B C 2
ATOM 8980 O O . LYS D 3 79 ? 50.284 22.688 18.326 1.00 16.98 79 LYS B O 2
ATOM 8986 N N . ILE D 3 80 ? 48.563 21.256 18.414 1.00 14.74 80 ILE B N 2
ATOM 8987 C CA . ILE D 3 80 ? 47.703 22.070 17.518 1.00 14.13 80 ILE B CA 2
ATOM 8988 C C . ILE D 3 80 ? 47.323 23.411 18.139 1.00 14.09 80 ILE B C 2
ATOM 8989 O O . ILE D 3 80 ? 47.554 24.476 17.527 1.00 12.45 80 ILE B O 2
ATOM 8994 N N . LEU D 3 81 ? 46.788 23.387 19.360 1.00 13.41 81 LEU B N 2
ATOM 8995 C CA . LEU D 3 81 ? 46.421 24.652 19.958 1.00 13.78 81 LEU B CA 2
ATOM 8996 C C . LEU D 3 81 ? 47.591 25.637 20.041 1.00 13.79 81 LEU B C 2
ATOM 8997 O O . LEU D 3 81 ? 47.462 26.806 19.601 1.00 14.71 81 LEU B O 2
ATOM 9002 N N . PRO D 3 82 ? 48.727 25.224 20.605 1.00 15.24 82 PRO B N 2
ATOM 9003 C CA . PRO D 3 82 ? 49.827 26.177 20.641 1.00 15.36 82 PRO B CA 2
ATOM 9004 C C . PRO D 3 82 ? 50.468 26.503 19.268 1.00 16.94 82 PRO B C 2
ATOM 9005 O O . PRO D 3 82 ? 50.716 27.659 18.995 1.00 16.58 82 PRO B O 2
ATOM 9009 N N . ARG D 3 83 ? 50.707 25.512 18.433 1.00 17.81 83 ARG B N 2
ATOM 9010 C CA . ARG D 3 83 ? 51.424 25.739 17.122 1.00 19.23 83 ARG B CA 2
ATOM 9011 C C . ARG D 3 83 ? 50.559 26.412 16.090 1.00 19.10 83 ARG B C 2
ATOM 9012 O O . ARG D 3 83 ? 51.045 27.223 15.288 1.00 20.63 83 ARG B O 2
ATOM 9020 N N . VAL D 3 84 ? 49.270 26.120 16.111 1.00 18.20 84 VAL B N 2
ATOM 9021 C CA . VAL D 3 84 ? 48.362 26.646 15.093 1.00 18.22 84 VAL B CA 2
ATOM 9022 C C . VAL D 3 84 ? 47.642 27.935 15.563 1.00 18.37 84 VAL B C 2
ATOM 9023 O O . VAL D 3 84 ? 47.539 28.911 14.817 1.00 18.28 84 VAL B O 2
ATOM 9027 N N . PHE D 3 85 ? 47.155 27.938 16.782 1.00 17.89 85 PHE B N 2
ATOM 9028 C CA . PHE D 3 85 ? 46.316 29.049 17.265 1.00 17.27 85 PHE B CA 2
ATOM 9029 C C . PHE D 3 85 ? 47.010 29.993 18.267 1.00 18.17 85 PHE B C 2
ATOM 9030 O O . PHE D 3 85 ? 46.422 30.967 18.666 1.00 19.09 85 PHE B O 2
ATOM 9038 N N . GLY D 3 86 ? 48.272 29.753 18.612 1.00 17.60 86 GLY B N 2
ATOM 9039 C CA . GLY D 3 86 ? 48.971 30.637 19.535 1.00 18.76 86 GLY B CA 2
ATOM 9040 C C . GLY D 3 86 ? 48.578 30.509 21.020 1.00 18.79 86 GLY B C 2
ATOM 9041 O O . GLY D 3 86 ? 48.887 31.363 21.833 1.00 18.95 86 GLY B O 2
ATOM 9042 N N . ALA D 3 87 ? 47.880 29.455 21.381 1.00 19.50 87 ALA B N 2
ATOM 9043 C CA . ALA D 3 87 ? 47.485 29.251 22.784 1.00 19.36 87 ALA B CA 2
ATOM 9044 C C . ALA D 3 87 ? 48.723 28.952 23.593 1.00 20.35 87 ALA B C 2
ATOM 9045 O O . ALA D 3 87 ? 49.616 28.239 23.132 1.00 22.54 87 ALA B O 2
ATOM 9047 N N . TYR D 3 88 ? 48.795 29.482 24.794 1.00 19.74 88 TYR B N 2
ATOM 9048 C CA . TYR D 3 88 ? 49.877 29.123 25.711 1.00 19.45 88 TYR B CA 2
ATOM 9049 C C . TYR D 3 88 ? 49.644 27.874 26.557 1.00 18.27 88 TYR B C 2
ATOM 9050 O O . TYR D 3 88 ? 48.906 27.913 27.543 1.00 17.04 88 TYR B O 2
ATOM 9059 N N . LYS D 3 89 ? 50.388 26.814 26.244 1.00 18.37 89 LYS B N 2
ATOM 9060 C CA . LYS D 3 89 ? 50.291 25.544 26.957 1.00 18.59 89 LYS B CA 2
ATOM 9061 C C . LYS D 3 89 ? 50.880 25.673 28.367 1.00 18.79 89 LYS B C 2
ATOM 9062 O O . LYS D 3 89 ? 52.035 26.055 28.540 1.00 18.90 89 LYS B O 2
ATOM 9068 N N . LEU D 3 90 ? 50.084 25.337 29.375 1.00 18.13 90 LEU B N 2
ATOM 9069 C CA . LEU D 3 90 ? 50.605 25.208 30.747 1.00 17.35 90 LEU B CA 2
ATOM 9070 C C . LEU D 3 90 ? 51.390 23.888 30.934 1.00 16.72 90 LEU B C 2
ATOM 9071 O O . LEU D 3 90 ? 50.943 22.950 31.609 1.00 16.58 90 LEU B O 2
ATOM 9076 N N . ASP D 3 91 ? 52.579 23.810 30.342 1.00 16.55 91 ASP B N 2
ATOM 9077 C CA . ASP D 3 91 ? 53.438 22.691 30.577 1.00 16.55 91 ASP B CA 2
ATOM 9078 C C . ASP D 3 91 ? 54.319 23.031 31.798 1.00 16.55 91 ASP B C 2
ATOM 9079 O O . ASP D 3 91 ? 54.234 24.091 32.358 1.00 13.93 91 ASP B O 2
ATOM 9084 N N . LYS D 3 92 ? 55.213 22.142 32.165 1.00 17.18 92 LYS B N 2
ATOM 9085 C CA . LYS D 3 92 ? 55.992 22.397 33.374 1.00 18.60 92 LYS B CA 2
ATOM 9086 C C . LYS D 3 92 ? 56.736 23.723 33.279 1.00 18.24 92 LYS B C 2
ATOM 9087 O O . LYS D 3 92 ? 56.777 24.462 34.259 1.00 18.55 92 LYS B O 2
ATOM 9093 N N . SER D 3 93 ? 57.356 24.002 32.134 1.00 18.53 93 SER B N 2
ATOM 9094 C CA . SER D 3 93 ? 58.229 25.194 32.049 1.00 19.82 93 SER B CA 2
ATOM 9095 C C . SER D 3 93 ? 57.437 26.442 32.138 1.00 18.69 93 SER B C 2
ATOM 9096 O O . SER D 3 93 ? 57.828 27.372 32.822 1.00 17.28 93 SER B O 2
ATOM 9099 N N . TYR D 3 94 ? 56.334 26.481 31.409 1.00 17.69 94 TYR B N 2
ATOM 9100 C CA . TYR D 3 94 ? 55.478 27.648 31.419 1.00 16.88 94 TYR B CA 2
ATOM 9101 C C . TYR D 3 94 ? 54.942 27.921 32.847 1.00 17.71 94 TYR B C 2
ATOM 9102 O O . TYR D 3 94 ? 54.942 29.087 33.352 1.00 15.98 94 TYR B O 2
ATOM 9111 N N . ARG D 3 95 ? 54.512 26.843 33.518 1.00 16.58 95 ARG B N 2
ATOM 9112 C CA . ARG D 3 95 ? 53.899 26.988 34.830 1.00 16.86 95 ARG B CA 2
ATOM 9113 C C . ARG D 3 95 ? 54.946 27.525 35.838 1.00 17.55 95 ARG B C 2
ATOM 9114 O O . ARG D 3 95 ? 54.632 28.372 36.702 1.00 18.65 95 ARG B O 2
ATOM 9122 N N . ALA D 3 96 ? 56.168 27.022 35.734 1.00 18.39 96 ALA B N 2
ATOM 9123 C CA . ALA D 3 96 ? 57.264 27.540 36.599 1.00 20.20 96 ALA B CA 2
ATOM 9124 C C . ALA D 3 96 ? 57.585 29.031 36.357 1.00 21.23 96 ALA B C 2
ATOM 9125 O O . ALA D 3 96 ? 57.799 29.774 37.332 1.00 21.53 96 ALA B O 2
ATOM 9127 N N . ALA D 3 97 ? 57.565 29.460 35.088 1.00 22.40 97 ALA B N 2
ATOM 9128 C CA . ALA D 3 97 ? 57.901 30.825 34.685 1.00 22.93 97 ALA B CA 2
ATOM 9129 C C . ALA D 3 97 ? 56.803 31.885 34.898 1.00 23.92 97 ALA B C 2
ATOM 9130 O O . ALA D 3 97 ? 57.047 33.084 34.793 1.00 24.47 97 ALA B O 2
ATOM 9132 N N . ASN D 3 98 ? 55.604 31.465 35.210 1.00 23.39 98 ASN B N 2
ATOM 9133 C CA . ASN D 3 98 ? 54.482 32.374 35.249 1.00 23.24 98 ASN B CA 2
ATOM 9134 C C . ASN D 3 98 ? 53.608 32.164 36.478 1.00 23.89 98 ASN B C 2
ATOM 9135 O O . ASN D 3 98 ? 52.706 31.354 36.449 1.00 22.17 98 ASN B O 2
ATOM 9140 N N . GLU D 3 99 ? 53.869 32.900 37.560 1.00 24.26 99 GLU B N 2
ATOM 9141 C CA . GLU D 3 99 ? 52.991 32.861 38.707 1.00 25.95 99 GLU B CA 2
ATOM 9142 C C . GLU D 3 99 ? 51.545 33.256 38.324 1.00 25.58 99 GLU B C 2
ATOM 9143 O O . GLU D 3 99 ? 51.338 34.052 37.410 1.00 26.25 99 GLU B O 2
ATOM 9149 N N . PRO D 3 100 ? 50.544 32.662 38.987 1.00 23.72 100 PRO B N 2
ATOM 9150 C CA . PRO D 3 100 ? 50.607 31.677 40.036 1.00 22.91 100 PRO B CA 2
ATOM 9151 C C . PRO D 3 100 ? 50.435 30.199 39.543 1.00 21.69 100 PRO B C 2
ATOM 9152 O O . PRO D 3 100 ? 50.004 29.333 40.313 1.00 20.55 100 PRO B O 2
ATOM 9156 N N . PHE D 3 101 ? 50.823 29.923 38.294 1.00 21.08 101 PHE B N 2
ATOM 9157 C CA . PHE D 3 101 ? 50.419 28.691 37.625 1.00 20.22 101 PHE B CA 2
ATOM 9158 C C . PHE D 3 101 ? 51.053 27.409 38.164 1.00 18.36 101 PHE B C 2
ATOM 9159 O O . PHE D 3 101 ? 50.619 26.340 37.788 1.00 17.98 101 PHE B O 2
ATOM 9167 N N . ILE D 3 102 ? 52.070 27.494 39.028 1.00 18.11 102 ILE B N 2
ATOM 9168 C CA . ILE D 3 102 ? 52.656 26.292 39.615 1.00 17.32 102 ILE B CA 2
ATOM 9169 C C . ILE D 3 102 ? 51.761 25.626 40.669 1.00 17.16 102 ILE B C 2
ATOM 9170 O O . ILE D 3 102 ? 51.970 24.455 41.037 1.00 18.18 102 ILE B O 2
ATOM 9175 N N . HIS D 3 103 ? 50.777 26.360 41.157 1.00 17.18 103 HIS B N 2
ATOM 9176 C CA . HIS D 3 103 ? 49.891 25.811 42.183 1.00 18.64 103 HIS B CA 2
ATOM 9177 C C . HIS D 3 103 ? 48.945 24.733 41.609 1.00 18.05 103 HIS B C 2
ATOM 9178 O O . HIS D 3 103 ? 48.531 24.814 40.455 1.00 15.90 103 HIS B O 2
ATOM 9185 N N . PRO D 3 104 ? 48.639 23.694 42.419 1.00 18.83 104 PRO B N 2
ATOM 9186 C CA . PRO D 3 104 ? 47.909 22.536 41.858 1.00 18.59 104 PRO B CA 2
ATOM 9187 C C . PRO D 3 104 ? 46.521 22.760 41.370 1.00 19.04 104 PRO B C 2
ATOM 9188 O O . PRO D 3 104 ? 46.017 21.905 40.626 1.00 18.80 104 PRO B O 2
ATOM 9192 N N . CYS D 3 105 ? 45.869 23.835 41.780 1.00 18.74 105 CYS B N 2
ATOM 9193 C CA . CYS D 3 105 ? 44.567 24.117 41.190 1.00 20.15 105 CYS B CA 2
ATOM 9194 C C . CYS D 3 105 ? 44.629 24.300 39.663 1.00 19.58 105 CYS B C 2
ATOM 9195 O O . CYS D 3 105 ? 43.610 24.112 38.967 1.00 20.85 105 CYS B O 2
ATOM 9198 N N . PHE D 3 106 ? 45.803 24.672 39.144 1.00 18.70 106 PHE B N 2
ATOM 9199 C CA . PHE D 3 106 ? 45.993 24.837 37.698 1.00 16.70 106 PHE B CA 2
ATOM 9200 C C . PHE D 3 106 ? 46.355 23.528 36.947 1.00 16.74 106 PHE B C 2
ATOM 9201 O O . PHE D 3 106 ? 46.543 23.521 35.718 1.00 14.74 106 PHE B O 2
ATOM 9209 N N . ASP D 3 107 ? 46.461 22.432 37.706 1.00 16.76 107 ASP B N 2
ATOM 9210 C CA . ASP D 3 107 ? 46.678 21.112 37.126 1.00 16.52 107 ASP B CA 2
ATOM 9211 C C . ASP D 3 107 ? 45.622 20.807 36.036 1.00 16.08 107 ASP B C 2
ATOM 9212 O O . ASP D 3 107 ? 45.946 20.084 35.080 1.00 16.90 107 ASP B O 2
ATOM 9217 N N . GLU D 3 108 ? 44.385 21.285 36.242 1.00 15.90 108 GLU B N 2
ATOM 9218 C CA . GLU D 3 108 ? 43.224 21.122 35.315 1.00 17.58 108 GLU B CA 2
ATOM 9219 C C . GLU D 3 108 ? 43.084 22.160 34.205 1.00 17.92 108 GLU B C 2
ATOM 9220 O O . GLU D 3 108 ? 42.123 22.104 33.428 1.00 19.56 108 GLU B O 2
ATOM 9226 N N . ILE D 3 109 ? 43.983 23.125 34.153 1.00 16.85 109 ILE B N 2
ATOM 9227 C CA . ILE D 3 109 ? 43.988 24.146 33.079 1.00 16.11 109 ILE B CA 2
ATOM 9228 C C . ILE D 3 109 ? 45.049 23.775 32.041 1.00 14.95 109 ILE B C 2
ATOM 9229 O O . ILE D 3 109 ? 46.208 23.639 32.361 1.00 14.34 109 ILE B O 2
ATOM 9234 N N . ASP D 3 110 ? 44.631 23.628 30.805 1.00 15.77 110 ASP B N 2
ATOM 9235 C CA . ASP D 3 110 ? 45.556 23.282 29.720 1.00 17.29 110 ASP B CA 2
ATOM 9236 C C . ASP D 3 110 ? 46.237 24.470 29.099 1.00 16.45 110 ASP B C 2
ATOM 9237 O O . ASP D 3 110 ? 47.379 24.358 28.707 1.00 16.81 110 ASP B O 2
ATOM 9242 N N . HIS D 3 111 ? 45.507 25.557 28.910 1.00 16.91 111 HIS B N 2
ATOM 9243 C CA . HIS D 3 111 ? 46.061 26.748 28.226 1.00 17.59 111 HIS B CA 2
ATOM 9244 C C . HIS D 3 111 ? 45.563 28.079 28.763 1.00 18.21 111 HIS B C 2
ATOM 9245 O O . HIS D 3 111 ? 44.443 28.200 29.367 1.00 17.00 111 HIS B O 2
ATOM 9252 N N . VAL D 3 112 ? 46.408 29.072 28.517 1.00 17.50 112 VAL B N 2
ATOM 9253 C CA . VAL D 3 112 ? 46.016 30.494 28.562 1.00 19.19 112 VAL B CA 2
ATOM 9254 C C . VAL D 3 112 ? 45.838 31.042 27.160 1.00 18.30 112 VAL B C 2
ATOM 9255 O O . VAL D 3 112 ? 46.696 30.890 26.308 1.00 18.14 112 VAL B O 2
ATOM 9259 N N . ILE D 3 113 ? 44.689 31.675 26.909 1.00 19.24 113 ILE B N 2
ATOM 9260 C CA . ILE D 3 113 ? 44.430 32.288 25.614 1.00 20.06 113 ILE B CA 2
ATOM 9261 C C . ILE D 3 113 ? 44.499 33.804 25.847 1.00 20.84 113 ILE B C 2
ATOM 9262 O O . ILE D 3 113 ? 43.756 34.358 26.676 1.00 18.13 113 ILE B O 2
ATOM 9267 N N . GLN D 3 114 ? 45.441 34.450 25.171 1.00 21.00 114 GLN B N 2
ATOM 9268 C CA . GLN D 3 114 ? 45.537 35.901 25.224 1.00 21.78 114 GLN B CA 2
ATOM 9269 C C . GLN D 3 114 ? 44.872 36.524 24.018 1.00 20.73 114 GLN B C 2
ATOM 9270 O O . GLN D 3 114 ? 45.429 36.434 22.903 1.00 20.99 114 GLN B O 2
ATOM 9276 N N . ARG D 3 115 ? 43.721 37.161 24.225 1.00 18.84 115 ARG B N 2
ATOM 9277 C CA . ARG D 3 115 ? 43.008 37.822 23.151 1.00 19.03 115 ARG B CA 2
ATOM 9278 C C . ARG D 3 115 ? 43.670 39.172 22.757 1.00 19.28 115 ARG B C 2
ATOM 9279 O O . ARG D 3 115 ? 44.252 39.860 23.590 1.00 17.78 115 ARG B O 2
ATOM 9287 N N . ASP D 3 116 ? 43.572 39.527 21.480 1.00 19.46 116 ASP B N 2
ATOM 9288 C CA . ASP D 3 116 ? 44.150 40.781 20.988 1.00 21.57 116 ASP B CA 2
ATOM 9289 C C . ASP D 3 116 ? 43.516 42.079 21.547 1.00 21.67 116 ASP B C 2
ATOM 9290 O O . ASP D 3 116 ? 44.134 43.166 21.441 1.00 22.29 116 ASP B O 2
ATOM 9295 N N . ASP D 3 117 ? 42.283 41.976 22.056 1.00 21.17 117 ASP B N 2
ATOM 9296 C CA . ASP D 3 117 ? 41.609 43.059 22.794 1.00 21.93 117 ASP B CA 2
ATOM 9297 C C . ASP D 3 117 ? 41.968 43.131 24.304 1.00 22.00 117 ASP B C 2
ATOM 9298 O O . ASP D 3 117 ? 41.369 43.910 25.047 1.00 22.29 117 ASP B O 2
ATOM 9303 N N . GLY D 3 118 ? 42.949 42.337 24.739 1.00 21.39 118 GLY B N 2
ATOM 9304 C CA . GLY D 3 118 ? 43.388 42.305 26.135 1.00 21.14 118 GLY B CA 2
ATOM 9305 C C . GLY D 3 118 ? 42.737 41.259 27.022 1.00 21.04 118 GLY B C 2
ATOM 9306 O O . GLY D 3 118 ? 43.257 40.920 28.098 1.00 21.08 118 GLY B O 2
ATOM 9307 N N . ARG D 3 119 ? 41.610 40.715 26.584 1.00 21.44 119 ARG B N 2
ATOM 9308 C CA . ARG D 3 119 ? 40.949 39.654 27.362 1.00 20.82 119 ARG B CA 2
ATOM 9309 C C . ARG D 3 119 ? 41.887 38.451 27.534 1.00 20.00 119 ARG B C 2
ATOM 9310 O O . ARG D 3 119 ? 42.739 38.136 26.663 1.00 21.17 119 ARG B O 2
ATOM 9318 N N . ILE D 3 120 ? 41.757 37.798 28.674 1.00 18.58 120 ILE B N 2
ATOM 9319 C CA . ILE D 3 120 ? 42.550 36.616 28.974 1.00 18.28 120 ILE B CA 2
ATOM 9320 C C . ILE D 3 120 ? 41.597 35.508 29.420 1.00 17.61 120 ILE B C 2
ATOM 9321 O O . ILE D 3 120 ? 40.789 35.719 30.338 1.00 19.14 120 ILE B O 2
ATOM 9326 N N . GLU D 3 121 ? 41.648 34.364 28.738 1.00 16.72 121 GLU B N 2
ATOM 9327 C CA . GLU D 3 121 ? 40.745 33.243 29.025 1.00 17.08 121 GLU B CA 2
ATOM 9328 C C . GLU D 3 121 ? 41.548 32.006 29.334 1.00 16.80 121 GLU B C 2
ATOM 9329 O O . GLU D 3 121 ? 42.533 31.702 28.621 1.00 18.62 121 GLU B O 2
ATOM 9335 N N . LEU D 3 122 ? 41.180 31.293 30.407 1.00 15.76 122 LEU B N 2
ATOM 9336 C CA . LEU D 3 122 ? 41.755 29.962 30.685 1.00 14.77 122 LEU B CA 2
ATOM 9337 C C . LEU D 3 122 ? 40.883 28.880 30.033 1.00 15.61 122 LEU B C 2
ATOM 9338 O O . LEU D 3 122 ? 39.657 28.973 30.036 1.00 14.45 122 LEU B O 2
ATOM 9343 N N . LEU D 3 123 ? 41.540 27.858 29.489 1.00 15.23 123 LEU B N 2
ATOM 9344 C CA . LEU D 3 123 ? 40.873 26.731 28.829 1.00 15.08 123 LEU B CA 2
ATOM 9345 C C . LEU D 3 123 ? 41.239 25.386 29.439 1.00 14.99 123 LEU B C 2
ATOM 9346 O O . LEU D 3 123 ? 42.397 25.063 29.619 1.00 13.83 123 LEU B O 2
ATOM 9351 N N . SER D 3 124 ? 40.209 24.621 29.774 1.00 14.78 124 SER B N 2
ATOM 9352 C CA . SER D 3 124 ? 40.343 23.232 30.086 1.00 15.80 124 SER B CA 2
ATOM 9353 C C . SER D 3 124 ? 39.681 22.496 28.955 1.00 15.63 124 SER B C 2
ATOM 9354 O O . SER D 3 124 ? 38.507 22.652 28.746 1.00 16.28 124 SER B O 2
ATOM 9357 N N . LEU D 3 125 ? 40.422 21.691 28.231 1.00 14.20 125 LEU B N 2
ATOM 9358 C CA . LEU D 3 125 ? 39.880 21.111 27.001 1.00 14.62 125 LEU B CA 2
ATOM 9359 C C . LEU D 3 125 ? 39.548 19.620 27.136 1.00 13.87 125 LEU B C 2
ATOM 9360 O O . LEU D 3 125 ? 40.359 18.885 27.708 1.00 13.09 125 LEU B O 2
ATOM 9365 N N . LYS D 3 126 ? 38.448 19.184 26.537 1.00 13.35 126 LYS B N 2
ATOM 9366 C CA . LYS D 3 126 ? 38.069 17.759 26.469 1.00 14.53 126 LYS B CA 2
ATOM 9367 C C . LYS D 3 126 ? 37.640 17.374 25.052 1.00 13.82 126 LYS B C 2
ATOM 9368 O O . LYS D 3 126 ? 37.092 18.208 24.346 1.00 14.59 126 LYS B O 2
ATOM 9374 N N . ALA D 3 127 ? 37.746 16.081 24.697 1.00 13.29 127 ALA B N 2
ATOM 9375 C CA . ALA D 3 127 ? 37.347 15.614 23.334 1.00 11.81 127 ALA B CA 2
ATOM 9376 C C . ALA D 3 127 ? 35.850 15.722 23.063 1.00 11.80 127 ALA B C 2
ATOM 9377 O O . ALA D 3 127 ? 35.441 16.305 22.067 1.00 11.33 127 ALA B O 2
ATOM 9379 N N . GLY D 3 128 ? 35.040 15.185 23.974 1.00 11.47 128 GLY B N 2
ATOM 9380 C CA . GLY D 3 128 ? 33.654 14.859 23.668 1.00 10.96 128 GLY B CA 2
ATOM 9381 C C . GLY D 3 128 ? 32.776 14.679 24.887 1.00 11.28 128 GLY B C 2
ATOM 9382 O O . GLY D 3 128 ? 33.231 14.814 26.025 1.00 10.91 128 GLY B O 2
ATOM 9383 N N . LYS D 3 129 ? 31.503 14.379 24.615 1.00 11.06 129 LYS B N 2
ATOM 9384 C CA . LYS D 3 129 ? 30.475 14.321 25.649 1.00 12.12 129 LYS B CA 2
ATOM 9385 C C . LYS D 3 129 ? 30.777 13.312 26.763 1.00 12.25 129 LYS B C 2
ATOM 9386 O O . LYS D 3 129 ? 30.343 13.518 27.886 1.00 14.13 129 LYS B O 2
ATOM 9392 N N . TRP D 3 130 ? 31.444 12.200 26.407 1.00 12.28 130 TRP B N 2
ATOM 9393 C CA . TRP D 3 130 ? 31.804 11.101 27.315 1.00 12.84 130 TRP B CA 2
ATOM 9394 C C . TRP D 3 130 ? 33.110 11.189 28.097 1.00 12.46 130 TRP B C 2
ATOM 9395 O O . TRP D 3 130 ? 33.369 10.299 28.969 1.00 12.48 130 TRP B O 2
ATOM 9406 N N . THR D 3 131 ? 33.932 12.205 27.821 1.00 13.14 131 THR B N 2
ATOM 9407 C CA . THR D 3 131 ? 35.329 12.198 28.307 1.00 13.01 131 THR B CA 2
ATOM 9408 C C . THR D 3 131 ? 35.415 12.163 29.857 1.00 13.59 131 THR B C 2
ATOM 9409 O O . THR D 3 131 ? 36.312 11.541 30.443 1.00 13.90 131 THR B O 2
ATOM 9413 N N . ILE D 3 132 ? 34.478 12.854 30.509 1.00 14.08 132 ILE B N 2
ATOM 9414 C CA . ILE D 3 132 ? 34.468 12.980 31.968 1.00 14.15 132 ILE B CA 2
ATOM 9415 C C . ILE D 3 132 ? 33.275 12.246 32.537 1.00 13.71 132 ILE B C 2
ATOM 9416 O O . ILE D 3 132 ? 32.236 12.076 31.877 1.00 12.55 132 ILE B O 2
ATOM 9421 N N . GLN D 3 133 ? 33.479 11.770 33.755 1.00 12.53 133 GLN B N 2
ATOM 9422 C CA . GLN D 3 133 ? 32.434 11.127 34.534 1.00 12.15 133 GLN B CA 2
ATOM 9423 C C . GLN D 3 133 ? 32.287 11.923 35.830 1.00 10.89 133 GLN B C 2
ATOM 9424 O O . GLN D 3 133 ? 32.840 13.030 35.927 1.00 11.02 133 GLN B O 2
ATOM 9430 N N . LEU D 3 134 ? 31.445 11.479 36.766 1.00 11.47 134 LEU B N 2
ATOM 9431 C CA . LEU D 3 134 ? 31.153 12.308 37.921 1.00 12.42 134 LEU B CA 2
ATOM 9432 C C . LEU D 3 134 ? 32.374 12.762 38.745 1.00 12.48 134 LEU B C 2
ATOM 9433 O O . LEU D 3 134 ? 32.472 13.920 39.073 1.00 12.57 134 LEU B O 2
ATOM 9438 N N . THR D 3 135 ? 33.241 11.827 39.095 1.00 13.36 135 THR B N 2
ATOM 9439 C CA . THR D 3 135 ? 34.443 12.052 39.883 1.00 15.27 135 THR B CA 2
ATOM 9440 C C . THR D 3 135 ? 35.263 13.194 39.265 1.00 14.91 135 THR B C 2
ATOM 9441 O O . THR D 3 135 ? 35.679 14.105 39.962 1.00 15.10 135 THR B O 2
ATOM 9445 N N . MET D 3 136 ? 35.491 13.136 37.968 1.00 14.82 136 MET B N 2
ATOM 9446 C CA . MET D 3 136 ? 36.260 14.182 37.271 1.00 14.40 136 MET B CA 2
ATOM 9447 C C . MET D 3 136 ? 35.529 15.537 37.270 1.00 13.40 136 MET B C 2
ATOM 9448 O O . MET D 3 136 ? 36.112 16.540 37.570 1.00 13.10 136 MET B O 2
ATOM 9453 N N . ALA D 3 137 ? 34.234 15.536 36.995 1.00 13.25 137 ALA B N 2
ATOM 9454 C CA . ALA D 3 137 ? 33.398 16.769 37.026 1.00 13.11 137 ALA B CA 2
ATOM 9455 C C . ALA D 3 137 ? 33.444 17.466 38.376 1.00 13.20 137 ALA B C 2
ATOM 9456 O O . ALA D 3 137 ? 33.597 18.694 38.417 1.00 12.20 137 ALA B O 2
ATOM 9458 N N . VAL D 3 138 ? 33.398 16.692 39.484 1.00 13.90 138 VAL B N 2
ATOM 9459 C CA . VAL D 3 138 ? 33.436 17.278 40.800 1.00 14.63 138 VAL B CA 2
ATOM 9460 C C . VAL D 3 138 ? 34.847 17.863 41.113 1.00 15.11 138 VAL B C 2
ATOM 9461 O O . VAL D 3 138 ? 34.979 18.947 41.691 1.00 11.90 138 VAL B O 2
ATOM 9465 N N . GLN D 3 139 ? 35.895 17.099 40.805 1.00 15.06 139 GLN B N 2
ATOM 9466 C CA . GLN D 3 139 ? 37.238 17.632 40.918 1.00 16.22 139 GLN B CA 2
ATOM 9467 C C . GLN D 3 139 ? 37.477 18.904 40.088 1.00 15.96 139 GLN B C 2
ATOM 9468 O O . GLN D 3 139 ? 38.162 19.827 40.540 1.00 13.75 139 GLN B O 2
ATOM 9474 N N . LEU D 3 140 ? 36.948 18.945 38.856 1.00 14.96 140 LEU B N 2
ATOM 9475 C CA . LEU D 3 140 ? 37.095 20.118 38.011 1.00 15.79 140 LEU B CA 2
ATOM 9476 C C . LEU D 3 140 ? 36.425 21.298 38.709 1.00 15.59 140 LEU B C 2
ATOM 9477 O O . LEU D 3 140 ? 36.985 22.387 38.741 1.00 15.74 140 LEU B O 2
ATOM 9482 N N . ASN D 3 141 ? 35.214 21.071 39.247 1.00 15.05 141 ASN B N 2
ATOM 9483 C CA . ASN D 3 141 ? 34.527 22.104 40.047 1.00 14.77 141 ASN B CA 2
ATOM 9484 C C . ASN D 3 141 ? 35.370 22.695 41.171 1.00 14.96 141 ASN B C 2
ATOM 9485 O O . ASN D 3 141 ? 35.459 23.903 41.306 1.00 13.83 141 ASN B O 2
ATOM 9490 N N . LYS D 3 142 ? 35.961 21.811 41.974 1.00 15.75 142 LYS B N 2
ATOM 9491 C CA . LYS D 3 142 ? 36.868 22.215 43.054 1.00 17.73 142 LYS B CA 2
ATOM 9492 C C . LYS D 3 142 ? 38.070 23.027 42.549 1.00 17.75 142 LYS B C 2
ATOM 9493 O O . LYS D 3 142 ? 38.374 24.099 43.093 1.00 17.47 142 LYS B O 2
ATOM 9499 N N . ALA D 3 143 ? 38.781 22.526 41.534 1.00 16.69 143 ALA B N 2
ATOM 9500 C CA . ALA D 3 143 ? 39.899 23.296 41.008 1.00 16.63 143 ALA B CA 2
ATOM 9501 C C . ALA D 3 143 ? 39.444 24.671 40.493 1.00 15.99 143 ALA B C 2
ATOM 9502 O O . ALA D 3 143 ? 40.066 25.702 40.818 1.00 17.00 143 ALA B O 2
ATOM 9504 N N . PHE D 3 144 ? 38.373 24.707 39.693 1.00 15.66 144 PHE B N 2
ATOM 9505 C CA . PHE D 3 144 ? 37.936 25.994 39.118 1.00 15.30 144 PHE B CA 2
ATOM 9506 C C . PHE D 3 144 ? 37.476 26.976 40.222 1.00 15.05 144 PHE B C 2
ATOM 9507 O O . PHE D 3 144 ? 37.760 28.147 40.151 1.00 13.93 144 PHE B O 2
ATOM 9515 N N . HIS D 3 145 ? 36.809 26.470 41.254 1.00 15.51 145 HIS B N 2
ATOM 9516 C CA . HIS D 3 145 ? 36.363 27.327 42.340 1.00 16.61 145 HIS B CA 2
ATOM 9517 C C . HIS D 3 145 ? 37.564 27.976 43.042 1.00 16.83 145 HIS B C 2
ATOM 9518 O O . HIS D 3 145 ? 37.545 29.140 43.436 1.00 17.26 145 HIS B O 2
ATOM 9525 N N . GLU D 3 146 ? 38.590 27.177 43.264 1.00 17.00 146 GLU B N 2
ATOM 9526 C CA . GLU D 3 146 ? 39.776 27.671 43.966 1.00 17.64 146 GLU B CA 2
ATOM 9527 C C . GLU D 3 146 ? 40.514 28.740 43.139 1.00 17.10 146 GLU B C 2
ATOM 9528 O O . GLU D 3 146 ? 41.049 29.678 43.691 1.00 16.65 146 GLU B O 2
ATOM 9534 N N . ILE D 3 147 ? 40.551 28.569 41.826 1.00 16.89 147 ILE B N 2
ATOM 9535 C CA . ILE D 3 147 ? 41.149 29.546 40.945 1.00 16.97 147 ILE B CA 2
ATOM 9536 C C . ILE D 3 147 ? 40.368 30.854 41.039 1.00 17.26 147 ILE B C 2
ATOM 9537 O O . ILE D 3 147 ? 40.959 31.887 41.269 1.00 17.89 147 ILE B O 2
ATOM 9542 N N . ILE D 3 148 ? 39.048 30.776 40.860 1.00 17.52 148 ILE B N 2
ATOM 9543 C CA . ILE D 3 148 ? 38.120 31.930 40.906 1.00 18.37 148 ILE B CA 2
ATOM 9544 C C . ILE D 3 148 ? 38.305 32.683 42.262 1.00 19.81 148 ILE B C 2
ATOM 9545 O O . ILE D 3 148 ? 38.400 33.924 42.302 1.00 20.38 148 ILE B O 2
ATOM 9550 N N . ASN D 3 149 ? 38.398 31.933 43.365 1.00 19.75 149 ASN B N 2
ATOM 9551 C CA . ASN D 3 149 ? 38.420 32.557 44.657 1.00 21.54 149 ASN B CA 2
ATOM 9552 C C . ASN D 3 149 ? 39.780 33.099 45.073 1.00 21.72 149 ASN B C 2
ATOM 9553 O O . ASN D 3 149 ? 39.886 34.217 45.566 1.00 21.16 149 ASN B O 2
ATOM 9558 N N . ASN D 3 150 ? 40.799 32.301 44.844 1.00 21.59 150 ASN B N 2
ATOM 9559 C CA . ASN D 3 150 ? 42.126 32.618 45.313 1.00 22.63 150 ASN B CA 2
ATOM 9560 C C . ASN D 3 150 ? 42.981 33.373 44.293 1.00 22.69 150 ASN B C 2
ATOM 9561 O O . ASN D 3 150 ? 43.909 34.098 44.685 1.00 22.39 150 ASN B O 2
ATOM 9566 N N . TYR D 3 151 ? 42.670 33.212 43.001 1.00 21.73 151 TYR B N 2
ATOM 9567 C CA . TYR D 3 151 ? 43.387 33.888 41.927 1.00 21.52 151 TYR B CA 2
ATOM 9568 C C . TYR D 3 151 ? 42.464 34.635 40.947 1.00 21.44 151 TYR B C 2
ATOM 9569 O O . TYR D 3 151 ? 42.487 34.365 39.751 1.00 21.63 151 TYR B O 2
ATOM 9578 N N . PRO D 3 152 ? 41.670 35.596 41.440 1.00 22.05 152 PRO B N 2
ATOM 9579 C CA . PRO D 3 152 ? 40.750 36.263 40.546 1.00 22.95 152 PRO B CA 2
ATOM 9580 C C . PRO D 3 152 ? 41.412 37.091 39.471 1.00 23.77 152 PRO B C 2
ATOM 9581 O O . PRO D 3 152 ? 40.785 37.325 38.420 1.00 25.11 152 PRO B O 2
ATOM 9585 N N . GLY D 3 153 ? 42.672 37.460 39.677 1.00 23.74 153 GLY B N 2
ATOM 9586 C CA . GLY D 3 153 ? 43.386 38.337 38.741 1.00 23.73 153 GLY B CA 2
ATOM 9587 C C . GLY D 3 153 ? 44.089 37.637 37.586 1.00 22.70 153 GLY B C 2
ATOM 9588 O O . GLY D 3 153 ? 44.668 38.294 36.721 1.00 22.51 153 GLY B O 2
ATOM 9589 N N . VAL D 3 154 ? 44.061 36.313 37.546 1.00 21.56 154 VAL B N 2
ATOM 9590 C CA . VAL D 3 154 ? 44.854 35.574 36.539 1.00 20.58 154 VAL B CA 2
ATOM 9591 C C . VAL D 3 154 ? 44.145 35.540 35.155 1.00 20.34 154 VAL B C 2
ATOM 9592 O O . VAL D 3 154 ? 44.758 35.284 34.120 1.00 19.33 154 VAL B O 2
ATOM 9596 N N . ALA D 3 155 ? 42.837 35.801 35.132 1.00 19.00 155 ALA B N 2
ATOM 9597 C CA . ALA D 3 155 ? 42.069 35.760 33.907 1.00 17.40 155 ALA B CA 2
ATOM 9598 C C . ALA D 3 155 ? 40.721 36.384 34.075 1.00 16.79 155 ALA B C 2
ATOM 9599 O O . ALA D 3 155 ? 40.253 36.511 35.194 1.00 18.02 155 ALA B O 2
ATOM 9601 N N . ASP D 3 156 ? 40.049 36.628 32.955 1.00 15.59 156 ASP B N 2
ATOM 9602 C CA . ASP D 3 156 ? 38.671 37.124 32.930 1.00 16.84 156 ASP B CA 2
ATOM 9603 C C . ASP D 3 156 ? 37.632 36.049 33.196 1.00 17.77 156 ASP B C 2
ATOM 9604 O O . ASP D 3 156 ? 36.573 36.325 33.796 1.00 18.93 156 ASP B O 2
ATOM 9609 N N . ASN D 3 157 ? 37.947 34.803 32.789 1.00 17.79 157 ASN B N 2
ATOM 9610 C CA . ASN D 3 157 ? 36.994 33.702 32.759 1.00 17.12 157 ASN B CA 2
ATOM 9611 C C . ASN D 3 157 ? 37.662 32.357 32.416 1.00 17.87 157 ASN B C 2
ATOM 9612 O O . ASN D 3 157 ? 38.813 32.325 31.966 1.00 17.54 157 ASN B O 2
ATOM 9617 N N . ILE D 3 158 ? 36.942 31.255 32.697 1.00 17.72 158 ILE B N 2
ATOM 9618 C CA . ILE D 3 158 ? 37.428 29.931 32.410 1.00 17.38 158 ILE B CA 2
ATOM 9619 C C . ILE D 3 158 ? 36.472 29.302 31.395 1.00 18.39 158 ILE B C 2
ATOM 9620 O O . ILE D 3 158 ? 35.230 29.383 31.529 1.00 17.47 158 ILE B O 2
ATOM 9625 N N . VAL D 3 159 ? 37.049 28.614 30.407 1.00 17.01 159 VAL B N 2
ATOM 9626 C CA . VAL D 3 159 ? 36.246 27.948 29.400 1.00 16.93 159 VAL B CA 2
ATOM 9627 C C . VAL D 3 159 ? 36.608 26.463 29.411 1.00 16.20 159 VAL B C 2
ATOM 9628 O O . VAL D 3 159 ? 37.819 26.065 29.484 1.00 15.86 159 VAL B O 2
ATOM 9632 N N . VAL D 3 160 ? 35.554 25.663 29.380 1.00 15.33 160 VAL B N 2
ATOM 9633 C CA . VAL D 3 160 ? 35.679 24.270 29.082 1.00 15.97 160 VAL B CA 2
ATOM 9634 C C . VAL D 3 160 ? 35.308 24.108 27.620 1.00 15.74 160 VAL B C 2
ATOM 9635 O O . VAL D 3 160 ? 34.199 24.398 27.214 1.00 14.23 160 VAL B O 2
ATOM 9639 N N . GLY D 3 161 ? 36.284 23.652 26.842 1.00 15.97 161 GLY B N 2
ATOM 9640 C CA . GLY D 3 161 ? 36.130 23.369 25.432 1.00 16.62 161 GLY B CA 2
ATOM 9641 C C . GLY D 3 161 ? 35.855 21.868 25.253 1.00 16.32 161 GLY B C 2
ATOM 9642 O O . GLY D 3 161 ? 36.418 21.043 25.971 1.00 17.74 161 GLY B O 2
ATOM 9643 N N . VAL D 3 162 ? 34.917 21.533 24.375 1.00 15.08 162 VAL B N 2
ATOM 9644 C CA . VAL D 3 162 ? 34.668 20.165 23.965 1.00 15.25 162 VAL B CA 2
ATOM 9645 C C . VAL D 3 162 ? 34.871 20.156 22.442 1.00 15.15 162 VAL B C 2
ATOM 9646 O O . VAL D 3 162 ? 34.084 20.731 21.687 1.00 13.41 162 VAL B O 2
ATOM 9650 N N . PHE D 3 163 ? 35.904 19.463 21.962 1.00 14.65 163 PHE B N 2
ATOM 9651 C CA . PHE D 3 163 ? 36.273 19.692 20.559 1.00 14.10 163 PHE B CA 2
ATOM 9652 C C . PHE D 3 163 ? 35.443 19.002 19.468 1.00 14.02 163 PHE B C 2
ATOM 9653 O O . PHE D 3 163 ? 35.522 19.384 18.290 1.00 13.88 163 PHE B O 2
ATOM 9661 N N . TYR D 3 164 ? 34.659 17.986 19.841 1.00 13.25 164 TYR B N 2
ATOM 9662 C CA . TYR D 3 164 ? 33.649 17.432 18.919 1.00 12.94 164 TYR B CA 2
ATOM 9663 C C . TYR D 3 164 ? 32.323 17.209 19.617 1.00 13.97 164 TYR B C 2
ATOM 9664 O O . TYR D 3 164 ? 32.252 17.046 20.851 1.00 11.67 164 TYR B O 2
ATOM 9673 N N . GLY D 3 165 ? 31.277 17.237 18.792 1.00 14.41 165 GLY B N 2
ATOM 9674 C CA . GLY D 3 165 ? 29.914 17.150 19.237 1.00 16.37 165 GLY B CA 2
ATOM 9675 C C . GLY D 3 165 ? 29.248 18.504 19.291 1.00 17.35 165 GLY B C 2
ATOM 9676 O O . GLY D 3 165 ? 29.676 19.489 18.629 1.00 18.25 165 GLY B O 2
ATOM 9677 N N . ASN D 3 166 ? 28.179 18.556 20.056 1.00 17.28 166 ASN B N 2
ATOM 9678 C CA . ASN D 3 166 ? 27.436 19.782 20.235 1.00 18.48 166 ASN B CA 2
ATOM 9679 C C . ASN D 3 166 ? 26.883 19.918 21.662 1.00 18.82 166 ASN B C 2
ATOM 9680 O O . ASN D 3 166 ? 26.984 18.995 22.467 1.00 18.91 166 ASN B O 2
ATOM 9685 N N . SER D 3 167 ? 26.342 21.079 21.989 1.00 18.49 167 SER B N 2
ATOM 9686 C CA . SER D 3 167 ? 26.009 21.365 23.349 1.00 19.93 167 SER B CA 2
ATOM 9687 C C . SER D 3 167 ? 24.845 20.504 23.783 1.00 20.37 167 SER B C 2
ATOM 9688 O O . SER D 3 167 ? 24.838 20.011 24.891 1.00 20.33 167 SER B O 2
ATOM 9691 N N . HIS D 3 168 ? 23.904 20.273 22.873 1.00 20.20 168 HIS B N 2
ATOM 9692 C CA . HIS D 3 168 ? 22.723 19.446 23.180 1.00 22.06 168 HIS B CA 2
ATOM 9693 C C . HIS D 3 168 ? 23.112 18.028 23.592 1.00 20.81 168 HIS B C 2
ATOM 9694 O O . HIS D 3 168 ? 22.478 17.448 24.431 1.00 22.66 168 HIS B O 2
ATOM 9701 N N . GLY D 3 169 ? 24.134 17.471 22.950 1.00 19.21 169 GLY B N 2
ATOM 9702 C CA . GLY D 3 169 ? 24.596 16.151 23.239 1.00 18.97 169 GLY B CA 2
ATOM 9703 C C . GLY D 3 169 ? 25.439 15.989 24.507 1.00 17.22 169 GLY B C 2
ATOM 9704 O O . GLY D 3 169 ? 25.735 14.884 24.859 1.00 18.23 169 GLY B O 2
ATOM 9705 N N . LEU D 3 170 ? 25.857 17.071 25.163 1.00 16.30 170 LEU B N 2
ATOM 9706 C CA . LEU D 3 170 ? 26.705 16.939 26.356 1.00 16.36 170 LEU B CA 2
ATOM 9707 C C . LEU D 3 170 ? 25.926 16.258 27.488 1.00 15.73 170 LEU B C 2
ATOM 9708 O O . LEU D 3 170 ? 24.706 16.393 27.581 1.00 15.84 170 LEU B O 2
ATOM 9713 N N . THR D 3 171 ? 26.629 15.519 28.340 1.00 15.19 171 THR B N 2
ATOM 9714 C CA . THR D 3 171 ? 26.037 14.956 29.529 1.00 13.98 171 THR B CA 2
ATOM 9715 C C . THR D 3 171 ? 25.891 16.021 30.605 1.00 14.41 171 THR B C 2
ATOM 9716 O O . THR D 3 171 ? 26.399 17.141 30.493 1.00 14.03 171 THR B O 2
ATOM 9720 N N . ASP D 3 172 ? 25.212 15.614 31.678 1.00 14.84 172 ASP B N 2
ATOM 9721 C CA . ASP D 3 172 ? 25.057 16.410 32.892 1.00 15.07 172 ASP B CA 2
ATOM 9722 C C . ASP D 3 172 ? 26.398 16.738 33.587 1.00 15.23 172 ASP B C 2
ATOM 9723 O O . ASP D 3 172 ? 26.493 17.659 34.418 1.00 15.78 172 ASP B O 2
ATOM 9728 N N . LYS D 3 173 ? 27.467 16.035 33.216 1.00 14.29 173 LYS B N 2
ATOM 9729 C CA . LYS D 3 173 ? 28.747 16.256 33.900 1.00 13.46 173 LYS B CA 2
ATOM 9730 C C . LYS D 3 173 ? 29.301 17.660 33.590 1.00 14.34 173 LYS B C 2
ATOM 9731 O O . LYS D 3 173 ? 29.972 18.308 34.438 1.00 12.75 173 LYS B O 2
ATOM 9737 N N . TYR D 3 174 ? 28.948 18.146 32.394 1.00 13.51 174 TYR B N 2
ATOM 9738 C CA . TYR D 3 174 ? 29.309 19.471 31.984 1.00 14.30 174 TYR B CA 2
ATOM 9739 C C . TYR D 3 174 ? 28.486 20.532 32.699 1.00 15.86 174 TYR B C 2
ATOM 9740 O O . TYR D 3 174 ? 28.873 21.676 32.710 1.00 15.29 174 TYR B O 2
ATOM 9749 N N . ARG D 3 175 ? 27.375 20.148 33.322 1.00 16.69 175 ARG B N 2
ATOM 9750 C CA . ARG D 3 175 ? 26.640 21.065 34.217 1.00 17.33 175 ARG B CA 2
ATOM 9751 C C . ARG D 3 175 ? 27.204 21.024 35.665 1.00 17.25 175 ARG B C 2
ATOM 9752 O O . ARG D 3 175 ? 27.441 22.089 36.309 1.00 17.09 175 ARG B O 2
ATOM 9760 N N . ILE D 3 176 ? 27.506 19.792 36.124 1.00 17.55 176 ILE B N 2
ATOM 9761 C CA . ILE D 3 176 ? 28.082 19.554 37.455 1.00 16.93 176 ILE B CA 2
ATOM 9762 C C . ILE D 3 176 ? 29.387 20.314 37.676 1.00 16.47 176 ILE B C 2
ATOM 9763 O O . ILE D 3 176 ? 29.626 20.879 38.752 1.00 17.13 176 ILE B O 2
ATOM 9768 N N . LEU D 3 177 ? 30.237 20.364 36.672 1.00 15.88 177 LEU B N 2
ATOM 9769 C CA . LEU D 3 177 ? 31.500 21.084 36.861 1.00 16.04 177 LEU B CA 2
ATOM 9770 C C . LEU D 3 177 ? 31.312 22.614 37.112 1.00 14.82 177 LEU B C 2
ATOM 9771 O O . LEU D 3 177 ? 32.222 23.305 37.676 1.00 16.30 177 LEU B O 2
ATOM 9776 N N . ARG D 3 178 ? 30.176 23.143 36.642 1.00 14.67 178 ARG B N 2
ATOM 9777 C CA . ARG D 3 178 ? 29.757 24.554 36.867 1.00 14.98 178 ARG B CA 2
ATOM 9778 C C . ARG D 3 178 ? 29.074 24.784 38.210 1.00 15.53 178 ARG B C 2
ATOM 9779 O O . ARG D 3 178 ? 28.766 25.930 38.566 1.00 16.16 178 ARG B O 2
ATOM 9787 N N . GLY D 3 179 ? 28.907 23.702 38.966 1.00 15.41 179 GLY B N 2
ATOM 9788 C CA . GLY D 3 179 ? 28.175 23.709 40.229 1.00 16.28 179 GLY B CA 2
ATOM 9789 C C . GLY D 3 179 ? 26.673 23.523 40.107 1.00 17.26 179 GLY B C 2
ATOM 9790 O O . GLY D 3 179 ? 25.940 23.785 41.077 1.00 17.71 179 GLY B O 2
ATOM 9791 N N . ILE D 3 180 ? 26.189 23.087 38.943 1.00 17.00 180 ILE B N 2
ATOM 9792 C CA . ILE D 3 180 ? 24.739 22.873 38.735 1.00 17.47 180 ILE B CA 2
ATOM 9793 C C . ILE D 3 180 ? 24.465 21.393 39.102 1.00 17.64 180 ILE B C 2
ATOM 9794 O O . ILE D 3 180 ? 24.951 20.509 38.407 1.00 18.04 180 ILE B O 2
ATOM 9799 N N . ASN D 3 181 ? 23.746 21.139 40.204 1.00 17.15 181 ASN B N 2
ATOM 9800 C CA . ASN D 3 181 ? 23.659 19.790 40.800 1.00 17.14 181 ASN B CA 2
ATOM 9801 C C . ASN D 3 181 ? 22.217 19.501 41.193 1.00 17.83 181 ASN B C 2
ATOM 9802 O O . ASN D 3 181 ? 21.835 19.729 42.352 1.00 19.61 181 ASN B O 2
ATOM 9807 N N . THR D 3 182 ? 21.443 18.974 40.251 1.00 18.26 182 THR B N 2
ATOM 9808 C CA . THR D 3 182 ? 19.995 18.825 40.405 1.00 18.21 182 THR B CA 2
ATOM 9809 C C . THR D 3 182 ? 19.595 17.476 40.980 1.00 18.09 182 THR B C 2
ATOM 9810 O O . THR D 3 182 ? 18.418 17.233 41.311 1.00 16.48 182 THR B O 2
ATOM 9814 N N . GLY D 3 183 ? 20.554 16.560 41.117 1.00 18.06 183 GLY B N 2
ATOM 9815 C CA . GLY D 3 183 ? 20.203 15.191 41.534 1.00 17.12 183 GLY B CA 2
ATOM 9816 C C . GLY D 3 183 ? 20.686 14.964 42.949 1.00 16.95 183 GLY B C 2
ATOM 9817 O O . GLY D 3 183 ? 20.489 15.781 43.828 1.00 15.10 183 GLY B O 2
ATOM 9818 N N . ALA D 3 184 ? 21.349 13.850 43.171 1.00 16.00 184 ALA B N 2
ATOM 9819 C CA . ALA D 3 184 ? 21.915 13.602 44.476 1.00 15.43 184 ALA B CA 2
ATOM 9820 C C . ALA D 3 184 ? 22.974 14.618 44.760 1.00 14.49 184 ALA B C 2
ATOM 9821 O O . ALA D 3 184 ? 23.707 15.057 43.852 1.00 14.10 184 ALA B O 2
ATOM 9823 N N . ASN D 3 185 ? 23.141 14.922 46.049 1.00 14.90 185 ASN B N 2
ATOM 9824 C CA . ASN D 3 185 ? 24.067 15.959 46.466 1.00 15.04 185 ASN B CA 2
ATOM 9825 C C . ASN D 3 185 ? 25.548 15.526 46.261 1.00 15.33 185 ASN B C 2
ATOM 9826 O O . ASN D 3 185 ? 25.961 14.486 46.718 1.00 16.62 185 ASN B O 2
ATOM 9831 N N . HIS D 3 186 ? 26.339 16.366 45.590 1.00 16.32 186 HIS B N 2
ATOM 9832 C CA . HIS D 3 186 ? 27.799 16.178 45.519 1.00 16.41 186 HIS B CA 2
ATOM 9833 C C . HIS D 3 186 ? 28.611 17.373 46.016 1.00 17.95 186 HIS B C 2
ATOM 9834 O O . HIS D 3 186 ? 29.823 17.370 45.912 1.00 19.00 186 HIS B O 2
ATOM 9841 N N . ASN D 3 187 ? 27.981 18.345 46.657 1.00 19.45 187 ASN B N 2
ATOM 9842 C CA . ASN D 3 187 ? 28.737 19.439 47.311 1.00 20.68 187 ASN B CA 2
ATOM 9843 C C . ASN D 3 187 ? 29.678 20.181 46.333 1.00 20.11 187 ASN B C 2
ATOM 9844 O O . ASN D 3 187 ? 30.823 20.354 46.603 1.00 21.96 187 ASN B O 2
ATOM 9849 N N . VAL D 3 188 ? 29.163 20.549 45.187 1.00 19.45 188 VAL B N 2
ATOM 9850 C CA . VAL D 3 188 ? 29.862 21.356 44.214 1.00 17.88 188 VAL B CA 2
ATOM 9851 C C . VAL D 3 188 ? 29.392 22.775 44.470 1.00 17.74 188 VAL B C 2
ATOM 9852 O O . VAL D 3 188 ? 28.432 22.968 45.249 1.00 16.18 188 VAL B O 2
ATOM 9856 N N . ILE D 3 189 ? 30.109 23.758 43.926 1.00 16.37 189 ILE B N 2
ATOM 9857 C CA . ILE D 3 189 ? 29.831 25.140 44.205 1.00 17.22 189 ILE B CA 2
ATOM 9858 C C . ILE D 3 189 ? 29.444 25.858 42.920 1.00 17.89 189 ILE B C 2
ATOM 9859 O O . ILE D 3 189 ? 30.082 25.688 41.873 1.00 16.93 189 ILE B O 2
ATOM 9864 N N . ASP D 3 190 ? 28.372 26.638 42.976 1.00 17.07 190 ASP B N 2
ATOM 9865 C CA . ASP D 3 190 ? 27.913 27.325 41.814 1.00 17.65 190 ASP B CA 2
ATOM 9866 C C . ASP D 3 190 ? 28.949 28.347 41.358 1.00 17.48 190 ASP B C 2
ATOM 9867 O O . ASP D 3 190 ? 29.203 29.304 42.048 1.00 16.38 190 ASP B O 2
ATOM 9872 N N . ILE D 3 191 ? 29.514 28.121 40.185 1.00 16.70 191 ILE B N 2
ATOM 9873 C CA . ILE D 3 191 ? 30.527 29.017 39.586 1.00 18.20 191 ILE B CA 2
ATOM 9874 C C . ILE D 3 191 ? 30.182 29.358 38.119 1.00 19.23 191 ILE B C 2
ATOM 9875 O O . ILE D 3 191 ? 31.059 29.691 37.292 1.00 17.46 191 ILE B O 2
ATOM 9880 N N . ARG D 3 192 ? 28.893 29.326 37.797 1.00 20.34 192 ARG B N 2
ATOM 9881 C CA . ARG D 3 192 ? 28.512 29.393 36.386 1.00 21.78 192 ARG B CA 2
ATOM 9882 C C . ARG D 3 192 ? 28.656 30.773 35.722 1.00 21.54 192 ARG B C 2
ATOM 9883 O O . ARG D 3 192 ? 28.774 30.877 34.512 1.00 21.45 192 ARG B O 2
ATOM 9891 N N . ASP D 3 193 ? 28.744 31.824 36.522 1.00 22.59 193 ASP B N 2
ATOM 9892 C CA . ASP D 3 193 ? 29.096 33.148 35.964 1.00 23.12 193 ASP B CA 2
ATOM 9893 C C . ASP D 3 193 ? 30.495 33.174 35.373 1.00 21.86 193 ASP B C 2
ATOM 9894 O O . ASP D 3 193 ? 30.759 33.998 34.461 1.00 20.93 193 ASP B O 2
ATOM 9899 N N . LYS D 3 194 ? 31.397 32.326 35.889 1.00 19.69 194 LYS B N 2
ATOM 9900 C CA . LYS D 3 194 ? 32.830 32.394 35.484 1.00 19.53 194 LYS B CA 2
ATOM 9901 C C . LYS D 3 194 ? 33.317 31.180 34.698 1.00 18.86 194 LYS B C 2
ATOM 9902 O O . LYS D 3 194 ? 34.440 31.196 34.176 1.00 17.71 194 LYS B O 2
ATOM 9908 N N . VAL D 3 195 ? 32.463 30.156 34.567 1.00 17.22 195 VAL B N 2
ATOM 9909 C CA . VAL D 3 195 ? 32.813 28.948 33.824 1.00 16.89 195 VAL B CA 2
ATOM 9910 C C . VAL D 3 195 ? 31.726 28.661 32.777 1.00 17.57 195 VAL B C 2
ATOM 9911 O O . VAL D 3 195 ? 30.547 28.495 33.131 1.00 18.36 195 VAL B O 2
ATOM 9915 N N . HIS D 3 196 ? 32.124 28.611 31.506 1.00 18.09 196 HIS B N 2
ATOM 9916 C CA . HIS D 3 196 ? 31.225 28.402 30.374 1.00 17.73 196 HIS B CA 2
ATOM 9917 C C . HIS D 3 196 ? 31.806 27.281 29.506 1.00 17.61 196 HIS B C 2
ATOM 9918 O O . HIS D 3 196 ? 33.017 27.084 29.488 1.00 17.06 196 HIS B O 2
ATOM 9925 N N . VAL D 3 197 ? 30.916 26.498 28.889 1.00 16.19 197 VAL B N 2
ATOM 9926 C CA . VAL D 3 197 ? 31.261 25.344 28.091 1.00 16.45 197 VAL B CA 2
ATOM 9927 C C . VAL D 3 197 ? 30.915 25.574 26.615 1.00 16.54 197 VAL B C 2
ATOM 9928 O O . VAL D 3 197 ? 29.807 25.929 26.356 1.00 15.43 197 VAL B O 2
ATOM 9932 N N . TYR D 3 198 ? 31.862 25.374 25.672 1.00 16.27 198 TYR B N 2
ATOM 9933 C CA . TYR D 3 198 ? 31.567 25.494 24.231 1.00 16.82 198 TYR B CA 2
ATOM 9934 C C . TYR D 3 198 ? 31.973 24.206 23.541 1.00 16.71 198 TYR B C 2
ATOM 9935 O O . TYR D 3 198 ? 33.037 23.682 23.867 1.00 16.21 198 TYR B O 2
ATOM 9944 N N . ALA D 3 199 ? 31.110 23.697 22.636 1.00 15.94 199 ALA B N 2
ATOM 9945 C CA . ALA D 3 199 ? 31.270 22.401 21.951 1.00 15.38 199 ALA B CA 2
ATOM 9946 C C . ALA D 3 199 ? 31.234 22.493 20.430 1.00 15.84 199 ALA B C 2
ATOM 9947 O O . ALA D 3 199 ? 30.465 23.280 19.823 1.00 16.91 199 ALA B O 2
ATOM 9949 N N . GLY D 3 200 ? 32.041 21.666 19.805 1.00 16.05 200 GLY B N 2
ATOM 9950 C CA . GLY D 3 200 ? 32.004 21.450 18.373 1.00 15.29 200 GLY B CA 2
ATOM 9951 C C . GLY D 3 200 ? 32.319 22.686 17.572 1.00 14.36 200 GLY B C 2
ATOM 9952 O O . GLY D 3 200 ? 33.270 23.369 17.853 1.00 14.34 200 GLY B O 2
ATOM 9953 N N . LYS D 3 201 ? 31.454 23.006 16.622 1.00 15.36 201 LYS B N 2
ATOM 9954 C CA . LYS D 3 201 ? 31.614 24.217 15.773 1.00 15.82 201 LYS B CA 2
ATOM 9955 C C . LYS D 3 201 ? 31.835 25.465 16.641 1.00 15.87 201 LYS B C 2
ATOM 9956 O O . LYS D 3 201 ? 32.669 26.318 16.357 1.00 16.49 201 LYS B O 2
ATOM 9962 N N . GLU D 3 202 ? 31.059 25.570 17.702 1.00 17.21 202 GLU B N 2
ATOM 9963 C CA . GLU D 3 202 ? 31.188 26.673 18.640 1.00 19.94 202 GLU B CA 2
ATOM 9964 C C . GLU D 3 202 ? 32.523 26.770 19.388 1.00 18.50 202 GLU B C 2
ATOM 9965 O O . GLU D 3 202 ? 33.069 27.882 19.597 1.00 17.89 202 GLU B O 2
ATOM 9971 N N . PHE D 3 203 ? 33.042 25.632 19.848 1.00 18.08 203 PHE B N 2
ATOM 9972 C CA . PHE D 3 203 ? 34.390 25.637 20.443 1.00 15.39 203 PHE B CA 2
ATOM 9973 C C . PHE D 3 203 ? 35.427 26.183 19.466 1.00 14.48 203 PHE B C 2
ATOM 9974 O O . PHE D 3 203 ? 36.231 27.073 19.818 1.00 14.22 203 PHE B O 2
ATOM 9982 N N . TRP D 3 204 ? 35.471 25.620 18.261 1.00 15.61 204 TRP B N 2
ATOM 9983 C CA . TRP D 3 204 ? 36.485 26.044 17.251 1.00 14.74 204 TRP B CA 2
ATOM 9984 C C . TRP D 3 204 ? 36.324 27.519 16.881 1.00 15.39 204 TRP B C 2
ATOM 9985 O O . TRP D 3 204 ? 37.343 28.237 16.770 1.00 15.01 204 TRP B O 2
ATOM 9996 N N . SER D 3 205 ? 35.081 27.968 16.745 1.00 16.09 205 SER B N 2
ATOM 9997 C CA . SER D 3 205 ? 34.821 29.349 16.441 1.00 18.36 205 SER B CA 2
ATOM 9998 C C . SER D 3 205 ? 35.245 30.271 17.592 1.00 17.73 205 SER B C 2
ATOM 9999 O O . SER D 3 205 ? 35.965 31.243 17.374 1.00 19.36 205 SER B O 2
ATOM 10002 N N . TRP D 3 206 ? 34.843 29.922 18.821 1.00 17.73 206 TRP B N 2
ATOM 10003 C CA . TRP D 3 206 ? 35.358 30.602 20.038 1.00 16.21 206 TRP B CA 2
ATOM 10004 C C . TRP D 3 206 ? 36.862 30.671 20.125 1.00 16.80 206 TRP B C 2
ATOM 10005 O O . TRP D 3 206 ? 37.413 31.723 20.457 1.00 15.41 206 TRP B O 2
ATOM 10016 N N . LEU D 3 207 ? 37.524 29.533 19.920 1.00 17.29 207 LEU B N 2
ATOM 10017 C CA . LEU D 3 207 ? 38.973 29.493 19.881 1.00 18.57 207 LEU B CA 2
ATOM 10018 C C . LEU D 3 207 ? 39.565 30.531 18.890 1.00 19.03 207 LEU B C 2
ATOM 10019 O O . LEU D 3 207 ? 40.530 31.240 19.203 1.00 18.99 207 LEU B O 2
ATOM 10024 N N . ASN D 3 208 ? 39.018 30.555 17.679 1.00 20.01 208 ASN B N 2
ATOM 10025 C CA . ASN D 3 208 ? 39.589 31.333 16.556 1.00 20.60 208 ASN B CA 2
ATOM 10026 C C . ASN D 3 208 ? 38.779 32.603 16.298 1.00 21.06 208 ASN B C 2
ATOM 10027 O O . ASN D 3 208 ? 38.412 32.901 15.161 1.00 20.48 208 ASN B O 2
ATOM 10032 N N . ASN D 3 209 ? 38.466 33.311 17.378 1.00 21.58 209 ASN B N 2
ATOM 10033 C CA . ASN D 3 209 ? 37.926 34.643 17.281 1.00 23.34 209 ASN B CA 2
ATOM 10034 C C . ASN D 3 209 ? 36.687 34.804 16.415 1.00 23.91 209 ASN B C 2
ATOM 10035 O O . ASN D 3 209 ? 36.548 35.820 15.736 1.00 24.40 209 ASN B O 2
ATOM 10040 N N . GLY D 3 210 ? 35.810 33.817 16.414 1.00 23.81 210 GLY B N 2
ATOM 10041 C CA . GLY D 3 210 ? 34.570 33.920 15.694 1.00 24.85 210 GLY B CA 2
ATOM 10042 C C . GLY D 3 210 ? 34.524 33.434 14.248 1.00 24.89 210 GLY B C 2
ATOM 10043 O O . GLY D 3 210 ? 33.476 33.528 13.602 1.00 25.58 210 GLY B O 2
ATOM 10044 N N . GLU D 3 211 ? 35.631 32.917 13.735 1.00 24.57 211 GLU B N 2
ATOM 10045 C CA . GLU D 3 211 ? 35.648 32.292 12.420 1.00 24.21 211 GLU B CA 2
ATOM 10046 C C . GLU D 3 211 ? 34.926 30.942 12.442 1.00 23.50 211 GLU B C 2
ATOM 10047 O O . GLU D 3 211 ? 35.508 29.899 12.830 1.00 21.87 211 GLU B O 2
ATOM 10053 N N . ALA D 3 212 ? 33.677 30.976 11.999 1.00 21.84 212 ALA B N 2
ATOM 10054 C CA . ALA D 3 212 ? 32.792 29.822 11.949 1.00 22.30 212 ALA B CA 2
ATOM 10055 C C . ALA D 3 212 ? 33.296 28.603 11.185 1.00 21.91 212 ALA B C 2
ATOM 10056 O O . ALA D 3 212 ? 32.861 27.477 11.486 1.00 20.90 212 ALA B O 2
ATOM 10058 N N . GLU D 3 213 ? 34.196 28.805 10.218 1.00 20.94 213 GLU B N 2
ATOM 10059 C CA . GLU D 3 213 ? 34.632 27.668 9.347 1.00 20.86 213 GLU B CA 2
ATOM 10060 C C . GLU D 3 213 ? 35.876 26.944 9.880 1.00 19.64 213 GLU B C 2
ATOM 10061 O O . GLU D 3 213 ? 36.421 26.058 9.224 1.00 17.48 213 GLU B O 2
ATOM 10067 N N . THR D 3 214 ? 36.350 27.359 11.053 1.00 18.01 214 THR B N 2
ATOM 10068 C CA . THR D 3 214 ? 37.631 26.863 11.561 1.00 18.29 214 THR B CA 2
ATOM 10069 C C . THR D 3 214 ? 37.672 25.346 11.673 1.00 17.28 214 THR B C 2
ATOM 10070 O O . THR D 3 214 ? 38.677 24.750 11.324 1.00 17.16 214 THR B O 2
ATOM 10074 N N . GLN D 3 215 ? 36.591 24.716 12.170 1.00 17.32 215 GLN B N 2
ATOM 10075 C CA . GLN D 3 215 ? 36.506 23.250 12.278 1.00 16.33 215 GLN B CA 2
ATOM 10076 C C . GLN D 3 215 ? 36.797 22.560 10.948 1.00 16.02 215 GLN B C 2
ATOM 10077 O O . GLN D 3 215 ? 37.498 21.543 10.902 1.00 15.59 215 GLN B O 2
ATOM 10083 N N . HIS D 3 216 ? 36.312 23.150 9.849 1.00 17.27 216 HIS B N 2
ATOM 10084 C CA . HIS D 3 216 ? 36.566 22.582 8.520 1.00 16.71 216 HIS B CA 2
ATOM 10085 C C . HIS D 3 216 ? 38.014 22.701 8.090 1.00 17.25 216 HIS B C 2
ATOM 10086 O O . HIS D 3 216 ? 38.551 21.799 7.420 1.00 15.46 216 HIS B O 2
ATOM 10093 N N . TRP D 3 217 ? 38.676 23.792 8.495 1.00 17.34 217 TRP B N 2
ATOM 10094 C CA . TRP D 3 217 ? 40.093 23.988 8.158 1.00 17.72 217 TRP B CA 2
ATOM 10095 C C . TRP D 3 217 ? 40.969 22.980 8.890 1.00 17.51 217 TRP B C 2
ATOM 10096 O O . TRP D 3 217 ? 41.962 22.461 8.343 1.00 18.24 217 TRP B O 2
ATOM 10107 N N . VAL D 3 218 ? 40.604 22.702 10.147 1.00 17.07 218 VAL B N 2
ATOM 10108 C CA . VAL D 3 218 ? 41.286 21.686 10.955 1.00 15.61 218 VAL B CA 2
ATOM 10109 C C . VAL D 3 218 ? 41.200 20.296 10.324 1.00 15.71 218 VAL B C 2
ATOM 10110 O O . VAL D 3 218 ? 42.229 19.606 10.114 1.00 15.71 218 VAL B O 2
ATOM 10114 N N . LEU D 3 219 ? 39.998 19.903 9.965 1.00 15.51 219 LEU B N 2
ATOM 10115 C CA . LEU D 3 219 ? 39.772 18.633 9.250 1.00 17.86 219 LEU B CA 2
ATOM 10116 C C . LEU D 3 219 ? 40.549 18.517 7.925 1.00 17.65 219 LEU B C 2
ATOM 10117 O O . LEU D 3 219 ? 41.160 17.487 7.641 1.00 18.29 219 LEU B O 2
ATOM 10122 N N . GLU D 3 220 ? 40.583 19.600 7.155 1.00 18.91 220 GLU B N 2
ATOM 10123 C CA . GLU D 3 220 ? 41.283 19.604 5.862 1.00 18.93 220 GLU B CA 2
ATOM 10124 C C . GLU D 3 220 ? 42.773 19.406 6.065 1.00 18.49 220 GLU B C 2
ATOM 10125 O O . GLU D 3 220 ? 43.440 18.663 5.318 1.00 17.64 220 GLU B O 2
ATOM 10131 N N . GLY D 3 221 ? 43.344 20.038 7.086 1.00 17.75 221 GLY B N 2
ATOM 10132 C CA . GLY D 3 221 ? 44.754 19.757 7.393 1.00 17.54 221 GLY B CA 2
ATOM 10133 C C . GLY D 3 221 ? 45.043 18.279 7.682 1.00 17.24 221 GLY B C 2
ATOM 10134 O O . GLY D 3 221 ? 46.073 17.729 7.272 1.00 16.60 221 GLY B O 2
ATOM 10135 N N . ILE D 3 222 ? 44.164 17.668 8.465 1.00 17.86 222 ILE B N 2
ATOM 10136 C CA . ILE D 3 222 ? 44.277 16.278 8.818 1.00 17.31 222 ILE B CA 2
ATOM 10137 C C . ILE D 3 222 ? 44.204 15.373 7.551 1.00 18.49 222 ILE B C 2
ATOM 10138 O O . ILE D 3 222 ? 45.054 14.508 7.356 1.00 18.74 222 ILE B O 2
ATOM 10143 N N . GLU D 3 223 ? 43.218 15.624 6.710 1.00 21.26 223 GLU B N 2
ATOM 10144 C CA . GLU D 3 223 ? 43.012 14.864 5.439 1.00 22.44 223 GLU B CA 2
ATOM 10145 C C . GLU D 3 223 ? 44.253 14.925 4.575 1.00 22.36 223 GLU B C 2
ATOM 10146 O O . GLU D 3 223 ? 44.738 13.901 4.102 1.00 22.87 223 GLU B O 2
ATOM 10152 N N . ARG D 3 224 ? 44.759 16.133 4.351 1.00 23.18 224 ARG B N 2
ATOM 10153 C CA . ARG D 3 224 ? 46.020 16.300 3.600 1.00 23.18 224 ARG B CA 2
ATOM 10154 C C . ARG D 3 224 ? 47.154 15.466 4.180 1.00 22.83 224 ARG B C 2
ATOM 10155 O O . ARG D 3 224 ? 47.856 14.749 3.440 1.00 21.38 224 ARG B O 2
ATOM 10163 N N . ALA D 3 225 ? 47.316 15.529 5.510 1.00 21.87 225 ALA B N 2
ATOM 10164 C CA . ALA D 3 225 ? 48.379 14.777 6.190 1.00 21.57 225 ALA B CA 2
ATOM 10165 C C . ALA D 3 225 ? 48.251 13.269 5.994 1.00 21.44 225 ALA B C 2
ATOM 10166 O O . ALA D 3 225 ? 49.239 12.581 5.667 1.00 19.78 225 ALA B O 2
ATOM 10168 N N . VAL D 3 226 ? 47.027 12.777 6.117 1.00 22.20 226 VAL B N 2
ATOM 10169 C CA . VAL D 3 226 ? 46.728 11.360 5.872 1.00 23.62 226 VAL B CA 2
ATOM 10170 C C . VAL D 3 226 ? 47.023 11.003 4.400 1.00 24.90 226 VAL B C 2
ATOM 10171 O O . VAL D 3 226 ? 47.752 10.043 4.128 1.00 24.56 226 VAL B O 2
ATOM 10175 N N . LYS D 3 227 ? 46.520 11.804 3.468 1.00 27.04 227 LYS B N 2
ATOM 10176 C CA . LYS D 3 227 ? 46.692 11.518 2.056 1.00 28.35 227 LYS B CA 2
ATOM 10177 C C . LYS D 3 227 ? 48.169 11.382 1.780 1.00 29.24 227 LYS B C 2
ATOM 10178 O O . LYS D 3 227 ? 48.607 10.390 1.186 1.00 29.04 227 LYS B O 2
ATOM 10184 N N . GLU D 3 228 ? 48.943 12.338 2.282 1.00 29.26 228 GLU B N 2
ATOM 10185 C CA . GLU D 3 228 ? 50.356 12.407 1.995 1.00 29.74 228 GLU B CA 2
ATOM 10186 C C . GLU D 3 228 ? 51.154 11.279 2.625 1.00 29.05 228 GLU B C 2
ATOM 10187 O O . GLU D 3 228 ? 52.172 10.865 2.062 1.00 27.97 228 GLU B O 2
ATOM 10193 N N . ALA D 3 229 ? 50.735 10.789 3.802 1.00 28.16 229 ALA B N 2
ATOM 10194 C CA . ALA D 3 229 ? 51.485 9.707 4.479 1.00 26.93 229 ALA B CA 2
ATOM 10195 C C . ALA D 3 229 ? 51.430 8.329 3.803 1.00 26.94 229 ALA B C 2
ATOM 10196 O O . ALA D 3 229 ? 52.309 7.506 4.049 1.00 26.28 229 ALA B O 2
ATOM 10198 N N . ASP D 3 230 ? 50.406 8.048 3.007 1.00 26.96 230 ASP B N 2
ATOM 10199 C CA . ASP D 3 230 ? 50.372 6.803 2.250 1.00 29.13 230 ASP B CA 2
ATOM 10200 C C . ASP D 3 230 ? 50.636 5.534 3.134 1.00 29.30 230 ASP B C 2
ATOM 10201 O O . ASP D 3 230 ? 51.693 4.873 3.040 1.00 29.81 230 ASP B O 2
ATOM 10206 N N . ILE D 3 231 ? 49.683 5.210 4.019 1.00 28.42 231 ILE B N 2
ATOM 10207 C CA . ILE D 3 231 ? 49.886 4.149 5.002 1.00 27.31 231 ILE B CA 2
ATOM 10208 C C . ILE D 3 231 ? 48.948 2.950 4.816 1.00 27.18 231 ILE B C 2
ATOM 10209 O O . ILE D 3 231 ? 49.085 1.942 5.527 1.00 25.51 231 ILE B O 2
ATOM 10214 N N . LYS D 3 232 ? 47.997 3.050 3.890 1.00 26.99 232 LYS B N 2
ATOM 10215 C CA . LYS D 3 232 ? 46.947 2.013 3.776 1.00 28.51 232 LYS B CA 2
ATOM 10216 C C . LYS D 3 232 ? 47.396 0.636 3.331 1.00 28.85 232 LYS B C 2
ATOM 10217 O O . LYS D 3 232 ? 46.731 -0.363 3.597 1.00 27.99 232 LYS B O 2
ATOM 10223 N N . GLU D 3 233 ? 48.510 0.590 2.627 1.00 29.77 233 GLU B N 2
ATOM 10224 C CA . GLU D 3 233 ? 48.998 -0.670 2.146 1.00 30.58 233 GLU B CA 2
ATOM 10225 C C . GLU D 3 233 ? 49.930 -1.324 3.141 1.00 29.13 233 GLU B C 2
ATOM 10226 O O . GLU D 3 233 ? 49.698 -2.458 3.539 1.00 29.78 233 GLU B O 2
ATOM 10232 N N . LYS D 3 234 ? 50.939 -0.597 3.584 1.00 27.69 234 LYS B N 2
ATOM 10233 C CA . LYS D 3 234 ? 51.934 -1.122 4.463 1.00 27.12 234 LYS B CA 2
ATOM 10234 C C . LYS D 3 234 ? 51.481 -1.450 5.862 1.00 27.14 234 LYS B C 2
ATOM 10235 O O . LYS D 3 234 ? 52.182 -2.196 6.566 1.00 24.92 234 LYS B O 2
ATOM 10241 N N . ASN D 3 235 ? 50.377 -0.841 6.310 1.00 26.28 235 ASN B N 2
ATOM 10242 C CA . ASN D 3 235 ? 49.913 -1.101 7.684 1.00 26.18 235 ASN B CA 2
ATOM 10243 C C . ASN D 3 235 ? 49.340 -2.489 7.853 1.00 26.32 235 ASN B C 2
ATOM 10244 O O . ASN D 3 235 ? 49.288 -3.012 8.981 1.00 24.18 235 ASN B O 2
ATOM 10249 N N . LYS D 3 236 ? 48.900 -3.104 6.748 1.00 27.46 236 LYS B N 2
ATOM 10250 C CA . LYS D 3 236 ? 48.190 -4.376 6.859 1.00 28.05 236 LYS B CA 2
ATOM 10251 C C . LYS D 3 236 ? 49.147 -5.360 7.462 1.00 27.95 236 LYS B C 2
ATOM 10252 O O . LYS D 3 236 ? 48.867 -6.008 8.488 1.00 26.90 236 LYS B O 2
ATOM 10258 N N . ASP D 3 237 ? 50.331 -5.421 6.867 1.00 29.13 237 ASP B N 2
ATOM 10259 C CA . ASP D 3 237 ? 51.387 -6.253 7.429 1.00 29.84 237 ASP B CA 2
ATOM 10260 C C . ASP D 3 237 ? 51.918 -5.777 8.770 1.00 29.37 237 ASP B C 2
ATOM 10261 O O . ASP D 3 237 ? 52.260 -6.591 9.628 1.00 29.54 237 ASP B O 2
ATOM 10266 N N . LEU D 3 238 ? 52.050 -4.470 8.937 1.00 27.66 238 LEU B N 2
ATOM 10267 C CA . LEU D 3 238 ? 52.527 -3.951 10.213 1.00 27.17 238 LEU B CA 2
ATOM 10268 C C . LEU D 3 238 ? 51.592 -4.424 11.366 1.00 25.47 238 LEU B C 2
ATOM 10269 O O . LEU D 3 238 ? 52.047 -4.905 12.400 1.00 23.99 238 LEU B O 2
ATOM 10274 N N . ILE D 3 239 ? 50.285 -4.337 11.173 1.00 25.50 239 ILE B N 2
ATOM 10275 C CA . ILE D 3 239 ? 49.372 -4.766 12.226 1.00 25.19 239 ILE B CA 2
ATOM 10276 C C . ILE D 3 239 ? 49.409 -6.310 12.459 1.00 26.16 239 ILE B C 2
ATOM 10277 O O . ILE D 3 239 ? 49.343 -6.779 13.612 1.00 25.02 239 ILE B O 2
ATOM 10282 N N . GLU D 3 240 ? 49.509 -7.088 11.382 1.00 25.77 240 GLU B N 2
ATOM 10283 C CA . GLU D 3 240 ? 49.693 -8.539 11.530 1.00 27.10 240 GLU B CA 2
ATOM 10284 C C . GLU D 3 240 ? 50.901 -8.916 12.387 1.00 25.54 240 GLU B C 2
ATOM 10285 O O . GLU D 3 240 ? 50.816 -9.760 13.288 1.00 24.32 240 GLU B O 2
ATOM 10291 N N . LYS D 3 241 ? 52.031 -8.268 12.113 1.00 26.01 241 LYS B N 2
ATOM 10292 C CA . LYS D 3 241 ? 53.245 -8.497 12.867 1.00 25.51 241 LYS B CA 2
ATOM 10293 C C . LYS D 3 241 ? 53.177 -8.024 14.313 1.00 24.92 241 LYS B C 2
ATOM 10294 O O . LYS D 3 241 ? 53.826 -8.607 15.167 1.00 22.87 241 LYS B O 2
ATOM 10300 N N . PHE D 3 242 ? 52.388 -6.981 14.584 1.00 24.57 242 PHE B N 2
ATOM 10301 C CA . PHE D 3 242 ? 52.086 -6.553 15.980 1.00 24.57 242 PHE B CA 2
ATOM 10302 C C . PHE D 3 242 ? 51.316 -7.687 16.716 1.00 24.11 242 PHE B C 2
ATOM 10303 O O . PHE D 3 242 ? 51.645 -8.040 17.855 1.00 23.45 242 PHE B O 2
ATOM 10311 N N . LYS D 3 243 ? 50.329 -8.255 16.043 1.00 24.18 243 LYS B N 2
ATOM 10312 C CA . LYS D 3 243 ? 49.614 -9.408 16.593 1.00 26.08 243 LYS B CA 2
ATOM 10313 C C . LYS D 3 243 ? 50.554 -10.589 16.867 1.00 25.98 243 LYS B C 2
ATOM 10314 O O . LYS D 3 243 ? 50.551 -11.120 17.972 1.00 26.80 243 LYS B O 2
ATOM 10320 N N . GLU D 3 244 ? 51.392 -10.986 15.906 1.00 26.35 244 GLU B N 2
ATOM 10321 C CA . GLU D 3 244 ? 52.307 -12.111 16.161 1.00 26.61 244 GLU B CA 2
ATOM 10322 C C . GLU D 3 244 ? 53.156 -11.835 17.421 1.00 25.46 244 GLU B C 2
ATOM 10323 O O . GLU D 3 244 ? 53.304 -12.686 18.322 1.00 24.36 244 GLU B O 2
ATOM 10329 N N . HIS D 3 245 ? 53.659 -10.611 17.502 1.00 24.57 245 HIS B N 2
ATOM 10330 C CA . HIS D 3 245 ? 54.478 -10.197 18.627 1.00 24.32 245 HIS B CA 2
ATOM 10331 C C . HIS D 3 245 ? 53.753 -10.369 19.981 1.00 24.21 245 HIS B C 2
ATOM 10332 O O . HIS D 3 245 ? 54.329 -10.910 20.920 1.00 23.63 245 HIS B O 2
ATOM 10339 N N . VAL D 3 246 ? 52.494 -9.934 20.054 1.00 24.45 246 VAL B N 2
ATOM 10340 C CA . VAL D 3 246 ? 51.754 -9.956 21.303 1.00 25.04 246 VAL B CA 2
ATOM 10341 C C . VAL D 3 246 ? 51.475 -11.409 21.705 1.00 24.82 246 VAL B C 2
ATOM 10342 O O . VAL D 3 246 ? 51.684 -11.780 22.874 1.00 25.14 246 VAL B O 2
ATOM 10346 N N . ALA D 3 247 ? 51.052 -12.216 20.735 1.00 24.91 247 ALA B N 2
ATOM 10347 C CA . ALA D 3 247 ? 50.642 -13.600 20.977 1.00 25.66 247 ALA B CA 2
ATOM 10348 C C . ALA D 3 247 ? 51.795 -14.418 21.546 1.00 25.81 247 ALA B C 2
ATOM 10349 O O . ALA D 3 247 ? 51.609 -15.140 22.491 1.00 25.70 247 ALA B O 2
ATOM 10351 N N . LYS D 3 248 ? 53.009 -14.227 21.046 1.00 26.63 248 LYS B N 2
ATOM 10352 C CA . LYS D 3 248 ? 54.189 -14.853 21.659 1.00 27.42 248 LYS B CA 2
ATOM 10353 C C . LYS D 3 248 ? 54.434 -14.539 23.128 1.00 27.35 248 LYS B C 2
ATOM 10354 O O . LYS D 3 248 ? 55.196 -15.253 23.759 1.00 28.48 248 LYS B O 2
ATOM 10360 N N . LYS D 3 249 ? 53.837 -13.489 23.696 1.00 26.67 249 LYS B N 2
ATOM 10361 C CA . LYS D 3 249 ? 53.982 -13.243 25.150 1.00 26.92 249 LYS B CA 2
ATOM 10362 C C . LYS D 3 249 ? 53.242 -14.289 26.008 1.00 25.58 249 LYS B C 2
ATOM 10363 O O . LYS D 3 249 ? 53.642 -14.569 27.134 1.00 25.10 249 LYS B O 2
ATOM 10369 N N . TYR D 3 250 ? 52.187 -14.852 25.432 1.00 24.60 250 TYR B N 2
ATOM 10370 C CA . TYR D 3 250 ? 51.325 -15.828 26.077 1.00 24.40 250 TYR B CA 2
ATOM 10371 C C . TYR D 3 250 ? 51.305 -17.272 25.493 1.00 24.87 250 TYR B C 2
ATOM 10372 O O . TYR D 3 250 ? 50.829 -18.208 26.176 1.00 23.75 250 TYR B O 2
ATOM 10381 N N . ASN D 3 251 ? 51.773 -17.457 24.256 1.00 25.00 251 ASN B N 2
ATOM 10382 C CA . ASN D 3 251 ? 51.522 -18.723 23.505 1.00 25.86 251 ASN B CA 2
ATOM 10383 C C . ASN D 3 251 ? 51.985 -19.942 24.314 1.00 26.36 251 ASN B C 2
ATOM 10384 O O . ASN D 3 251 ? 51.237 -20.856 24.545 1.00 25.35 251 ASN B O 2
ATOM 10389 N N . GLU D 3 252 ? 53.222 -19.927 24.788 1.00 27.62 252 GLU B N 2
ATOM 10390 C CA . GLU D 3 252 ? 53.756 -21.126 25.420 1.00 28.67 252 GLU B CA 2
ATOM 10391 C C . GLU D 3 252 ? 52.974 -21.488 26.673 1.00 27.99 252 GLU B C 2
ATOM 10392 O O . GLU D 3 252 ? 52.708 -22.653 26.899 1.00 28.58 252 GLU B O 2
ATOM 10398 N N . GLN D 3 253 ? 52.555 -20.505 27.440 1.00 27.35 253 GLN B N 2
ATOM 10399 C CA . GLN D 3 253 ? 51.821 -20.777 28.670 1.00 27.78 253 GLN B CA 2
ATOM 10400 C C . GLN D 3 253 ? 50.349 -21.151 28.472 1.00 26.93 253 GLN B C 2
ATOM 10401 O O . GLN D 3 253 ? 49.793 -21.873 29.316 1.00 28.20 253 GLN B O 2
ATOM 10407 N N . VAL D 3 254 ? 49.692 -20.677 27.410 1.00 24.86 254 VAL B N 2
ATOM 10408 C CA . VAL D 3 254 ? 48.213 -20.821 27.323 1.00 24.25 254 VAL B CA 2
ATOM 10409 C C . VAL D 3 254 ? 47.669 -21.678 26.158 1.00 24.27 254 VAL B C 2
ATOM 10410 O O . VAL D 3 254 ? 46.508 -22.097 26.151 1.00 22.83 254 VAL B O 2
ATOM 10414 N N . LEU D 3 255 ? 48.505 -21.948 25.166 1.00 24.61 255 LEU B N 2
ATOM 10415 C CA . LEU D 3 255 ? 47.991 -22.548 23.939 1.00 24.88 255 LEU B CA 2
ATOM 10416 C C . LEU D 3 255 ? 47.736 -24.037 24.084 1.00 24.28 255 LEU B C 2
ATOM 10417 O O . LEU D 3 255 ? 48.535 -24.748 24.678 1.00 23.96 255 LEU B O 2
ATOM 10422 N N . ASN D 3 256 ? 46.596 -24.473 23.548 1.00 23.84 256 ASN B N 2
ATOM 10423 C CA . ASN D 3 256 ? 46.332 -25.883 23.258 1.00 25.27 256 ASN B CA 2
ATOM 10424 C C . ASN D 3 256 ? 46.812 -26.189 21.864 1.00 25.57 256 ASN B C 2
ATOM 10425 O O . ASN D 3 256 ? 46.897 -25.297 21.036 1.00 26.31 256 ASN B O 2
ATOM 10430 N N . ALA D 3 257 ? 47.042 -27.461 21.573 1.00 26.72 257 ALA B N 2
ATOM 10431 C CA . ALA D 3 257 ? 47.475 -27.862 20.221 1.00 26.99 257 ALA B CA 2
ATOM 10432 C C . ALA D 3 257 ? 46.591 -27.330 19.102 1.00 27.00 257 ALA B C 2
ATOM 10433 O O . ALA D 3 257 ? 47.109 -26.962 18.048 1.00 28.16 257 ALA B O 2
ATOM 10435 N N . ASP D 3 258 ? 45.271 -27.255 19.303 1.00 25.67 258 ASP B N 2
ATOM 10436 C CA . ASP D 3 258 ? 44.413 -26.713 18.263 1.00 24.72 258 ASP B CA 2
ATOM 10437 C C . ASP D 3 258 ? 44.443 -25.161 18.128 1.00 23.85 258 ASP B C 2
ATOM 10438 O O . ASP D 3 258 ? 43.679 -24.593 17.349 1.00 23.45 258 ASP B O 2
ATOM 10443 N N . GLY D 3 259 ? 45.304 -24.493 18.879 1.00 23.58 259 GLY B N 2
ATOM 10444 C CA . GLY D 3 259 ? 45.418 -23.042 18.784 1.00 24.20 259 GLY B CA 2
ATOM 10445 C C . GLY D 3 259 ? 44.387 -22.258 19.605 1.00 23.90 259 GLY B C 2
ATOM 10446 O O . GLY D 3 259 ? 44.390 -21.009 19.610 1.00 24.67 259 GLY B O 2
ATOM 10447 N N . THR D 3 260 ? 43.520 -22.971 20.332 1.00 23.26 260 THR B N 2
ATOM 10448 C CA . THR D 3 260 ? 42.674 -22.319 21.341 1.00 22.05 260 THR B CA 2
ATOM 10449 C C . THR D 3 260 ? 43.501 -22.055 22.602 1.00 21.27 260 THR B C 2
ATOM 10450 O O . THR D 3 260 ? 44.629 -22.572 22.779 1.00 21.53 260 THR B O 2
ATOM 10454 N N . ALA D 3 261 ? 42.944 -21.281 23.533 1.00 21.96 261 ALA B N 2
ATOM 10455 C CA . ALA D 3 261 ? 43.719 -20.926 24.745 1.00 21.66 261 ALA B CA 2
ATOM 10456 C C . ALA D 3 261 ? 43.106 -21.502 26.045 1.00 21.22 261 ALA B C 2
ATOM 10457 O O . ALA D 3 261 ? 41.909 -21.681 26.123 1.00 23.30 261 ALA B O 2
ATOM 10459 N N . GLN D 3 262 ? 43.947 -21.769 27.034 1.00 18.71 262 GLN B N 2
ATOM 10460 C CA . GLN D 3 262 ? 43.526 -22.172 28.363 1.00 19.68 262 GLN B CA 2
ATOM 10461 C C . GLN D 3 262 ? 43.248 -20.934 29.207 1.00 18.13 262 GLN B C 2
ATOM 10462 O O . GLN D 3 262 ? 44.144 -20.251 29.645 1.00 16.86 262 GLN B O 2
ATOM 10468 N N . TRP D 3 263 ? 41.976 -20.624 29.394 1.00 18.94 263 TRP B N 2
ATOM 10469 C CA . TRP D 3 263 ? 41.638 -19.337 30.020 1.00 18.04 263 TRP B CA 2
ATOM 10470 C C . TRP D 3 263 ? 42.178 -19.219 31.416 1.00 18.61 263 TRP B C 2
ATOM 10471 O O . TRP D 3 263 ? 42.579 -18.115 31.866 1.00 19.38 263 TRP B O 2
ATOM 10482 N N . HIS D 3 264 ? 42.225 -20.360 32.125 1.00 18.18 264 HIS B N 2
ATOM 10483 C CA . HIS D 3 264 ? 42.760 -20.380 33.493 1.00 18.19 264 HIS B CA 2
ATOM 10484 C C . HIS D 3 264 ? 44.246 -20.129 33.610 1.00 17.16 264 HIS B C 2
ATOM 10485 O O . HIS D 3 264 ? 44.670 -19.531 34.579 1.00 15.77 264 HIS B O 2
ATOM 10492 N N . LYS D 3 265 ? 45.026 -20.538 32.603 1.00 16.92 265 LYS B N 2
ATOM 10493 C CA . LYS D 3 265 ? 46.463 -20.178 32.503 1.00 16.95 265 LYS B CA 2
ATOM 10494 C C . LYS D 3 265 ? 46.671 -18.682 32.212 1.00 15.62 265 LYS B C 2
ATOM 10495 O O . LYS D 3 265 ? 47.555 -18.037 32.790 1.00 14.30 265 LYS B O 2
ATOM 10501 N N . LEU D 3 266 ? 45.814 -18.147 31.345 1.00 14.91 266 LEU B N 2
ATOM 10502 C CA . LEU D 3 266 ? 45.830 -16.741 31.014 1.00 16.26 266 LEU B CA 2
ATOM 10503 C C . LEU D 3 266 ? 45.549 -15.900 32.276 1.00 16.27 266 LEU B C 2
ATOM 10504 O O . LEU D 3 266 ? 46.305 -14.961 32.581 1.00 14.70 266 LEU B O 2
ATOM 10509 N N . LEU D 3 267 ? 44.498 -16.287 33.012 1.00 16.79 267 LEU B N 2
ATOM 10510 C CA . LEU D 3 267 ? 44.143 -15.658 34.289 1.00 17.57 267 LEU B CA 2
ATOM 10511 C C . LEU D 3 267 ? 45.311 -15.719 35.283 1.00 18.79 267 LEU B C 2
ATOM 10512 O O . LEU D 3 267 ? 45.699 -14.730 35.878 1.00 18.16 267 LEU B O 2
ATOM 10517 N N . GLU D 3 268 ? 45.887 -16.906 35.458 1.00 20.99 268 GLU B N 2
ATOM 10518 C CA . GLU D 3 268 ? 46.995 -17.078 36.427 1.00 21.56 268 GLU B CA 2
ATOM 10519 C C . GLU D 3 268 ? 48.130 -16.121 36.155 1.00 21.64 268 GLU B C 2
ATOM 10520 O O . GLU D 3 268 ? 48.611 -15.413 37.052 1.00 21.79 268 GLU B O 2
ATOM 10526 N N . MET D 3 269 ? 48.523 -16.066 34.886 1.00 21.87 269 MET B N 2
ATOM 10527 C CA . MET D 3 269 ? 49.600 -15.158 34.395 1.00 21.76 269 MET B CA 2
ATOM 10528 C C . MET D 3 269 ? 49.318 -13.709 34.665 1.00 20.24 269 MET B C 2
ATOM 10529 O O . MET D 3 269 ? 50.222 -12.948 34.993 1.00 20.06 269 MET B O 2
ATOM 10534 N N . ILE D 3 270 ? 48.085 -13.293 34.417 1.00 18.77 270 ILE B N 2
ATOM 10535 C CA . ILE D 3 270 ? 47.780 -11.900 34.490 1.00 17.15 270 ILE B CA 2
ATOM 10536 C C . ILE D 3 270 ? 47.620 -11.433 35.921 1.00 17.09 270 ILE B C 2
ATOM 10537 O O . ILE D 3 270 ? 47.998 -10.285 36.248 1.00 14.09 270 ILE B O 2
ATOM 10542 N N . ASN D 3 271 ? 47.015 -12.300 36.757 1.00 18.15 271 ASN B N 2
ATOM 10543 C CA . ASN D 3 271 ? 46.527 -11.904 38.092 1.00 18.56 271 ASN B CA 2
ATOM 10544 C C . ASN D 3 271 ? 47.478 -12.062 39.247 1.00 19.77 271 ASN B C 2
ATOM 10545 O O . ASN D 3 271 ? 47.105 -11.794 40.385 1.00 18.98 271 ASN B O 2
ATOM 10550 N N . GLU D 3 272 ? 48.714 -12.439 38.971 1.00 20.64 272 GLU B N 2
ATOM 10551 C CA . GLU D 3 272 ? 49.739 -12.378 40.005 1.00 22.87 272 GLU B CA 2
ATOM 10552 C C . GLU D 3 272 ? 51.090 -12.065 39.397 1.00 23.33 272 GLU B C 2
ATOM 10553 O O . GLU D 3 272 ? 52.014 -11.948 40.134 1.00 24.26 272 GLU B O 2
#

B-factor: mean 21.29, std 7.82, range [2.0, 62.88]

Solvent-accessible surface area: 24686 Å² total; per-residue (Å²): 70,86,108,122,69,0,5,86,76,0,44,129,9,3,44,101,10,3,122,85,25,12,27,20,1,80,139,68,76,3,131,66,24,46,22,21,0,0,7,4,8,4,11,41,26,0,35,20,20,110,68,17,64,47,3,5,93,26,25,2,43,34,28,0,12,67,17,0,63,83,14,4,21,105,3,0,23,58,43,0,0,32,154,1,25,48,6,99,46,12,72,184,85,45,40,76,80,50,166,30,14,103,73,23,8,0,46,21,5,24,0,4,12,108,25,162,99,58,111,54,5,0,0,3,16,32,25,0,58,127,62,5,71,50,16,12,0,20,16,1,4,96,5,0,52,68,4,28,81,91,56,95,76,26,20,82,39,5,1,1,0,0,2,26,16,37,69,178,28,34,29,62,49,8,100,9,0,50,11,27,43,111,66,75,83,29,98,20,90,82,14,102,129,91,0,75,35,68,3,0,70,76,0,0,21,34,9,2,112,54,76,44,90,0,2,40,24,0,0,52,0,6,47,98,2,7,170,144,32,114,1,67,132,107,0,104,74,38,37,84,104,0,19,67,53,4,9,149,77,31,54,161,86,0,57,61,122,111,40,74,21,77,31,55,62,4,0,71,63,28,1,112,84,82,98,91,62,0,0,84,84,0,34,129,5,4,41,95,15,3,122,81,28,14,31,16,3,81,131,70,75,1,148,72,14,43,13,18,0,0,7,3,8,2,9,25,25,0,41,18,20,95,44,2,62,57,1,1,94,27,18,1,45,38,28,0,24,63,16,0,74,80,15,4,21,109,2,0,23,56,37,0,0,33,148,1,22,41,8,110,45,12,73,177,84,52,42,62,83,50,132,20,10,99,67,26,7,1,48,24,5,26,0,12,12,92,20,160,103,48,104,50,4,0,0,2,17,33,27,0,56,128,60,6,71,47,16,13,0,23,15,1,3,77,4,0,52,62,4,40,78,96,57,97,79,25,20,79,40,4,0,1,0,0,4,25,15,36,84,178,28,25,24,59,48,6,119,9,0,52,13,42,42,133,62,74,81,28,102,23,82,84,12,114,132,103,0,74,32,73,6,0,56,96,0,1,14,39,8,2,106,55,80,42,90,0,1,36,25,0,0,46,0,6,45,84,2,9,165,126,33,113,1,53,119,110,0,112,73,44,36,90,107,0,34,78,50,0,2,157,63,26,34,170,90,0,68,59,123,109,22,41,13,66,32,56,85,0,0,82,61,26,2,119

Radius of gyration: 24.3 Å; Cα contacts (8 Å, |Δi|>4): 815; chains: 2; bounding box: 42×71×70 Å

Nearest PDB structures (foldseek):
  1wte-assembly1_B  TM=9.998E-01  e=1.192E-45  Escherichia coli
  1wtd-assembly1_B  TM=8.876E-01  e=5.720E-39  Escherichia coli
  1wtd-assembly1_A  TM=8.447E-01  e=3.257E-38  Escherichia coli
  1wte-assembly1_B  TM=9.998E-01  e=1.192E-45  Escherichia coli
  1wtd-assembly1_B  TM=8.876E-01  e=5.720E-39  Escherichia coli

Secondary structure (DSSP, 8-state):
--HHHHHHHHHHHHHHHHHHHHHHHHTT--TT----TTTHHHHHHHTT--SHHHHHHHHHHHHHHHHHHHHHHHHIIIIIHHHHH--EE--HHHHHHSTTTTSGGGGG--EEEE-TTS-EEEEEEESSTTS--HHHHHHHHHHHHHHHHH-GGG-SEEEEEESSS-TTT--THHHHTTT---SS-------TTTEEEEETHHHHHHHTTT-TTHHHHHHHHHHHHHHHH--TTHHHHHHHHHHHHHHHTTTTTSB-TTS-B-HHHHHHHHH-/--HHHHHHHHHHHHHHHHHHHHHHHHTT--TT----TTTHHHHHHHTT--SHHHHHHHHHHHHHHHHHHHHHHHHIIIIIHHHHH--EE--HHHHHHSTTTTSGGGGG--EEEE-TTS-EEEEEEESSTTS--HHHHHHHHHHHHHHHHH-GGG-SEEEEEE-SS-STT--THHHHTTT---SS-------TTTEEEEETHHHHHHHTTT-TTHHHHHHHHHHHHHHHH--TTHHHHHHHHHHHHHHTTTHHHHB-TTS-B-HHHHHHHHH-

Foldseek 3Di:
DDLVLQLQQLLVLLLVLVVVLLCCLVVLPCVPQDDDLVCQVVCCPVVVPDFVLSSLLVSLVVVSVVVVQVSVQCSVLPRNLCRRQVWAFCDPVNQVPDPPSVDCLNVQWGTWDQDPVGFIETEREDADQPRDDQVVLQSLLVSQVCCVVPVVPPGPAYEYEHAADFDVPHDCSLVVNQVNDDDDDDDGHHNVVRYYYGYHLRRLCVSRVRPSCRSVSSVSSNVVSVVVVPCPPVVVVSSSVSSVSVCVVPVVPQADPVRDGNSVRVVVVNVD/DDLVLLLQQLLVLLLVLVVVLLCCLVVLPPPVQDDDLVCQVVCCVVVVPDFDLSSLLVSLVVVSVVVVVVSVFCSVQVRNLCRRQVWAAPDPVNQVVDPPSVDCLNVQWGTWDQDPVRAIETEREAADQPRDDQVVLQSLLVSVVCCVPVPVPPGDAYEYEHAADFPVSHDCSLVVSCVNDDDDDDPGDHNVVRYYYGYHLRRQCVSRVRPSCSNVSSVSSNVVSVVVVPCVPVVVVSSSVSSVSVCVVCCVQFQDPVRHGNSVSVCVVNVD